Protein 5LM7 (pdb70)

GO terms:
  GO:0051259 protein complex oligomerization (P, IDA)
  GO:0005515 protein binding (F, IPI)
  GO:0005829 cytosol (C, IDA)
  GO:0031564 transcription antitermination (P, IMP)
  GO:0031564 transcription antitermination (P, IDA)
  GO:0001000 bacterial-type RNA polymerase core enzyme binding (F, IDA)
  GO:0006353 DNA-templated transcription termination (P, IDA)
  GO:0019904 protein domain specific binding (F, IPI)

Solvent-accessible surface area: 89188 Å² total; per-residue (Å²): 70,16,61,58,174,84,22,68,53,20,13,125,47,16,46,25,41,184,85,14,58,112,104,100,17,29,93,13,17,15,47,24,35,2,69,14,4,69,167,138,53,180,131,81,10,42,2,83,2,100,22,70,197,197,59,8,49,21,75,3,52,41,65,59,71,6,22,42,17,111,54,75,117,31,45,42,40,78,53,127,40,0,148,195,60,89,79,65,11,53,52,59,68,69,31,19,93,114,122,60,80,43,30,130,91,169,121,29,21,100,62,11,78,24,20,6,50,33,67,18,53,93,29,11,53,45,26,7,32,91,39,8,152,95,6,80,13,10,21,26,40,3,51,5,70,106,77,78,222,71,40,6,19,4,62,8,28,49,92,0,59,3,34,0,98,93,110,3,5,27,90,217,69,94,38,166,69,52,48,161,2,53,0,0,0,66,31,24,44,2,85,30,122,17,11,60,0,62,3,0,12,8,67,28,39,2,0,9,20,1,0,32,13,1,0,3,17,11,23,95,148,55,4,118,24,102,23,0,1,23,44,28,41,29,49,0,2,0,0,0,76,10,126,97,181,62,88,80,10,34,38,13,0,50,22,57,164,9,36,22,17,105,18,0,15,106,55,2,53,36,0,147,32,35,29,12,89,60,42,113,80,58,22,81,10,3,30,25,0,1,29,85,3,84,22,106,37,50,54,56,62,134,124,141,15,44,1,33,3,1,6,134,75,68,38,41,71,101,0,26,29,160,138,14,5,13,6,110,5,1,1,30,8,23,39,114,48,0,14,1,4,43,64,119,33,10,113,59,31,51,103,37,97,34,121,64,25,15,82,54,42,39,154,128,53,86,80,74,128,71,26,42,75,80,26,122,120,19,69,178,10,65,63,66,59,24,19,174,33,90,88,174,112,45,73,88,174,144,57,107,66,130,97,61,17,115,48,60,27,80,143,27,99,100,20,63,39,69,111,64,133,62,155,113,154,63,198,119,82,55,192,154,177,10,53,40,22,9,21,27,4,28,9,5,50,24,32,12,147,40,97,50,63,62,12,26,156,53,31,41,67,108,87,105,50,190,76,22,59,72,144,73,6,115,107,34,18,80,23,42,64,103,103,11,46,166,8,58,27,62,21,113,106,149,47,82,97,99,56,98,86,67,28,96,35,32,48,4,20,50,52,27,32,29,34,42,27,51,138,124,57,89,56,74,67,126,64,27,28,92,57,16,20,87,27,15,90,35,52,4,16,138,40,17,8,100,160,40,67,48,39,23,117,51,16,23,68,65,55,164,105,127,203,146,113,126,31,79,26,110,13,46,0,54,27,51,79,6,0,16,49,13,2,33,27,47,22,83,0,2,143,134,38,60,10,87,9,51,1,0,52,14,86,61,31,137,155,80,200,88,120,32,172,96,80,134,126,120,181,97,44,138,63,64,66,0,7,33,15,63,9,18,8,62,84,19,48,159,107,0,64,76,0,35,128,68,36,25,100,11,26,39,4,71,40,124,104,65,232,58,82,156,47,71,109,49,103,118,131,124,172,114,45,128,130,69,41,145,146,106,73,83,50,88,57,64,98,11,109,16,19,140,119,134,85,46,73,44,133,33,165,90,27,138,88,52,30,62,10,49,20,3,12,69,16,4,51,6,64,87,28,38,101,6,64,140,60,22,50,38,33,83,94,135,61,103,158,125,110,115,177,131,259,89,59,105,63,109,46,16,76,43,42,6,128,27,8,42,48,128,164,21,16,36,102,94,120,5,10,101,18,14,20,58,26,31,9,68,37,15,93,119,139,98,154,103,108,11,28,14,96,1,105,23,78,74,172,53,68,62,24,73,5,25,67,24,62,47,2,25,30,65,59,77,50,89,22,59,13,39,42,2,92,45,2,44,185,103,69,112,76,29,41,63,44,49,100,16,89,77,97,100,135,44,55,41,139,50,178,106,41,36,99,50,16,93,33,20,5,64,35,71,14,50,56,10,12,21,52,42,7,45,86,51,8,158,78,4,57,8,26,17,8,22,3,61,3,100,119,76,75,232,86,38,3,8,0,51,16,17,68,83,3,62,0,7,3,44,148,128,2,27,18,86,170,86,96,46,184,85,52,50,137,2,40,0,0,2,59,34,34,45,14,80,67,142,14,24,57,6,24,0,0,20,10,64,29,25,0,0,23,9,6,0,49,9,2,0,6,22,17,50,104,102,29,0,92,31,96,24,5,7,18,36,44,17,53,33,0,0,1,0,0,65,30,66,130,113,230,86,88,9,43,28,9,1,38,21,42,178,11,42,17,27,118,22,4,15,104,48,5,50,42,5,166,28,32,26,8,84,56,61,130,71,48,29,96,16,0,61,38,0,2,27,62,25,104,30,79,66,32,78,77,51,128,143,141,39,42,1,61,8,1,3,124,61,69,29,33,71,98,2,47,29,179,117,14,22,0,10,86,2,0,0,53,9,14,35,89,58,0,16,11,19,23,54,102,20,45,116,44,40,83,118,42,106,40,123,54,10,29,82,53,12,39,149,111,48,126,68,76,128,89,123,0,77,109,68,30,140,85,28,173,78,50,32,91,99,30,41,149,85,66,47,142,77,65,110,134,56,156,61,133,44,127,104,66,104,132,35,81,122,47,65,42,114,54,22,100,45,77,108,57,168,86,171,129,102,121,100,6,29,21,26,11,8,23,13,22,3,6,54,19,23,9,137,27,107,90,61,54,17,45,170,46,39,93,96,63,47,121,112,145,26,120,16,57,130,32,11,95,107,3,46,42,11,12,16,106,61,33,74,176,12,19,11,95,11,130,80,171,31,109,140,108,48,132,123,9,29,42,13,23,25,1,4,2,28,10,17,22,15,12,37,62,107,75,120,120,38,77,54,134,73,10,22,68,34,7,14,99,7,2,102,38,10,2,7,88,67,11,32,133,39,6,62,36,21,44,98,57,10,47,76,78,47,190,119,186,90,112,138,92,109,28,99,3,42,9,63,15,55,95,6,0,30,39,8,0,33,11,26,20,70,3,3,101,129,40,69,8,75,13,63,11,0,22,10,76,55,17,186,54,72,160,99,91,62,169,208,86,110,85,96,42,27,20,2,43,3,34,2,18,26,8,100,32,54,150,160,3,89,60,12,51,123,49,6,21,78,1,32,42,12,105,52,48,170,65,227,57,89,92,88,86,109,50,123,100,109,78,158,97,27,116,107,42,62,103,134,58,72,100,34,88,54,82,102,16,84,17,81,139,78,128,87,102,84,92,40,42,96,128,59,148,66,70,49,58,4,56,35,15,102,26,40,11,49,15,38,52,28,16,116,8,53,137,104,21,64,35,37,72,116,165,121,101,179,98,127,159,196,181

Radius of gyration: 43.09 Å; Cα contacts (8 Å, |Δi|>4): 2058; chains: 8; bounding box: 115×124×104 Å

InterPro domains:
  IPR003029 S1 domain [PF00575] (134-195)
  IPR003029 S1 domain [PS50126] (135-200)
  IPR003029 S1 domain [SM00316] (133-200)
  IPR009019 K homology domain superfamily, prokaryotic type [SSF54814] (201-278)
  IPR009019 K homology domain superfamily, prokaryotic type [SSF54814] (279-343)
  IPR010213 Transcription factor NusA [TIGR01953] (4-342)
  IPR010214 Transcription termination factor NusA, C-terminal duplication [TIGR01954] (365-414)
  IPR010214 Transcription termination factor NusA, C-terminal duplication [TIGR01954] (440-489)
  IPR010995 DNA repair Rad51/transcription factor NusA, alpha-helical [SSF47794] (355-414)
  IPR010995 DNA repair Rad51/transcription factor NusA, alpha-helical [SSF47794] (429-492)
  IPR012340 Nucleic acid-binding, OB-fold [G3DSA:2.40.50.140] (135-198)
  IPR012340 Nucleic acid-binding, OB-fold [SSF50249] (132-199)
  IPR013735 Transcription factor NusA, N-terminal [PF08529] (4-123)
  IPR015946 K homology domain-like, alpha/beta [G3DSA:3.30.300.20] (199-277)
  IPR015946 K homology domain-like, alpha/beta [G3DSA:3.30.300.20] (278-343)
  IPR025249 Transcription factor NusA, first KH domain [PF13184] (199-276)
  IPR030842 Transcription factor NusA, prokaryotes [PTHR22648] (1-411)
  IPR036555 NusA, N-terminal domain superfamily [G3DSA:3.30.1480.10] (1-129)
  IPR036555 NusA, N-terminal domain superfamily [SSF69705] (1-126)
  IPR058582 NusA-like, second KH domain [PF26594] (280-343)

B-factor: mean 142.66, std 50.17, range [31.42, 326.84]

Organism: Escherichia coli (strain K12) (NCBI:txid83333)

Secondary structure (DSSP, 8-state):
----HHHHHHHHHS---SSS-HHHHHHHHHHHHHHHHHHHSSS--EEEEEE-TTT--EEEEEEEEB-SS-S-TTS-B-TTGGGGGTT---TT-EE---B-PPP--SHHHHHHHHHHHHHHHHHHHHHHHHHHHHHTT-EEEEEEEEEETTEEEEE-STT-EEEEETTTS-SS----TT-EEEEEEEE----SSS---EEESSSHHHHHHHHHTT-HHHHTTSSEEEEEEE-SSSEEEEEEE-SS-SS-HHHHHH-STTHHHHHHHHHTTS-EEEEEE--SSHHHHHHHHHTTS--SEEE--TTTT--EEEE-HHHHHHHH-GGGHHHHHHHHHHTS-B-EEEHHHHHHHHHHHHHHHHHHHHHHT--HHHHHHHHHHHTTS-HHHHHHS-HHHH--SSS-SSHHHHHHHHHHHHHHHHHHHHHSS---/-TTHHHHHHHHHHHHHHHHH---HHHHHHHHHHH---SSS-HHHHHHHHGGGSTHHHHHHGGGSSS-SS-TTTS-HHHHHHHHHHHIIIIII--S-HHHHHHHHHHHHHHH-SSSHHHHHGGGHHHHGGG-S--/-TTHHHHHHHHHHH--TTTS-HHHHHHHHHHHHHHHHHHHTSS--EEEEE--SS-SS-EEEEE-EEESS-S-TTTEEEHHHHHHH-TT--TT-B----B------HHHHHHHHHHHHHHHHHHHHHHHHHHHHHS-S-EEEEEEEEE-SSEEEEE-BTTB---EETTTS-SS----TT-EEEEEEEEEE--SSS-EEEEESSSHHHHHHHHHHH-HHHHTTSEEEEEEEEETTTEEEEEEEE-SS---HHHHHH-GGGHHHHHHHHHHTS-EEEEEE--SSHHHHHHHHT-S---S-EEEETTTTEEEEEE-HHHHHHHH-SSSHHHHHHHHHHTSEEEEEEHHHHHHHHHHHHHHHHHHHHHHH---HHHHHHHHHH-TTTTSS-SSS--GGGTSSSS--TTHHHHHHHHHHHHHHHHHHH-/--SHHHHHHHHHHHHHHHH---HHHHHHHHHHHS--S--THHHHHHHHHHHHHTHHHHHHHHGGG-SS-TTTS-HHHHHHHHHHHHHHHH-SSS-HHHHHHHHHHHHHHHSSSSTHHHHHHHHHHHHHH---/------EEEEES-HHHHHHHHHHHHHHHHHTT------EEEEEEEE----------EEEEEEEE---S--HHHHHHHHHS-PPSS-EE---/--SSTTTHHHHHHTHHHHHHHHTT----EE-----TTHHHH-----PPPTTHHHHS----HHHHHHHHHHHHHHHT----S---/----EEEEEEES-HHHHHHHHHHHHHHHHHHT-------PPPPEEEE----PSPPP----EEEEEEEEEEES---HHHHHHHTTS-PPTTS---B-/-----HHHHHHHHTHHHHHHHHTTS----B----TTT-----S--TTS-HHHHHHS----HHHHHHHHHHHHHHHHHHHHH----

Nearest PDB structures (foldseek):
  5lm7-assembly1_N  TM=1.012E+00  e=3.042E-13  Lambdavirus lambda
  5lm7-assembly1_A  TM=1.002E+00  e=1.509E-85  Escherichia coli O157:H7
  5lm7-assembly2_C  TM=9.316E-01  e=7.989E-64  Escherichia coli O157:H7
  5ms0-assembly1_M  TM=9.041E-01  e=3.800E-61  Escherichia coli K-12
  6gov-assembly1_A  TM=8.577E-01  e=2.376E-61  Escherichia coli O157:H7

Sequence (1473 aa):
GAMNKEILAVVEAVSNEKALPREKIFEALESALATATKKKYEQEIDVRVQIDRKSGDFDTFRRWLVVDEVTQPTKEITLEAARYEDESLNLGDYVEDQIESVTFDRITTQTAKQVIVQKVREAERAMVVDQFREHEGEIITGVVKKVNRDNISLDLGNNAEAVILREDMLPRENFRPGDRVRGVLYSVRPEARGAQLFVTRSKPEMLIELFRIEVPEIGEEVIEIKAAARDPGSRAKIAVKTNDKRIDPVGACVGMRGARVQAVSTELGGERIDIVLWDDNPAQFVINAMAPADVASIVVDEDKHTMDIAVEAGNLAQAIGRNGQNVRLASQLSGWELNVMTVDDLQAKHQAEAHAAIDTFTKYLDIDEDFATVLVEEGFSTLEELAYVPMKELLEIEGLDEPTVEALRERAKNALATIAQAQEESLGAARRRARECAVQALYSWQLSQNDIADVEYQFLAEQDVKDVDVLYFRELLAGVATNTAYLDGLMKPYLSRLLEELGQVEKAVLRIALYELSKRSDVPYKVAINEAIELAKSFGAEDSHKFVNGVLDKAAPVIRPNQNQRIRIRLKAFDHRLIDQATAEIVETAKRTGAQVRGPIPLPTRKERFTVLISPHVNDQYEIRTHLRLVDIVEPTEKTVDALMRLDLAAGVDVQISLGSMDAQTRRRERRAEKQAQWKAANPLLVGVSAKPVNRPILSLNRKPKSRVESALNPIDLTVLAEYHKQIESNLQRIERKNQRTWGAMNKEILAVVEAVSNEKALPREKIFEALESALATATKKKYEQEIDVRVQIDRKSGDFDTFRRWLVVDEVTQPTKEITLEAARYEDESLNLGDYVEDQIESVTFDRITTQTAKQVIVQKVREAERAMVVDQFREHEGEIITGVVKKVNRDNISLDLGNNAEAVILREDMLPRENFRPGDRVRGVLYSVRPEARGAQLFVTRSKPEMLIELFRIEVPEIGEEVIEIKAAARDPGSRAKIAVKTNDKRIDPVGACVGMRGARVQAVSTELGGERIDIVLWDDNPAQFVINAMAPADVASIVVDEDKHTMDIAVEAGNLAQAIGRNGQNVRLASQLSGWELNVMTVDDLQAKHQAEAHAAIDTFTKYLDIDEDFATVLVEEGFSTLEELAYVPMKELLEIEGLDEPTVEALRERAKNALATIAQAQARRRARECAVQALYSWQLSQNDIADVEYQFLAEQDVKDVDVLYFRELLAGVATNTAYLDGLMKPYLSRLLEELGQVEKAVLRIALYELSKRSDVPYKVAINEAIELAKSFGAEDSHKFVNGVLDKAAPVIRPQNQRIRIRLKAFDHRLIDQATAEIVETAKRTGAQVRGPIPLPTRKERFTVLIDQYEIRTHLRLVDIVEPTEKTVDALMRLDLAAGVDVQISLGSMDAQTRRRERRAEKQAQWKAANPLLVGVSAKPVNRPILSLNRKPKSRVESALNPIDLTVLAEYHKQIESNLQRIERKNQRT

CATH classification: 3.30.1480.10 (+2 more: 2.40.50.140, 1.10.150.20)

Structure (mmCIF, N/CA/C/O backbone):
data_5LM7
#
_entry.id   5LM7
#
_cell.length_a   95.776
_cell.length_b   101.803
_cell.length_c   279.918
_cell.angle_alpha   90.00
_cell.angle_beta   90.00
_cell.angle_gamma   90.00
#
_symmetry.space_group_name_H-M   'P 21 21 21'
#
loop_
_entity.id
_entity.type
_entity.pdbx_description
1 polymer 'Transcription termination/antitermination protein NusA'
2 polymer 'N utilization substance protein B homolog'
3 polymer '30S ribosomal protein S10'
4 polymer 'Antitermination protein N'
5 polymer 'RNA (29-MER)'
#
loop_
_atom_site.group_PDB
_atom_site.id
_atom_site.type_symbol
_atom_site.label_atom_id
_atom_site.label_alt_id
_atom_site.label_comp_id
_atom_site.label_asym_id
_atom_site.label_entity_id
_atom_site.label_seq_id
_atom_site.pdbx_PDB_ins_code
_atom_site.Cartn_x
_atom_site.Cartn_y
_atom_site.Cartn_z
_atom_site.occupancy
_atom_site.B_iso_or_equiv
_atom_site.auth_seq_id
_atom_site.auth_comp_id
_atom_site.auth_asym_id
_atom_site.auth_atom_id
_atom_site.pdbx_PDB_model_num
ATOM 1 N N . GLY A 1 1 ? 41.780 152.521 -2.126 1.00 140.45 -1 GLY A N 1
ATOM 2 C CA . GLY A 1 1 ? 41.200 151.372 -2.797 1.00 134.97 -1 GLY A CA 1
ATOM 3 C C . GLY A 1 1 ? 39.840 151.670 -3.392 1.00 139.93 -1 GLY A C 1
ATOM 4 O O . GLY A 1 1 ? 39.677 152.650 -4.118 1.00 146.16 -1 GLY A O 1
ATOM 5 N N . ALA A 1 2 ? 38.861 150.823 -3.088 1.00 139.44 0 ALA A N 1
ATOM 6 C CA . ALA A 1 2 ? 37.500 150.995 -3.567 1.00 135.03 0 ALA A CA 1
ATOM 7 C C . ALA A 1 2 ? 36.551 151.176 -2.392 1.00 143.02 0 ALA A C 1
ATOM 8 O O . ALA A 1 2 ? 36.848 150.790 -1.257 1.00 161.76 0 ALA A O 1
ATOM 10 N N . MET A 1 3 ? 35.401 151.778 -2.687 1.00 139.99 1 MET A N 1
ATOM 11 C CA . MET A 1 3 ? 34.320 151.938 -1.724 1.00 140.47 1 MET A CA 1
ATOM 12 C C . MET A 1 3 ? 33.061 152.402 -2.443 1.00 128.89 1 MET A C 1
ATOM 13 O O . MET A 1 3 ? 32.989 153.545 -2.909 1.00 137.43 1 MET A O 1
ATOM 18 N N . ASN A 1 4 ? 32.076 151.518 -2.563 1.00 105.39 2 ASN A N 1
ATOM 19 C CA . ASN A 1 4 ? 30.812 151.900 -3.175 1.00 124.09 2 ASN A CA 1
ATOM 20 C C . ASN A 1 4 ? 30.167 153.010 -2.355 1.00 130.56 2 ASN A C 1
ATOM 21 O O . ASN A 1 4 ? 29.881 152.828 -1.167 1.00 133.75 2 ASN A O 1
ATOM 26 N N . LYS A 1 5 ? 29.965 154.170 -2.987 1.00 141.34 3 LYS A N 1
ATOM 27 C CA . LYS A 1 5 ? 29.379 155.306 -2.283 1.00 147.28 3 LYS A CA 1
ATOM 28 C C . LYS A 1 5 ? 28.008 154.960 -1.716 1.00 143.80 3 LYS A C 1
ATOM 29 O O . LYS A 1 5 ? 27.687 155.327 -0.577 1.00 142.22 3 LYS A O 1
ATOM 35 N N . GLU A 1 6 ? 27.188 154.248 -2.494 1.00 136.03 4 GLU A N 1
ATOM 36 C CA . GLU A 1 6 ? 25.885 153.812 -2.001 1.00 122.84 4 GLU A CA 1
ATOM 37 C C . GLU A 1 6 ? 26.027 153.019 -0.709 1.00 125.30 4 GLU A C 1
ATOM 38 O O . GLU A 1 6 ? 25.354 153.308 0.284 1.00 137.70 4 GLU A O 1
ATOM 44 N N . ILE A 1 7 ? 26.918 152.025 -0.700 1.00 123.29 5 ILE A N 1
ATOM 45 C CA . ILE A 1 7 ? 27.067 151.158 0.464 1.00 110.55 5 ILE A CA 1
ATOM 46 C C . ILE A 1 7 ? 27.594 151.931 1.669 1.00 117.96 5 ILE A C 1
ATOM 47 O O . ILE A 1 7 ? 27.205 151.651 2.806 1.00 118.52 5 ILE A O 1
ATOM 52 N N . LEU A 1 8 ? 28.475 152.914 1.451 1.00 119.22 6 LEU A N 1
ATOM 53 C CA . LEU A 1 8 ? 28.927 153.735 2.571 1.00 117.29 6 LEU A CA 1
ATOM 54 C C . LEU A 1 8 ? 27.783 154.558 3.143 1.00 123.62 6 LEU A C 1
ATOM 55 O O . LEU A 1 8 ? 27.631 154.651 4.367 1.00 128.76 6 LEU A O 1
ATOM 60 N N . ALA A 1 9 ? 26.974 155.177 2.275 1.00 126.01 7 ALA A N 1
ATOM 61 C CA . ALA A 1 9 ? 25.778 155.861 2.755 1.00 130.33 7 ALA A CA 1
ATOM 62 C C . ALA A 1 9 ? 24.860 154.908 3.509 1.00 118.78 7 ALA A C 1
ATOM 63 O O . ALA A 1 9 ? 24.201 155.311 4.476 1.00 120.44 7 ALA A O 1
ATOM 65 N N . VAL A 1 10 ? 24.817 153.641 3.092 1.00 108.01 8 VAL A N 1
ATOM 66 C CA . VAL A 1 10 ? 23.965 152.664 3.760 1.00 108.13 8 VAL A CA 1
ATOM 67 C C . VAL A 1 10 ? 24.497 152.355 5.153 1.00 119.76 8 VAL A C 1
ATOM 68 O O . VAL A 1 10 ? 23.737 152.318 6.126 1.00 122.14 8 VAL A O 1
ATOM 72 N N . VAL A 1 11 ? 25.808 152.138 5.278 1.00 126.92 9 VAL A N 1
ATOM 73 C CA . VAL A 1 11 ? 26.343 151.776 6.586 1.00 126.20 9 VAL A CA 1
ATOM 74 C C . VAL A 1 11 ? 26.326 152.969 7.530 1.00 131.79 9 VAL A C 1
ATOM 75 O O . VAL A 1 11 ? 26.251 152.795 8.752 1.00 131.10 9 VAL A O 1
ATOM 79 N N . GLU A 1 12 ? 26.386 154.195 7.001 1.00 140.59 10 GLU A N 1
ATOM 80 C CA . GLU A 1 12 ? 26.230 155.354 7.871 1.00 141.99 10 GLU A CA 1
ATOM 81 C C . GLU A 1 12 ? 24.770 155.644 8.191 1.00 140.60 10 GLU A C 1
ATOM 82 O O . GLU A 1 12 ? 24.489 156.316 9.190 1.00 140.89 10 GLU A O 1
ATOM 88 N N . ALA A 1 13 ? 23.837 155.149 7.374 1.00 139.71 11 ALA A N 1
ATOM 89 C CA . ALA A 1 13 ? 22.420 155.334 7.665 1.00 149.48 11 ALA A CA 1
ATOM 90 C C . ALA A 1 13 ? 21.923 154.305 8.675 1.00 147.55 11 ALA A C 1
ATOM 91 O O . ALA A 1 13 ? 21.304 154.663 9.684 1.00 158.74 11 ALA A O 1
ATOM 93 N N . VAL A 1 14 ? 22.201 153.026 8.427 1.00 139.14 12 VAL A N 1
ATOM 94 C CA . VAL A 1 14 ? 21.821 151.935 9.320 1.00 127.57 12 VAL A CA 1
ATOM 95 C C . VAL A 1 14 ? 22.895 151.790 10.391 1.00 137.50 12 VAL A C 1
ATOM 96 O O . VAL A 1 14 ? 22.976 150.766 11.081 1.00 132.76 12 VAL A O 1
ATOM 100 N N . SER A 1 15 ? 23.724 152.826 10.531 1.00 152.39 13 SER A N 1
ATOM 101 C CA . SER A 1 15 ? 24.770 152.871 11.545 1.00 152.20 13 SER A CA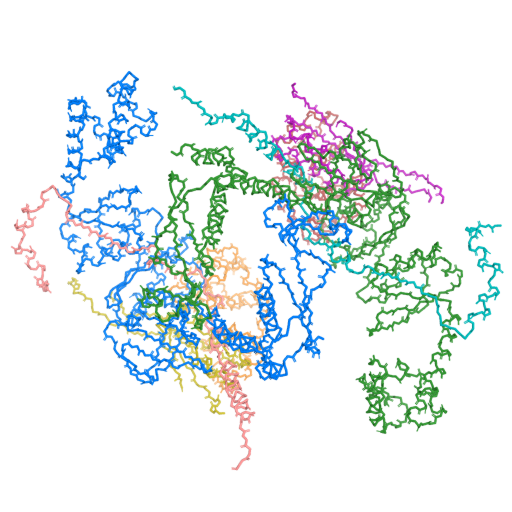 1
ATOM 102 C C . SER A 1 15 ? 24.234 152.411 12.892 1.00 157.12 13 SER A C 1
ATOM 103 O O . SER A 1 15 ? 23.164 152.840 13.331 1.00 155.54 13 SER A O 1
ATOM 106 N N . ASN A 1 16 ? 24.971 151.506 13.528 1.00 162.07 14 ASN A N 1
ATOM 107 C CA . ASN A 1 16 ? 24.495 150.901 14.762 1.00 143.29 14 ASN A CA 1
ATOM 108 C C . ASN A 1 16 ? 24.370 151.941 15.864 1.00 143.17 14 ASN A C 1
ATOM 109 O O . ASN A 1 16 ? 25.169 152.878 15.957 1.00 155.63 14 ASN A O 1
ATOM 114 N N . GLU A 1 17 ? 23.351 151.771 16.700 1.00 147.37 15 GLU A N 1
ATOM 115 C CA . GLU A 1 17 ? 23.173 152.658 17.833 1.00 158.43 15 GLU A CA 1
ATOM 116 C C . GLU A 1 17 ? 24.296 152.444 18.843 1.00 160.50 15 GLU A C 1
ATOM 117 O O . GLU A 1 17 ? 25.093 151.511 18.737 1.00 160.32 15 GLU A O 1
ATOM 123 N N . LYS A 1 18 ? 24.354 153.341 19.829 1.00 163.79 16 LYS A N 1
ATOM 124 C CA . LYS A 1 18 ? 25.386 153.255 20.857 1.00 166.07 16 LYS A CA 1
ATOM 125 C C . LYS A 1 18 ? 25.331 151.915 21.592 1.00 169.93 16 LYS A C 1
ATOM 126 O O . LYS A 1 18 ? 26.374 151.318 21.881 1.00 164.23 16 LYS A O 1
ATOM 132 N N . ALA A 1 19 ? 24.127 151.418 21.881 1.00 194.17 17 ALA A N 1
ATOM 133 C CA . ALA A 1 19 ? 23.983 150.087 22.458 1.00 174.22 17 ALA A CA 1
ATOM 134 C C . ALA A 1 19 ? 24.483 149.012 21.501 1.00 163.05 17 ALA A C 1
ATOM 135 O O . ALA A 1 19 ? 25.034 147.993 21.932 1.00 164.88 17 ALA A O 1
ATOM 137 N N . LEU A 1 20 ? 24.306 149.236 20.177 1.00 161.52 18 LEU A N 1
ATOM 138 C CA . LEU A 1 20 ? 24.650 148.299 19.121 1.00 176.87 18 LEU A CA 1
ATOM 139 C C . LEU A 1 20 ? 26.098 148.505 18.689 1.00 193.39 18 LEU A C 1
ATOM 140 O O . LEU A 1 20 ? 26.699 149.536 18.985 1.00 186.41 18 LEU A O 1
ATOM 145 N N . PRO A 1 21 ? 26.708 147.505 18.039 1.00 187.17 19 PRO A N 1
ATOM 146 C CA . PRO A 1 21 ? 28.102 147.662 17.601 1.00 163.51 19 PRO A CA 1
ATOM 147 C C . PRO A 1 21 ? 28.260 147.969 16.117 1.00 132.48 19 PRO A C 1
ATOM 148 O O . PRO A 1 21 ? 27.980 147.121 15.266 1.00 119.74 19 PRO A O 1
ATOM 152 N N . ARG A 1 22 ? 28.707 149.186 15.804 1.00 132.46 20 ARG A N 1
ATOM 153 C CA . ARG A 1 22 ? 28.937 149.566 14.414 1.00 124.32 20 ARG A CA 1
ATOM 154 C C . ARG A 1 22 ? 30.043 148.726 13.791 1.00 102.83 20 ARG A C 1
ATOM 155 O O . ARG A 1 22 ? 30.013 148.436 12.587 1.00 86.65 20 ARG A O 1
ATOM 163 N N . GLU A 1 23 ? 31.023 148.321 14.601 1.00 100.51 21 GLU A N 1
ATOM 164 C CA . GLU A 1 23 ? 32.139 147.527 14.106 1.00 105.22 21 GLU A CA 1
ATOM 165 C C . GLU A 1 23 ? 31.655 146.225 13.479 1.00 100.27 21 GLU A C 1
ATOM 166 O O . GLU A 1 23 ? 32.167 145.797 12.441 1.00 105.63 21 GLU A O 1
ATOM 172 N N . LYS A 1 24 ? 30.656 145.590 14.093 1.00 100.31 22 LYS A N 1
ATOM 173 C CA . LYS A 1 24 ? 30.141 144.312 13.610 1.00 85.69 22 LYS A CA 1
ATOM 174 C C . LYS A 1 24 ? 29.756 144.388 12.139 1.00 80.02 22 LYS A C 1
ATOM 175 O O . LYS A 1 24 ? 29.951 143.422 11.388 1.00 99.34 22 LYS A O 1
ATOM 181 N N . ILE A 1 25 ? 29.227 145.540 11.717 1.00 70.52 23 ILE A N 1
ATOM 182 C CA . ILE A 1 25 ? 28.856 145.737 10.317 1.00 89.00 23 ILE A CA 1
ATOM 183 C C . ILE A 1 25 ? 30.038 145.428 9.407 1.00 84.03 23 ILE A C 1
ATOM 184 O O . ILE A 1 25 ? 29.950 144.599 8.492 1.00 73.09 23 ILE A O 1
ATOM 189 N N . PHE A 1 26 ? 31.176 146.076 9.672 1.00 88.98 24 PHE A N 1
ATOM 190 C CA . PHE A 1 26 ? 32.369 145.867 8.859 1.00 74.21 24 PHE A CA 1
ATOM 191 C C . PHE A 1 26 ? 32.842 144.422 8.928 1.00 62.54 24 PHE A C 1
ATOM 192 O O . PHE A 1 26 ? 33.210 143.833 7.906 1.00 80.42 24 PHE A O 1
ATOM 200 N N . GLU A 1 27 ? 32.825 143.831 10.125 1.00 63.27 25 GLU A N 1
ATOM 201 C CA . GLU A 1 27 ? 33.201 142.430 10.274 1.00 66.43 25 GLU A CA 1
ATOM 202 C C . GLU A 1 27 ? 32.398 141.540 9.338 1.00 84.24 25 GLU A C 1
ATOM 203 O O . GLU A 1 27 ? 32.933 140.585 8.766 1.00 84.88 25 GLU A O 1
ATOM 209 N N . ALA A 1 28 ? 31.110 141.843 9.165 1.00 92.72 26 ALA A N 1
ATOM 210 C CA . ALA A 1 28 ? 30.274 141.025 8.291 1.00 80.07 26 ALA A CA 1
ATOM 211 C C . ALA A 1 28 ? 30.538 141.335 6.820 1.00 83.94 26 ALA A C 1
ATOM 212 O O . ALA A 1 28 ? 30.793 140.427 6.014 1.00 97.78 26 ALA A O 1
ATOM 214 N N . LEU A 1 29 ? 30.484 142.616 6.450 1.00 83.54 27 LEU A N 1
ATOM 215 C CA . LEU A 1 29 ? 30.561 142.958 5.034 1.00 93.51 27 LEU A CA 1
ATOM 216 C C . LEU A 1 29 ? 31.927 142.634 4.444 1.00 73.66 27 LEU A C 1
ATOM 217 O O . LEU A 1 29 ? 32.025 142.383 3.239 1.00 58.22 27 LEU A O 1
ATOM 222 N N . GLU A 1 30 ? 32.988 142.631 5.256 1.00 74.29 28 GLU A N 1
ATOM 223 C CA . GLU A 1 30 ? 34.284 142.237 4.717 1.00 76.43 28 GLU A CA 1
ATOM 224 C C . GLU A 1 30 ? 34.325 140.737 4.460 1.00 73.35 28 GLU A C 1
ATOM 225 O O . GLU A 1 30 ? 34.949 140.283 3.495 1.00 81.97 28 GLU A O 1
ATOM 231 N N . SER A 1 31 ? 33.645 139.952 5.297 1.00 71.33 29 SER A N 1
ATOM 232 C CA . SER A 1 31 ? 33.481 138.535 4.998 1.00 81.18 29 SER A CA 1
ATOM 233 C C . SER A 1 31 ? 32.727 138.350 3.689 1.00 83.60 29 SER A C 1
ATOM 234 O O . SER A 1 31 ? 33.103 137.514 2.857 1.00 96.66 29 SER A O 1
ATOM 237 N N . ALA A 1 32 ? 31.677 139.148 3.475 1.00 79.08 30 ALA A N 1
ATOM 238 C CA . ALA A 1 32 ? 30.941 139.094 2.216 1.00 85.08 30 ALA A CA 1
ATOM 239 C C . ALA A 1 32 ? 31.852 139.400 1.029 1.00 86.95 30 ALA A C 1
ATOM 240 O O . ALA A 1 32 ? 31.952 138.607 0.083 1.00 82.81 30 ALA A O 1
ATOM 242 N N . LEU A 1 33 ? 32.534 140.549 1.071 1.00 89.62 31 LEU A N 1
ATOM 243 C CA . LEU A 1 33 ? 33.444 140.935 -0.004 1.00 70.82 31 LEU A CA 1
ATOM 244 C C . LEU A 1 33 ? 34.464 139.841 -0.282 1.00 69.64 31 LEU A C 1
ATOM 245 O O . LEU A 1 33 ? 34.494 139.263 -1.374 1.00 74.60 31 LEU A O 1
ATOM 250 N N . ALA A 1 34 ? 35.302 139.537 0.715 1.00 64.57 32 ALA A N 1
ATOM 251 C CA . ALA A 1 34 ? 36.338 138.520 0.559 1.00 81.87 32 ALA A CA 1
ATOM 252 C C . ALA A 1 34 ? 35.775 137.227 -0.015 1.00 85.41 32 ALA A C 1
ATOM 253 O O . ALA A 1 34 ? 36.417 136.579 -0.848 1.00 99.95 32 ALA A O 1
ATOM 255 N N . THR A 1 35 ? 34.564 136.844 0.398 1.00 76.23 33 THR A N 1
ATOM 256 C CA . THR A 1 35 ? 33.942 135.658 -0.183 1.00 83.58 33 THR A CA 1
ATOM 257 C C . THR A 1 35 ? 33.658 135.858 -1.669 1.00 87.67 33 THR A C 1
ATOM 258 O O . THR A 1 35 ? 33.808 134.924 -2.467 1.00 89.34 33 THR A O 1
ATOM 262 N N . ALA A 1 36 ? 33.266 137.074 -2.063 1.00 91.81 34 ALA A N 1
ATOM 263 C CA . ALA A 1 36 ? 33.015 137.350 -3.477 1.00 86.71 34 ALA A CA 1
ATOM 264 C C . ALA A 1 36 ? 34.303 137.281 -4.293 1.00 79.13 34 ALA A C 1
ATOM 265 O O . ALA A 1 36 ? 34.355 136.611 -5.335 1.00 82.65 34 ALA A O 1
ATOM 267 N N . THR A 1 37 ? 35.354 137.979 -3.842 1.00 75.68 35 THR A N 1
ATOM 268 C CA . THR A 1 37 ? 36.654 137.873 -4.502 1.00 58.58 35 THR A CA 1
ATOM 269 C C . THR A 1 37 ? 37.086 136.420 -4.616 1.00 69.67 35 THR A C 1
ATOM 270 O O . THR A 1 37 ? 37.575 135.986 -5.665 1.00 79.81 35 THR A O 1
ATOM 274 N N . LYS A 1 38 ? 36.904 135.652 -3.541 1.00 79.38 36 LYS A N 1
ATOM 275 C CA . LYS A 1 38 ? 37.234 134.233 -3.572 1.00 73.94 36 LYS A CA 1
ATOM 276 C C . LYS A 1 38 ? 36.451 133.505 -4.660 1.00 87.18 36 LYS A C 1
ATOM 277 O O . LYS A 1 38 ? 37.006 132.656 -5.366 1.00 106.90 36 LYS A O 1
ATOM 283 N N . LYS A 1 39 ? 35.162 133.829 -4.816 1.00 73.86 37 LYS A N 1
ATOM 284 C CA . LYS A 1 39 ? 34.371 133.210 -5.874 1.00 83.40 37 LYS A CA 1
ATOM 285 C C . LYS A 1 39 ? 34.835 133.632 -7.264 1.00 87.38 37 LYS A C 1
ATOM 286 O O . LYS A 1 39 ? 34.624 132.888 -8.229 1.00 83.69 37 LYS A O 1
ATOM 292 N N . LYS A 1 40 ? 35.470 134.802 -7.392 1.00 91.31 38 LYS A N 1
ATOM 293 C CA . LYS A 1 40 ? 35.951 135.225 -8.703 1.00 107.76 38 LYS A CA 1
ATOM 294 C C . LYS A 1 40 ? 37.100 134.350 -9.187 1.00 118.43 38 LYS A C 1
ATOM 295 O O . LYS A 1 40 ? 37.126 133.944 -10.353 1.00 134.10 38 LYS A O 1
ATOM 301 N N . TYR A 1 41 ? 38.063 134.061 -8.315 1.00 103.87 39 TYR A N 1
ATOM 302 C CA . TYR A 1 41 ? 39.295 133.402 -8.727 1.00 116.27 39 TYR A CA 1
ATOM 303 C C . TYR A 1 41 ? 39.047 131.922 -8.997 1.00 123.52 39 TYR A C 1
ATOM 304 O O . TYR A 1 41 ? 38.299 131.259 -8.274 1.00 105.52 39 TYR A O 1
ATOM 313 N N . GLU A 1 42 ? 39.697 131.406 -10.044 1.00 150.62 40 GLU A N 1
ATOM 314 C CA . GLU A 1 42 ? 39.350 130.088 -10.569 1.00 147.86 40 GLU A CA 1
ATOM 315 C C . GLU A 1 42 ? 39.680 128.974 -9.581 1.00 143.05 40 GLU A C 1
ATOM 316 O O . GLU A 1 42 ? 38.922 128.005 -9.458 1.00 133.71 40 GLU A O 1
ATOM 322 N N . GLN A 1 43 ? 40.798 129.086 -8.873 1.00 129.27 41 GLN A N 1
ATOM 323 C CA . GLN A 1 43 ? 41.188 128.080 -7.896 1.00 123.89 41 GLN A CA 1
ATOM 324 C C . GLN A 1 43 ? 40.575 128.393 -6.536 1.00 133.09 41 GLN A C 1
ATOM 325 O O . GLN A 1 43 ? 40.390 129.557 -6.170 1.00 132.90 41 GLN A O 1
ATOM 331 N N . GLU A 1 44 ? 40.247 127.340 -5.789 1.00 131.71 42 GLU A N 1
ATOM 332 C CA . GLU A 1 44 ? 39.682 127.520 -4.457 1.00 113.52 42 GLU A CA 1
ATOM 333 C C . GLU A 1 44 ? 40.760 128.032 -3.508 1.00 100.99 42 GLU A C 1
ATOM 334 O O . GLU A 1 44 ? 41.805 127.394 -3.340 1.00 101.21 42 GLU A O 1
ATOM 340 N N . ILE A 1 45 ? 40.525 129.198 -2.907 1.00 95.68 43 ILE A N 1
ATOM 341 C CA . ILE A 1 45 ? 41.514 129.843 -2.052 1.00 82.05 43 ILE A CA 1
ATOM 342 C C . ILE A 1 45 ? 40.838 130.369 -0.794 1.00 87.16 43 ILE A C 1
ATOM 343 O O . ILE A 1 45 ? 39.612 130.451 -0.701 1.00 110.24 43 ILE A O 1
ATOM 348 N N . ASP A 1 46 ? 41.665 130.721 0.185 1.00 73.04 44 ASP A N 1
ATOM 349 C CA . ASP A 1 46 ? 41.228 131.427 1.379 1.00 80.65 44 ASP A CA 1
ATOM 350 C C . ASP A 1 46 ? 41.741 132.858 1.309 1.00 75.12 44 ASP A C 1
ATOM 351 O O . ASP A 1 46 ? 42.890 133.095 0.923 1.00 101.28 44 ASP A O 1
ATOM 356 N N . VAL A 1 47 ? 40.889 133.812 1.673 1.00 82.92 45 VAL A N 1
ATOM 357 C CA . VAL A 1 47 ? 41.193 135.219 1.455 1.00 75.61 45 VAL A CA 1
ATOM 358 C C . VAL A 1 47 ? 40.538 136.046 2.551 1.00 79.97 45 VAL A C 1
ATOM 359 O O . VAL A 1 47 ? 39.494 135.676 3.096 1.00 78.26 45 VAL A O 1
ATOM 363 N N . ARG A 1 48 ? 41.173 137.168 2.882 1.00 70.77 46 ARG A N 1
ATOM 364 C CA . ARG A 1 48 ? 40.664 138.140 3.836 1.00 82.84 46 ARG A CA 1
ATOM 365 C C . ARG A 1 48 ? 40.754 139.540 3.236 1.00 77.03 46 ARG A C 1
ATOM 366 O O . ARG A 1 48 ? 41.243 139.737 2.119 1.00 90.30 46 ARG A O 1
ATOM 374 N N . VAL A 1 49 ? 40.280 140.520 4.004 1.00 79.65 47 VAL A N 1
ATOM 375 C CA . VAL A 1 49 ? 40.176 141.908 3.566 1.00 78.61 47 VAL A CA 1
ATOM 376 C C . VAL A 1 49 ? 39.888 142.753 4.800 1.00 67.90 47 VAL A C 1
ATOM 377 O O . VAL A 1 49 ? 39.290 142.264 5.766 1.00 84.59 47 VAL A O 1
ATOM 381 N N . GLN A 1 50 ? 40.317 144.014 4.798 1.00 65.11 48 GLN A N 1
ATOM 382 C CA . GLN A 1 50 ? 40.046 144.882 5.933 1.00 81.63 48 GLN A CA 1
ATOM 383 C C . GLN A 1 50 ? 39.696 146.287 5.462 1.00 88.12 48 GLN A C 1
ATOM 384 O O . GLN A 1 50 ? 40.165 146.754 4.416 1.00 102.18 48 GLN A O 1
ATOM 390 N N . ILE A 1 51 ? 38.851 146.945 6.257 1.00 86.98 49 ILE A N 1
ATOM 391 C CA . ILE A 1 51 ? 38.422 148.320 6.049 1.00 94.39 49 ILE A CA 1
ATOM 392 C C . ILE A 1 51 ? 38.615 149.074 7.356 1.00 108.60 49 ILE A C 1
ATOM 393 O O . ILE A 1 51 ? 38.538 148.494 8.444 1.00 124.16 49 ILE A O 1
ATOM 398 N N . ASP A 1 52 ? 38.859 150.376 7.249 1.00 106.28 50 ASP A N 1
ATOM 399 C CA . ASP A 1 52 ? 38.879 151.263 8.402 1.00 118.94 50 ASP A CA 1
ATOM 400 C C . ASP A 1 52 ? 37.672 152.192 8.352 1.00 132.19 50 ASP A C 1
ATOM 401 O O . ASP A 1 52 ? 37.242 152.608 7.272 1.00 135.30 50 ASP A O 1
ATOM 406 N N . ARG A 1 53 ? 37.125 152.509 9.529 1.00 135.96 51 ARG A N 1
ATOM 407 C CA . ARG A 1 53 ? 35.956 153.381 9.597 1.00 129.91 51 ARG A CA 1
ATOM 408 C C . ARG A 1 53 ? 36.268 154.789 9.102 1.00 139.94 51 ARG A C 1
ATOM 409 O O . ARG A 1 53 ? 35.382 155.469 8.571 1.00 154.86 51 ARG A O 1
ATOM 417 N N . LYS A 1 54 ? 37.516 155.237 9.252 1.00 144.25 52 LYS A N 1
ATOM 418 C CA . LYS A 1 54 ? 37.858 156.617 8.923 1.00 141.92 52 LYS A CA 1
ATOM 419 C C . LYS A 1 54 ? 37.750 156.886 7.425 1.00 148.89 52 LYS A C 1
ATOM 420 O O . LYS A 1 54 ? 37.226 157.927 7.014 1.00 154.39 52 LYS A O 1
ATOM 426 N N . SER A 1 55 ? 38.248 155.969 6.594 1.00 147.60 53 SER A N 1
ATOM 427 C CA . SER A 1 55 ? 38.334 156.185 5.152 1.00 142.91 53 SER A CA 1
ATOM 428 C C . SER A 1 55 ? 37.170 155.553 4.399 1.00 128.60 53 SER A C 1
ATOM 429 O O . SER A 1 55 ? 36.400 156.251 3.732 1.00 128.74 53 SER A O 1
ATOM 432 N N . GLY A 1 56 ? 37.031 154.234 4.492 1.00 125.30 54 GLY A N 1
ATOM 433 C CA . GLY A 1 56 ? 36.088 153.487 3.694 1.00 106.09 54 GLY A CA 1
ATOM 434 C C . GLY A 1 56 ? 36.732 152.637 2.616 1.00 117.06 54 GLY A C 1
ATOM 435 O O . GLY A 1 56 ? 36.102 151.694 2.127 1.00 100.14 54 GLY A O 1
ATOM 436 N N . ASP A 1 57 ? 37.962 152.962 2.224 1.00 132.94 55 ASP A N 1
ATOM 437 C CA . ASP A 1 57 ? 38.720 152.092 1.337 1.00 125.00 55 ASP A CA 1
ATOM 438 C C . ASP A 1 57 ? 39.098 150.807 2.065 1.00 123.55 55 ASP A C 1
ATOM 439 O O . ASP A 1 57 ? 39.212 150.775 3.293 1.00 123.97 55 ASP A O 1
ATOM 444 N N . PHE A 1 58 ? 39.293 149.739 1.295 1.00 125.19 56 PHE A N 1
ATOM 445 C CA . PHE A 1 58 ? 39.640 148.439 1.850 1.00 124.96 56 PHE A CA 1
ATOM 446 C C . PHE A 1 58 ? 40.856 147.861 1.140 1.00 120.55 56 PHE A C 1
ATOM 447 O O . PHE A 1 58 ? 41.291 148.351 0.094 1.00 125.36 56 PHE A O 1
ATOM 455 N N . ASP A 1 59 ? 41.394 146.792 1.724 1.00 119.13 57 ASP A N 1
ATOM 456 C CA . ASP A 1 59 ? 42.547 146.100 1.161 1.00 100.30 57 ASP A CA 1
ATOM 457 C C . ASP A 1 59 ? 42.348 144.600 1.313 1.00 85.77 57 ASP A C 1
ATOM 458 O O . ASP A 1 59 ? 41.986 144.126 2.394 1.00 82.99 57 ASP A O 1
ATOM 463 N N . THR A 1 60 ? 42.604 143.860 0.235 1.00 75.03 58 THR A N 1
ATOM 464 C CA . THR A 1 60 ? 42.292 142.438 0.141 1.00 64.60 58 THR A CA 1
ATOM 465 C C . THR A 1 60 ? 43.586 141.631 0.102 1.00 63.13 58 THR A C 1
ATOM 466 O O . THR A 1 60 ? 44.404 141.811 -0.806 1.00 63.66 58 THR A O 1
ATOM 470 N N . PHE A 1 61 ? 43.758 140.729 1.068 1.00 61.49 59 PHE A N 1
ATOM 471 C CA . PHE A 1 61 ? 44.943 139.880 1.154 1.00 68.28 59 PHE A CA 1
ATOM 472 C C . PHE A 1 61 ? 44.528 138.421 1.017 1.00 69.51 59 PHE A C 1
ATOM 473 O O . PHE A 1 61 ? 43.702 137.936 1.795 1.00 73.38 59 PHE A O 1
ATOM 481 N N . ARG A 1 62 ? 45.114 137.717 0.050 1.00 82.48 60 ARG A N 1
ATOM 482 C CA . ARG A 1 62 ? 44.960 136.268 -0.044 1.00 95.36 60 ARG A CA 1
ATOM 483 C C . ARG A 1 62 ? 45.961 135.583 0.880 1.00 103.60 60 ARG A C 1
ATOM 484 O O . ARG A 1 62 ? 47.148 135.916 0.867 1.00 118.75 60 ARG A O 1
ATOM 492 N N . ARG A 1 63 ? 45.490 134.624 1.680 1.00 109.37 61 ARG A N 1
ATOM 493 C CA . ARG A 1 63 ? 46.310 134.031 2.730 1.00 92.93 61 ARG A CA 1
ATOM 494 C C . ARG A 1 63 ? 46.282 132.509 2.653 1.00 80.13 61 ARG A C 1
ATOM 495 O O . ARG A 1 63 ? 45.366 131.910 2.086 1.00 88.50 61 ARG A O 1
ATOM 503 N N . TRP A 1 64 ? 47.314 131.892 3.233 1.00 79.53 62 TRP A N 1
ATOM 504 C CA . TRP A 1 64 ? 47.460 130.444 3.304 1.00 80.44 62 TRP A CA 1
ATOM 505 C C . TRP A 1 64 ? 47.407 129.981 4.752 1.00 91.75 62 TRP A C 1
ATOM 506 O O . TRP A 1 64 ? 47.764 130.727 5.668 1.00 90.42 62 TRP A O 1
ATOM 517 N N . LEU A 1 65 ? 46.999 128.727 4.947 1.00 87.96 63 LEU A N 1
ATOM 518 C CA . LEU A 1 65 ? 46.899 128.131 6.275 1.00 73.91 63 LEU A CA 1
ATOM 519 C C . LEU A 1 65 ? 48.136 127.284 6.539 1.00 88.57 63 LEU A C 1
ATOM 520 O O . LEU A 1 65 ? 48.274 126.187 5.989 1.00 110.18 63 LEU A O 1
ATOM 525 N N . VAL A 1 66 ? 49.029 127.793 7.392 1.00 70.46 64 VAL A N 1
ATOM 526 C CA . VAL A 1 66 ? 50.196 127.024 7.797 1.00 64.54 64 VAL A CA 1
ATOM 527 C C . VAL A 1 66 ? 49.739 125.711 8.407 1.00 64.14 64 VAL A C 1
ATOM 528 O O . VAL A 1 66 ? 48.888 125.677 9.302 1.00 85.42 64 VAL A O 1
ATOM 532 N N . VAL A 1 67 ? 50.306 124.612 7.915 1.00 63.40 65 VAL A N 1
ATOM 533 C CA . VAL A 1 67 ? 49.889 123.275 8.323 1.00 70.82 65 VAL A CA 1
ATOM 534 C C . VAL A 1 67 ? 51.065 122.335 8.080 1.00 89.85 65 VAL A C 1
ATOM 535 O O . VAL A 1 67 ? 52.031 122.685 7.385 1.00 111.62 65 VAL A O 1
ATOM 539 N N . ASP A 1 68 ? 50.994 121.131 8.649 1.00 77.61 66 ASP A N 1
ATOM 540 C CA . ASP A 1 68 ? 52.054 120.141 8.548 1.00 71.69 66 ASP A CA 1
ATOM 541 C C . ASP A 1 68 ? 51.740 119.048 7.538 1.00 83.83 66 ASP A C 1
ATOM 542 O O . ASP A 1 68 ? 52.348 117.972 7.595 1.00 80.13 66 ASP A O 1
ATOM 547 N N . GLU A 1 69 ? 50.799 119.283 6.629 1.00 93.79 67 GLU A N 1
ATOM 548 C CA . GLU A 1 69 ? 50.371 118.238 5.713 1.00 98.32 67 GLU A CA 1
ATOM 549 C C . GLU A 1 69 ? 50.111 118.827 4.334 1.00 110.90 67 GLU A C 1
ATOM 550 O O . GLU A 1 69 ? 50.205 120.039 4.116 1.00 101.12 67 GLU A O 1
ATOM 556 N N . VAL A 1 70 ? 49.761 117.940 3.398 1.00 142.73 68 VAL A N 1
ATOM 557 C CA . VAL A 1 70 ? 49.784 118.248 1.971 1.00 173.01 68 VAL A CA 1
ATOM 558 C C . VAL A 1 70 ? 48.420 118.615 1.400 1.00 148.17 68 VAL A C 1
ATOM 559 O O . VAL A 1 70 ? 48.360 119.124 0.268 1.00 141.19 68 VAL A O 1
ATOM 563 N N . THR A 1 71 ? 47.330 118.371 2.123 1.00 132.90 69 THR A N 1
ATOM 564 C CA . THR A 1 71 ? 46.011 118.642 1.566 1.00 122.83 69 THR A CA 1
ATOM 565 C C . THR A 1 71 ? 45.835 120.127 1.274 1.00 114.96 69 THR A C 1
ATOM 566 O O . THR A 1 71 ? 46.280 120.986 2.041 1.00 113.46 69 THR A O 1
ATOM 570 N N . GLN A 1 72 ? 45.160 120.421 0.160 1.00 101.89 70 GLN A N 1
ATOM 571 C CA . GLN A 1 72 ? 44.932 121.777 -0.327 1.00 113.89 70 GLN A CA 1
ATOM 572 C C . GLN A 1 72 ? 46.261 122.487 -0.556 1.00 103.80 70 GLN A C 1
ATOM 573 O O . GLN A 1 72 ? 46.652 123.348 0.242 1.00 95.20 70 GLN A O 1
ATOM 579 N N . PRO A 1 73 ? 46.983 122.156 -1.630 1.00 113.57 71 PRO A N 1
ATOM 580 C CA . PRO A 1 73 ? 48.228 122.880 -1.930 1.00 113.54 71 PRO A CA 1
ATOM 581 C C . PRO A 1 73 ? 48.002 124.340 -2.270 1.00 94.65 71 PRO A C 1
ATOM 582 O O . PRO A 1 73 ? 48.970 125.111 -2.288 1.00 86.12 71 PRO A O 1
ATOM 586 N N . THR A 1 74 ? 46.759 124.735 -2.553 1.00 87.09 72 THR A N 1
ATOM 587 C CA . THR A 1 74 ? 46.441 126.137 -2.783 1.00 86.93 72 THR A CA 1
ATOM 588 C C . THR A 1 74 ? 46.408 126.936 -1.492 1.00 79.63 72 THR A C 1
ATOM 589 O O . THR A 1 74 ? 46.485 128.167 -1.535 1.00 75.11 72 THR A O 1
ATOM 593 N N . LYS A 1 75 ? 46.297 126.266 -0.349 1.00 85.19 73 LYS A N 1
ATOM 594 C CA . LYS A 1 75 ? 46.212 126.966 0.930 1.00 98.42 73 LYS A CA 1
ATOM 595 C C . LYS A 1 75 ? 46.912 126.106 1.984 1.00 87.07 73 LYS A C 1
ATOM 596 O O . LYS A 1 75 ? 46.263 125.350 2.711 1.00 91.57 73 LYS A O 1
ATOM 602 N N . GLU A 1 76 ? 48.243 126.231 2.043 1.00 83.13 74 GLU A N 1
ATOM 603 C CA . GLU A 1 76 ? 49.074 125.559 3.045 1.00 105.07 74 GLU A CA 1
ATOM 604 C C . GLU A 1 76 ? 50.517 126.071 2.975 1.00 97.91 74 GLU A C 1
ATOM 605 O O . GLU A 1 76 ? 50.967 126.529 1.933 1.00 111.71 74 GLU A O 1
ATOM 611 N N . ILE A 1 77 ? 51.242 126.038 4.097 1.00 72.27 75 ILE A N 1
ATOM 612 C CA . ILE A 1 77 ? 52.655 126.414 4.049 1.00 101.55 75 ILE A CA 1
ATOM 613 C C . ILE A 1 77 ? 53.460 125.581 5.034 1.00 117.70 75 ILE A C 1
ATOM 614 O O . ILE A 1 77 ? 52.953 124.629 5.638 1.00 123.85 75 ILE A O 1
ATOM 619 N N . THR A 1 78 ? 54.730 125.930 5.182 1.00 131.83 76 THR A N 1
ATOM 620 C CA . THR A 1 78 ? 55.599 125.381 6.206 1.00 129.72 76 THR A CA 1
ATOM 621 C C . THR A 1 78 ? 56.177 126.530 7.019 1.00 135.92 76 THR A C 1
ATOM 622 O O . THR A 1 78 ? 56.031 127.704 6.666 1.00 133.67 76 THR A O 1
ATOM 626 N N . LEU A 1 79 ? 56.840 126.182 8.124 1.00 136.92 77 LEU A N 1
ATOM 627 C CA . LEU A 1 79 ? 57.499 127.192 8.948 1.00 144.31 77 LEU A CA 1
ATOM 628 C C . LEU A 1 79 ? 58.630 127.882 8.194 1.00 144.80 77 LEU A C 1
ATOM 629 O O . LEU A 1 79 ? 59.086 128.955 8.611 1.00 146.78 77 LEU A O 1
ATOM 634 N N . GLU A 1 80 ? 59.068 127.303 7.074 1.00 140.32 78 GLU A N 1
ATOM 635 C CA . GLU A 1 80 ? 60.131 127.908 6.279 1.00 161.99 78 GLU A CA 1
ATOM 636 C C . GLU A 1 80 ? 59.674 129.213 5.638 1.00 164.81 78 GLU A C 1
ATOM 637 O O . GLU A 1 80 ? 60.416 130.202 5.631 1.00 163.98 78 GLU A O 1
ATOM 643 N N . ALA A 1 81 ? 58.459 129.240 5.093 1.00 157.38 79 ALA A N 1
ATOM 644 C CA . ALA A 1 81 ? 57.917 130.509 4.629 1.00 157.61 79 ALA A CA 1
ATOM 645 C C . ALA A 1 81 ? 57.577 131.426 5.789 1.00 142.30 79 ALA A C 1
ATOM 646 O O . ALA A 1 81 ? 57.520 132.647 5.607 1.00 133.44 79 ALA A O 1
ATOM 648 N N . ALA A 1 82 ? 57.341 130.862 6.974 1.00 131.82 80 ALA A N 1
ATOM 649 C CA . ALA A 1 82 ? 57.191 131.661 8.178 1.00 134.99 80 ALA A CA 1
ATOM 650 C C . ALA A 1 82 ? 58.510 132.258 8.642 1.00 139.03 80 ALA A C 1
ATOM 651 O O . ALA A 1 82 ? 58.501 133.130 9.518 1.00 130.94 80 ALA A O 1
ATOM 653 N N . ARG A 1 83 ? 59.640 131.797 8.096 1.00 144.61 81 ARG A N 1
ATOM 654 C CA . ARG A 1 83 ? 60.900 132.494 8.329 1.00 148.87 81 ARG A CA 1
ATOM 655 C C . ARG A 1 83 ? 60.847 133.923 7.797 1.00 153.97 81 ARG A C 1
ATOM 656 O O . ARG A 1 83 ? 61.519 134.811 8.336 1.00 170.38 81 ARG A O 1
ATOM 664 N N . TYR A 1 84 ? 60.054 134.165 6.747 1.00 156.14 82 TYR A N 1
ATOM 665 C CA . TYR A 1 84 ? 59.783 135.536 6.324 1.00 167.22 82 TYR A CA 1
ATOM 666 C C . TYR A 1 84 ? 59.139 136.345 7.444 1.00 156.56 82 TYR A C 1
ATOM 667 O O . TYR A 1 84 ? 59.346 137.560 7.533 1.00 166.13 82 TYR A O 1
ATOM 676 N N . GLU A 1 85 ? 58.350 135.690 8.294 1.00 142.42 83 GLU A N 1
ATOM 677 C CA . GLU A 1 85 ? 57.774 136.284 9.493 1.00 149.50 83 GLU A CA 1
ATOM 678 C C . GLU A 1 85 ? 58.704 136.184 10.701 1.00 154.91 83 GLU A C 1
ATOM 679 O O . GLU A 1 85 ? 58.346 136.657 11.785 1.00 145.99 83 GLU A O 1
ATOM 685 N N . ASP A 1 86 ? 59.900 135.615 10.523 1.00 179.98 84 ASP A N 1
ATOM 686 C CA . ASP A 1 86 ? 60.866 135.405 11.607 1.00 181.13 84 ASP A CA 1
ATOM 687 C C . ASP A 1 86 ? 60.359 134.338 12.584 1.00 162.63 84 ASP A C 1
ATOM 688 O O . ASP A 1 86 ? 60.385 134.524 13.800 1.00 151.73 84 ASP A O 1
ATOM 693 N N . GLU A 1 87 ? 59.853 133.230 12.027 1.00 155.37 85 GLU A N 1
ATOM 694 C CA . GLU A 1 87 ? 59.397 132.050 12.762 1.00 133.55 85 GLU A CA 1
ATOM 695 C C . GLU A 1 87 ? 58.231 132.358 13.703 1.00 134.09 85 GLU A C 1
ATOM 696 O O . GLU A 1 87 ? 57.742 131.468 14.404 1.00 122.95 85 GLU A O 1
ATOM 702 N N . SER A 1 88 ? 57.745 133.604 13.685 1.00 122.92 86 SER A N 1
ATOM 703 C CA . SER A 1 88 ? 56.667 133.991 14.589 1.00 100.93 86 SER A CA 1
ATOM 704 C C . SER A 1 88 ? 55.403 133.178 14.344 1.00 111.99 86 SER A C 1
ATOM 705 O O . SER A 1 88 ? 54.571 133.031 15.247 1.00 125.89 86 SER A O 1
ATOM 708 N N . LEU A 1 89 ? 55.243 132.642 13.138 1.00 103.74 87 LEU A N 1
ATOM 709 C CA . LEU A 1 89 ? 54.070 131.845 12.822 1.00 102.81 87 LEU A CA 1
ATOM 710 C C . LEU A 1 89 ? 54.187 130.450 13.420 1.00 101.18 87 LEU A C 1
ATOM 711 O O . LEU A 1 89 ? 55.279 129.885 13.538 1.00 103.98 87 LEU A O 1
ATOM 716 N N . ASN A 1 90 ? 53.039 129.894 13.798 1.00 90.60 88 ASN A N 1
ATOM 717 C CA . ASN A 1 90 ? 52.948 128.531 14.296 1.00 81.74 88 ASN A CA 1
ATOM 718 C C . ASN A 1 90 ? 51.898 127.780 13.491 1.00 83.87 88 ASN A C 1
ATOM 719 O O . ASN A 1 90 ? 51.047 128.383 12.834 1.00 90.36 88 ASN A O 1
ATOM 724 N N . LEU A 1 91 ? 51.963 126.452 13.548 1.00 85.80 89 LEU A N 1
ATOM 725 C CA . LEU A 1 91 ? 50.984 125.634 12.848 1.00 73.55 89 LEU A CA 1
ATOM 726 C C . LEU A 1 91 ? 49.584 125.892 13.408 1.00 86.53 89 LEU A C 1
ATOM 727 O O . LEU A 1 91 ? 49.409 126.319 14.554 1.00 90.55 89 LEU A O 1
ATOM 732 N N . GLY A 1 92 ? 48.576 125.635 12.578 1.00 109.56 90 GLY A N 1
ATOM 733 C CA . GLY A 1 92 ? 47.217 125.982 12.930 1.00 123.02 90 GLY A CA 1
ATOM 734 C C . GLY A 1 92 ? 46.906 127.460 12.867 1.00 110.82 90 GLY A C 1
ATOM 735 O O . GLY A 1 92 ? 45.764 127.847 13.135 1.00 120.77 90 GLY A O 1
ATOM 736 N N . ASP A 1 93 ? 47.888 128.294 12.531 1.00 89.45 91 ASP A N 1
ATOM 737 C CA . ASP A 1 93 ? 47.719 129.727 12.339 1.00 72.76 91 ASP A CA 1
ATOM 738 C C . ASP A 1 93 ? 47.968 130.031 10.870 1.00 63.62 91 ASP A C 1
ATOM 739 O O . ASP A 1 93 ? 48.954 129.556 10.299 1.00 86.06 91 ASP A O 1
ATOM 744 N N . TYR A 1 94 ? 47.082 130.812 10.257 1.00 100.17 92 TYR A N 1
ATOM 745 C CA . TYR A 1 94 ? 47.173 131.104 8.832 1.00 102.28 92 TYR A CA 1
ATOM 746 C C . TYR A 1 94 ? 47.530 132.573 8.637 1.00 97.73 92 TYR A C 1
ATOM 747 O O . TYR A 1 94 ? 46.800 133.461 9.088 1.00 108.77 92 TYR A O 1
ATOM 756 N N . VAL A 1 95 ? 48.682 132.819 8.003 1.00 94.18 93 VAL A N 1
ATOM 757 C CA . VAL A 1 95 ? 49.220 134.155 7.776 1.00 119.56 93 VAL A CA 1
ATOM 758 C C . VAL A 1 95 ? 49.964 134.132 6.444 1.00 100.02 93 VAL A C 1
ATOM 759 O O . VAL A 1 95 ? 50.282 133.071 5.900 1.00 78.55 93 VAL A O 1
ATOM 763 N N . GLU A 1 96 ? 50.204 135.324 5.905 1.00 106.33 94 GLU A N 1
ATOM 764 C CA . GLU A 1 96 ? 51.052 135.551 4.741 1.00 119.02 94 GLU A CA 1
ATOM 765 C C . GLU A 1 96 ? 51.386 137.040 4.718 1.00 141.98 94 GLU A C 1
ATOM 766 O O . GLU A 1 96 ? 51.026 137.783 5.638 1.00 144.78 94 GLU A O 1
ATOM 772 N N . ASP A 1 97 ? 52.052 137.495 3.646 1.00 150.05 95 ASP A N 1
ATOM 773 C CA . ASP A 1 97 ? 52.465 138.892 3.558 1.00 146.66 95 ASP A CA 1
ATOM 774 C C . ASP A 1 97 ? 52.243 139.517 2.183 1.00 146.31 95 ASP A C 1
ATOM 775 O O . ASP A 1 97 ? 52.757 140.616 1.934 1.00 148.46 95 ASP A O 1
ATOM 780 N N . GLN A 1 98 ? 51.499 138.874 1.287 1.00 145.23 96 GLN A N 1
ATOM 781 C CA . GLN A 1 98 ? 51.322 139.343 -0.084 1.00 130.77 96 GLN A CA 1
ATOM 782 C C . GLN A 1 98 ? 49.870 139.748 -0.317 1.00 109.78 96 GLN A C 1
ATOM 783 O O . GLN A 1 98 ? 48.963 138.915 -0.212 1.00 96.19 96 GLN A O 1
ATOM 789 N N . ILE A 1 99 ? 49.659 141.024 -0.647 1.00 99.33 97 ILE A N 1
ATOM 790 C CA . ILE A 1 99 ? 48.336 141.496 -1.043 1.00 69.41 97 ILE A CA 1
ATOM 791 C C . ILE A 1 99 ? 47.934 140.861 -2.373 1.00 79.10 97 ILE A C 1
ATOM 792 O O . ILE A 1 99 ? 48.772 140.402 -3.159 1.00 119.77 97 ILE A O 1
ATOM 797 N N . GLU A 1 100 ? 46.628 140.817 -2.619 1.00 80.49 98 GLU A N 1
ATOM 798 C CA . GLU A 1 100 ? 46.084 140.363 -3.890 1.00 81.54 98 GLU A CA 1
ATOM 799 C C . GLU A 1 100 ? 45.248 141.473 -4.519 1.00 93.51 98 GLU A C 1
ATOM 800 O O . GLU A 1 100 ? 44.896 142.463 -3.873 1.00 81.52 98 GLU A O 1
ATOM 806 N N . SER A 1 101 ? 44.943 141.297 -5.803 1.00 117.53 99 SER A N 1
ATOM 807 C CA . SER A 1 101 ? 44.173 142.289 -6.543 1.00 127.89 99 SER A CA 1
ATOM 808 C C . SER A 1 101 ? 42.777 142.429 -5.952 1.00 115.20 99 SER A C 1
ATOM 809 O O . SER A 1 101 ? 41.999 141.471 -5.933 1.00 106.71 99 SER A O 1
ATOM 812 N N . VAL A 1 102 ? 42.465 143.629 -5.476 1.00 117.85 100 VAL A N 1
ATOM 813 C CA . VAL A 1 102 ? 41.175 143.899 -4.852 1.00 117.30 100 VAL A CA 1
ATOM 814 C C . VAL A 1 102 ? 40.113 144.047 -5.936 1.00 128.98 100 VAL A C 1
ATOM 815 O O . VAL A 1 102 ? 40.321 144.739 -6.940 1.00 151.09 100 VAL A O 1
ATOM 819 N N . THR A 1 103 ? 38.969 143.393 -5.737 1.00 134.10 101 THR A N 1
ATOM 820 C CA . THR A 1 103 ? 37.926 143.333 -6.756 1.00 135.46 101 THR A CA 1
ATOM 821 C C . THR A 1 103 ? 36.961 144.509 -6.636 1.00 129.04 101 THR A C 1
ATOM 822 O O . THR A 1 103 ? 36.664 144.996 -5.543 1.00 103.53 101 THR A O 1
ATOM 826 N N . PHE A 1 104 ? 36.505 144.990 -7.793 1.00 135.22 102 PHE A N 1
ATOM 827 C CA . PHE A 1 104 ? 35.491 146.029 -7.899 1.00 124.52 102 PHE A CA 1
ATOM 828 C C . PHE A 1 104 ? 34.361 145.463 -8.750 1.00 122.35 102 PHE A C 1
ATOM 829 O O . PHE A 1 104 ? 34.618 144.733 -9.714 1.00 125.48 102 PHE A O 1
ATOM 837 N N . ASP A 1 105 ? 33.117 145.794 -8.416 1.00 121.78 103 ASP A N 1
ATOM 838 C CA . ASP A 1 105 ? 31.988 145.282 -9.192 1.00 117.64 103 ASP A CA 1
ATOM 839 C C . ASP A 1 105 ? 30.731 146.071 -8.833 1.00 121.60 103 ASP A C 1
ATOM 840 O O . ASP A 1 105 ? 30.754 146.971 -7.987 1.00 128.66 103 ASP A O 1
ATOM 845 N N . ARG A 1 106 ? 29.627 145.719 -9.499 1.00 115.00 104 ARG A N 1
ATOM 846 C CA . ARG A 1 106 ? 28.307 146.308 -9.297 1.00 128.97 104 ARG A CA 1
ATOM 847 C C . ARG A 1 106 ? 27.299 145.305 -8.757 1.00 133.13 104 ARG A C 1
ATOM 848 O O . ARG A 1 106 ? 26.545 145.629 -7.831 1.00 126.23 104 ARG A O 1
ATOM 856 N N . ILE A 1 107 ? 27.244 144.099 -9.330 1.00 128.93 105 ILE A N 1
ATOM 857 C CA . ILE A 1 107 ? 26.329 143.076 -8.829 1.00 111.59 105 ILE A CA 1
ATOM 858 C C . ILE A 1 107 ? 26.642 142.749 -7.378 1.00 109.30 105 ILE A C 1
ATOM 859 O O . ILE A 1 107 ? 25.739 142.433 -6.593 1.00 105.11 105 ILE A O 1
ATOM 864 N N . THR A 1 108 ? 27.918 142.842 -6.992 1.00 117.54 106 THR A N 1
ATOM 865 C CA . THR A 1 108 ? 28.299 142.616 -5.602 1.00 115.49 106 THR A CA 1
ATOM 866 C C . THR A 1 108 ? 27.585 143.586 -4.667 1.00 114.76 106 THR A C 1
ATOM 867 O O . THR A 1 108 ? 27.112 143.186 -3.597 1.00 118.08 106 THR A O 1
ATOM 871 N N . THR A 1 109 ? 27.493 144.863 -5.056 1.00 112.21 107 THR A N 1
ATOM 872 C CA . THR A 1 109 ? 26.795 145.870 -4.261 1.00 115.86 107 THR A CA 1
ATOM 873 C C . THR A 1 109 ? 25.479 145.331 -3.719 1.00 110.33 107 THR A C 1
ATOM 874 O O . THR A 1 109 ? 25.274 145.271 -2.499 1.00 103.13 107 THR A O 1
ATOM 878 N N . GLN A 1 110 ? 24.597 144.899 -4.625 1.00 116.48 108 GLN A N 1
ATOM 879 C CA . GLN A 1 110 ? 23.349 144.236 -4.264 1.00 106.40 108 GLN A CA 1
ATOM 880 C C . GLN A 1 110 ? 23.581 143.227 -3.146 1.00 111.96 108 GLN A C 1
ATOM 881 O O . GLN A 1 110 ? 23.098 143.431 -2.025 1.00 118.26 108 GLN A O 1
ATOM 887 N N . THR A 1 111 ? 24.361 142.172 -3.409 1.00 111.53 109 THR A N 1
ATOM 888 C CA . THR A 1 111 ? 24.538 141.151 -2.381 1.00 101.41 109 THR A CA 1
ATOM 889 C C . THR A 1 111 ? 25.220 141.742 -1.153 1.00 93.80 109 THR A C 1
ATOM 890 O O . THR A 1 111 ? 24.843 141.424 -0.018 1.00 105.35 109 THR A O 1
ATOM 894 N N . ALA A 1 112 ? 26.171 142.661 -1.359 1.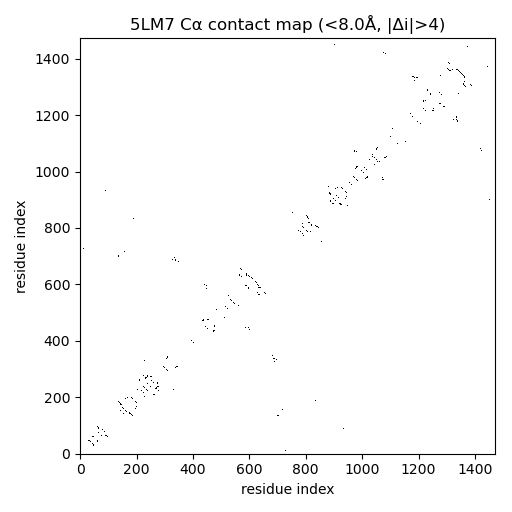00 100.37 110 ALA A N 1
ATOM 895 C CA . ALA A 1 112 ? 26.749 143.383 -0.232 1.00 101.65 110 ALA A CA 1
ATOM 896 C C . ALA A 1 112 ? 25.652 144.074 0.559 1.00 96.01 110 ALA A C 1
ATOM 897 O O . ALA A 1 112 ? 25.495 143.841 1.764 1.00 97.40 110 ALA A O 1
ATOM 899 N N . LYS A 1 113 ? 24.839 144.880 -0.133 1.00 97.69 111 LYS A N 1
ATOM 900 C CA . LYS A 1 113 ? 23.672 145.499 0.480 1.00 92.75 111 LYS A CA 1
ATOM 901 C C . LYS A 1 113 ? 22.898 144.470 1.282 1.00 89.22 111 LYS A C 1
ATOM 902 O O . LYS A 1 113 ? 22.590 144.689 2.460 1.00 97.44 111 LYS A O 1
ATOM 908 N N . GLN A 1 114 ? 22.639 143.310 0.665 1.00 87.14 112 GLN A N 1
ATOM 909 C CA . GLN A 1 114 ? 21.888 142.254 1.333 1.00 78.10 112 GLN A CA 1
ATOM 910 C C . GLN A 1 114 ? 22.467 141.972 2.712 1.00 89.05 112 GLN A C 1
ATOM 911 O O . GLN A 1 114 ? 21.769 142.092 3.729 1.00 98.74 112 GLN A O 1
ATOM 917 N N . VAL A 1 115 ? 23.765 141.647 2.764 1.00 91.76 113 VAL A N 1
ATOM 918 C CA . VAL A 1 115 ? 24.388 141.285 4.036 1.00 75.78 113 VAL A CA 1
ATOM 919 C C . VAL A 1 115 ? 24.083 142.336 5.087 1.00 78.96 113 VAL A C 1
ATOM 920 O O . VAL A 1 115 ? 23.681 142.012 6.213 1.00 96.40 113 VAL A O 1
ATOM 924 N N . ILE A 1 116 ? 24.207 143.614 4.715 1.00 74.96 114 ILE A N 1
ATOM 925 C CA . ILE A 1 116 ? 23.911 144.696 5.650 1.00 76.94 114 ILE A CA 1
ATOM 926 C C . ILE A 1 116 ? 22.535 144.480 6.264 1.00 95.52 114 ILE A C 1
ATOM 927 O O . ILE A 1 116 ? 22.404 144.191 7.460 1.00 97.93 114 ILE A O 1
ATOM 932 N N . VAL A 1 117 ? 21.494 144.537 5.428 1.00 93.78 115 VAL A N 1
ATOM 933 C CA . VAL A 1 117 ? 20.141 144.385 5.953 1.00 84.94 115 VAL A CA 1
ATOM 934 C C . VAL A 1 117 ? 19.998 143.023 6.607 1.00 89.43 115 VAL A C 1
ATOM 935 O O . VAL A 1 117 ? 19.327 142.890 7.639 1.00 97.85 115 VAL A O 1
ATOM 939 N N . GLN A 1 118 ? 20.694 142.013 6.075 1.00 96.00 116 GLN A N 1
ATOM 940 C CA . GLN A 1 118 ? 20.636 140.686 6.671 1.00 98.35 116 GLN A CA 1
ATOM 941 C C . GLN A 1 118 ? 21.084 140.750 8.120 1.00 98.98 116 GLN A C 1
ATOM 942 O O . GLN A 1 118 ? 20.364 140.315 9.027 1.00 110.18 116 GLN A O 1
ATOM 948 N N . LYS A 1 119 ? 22.252 141.354 8.358 1.00 102.38 117 LYS A N 1
ATOM 949 C CA . LYS A 1 119 ? 22.735 141.495 9.725 1.00 89.33 117 LYS A CA 1
ATOM 950 C C . LYS A 1 119 ? 21.703 142.206 10.582 1.00 83.65 117 LYS A C 1
ATOM 951 O O . LYS A 1 119 ? 21.442 141.796 11.720 1.00 96.23 117 LYS A O 1
ATOM 957 N N . VAL A 1 120 ? 21.053 143.229 10.019 1.00 82.80 118 VAL A N 1
ATOM 958 C CA . VAL A 1 120 ? 20.054 143.984 10.766 1.00 87.70 118 VAL A CA 1
ATOM 959 C C . VAL A 1 120 ? 18.978 143.051 11.302 1.00 81.68 118 VAL A C 1
ATOM 960 O O . VAL A 1 120 ? 18.572 143.156 12.467 1.00 84.38 118 VAL A O 1
ATOM 964 N N . ARG A 1 121 ? 18.517 142.109 10.472 1.00 71.38 119 ARG A N 1
ATOM 965 C CA . ARG A 1 121 ? 17.552 141.123 10.946 1.00 72.60 119 ARG A CA 1
ATOM 966 C C . ARG A 1 121 ? 18.089 140.423 12.182 1.00 88.09 119 ARG A C 1
ATOM 967 O O . ARG A 1 121 ? 17.473 140.455 13.255 1.00 104.14 119 ARG A O 1
ATOM 975 N N . GLU A 1 122 ? 19.277 139.829 12.056 1.00 95.77 120 GLU A N 1
ATOM 976 C CA . GLU A 1 122 ? 19.894 139.185 13.206 1.00 96.60 120 GLU A CA 1
ATOM 977 C C . GLU A 1 122 ? 20.049 140.170 14.354 1.00 79.74 120 GLU A C 1
ATOM 978 O O . GLU A 1 122 ? 19.861 139.806 15.520 1.00 82.31 120 GLU A O 1
ATOM 984 N N . ALA A 1 123 ? 20.352 141.432 14.038 1.00 84.07 121 ALA A N 1
ATOM 985 C CA . ALA A 1 123 ? 20.494 142.445 15.076 1.00 82.14 121 ALA A CA 1
ATOM 986 C C . ALA A 1 123 ? 19.206 142.590 15.871 1.00 84.78 121 ALA A C 1
ATOM 987 O O . ALA A 1 123 ? 19.233 142.645 17.104 1.00 83.92 121 ALA A O 1
ATOM 989 N N . GLU A 1 124 ? 18.062 142.610 15.183 1.00 89.90 122 GLU A N 1
ATOM 990 C CA . GLU A 1 124 ? 16.783 142.709 15.872 1.00 75.27 122 GLU A CA 1
ATOM 991 C C . GLU A 1 124 ? 16.596 141.505 16.778 1.00 71.76 122 GLU A C 1
ATOM 992 O O . GLU A 1 124 ? 16.566 141.641 18.006 1.00 73.57 122 GLU A O 1
ATOM 998 N N . ARG A 1 125 ? 16.464 140.326 16.163 1.00 74.86 123 ARG A N 1
ATOM 999 C CA . ARG A 1 125 ? 16.350 139.066 16.884 1.00 80.67 123 ARG A CA 1
ATOM 1000 C C . ARG A 1 125 ? 17.340 138.988 18.043 1.00 77.78 123 ARG A C 1
ATOM 1001 O O . ARG A 1 125 ? 16.934 138.873 19.205 1.00 60.30 123 ARG A O 1
ATOM 1009 N N . ALA A 1 126 ? 18.641 139.103 17.759 1.00 89.19 124 ALA A N 1
ATOM 1010 C CA . ALA A 1 126 ? 19.634 139.027 18.827 1.00 86.77 124 ALA A CA 1
ATOM 1011 C C . ALA A 1 126 ? 19.360 140.056 19.914 1.00 96.31 124 ALA A C 1
ATOM 1012 O O . ALA A 1 126 ? 19.392 139.733 21.106 1.00 114.10 124 ALA A O 1
ATOM 1014 N N . MET A 1 127 ? 19.055 141.298 19.518 1.00 93.83 125 MET A N 1
ATOM 1015 C CA . MET A 1 127 ? 18.801 142.342 20.505 1.00 94.06 125 MET A CA 1
ATOM 1016 C C . MET A 1 127 ? 17.648 141.960 21.415 1.00 81.15 125 MET A C 1
ATOM 1017 O O . MET A 1 127 ? 17.662 142.268 22.611 1.00 85.80 125 MET A O 1
ATOM 1022 N N . VAL A 1 128 ? 16.648 141.269 20.875 1.00 72.94 126 VAL A N 1
ATOM 1023 C CA . VAL A 1 128 ? 15.546 140.825 21.716 1.00 90.82 126 VAL A CA 1
ATOM 1024 C C . VAL A 1 128 ? 15.994 139.690 22.622 1.00 87.81 126 VAL A C 1
ATOM 1025 O O . VAL A 1 128 ? 15.601 139.626 23.798 1.00 99.32 126 VAL A O 1
ATOM 1029 N N . VAL A 1 129 ? 16.823 138.781 22.093 1.00 85.06 127 VAL A N 1
ATOM 1030 C CA . VAL A 1 129 ? 17.180 137.575 22.835 1.00 85.37 127 VAL A CA 1
ATOM 1031 C C . VAL A 1 129 ? 17.780 137.933 24.190 1.00 90.93 127 VAL A C 1
ATOM 1032 O O . VAL A 1 129 ? 17.560 137.232 25.189 1.00 94.67 127 VAL A O 1
ATOM 1036 N N . ASP A 1 130 ? 18.531 139.038 24.244 1.00 96.45 128 ASP A N 1
ATOM 1037 C CA . ASP A 1 130 ? 19.083 139.539 25.499 1.00 98.65 128 ASP A CA 1
ATOM 1038 C C . ASP A 1 130 ? 18.027 139.568 26.598 1.00 97.21 128 ASP A C 1
ATOM 1039 O O . ASP A 1 130 ? 18.172 138.920 27.643 1.00 110.47 128 ASP A O 1
ATOM 1044 N N . GLN A 1 131 ? 16.931 140.290 26.350 1.00 92.24 129 GLN A N 1
ATOM 1045 C CA . GLN A 1 131 ? 15.862 140.375 27.337 1.00 75.93 129 GLN A CA 1
ATOM 1046 C C . GLN A 1 131 ? 15.385 138.990 27.746 1.00 80.98 129 GLN A C 1
ATOM 1047 O O . GLN A 1 131 ? 15.183 138.725 28.936 1.00 93.76 129 GLN A O 1
ATOM 1053 N N . PHE A 1 132 ? 15.239 138.081 26.778 1.00 66.57 130 PHE A N 1
ATOM 1054 C CA . PHE A 1 132 ? 14.852 136.716 27.116 1.00 67.08 130 PHE A CA 1
ATOM 1055 C C . PHE A 1 132 ? 15.854 136.098 28.079 1.00 81.12 130 PHE A C 1
ATOM 1056 O O . PHE A 1 132 ? 15.476 135.586 29.139 1.00 82.77 130 PHE A O 1
ATOM 1064 N N . ARG A 1 133 ? 17.145 136.163 27.738 1.00 86.50 131 ARG A N 1
ATOM 1065 C CA . ARG A 1 133 ? 18.174 135.670 28.647 1.00 90.81 131 ARG A CA 1
ATOM 1066 C C . ARG A 1 133 ? 18.085 136.348 30.006 1.00 94.46 131 ARG A C 1
ATOM 1067 O O . ARG A 1 133 ? 18.402 135.734 31.030 1.00 104.07 131 ARG A O 1
ATOM 1075 N N . GLU A 1 134 ? 17.648 137.608 30.035 1.00 89.55 132 GLU A N 1
ATOM 1076 C CA . GLU A 1 134 ? 17.530 138.317 31.301 1.00 87.45 132 GLU A CA 1
ATOM 1077 C C . GLU A 1 134 ? 16.417 137.740 32.165 1.00 88.22 132 GLU A C 1
ATOM 1078 O O . GLU A 1 134 ? 16.532 137.730 33.395 1.00 101.82 132 GLU A O 1
ATOM 1084 N N . HIS A 1 135 ? 15.342 137.248 31.546 1.00 75.67 133 HIS A N 1
ATOM 1085 C CA . HIS A 1 135 ? 14.162 136.811 32.283 1.00 73.64 133 HIS A CA 1
ATOM 1086 C C . HIS A 1 135 ? 13.774 135.376 31.951 1.00 59.94 133 HIS A C 1
ATOM 1087 O O . HIS A 1 135 ? 12.639 134.972 32.217 1.00 44.66 133 HIS A O 1
ATOM 1094 N N . GLU A 1 136 ? 14.695 134.600 31.386 1.00 66.24 134 GLU A N 1
ATOM 1095 C CA . GLU A 1 136 ? 14.390 133.243 30.948 1.00 61.84 134 GLU A CA 1
ATOM 1096 C C . GLU A 1 136 ? 13.861 132.402 32.098 1.00 52.53 134 GLU A C 1
ATOM 1097 O O . GLU A 1 136 ? 14.550 132.199 33.101 1.00 73.41 134 GLU A O 1
ATOM 1103 N N . GLY A 1 137 ? 12.623 131.937 31.960 1.00 48.46 135 GLY A N 1
ATOM 1104 C CA . GLY A 1 137 ? 12.043 131.043 32.937 1.00 53.00 135 GLY A CA 1
ATOM 1105 C C . GLY A 1 137 ? 11.322 131.704 34.089 1.00 61.41 135 GLY A C 1
ATOM 1106 O O . GLY A 1 137 ? 10.944 131.008 35.038 1.00 62.70 135 GLY A O 1
ATOM 1107 N N . GLU A 1 138 ? 11.100 133.014 34.038 1.00 56.24 136 GLU A N 1
ATOM 1108 C CA . GLU A 1 138 ? 10.443 133.731 35.121 1.00 56.94 136 GLU A CA 1
ATOM 1109 C C . GLU A 1 138 ? 9.037 134.153 34.710 1.00 70.53 136 GLU A C 1
ATOM 1110 O O . GLU A 1 138 ? 8.726 134.303 33.525 1.00 92.65 136 GLU A O 1
ATOM 1116 N N . ILE A 1 139 ? 8.189 134.342 35.717 1.00 91.18 137 ILE A N 1
ATOM 1117 C CA . ILE A 1 139 ? 6.795 134.713 35.504 1.00 80.62 137 ILE A CA 1
ATOM 1118 C C . ILE A 1 139 ? 6.699 136.223 35.328 1.00 80.88 137 ILE A C 1
ATOM 1119 O O . ILE A 1 139 ? 7.286 136.990 36.098 1.00 113.19 137 ILE A O 1
ATOM 1124 N N . ILE A 1 140 ? 5.960 136.652 34.310 1.00 54.65 138 ILE A N 1
ATOM 1125 C CA . ILE A 1 140 ? 5.762 138.064 34.009 1.00 68.31 138 ILE A CA 1
ATOM 1126 C C . ILE A 1 140 ? 4.298 138.286 33.654 1.00 75.94 138 ILE A C 1
ATOM 1127 O O . ILE A 1 140 ? 3.666 137.437 33.018 1.00 72.93 138 ILE A O 1
ATOM 1132 N N . THR A 1 141 ? 3.762 139.432 34.060 1.00 73.77 139 THR A N 1
ATOM 1133 C CA . THR A 1 141 ? 2.365 139.763 33.823 1.00 74.67 139 THR A CA 1
ATOM 1134 C C . THR A 1 141 ? 2.230 140.654 32.595 1.00 70.05 139 THR A C 1
ATOM 1135 O O . THR A 1 141 ? 3.048 141.551 32.374 1.00 61.21 139 THR A O 1
ATOM 1139 N N . GLY A 1 142 ? 1.179 140.405 31.803 1.00 84.97 140 GLY A N 1
ATOM 1140 C CA . GLY A 1 142 ? 0.893 141.225 30.645 1.00 92.35 140 GLY A CA 1
ATOM 1141 C C . GLY A 1 142 ? -0.600 141.425 30.480 1.00 90.72 140 GLY A C 1
ATOM 1142 O O . GLY A 1 142 ? -1.407 140.787 31.155 1.00 80.39 140 GLY A O 1
ATOM 1143 N N . VAL A 1 143 ? -0.957 142.324 29.567 1.00 84.16 141 VAL A N 1
ATOM 1144 C CA . VAL A 1 143 ? -2.358 142.658 29.322 1.00 73.83 141 VAL A CA 1
ATOM 1145 C C . VAL A 1 143 ? -2.686 142.341 27.871 1.00 74.67 141 VAL A C 1
ATOM 1146 O O . VAL A 1 143 ? -2.088 142.916 26.955 1.00 97.20 141 VAL A O 1
ATOM 1150 N N . VAL A 1 144 ? -3.655 141.443 27.668 1.00 73.27 142 VAL A N 1
ATOM 1151 C CA . VAL A 1 144 ? -4.011 140.999 26.326 1.00 64.84 142 VAL A CA 1
ATOM 1152 C C . VAL A 1 144 ? -4.432 142.185 25.470 1.00 64.88 142 VAL A C 1
ATOM 1153 O O . VAL A 1 144 ? -5.052 143.141 25.953 1.00 78.34 142 VAL A O 1
ATOM 1157 N N . LYS A 1 145 ? -4.089 142.129 24.194 1.00 64.76 143 LYS A N 1
ATOM 1158 C CA . LYS A 1 145 ? -4.511 143.174 23.270 1.00 82.77 143 LYS A CA 1
ATOM 1159 C C . LYS A 1 145 ? -5.139 142.622 22.001 1.00 100.64 143 LYS A C 1
ATOM 1160 O O . LYS A 1 145 ? -6.087 143.219 21.485 1.00 128.81 143 LYS A O 1
ATOM 1166 N N . LYS A 1 146 ? -4.648 141.499 21.490 1.00 94.54 144 LYS A N 1
ATOM 1167 C CA . LYS A 1 146 ? -5.274 140.804 20.377 1.00 100.15 144 LYS A CA 1
ATOM 1168 C C . LYS A 1 146 ? -5.786 139.447 20.836 1.00 82.71 144 LYS A C 1
ATOM 1169 O O . LYS A 1 146 ? -5.297 138.868 21.809 1.00 72.35 144 LYS A O 1
ATOM 1175 N N . VAL A 1 147 ? -6.788 138.941 20.119 1.00 80.75 145 VAL A N 1
ATOM 1176 C CA . VAL A 1 147 ? -7.238 137.568 20.315 1.00 70.45 145 VAL A CA 1
ATOM 1177 C C . VAL A 1 147 ? -7.335 136.891 18.956 1.00 85.93 145 VAL A C 1
ATOM 1178 O O . VAL A 1 147 ? -8.420 136.792 18.372 1.00 99.56 145 VAL A O 1
ATOM 1182 N N . ASN A 1 148 ? -6.199 136.439 18.435 1.00 85.67 146 ASN A N 1
ATOM 1183 C CA . ASN A 1 148 ? -6.206 135.626 17.232 1.00 71.98 146 ASN A CA 1
ATOM 1184 C C . ASN A 1 148 ? -6.769 134.243 17.554 1.00 86.85 146 ASN A C 1
ATOM 1185 O O . ASN A 1 148 ? -6.962 133.877 18.717 1.00 97.96 146 ASN A O 1
ATOM 1190 N N . ARG A 1 149 ? -7.044 133.469 16.508 1.00 91.62 147 ARG A N 1
ATOM 1191 C CA . ARG A 1 149 ? -7.662 132.160 16.692 1.00 100.83 147 ARG A CA 1
ATOM 1192 C C . ARG A 1 149 ? -6.664 131.215 17.350 1.00 102.89 147 ARG A C 1
ATOM 1193 O O . ARG A 1 149 ? -5.649 130.853 16.745 1.00 105.48 147 ARG A O 1
ATOM 1201 N N . ASP A 1 150 ? -6.949 130.831 18.596 1.00 113.70 148 ASP A N 1
ATOM 1202 C CA . ASP A 1 150 ? -6.186 129.850 19.367 1.00 113.89 148 ASP A CA 1
ATOM 1203 C C . ASP A 1 150 ? -4.808 130.351 19.786 1.00 114.13 148 ASP A C 1
ATOM 1204 O O . ASP A 1 150 ? -3.906 129.545 20.028 1.00 118.77 148 ASP A O 1
ATOM 1209 N N . ASN A 1 151 ? -4.621 131.665 19.873 1.00 104.42 149 ASN A N 1
ATOM 1210 C CA . ASN A 1 151 ? -3.432 132.263 20.466 1.00 84.15 149 ASN A CA 1
ATOM 1211 C C . ASN A 1 151 ? -3.705 133.742 20.690 1.00 82.64 149 ASN A C 1
ATOM 1212 O O . ASN A 1 151 ? -4.401 134.375 19.889 1.00 99.28 149 ASN A O 1
ATOM 1217 N N . ILE A 1 152 ? -3.154 134.289 21.770 1.00 75.67 150 ILE A N 1
ATOM 1218 C CA . ILE A 1 152 ? -3.434 135.663 22.168 1.00 67.06 150 ILE A CA 1
ATOM 1219 C C . ILE A 1 152 ? -2.131 136.439 22.292 1.00 70.12 150 ILE A C 1
ATOM 1220 O O . ILE A 1 152 ? -1.121 135.912 22.770 1.00 66.64 150 ILE A O 1
ATOM 1225 N N . SER A 1 153 ? -2.157 137.691 21.847 1.00 74.47 151 SER A N 1
ATOM 1226 C CA . SER A 1 153 ? -1.011 138.584 21.917 1.00 63.68 151 SER A CA 1
ATOM 1227 C C . SER A 1 153 ? -1.142 139.466 23.151 1.00 60.41 151 SER A C 1
ATOM 1228 O O . SER A 1 153 ? -2.187 140.091 23.364 1.00 85.22 151 SER A O 1
ATOM 1231 N N . LEU A 1 154 ? -0.082 139.521 23.953 1.00 60.45 152 LEU A N 1
ATOM 1232 C CA . LEU A 1 154 ? -0.094 140.232 25.223 1.00 63.91 152 LEU A CA 1
ATOM 1233 C C . LEU A 1 154 ? 0.880 141.399 25.170 1.00 58.28 152 LEU A C 1
ATOM 1234 O O . LEU A 1 154 ? 2.020 141.244 24.722 1.00 78.37 152 LEU A O 1
ATOM 1239 N N . ASP A 1 155 ? 0.434 142.558 25.640 1.00 58.81 153 ASP A N 1
ATOM 1240 C CA . ASP A 1 155 ? 1.295 143.724 25.751 1.00 63.09 153 ASP A CA 1
ATOM 1241 C C . ASP A 1 155 ? 1.984 143.731 27.109 1.00 56.78 153 ASP A C 1
ATOM 1242 O O . ASP A 1 155 ? 1.338 143.542 28.150 1.00 90.68 153 ASP A O 1
ATOM 1247 N N . LEU A 1 156 ? 3.300 143.914 27.080 1.00 70.79 154 LEU A N 1
ATOM 1248 C CA . LEU A 1 156 ? 4.115 144.240 28.236 1.00 61.85 154 LEU A CA 1
ATOM 1249 C C . LEU A 1 156 ? 4.590 145.679 28.094 1.00 67.58 154 LEU A C 1
ATOM 1250 O O . LEU A 1 156 ? 4.580 146.252 27.002 1.00 96.99 154 LEU A O 1
ATOM 1255 N N . GLY A 1 157 ? 5.003 146.265 29.207 1.00 76.45 155 GLY A N 1
ATOM 1256 C CA . GLY A 1 157 ? 5.523 147.616 29.175 1.00 87.66 155 GLY A CA 1
ATOM 1257 C C . GLY A 1 157 ? 6.761 147.732 28.310 1.00 90.81 155 GLY A C 1
ATOM 1258 O O . GLY A 1 157 ? 7.403 146.754 27.919 1.00 77.80 155 GLY A O 1
ATOM 1259 N N . ASN A 1 158 ? 7.096 148.989 28.005 1.00 101.88 156 ASN A N 1
ATOM 1260 C CA . ASN A 1 158 ? 8.326 149.336 27.293 1.00 87.31 156 ASN A CA 1
ATOM 1261 C C . ASN A 1 158 ? 8.395 148.648 25.933 1.00 89.53 156 ASN A C 1
ATOM 1262 O O . ASN A 1 158 ? 9.412 148.064 25.555 1.00 106.39 156 ASN A O 1
ATOM 1267 N N . ASN A 1 159 ? 7.287 148.700 25.199 1.00 80.98 157 ASN A N 1
ATOM 1268 C CA . ASN A 1 159 ? 7.159 148.168 23.844 1.00 75.01 157 ASN A CA 1
ATOM 1269 C C . ASN A 1 159 ? 7.364 146.661 23.790 1.00 68.01 157 ASN A C 1
ATOM 1270 O O . ASN A 1 159 ? 7.401 146.086 22.693 1.00 62.44 157 ASN A O 1
ATOM 1275 N N . ALA A 1 160 ? 7.500 145.995 24.932 1.00 65.06 158 ALA A N 1
ATOM 1276 C CA . ALA A 1 160 ? 7.652 144.551 24.941 1.00 62.61 158 ALA A CA 1
ATOM 1277 C C . ALA A 1 160 ? 6.297 143.888 24.714 1.00 68.11 158 ALA A C 1
ATOM 1278 O O . ALA A 1 160 ? 5.250 144.413 25.104 1.00 91.27 158 ALA A O 1
ATOM 1280 N N . GLU A 1 161 ? 6.322 142.740 24.043 1.00 54.89 159 GLU A N 1
ATOM 1281 C CA . GLU A 1 161 ? 5.112 141.988 23.756 1.00 53.87 159 GLU A CA 1
ATOM 1282 C C . GLU A 1 161 ? 5.398 140.500 23.907 1.00 51.25 159 GLU A C 1
ATOM 1283 O O . GLU A 1 161 ? 6.548 140.075 24.038 1.00 73.45 159 GLU A O 1
ATOM 1289 N N . ALA A 1 162 ? 4.329 139.707 23.885 1.00 60.48 160 ALA A N 1
ATOM 1290 C CA . ALA A 1 162 ? 4.427 138.258 24.004 1.00 63.21 160 ALA A CA 1
ATOM 1291 C C . ALA A 1 162 ? 3.185 137.633 23.381 1.00 60.27 160 ALA A C 1
ATOM 1292 O O . ALA A 1 162 ? 2.319 138.325 22.838 1.00 77.19 160 ALA A O 1
ATOM 1294 N N . VAL A 1 163 ? 3.101 136.307 23.472 1.00 53.36 161 VAL A N 1
ATOM 1295 C CA . VAL A 1 163 ? 2.011 135.568 22.851 1.00 72.82 161 VAL A CA 1
ATOM 1296 C C . VAL A 1 163 ? 1.846 134.256 23.598 1.00 74.23 161 VAL A C 1
ATOM 1297 O O . VAL A 1 163 ? 2.816 133.683 24.100 1.00 75.78 161 VAL A O 1
ATOM 1301 N N . ILE A 1 164 ? 0.604 133.790 23.690 1.00 60.00 162 ILE A N 1
ATOM 1302 C CA . ILE A 1 164 ? 0.280 132.509 24.300 1.00 44.78 162 ILE A CA 1
ATOM 1303 C C . ILE A 1 164 ? -0.450 131.663 23.267 1.00 42.71 162 ILE A C 1
ATOM 1304 O O . ILE A 1 164 ? -1.514 132.058 22.768 1.00 65.79 162 ILE A O 1
ATOM 1309 N N . LEU A 1 165 ? 0.138 130.518 22.932 1.00 58.51 163 LEU A N 1
ATOM 1310 C CA . LEU A 1 165 ? -0.539 129.512 22.131 1.00 73.40 163 LEU A CA 1
ATOM 1311 C C . LEU A 1 165 ? -1.593 128.811 22.979 1.00 59.51 163 LEU A C 1
ATOM 1312 O O . LEU A 1 165 ? -1.501 128.767 24.209 1.00 61.88 163 LEU A O 1
ATOM 1317 N N . ARG A 1 166 ? -2.616 128.271 22.312 1.00 46.17 164 ARG A N 1
ATOM 1318 C CA . ARG A 1 166 ? -3.717 127.657 23.046 1.00 82.49 164 ARG A CA 1
ATOM 1319 C C . ARG A 1 166 ? -3.262 126.430 23.825 1.00 79.60 164 ARG A C 1
ATOM 1320 O O . ARG A 1 166 ? -3.821 126.127 24.885 1.00 90.40 164 ARG A O 1
ATOM 1328 N N . GLU A 1 167 ? -2.257 125.713 23.320 1.00 75.96 165 GLU A N 1
ATOM 1329 C CA . GLU A 1 167 ? -1.703 124.601 24.083 1.00 84.43 165 GLU A CA 1
ATOM 1330 C C . GLU A 1 167 ? -1.048 125.089 25.368 1.00 78.20 165 GLU A C 1
ATOM 1331 O O . GLU A 1 167 ? -1.048 124.376 26.378 1.00 91.52 165 GLU A O 1
ATOM 1337 N N . ASP A 1 168 ? -0.507 126.308 25.356 1.00 78.12 166 ASP A N 1
ATOM 1338 C CA . ASP A 1 168 ? 0.162 126.864 26.525 1.00 72.38 166 ASP A CA 1
ATOM 1339 C C . ASP A 1 168 ? -0.809 127.390 27.574 1.00 81.45 166 ASP A C 1
ATOM 1340 O O . ASP A 1 168 ? -0.406 127.585 28.726 1.00 89.78 166 ASP A O 1
ATOM 1345 N N . MET A 1 169 ? -2.063 127.631 27.211 1.00 78.15 167 MET A N 1
ATOM 1346 C CA . MET A 1 169 ? -3.051 128.134 28.151 1.00 59.63 167 MET A CA 1
ATOM 1347 C C . MET A 1 169 ? -3.914 126.992 28.682 1.00 57.71 167 MET A C 1
ATOM 1348 O O . MET A 1 169 ? -3.847 125.856 28.212 1.00 51.70 167 MET A O 1
ATOM 1353 N N . LEU A 1 170 ? -4.731 127.322 29.677 1.00 65.56 168 LEU A N 1
ATOM 1354 C CA . LEU A 1 170 ? -5.574 126.333 30.330 1.00 75.41 168 LEU A CA 1
ATOM 1355 C C . LEU A 1 170 ? -6.515 125.684 29.318 1.00 106.99 168 LEU A C 1
ATOM 1356 O O . LEU A 1 170 ? -6.970 126.347 28.377 1.00 126.90 168 LEU A O 1
ATOM 1361 N N . PRO A 1 171 ? -6.824 124.394 29.484 1.00 91.96 169 PRO A N 1
ATOM 1362 C CA . PRO A 1 171 ? -7.764 123.745 28.548 1.00 109.72 169 PRO A CA 1
ATOM 1363 C C . PRO A 1 171 ? -9.153 124.344 28.599 1.00 110.85 169 PRO A C 1
ATOM 1364 O O . PRO A 1 171 ? -9.804 124.511 27.558 1.00 125.70 169 PRO A O 1
ATOM 1368 N N . ARG A 1 172 ? -9.623 124.683 29.799 1.00 115.95 170 ARG A N 1
ATOM 1369 C CA . ARG A 1 172 ? -10.976 125.195 29.962 1.00 132.75 170 ARG A CA 1
ATOM 1370 C C . ARG A 1 172 ? -11.080 126.663 29.566 1.00 124.16 170 ARG A C 1
ATOM 1371 O O . ARG A 1 172 ? -12.075 127.069 28.958 1.00 143.55 170 ARG A O 1
ATOM 1379 N N . GLU A 1 173 ? -10.062 127.464 29.870 1.00 108.87 171 GLU A N 1
ATOM 1380 C CA . GLU A 1 173 ? -10.200 128.915 29.883 1.00 110.05 171 GLU A CA 1
ATOM 1381 C C . GLU A 1 173 ? -9.949 129.534 28.512 1.00 112.31 171 GLU A C 1
ATOM 1382 O O . GLU A 1 173 ? -8.977 129.188 27.831 1.00 108.72 171 GLU A O 1
ATOM 1388 N N . ASN A 1 174 ? -10.834 130.449 28.121 1.00 131.46 172 ASN A N 1
ATOM 1389 C CA . ASN A 1 174 ? -10.648 131.341 26.985 1.00 138.52 172 ASN A CA 1
ATOM 1390 C C . ASN A 1 174 ? -10.557 132.771 27.506 1.00 114.88 172 ASN A C 1
ATOM 1391 O O . ASN A 1 174 ? -11.282 133.148 28.433 1.00 123.65 172 ASN A O 1
ATOM 1396 N N . PHE A 1 175 ? -9.673 133.567 26.914 1.00 92.24 173 PHE A N 1
ATOM 1397 C CA . PHE A 1 175 ? -9.370 134.902 27.415 1.00 85.49 173 PHE A CA 1
ATOM 1398 C C . PHE A 1 175 ? -9.965 135.970 26.499 1.00 90.47 173 PHE A C 1
ATOM 1399 O O . PHE A 1 175 ? -10.533 135.683 25.440 1.00 98.92 173 PHE A O 1
ATOM 1407 N N . ARG A 1 176 ? -9.826 137.218 26.932 1.00 87.10 174 ARG A N 1
ATOM 1408 C CA . ARG A 1 176 ? -10.393 138.381 26.267 1.00 79.13 174 ARG A CA 1
ATOM 1409 C C . ARG A 1 176 ? -9.421 139.537 26.454 1.00 72.07 174 ARG A C 1
ATOM 1410 O O . ARG A 1 176 ? -8.572 139.493 27.352 1.00 79.37 174 ARG A O 1
ATOM 1418 N N . PRO A 1 177 ? -9.489 140.565 25.604 1.00 58.23 175 PRO A N 1
ATOM 1419 C CA . PRO A 1 177 ? -8.609 141.726 25.791 1.00 56.09 175 PRO A CA 1
ATOM 1420 C C . PRO A 1 177 ? -8.835 142.407 27.133 1.00 63.75 175 PRO A C 1
ATOM 1421 O O . PRO A 1 177 ? -9.939 142.405 27.683 1.00 88.36 175 PRO A O 1
ATOM 1425 N N . GLY A 1 178 ? -7.762 142.999 27.655 1.00 56.83 176 GLY A N 1
ATOM 1426 C CA . GLY A 1 178 ? -7.804 143.738 28.897 1.00 68.17 176 GLY A CA 1
ATOM 1427 C C . GLY A 1 178 ? -7.580 142.918 30.146 1.00 68.33 176 GLY A C 1
ATOM 1428 O O . GLY A 1 178 ? -7.504 143.494 31.239 1.00 70.37 176 GLY A O 1
ATOM 1429 N N . ASP A 1 179 ? -7.467 141.599 30.027 1.00 74.02 177 ASP A N 1
ATOM 1430 C CA . ASP A 1 179 ? -7.294 140.729 31.182 1.00 77.46 177 ASP A CA 1
ATOM 1431 C C . ASP A 1 179 ? -5.813 140.566 31.490 1.00 88.15 177 ASP A C 1
ATOM 1432 O O . ASP A 1 179 ? -5.016 140.264 30.597 1.00 81.22 177 ASP A O 1
ATOM 1437 N N . ARG A 1 180 ? -5.449 140.761 32.754 1.00 83.16 178 ARG A N 1
ATOM 1438 C CA . ARG A 1 180 ? -4.066 140.572 33.163 1.00 78.54 178 ARG A CA 1
ATOM 1439 C C . ARG A 1 180 ? -3.748 139.086 33.265 1.00 83.86 178 ARG A C 1
ATOM 1440 O O . ARG A 1 180 ? -4.528 138.301 33.808 1.00 77.52 178 ARG A O 1
ATOM 1448 N N . VAL A 1 181 ? -2.593 138.699 32.732 1.00 76.14 179 VAL A N 1
ATOM 1449 C CA . VAL A 1 181 ? -2.188 137.301 32.638 1.00 64.72 179 VAL A CA 1
ATOM 1450 C C . VAL A 1 181 ? -0.780 137.175 33.195 1.00 69.67 179 VAL A C 1
ATOM 1451 O O . VAL A 1 181 ? 0.145 137.845 32.717 1.00 74.95 179 VAL A O 1
ATOM 1455 N N . ARG A 1 182 ? -0.619 136.326 34.206 1.00 77.76 180 ARG A N 1
ATOM 1456 C CA . ARG A 1 182 ? 0.691 136.000 34.748 1.00 72.77 180 ARG A CA 1
ATOM 1457 C C . ARG A 1 182 ? 1.236 134.772 34.030 1.00 73.81 180 ARG A C 1
ATOM 1458 O O . ARG A 1 182 ? 0.577 133.729 33.985 1.00 71.13 180 ARG A O 1
ATOM 1466 N N . GLY A 1 183 ? 2.432 134.897 33.464 1.00 78.71 181 GLY A N 1
ATOM 1467 C CA . GLY A 1 183 ? 2.960 133.825 32.649 1.00 82.44 181 GLY A CA 1
ATOM 1468 C C . GLY A 1 183 ? 4.464 133.764 32.538 1.00 67.09 181 GLY A C 1
ATOM 1469 O O . GLY A 1 183 ? 5.121 134.785 32.320 1.00 62.59 181 GLY A O 1
ATOM 1470 N N . VAL A 1 184 ? 5.020 132.566 32.669 1.00 75.05 182 VAL A N 1
ATOM 1471 C CA . VAL A 1 184 ? 6.455 132.360 32.513 1.00 69.95 182 VAL A CA 1
ATOM 1472 C C . VAL A 1 184 ? 6.762 132.168 31.035 1.00 68.47 182 VAL A C 1
ATOM 1473 O O . VAL A 1 184 ? 6.137 131.340 30.361 1.00 80.12 182 VAL A O 1
ATOM 1477 N N . LEU A 1 185 ? 7.712 132.945 30.517 1.00 67.92 183 LEU A N 1
ATOM 1478 C CA . LEU A 1 185 ? 8.187 132.720 29.163 1.00 73.02 183 LEU A CA 1
ATOM 1479 C C . LEU A 1 185 ? 9.133 131.525 29.141 1.00 65.51 183 LEU A C 1
ATOM 1480 O O . LEU A 1 185 ? 9.812 131.225 30.127 1.00 55.50 183 LEU A O 1
ATOM 1485 N N . TYR A 1 186 ? 9.160 130.826 28.008 1.00 66.75 184 TYR A N 1
ATOM 1486 C CA . TYR A 1 186 ? 9.928 129.590 27.932 1.00 68.79 184 TYR A CA 1
ATOM 1487 C C . TYR A 1 186 ? 10.628 129.350 26.603 1.00 71.39 184 TYR A C 1
ATOM 1488 O O . TYR A 1 186 ? 11.378 128.375 26.510 1.00 106.81 184 TYR A O 1
ATOM 1497 N N . SER A 1 187 ? 10.431 130.181 25.582 1.00 67.29 185 SER A N 1
ATOM 1498 C CA . SER A 1 187 ? 11.149 130.000 24.326 1.00 84.83 185 SER A CA 1
ATOM 1499 C C . SER A 1 187 ? 11.072 131.275 23.498 1.00 69.09 185 SER A C 1
ATOM 1500 O O . SER A 1 187 ? 10.220 132.142 23.720 1.00 59.85 185 SER A O 1
ATOM 1503 N N . VAL A 1 188 ? 11.985 131.370 22.534 1.00 65.00 186 VAL A N 1
ATOM 1504 C CA . VAL A 1 188 ? 12.033 132.478 21.588 1.00 58.67 186 VAL A CA 1
ATOM 1505 C C . VAL A 1 188 ? 12.313 131.933 20.194 1.00 68.05 186 VAL A C 1
ATOM 1506 O O . VAL A 1 188 ? 13.397 132.146 19.638 1.00 91.17 186 VAL A O 1
ATOM 1510 N N . ARG A 1 189 ? 11.347 131.219 19.624 1.00 54.43 187 ARG A N 1
ATOM 1511 C CA . ARG A 1 189 ? 11.541 130.641 18.303 1.00 51.28 187 ARG A CA 1
ATOM 1512 C C . ARG A 1 189 ? 11.700 131.756 17.275 1.00 56.69 187 ARG A C 1
ATOM 1513 O O . ARG A 1 189 ? 10.889 132.692 17.251 1.00 59.43 187 ARG A O 1
ATOM 1521 N N . PRO A 1 190 ? 12.725 131.705 16.429 1.00 66.25 188 PRO A N 1
ATOM 1522 C CA . PRO A 1 190 ? 12.943 132.789 15.462 1.00 66.70 188 PRO A CA 1
ATOM 1523 C C . PRO A 1 190 ? 11.964 132.763 14.301 1.00 72.97 188 PRO A C 1
ATOM 1524 O O . PRO A 1 190 ? 12.162 132.041 13.319 1.00 92.15 188 PRO A O 1
ATOM 1528 N N . GLU A 1 191 ? 10.890 133.537 14.411 1.00 86.74 189 GLU A N 1
ATOM 1529 C CA . GLU A 1 191 ? 10.046 133.774 13.256 1.00 97.14 189 GLU A CA 1
ATOM 1530 C C . GLU A 1 191 ? 10.832 134.564 12.212 1.00 88.62 189 GLU A C 1
ATOM 1531 O O . GLU A 1 191 ? 11.846 135.202 12.513 1.00 81.00 189 GLU A O 1
ATOM 1537 N N . ALA A 1 192 ? 10.383 134.481 10.964 1.00 109.86 190 ALA A N 1
ATOM 1538 C CA . ALA A 1 192 ? 10.952 135.328 9.927 1.00 92.74 190 ALA A CA 1
ATOM 1539 C C . ALA A 1 192 ? 10.794 136.795 10.312 1.00 94.89 190 ALA A C 1
ATOM 1540 O O . ALA A 1 192 ? 9.795 137.198 10.912 1.00 121.91 190 ALA A O 1
ATOM 1542 N N . ARG A 1 193 ? 11.804 137.593 9.966 1.00 68.85 191 ARG A N 1
ATOM 1543 C CA . ARG A 1 193 ? 11.866 139.002 10.356 1.00 88.41 191 ARG A CA 1
ATOM 1544 C C . ARG A 1 193 ? 11.785 139.144 11.876 1.00 85.14 191 ARG A C 1
ATOM 1545 O O . ARG A 1 193 ? 10.920 139.832 12.425 1.00 74.19 191 ARG A O 1
ATOM 1553 N N . GLY A 1 194 ? 12.695 138.462 12.562 1.00 108.27 192 GLY A N 1
ATOM 1554 C CA . GLY A 1 194 ? 12.798 138.554 14.003 1.00 102.44 192 GLY A CA 1
ATOM 1555 C C . GLY A 1 194 ? 11.846 137.619 14.735 1.00 73.63 192 GLY A C 1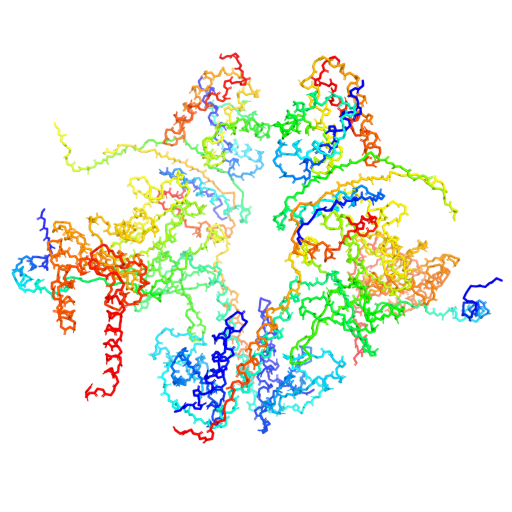
ATOM 1556 O O . GLY A 1 194 ? 10.866 137.110 14.191 1.00 94.61 192 GLY A O 1
ATOM 1557 N N . ALA A 1 195 ? 12.147 137.403 16.010 1.00 72.99 193 ALA A N 1
ATOM 1558 C CA . ALA A 1 195 ? 11.393 136.497 16.864 1.00 92.01 193 ALA A CA 1
ATOM 1559 C C . ALA A 1 195 ? 10.608 137.282 17.904 1.00 119.15 193 ALA A C 1
ATOM 1560 O O . ALA A 1 195 ? 10.818 138.481 18.106 1.00 126.13 193 ALA A O 1
ATOM 1562 N N . GLN A 1 196 ? 9.694 136.580 18.576 1.00 116.96 194 GLN A N 1
ATOM 1563 C CA . GLN A 1 196 ? 8.956 137.157 19.689 1.00 110.18 194 GLN A CA 1
ATOM 1564 C C . GLN A 1 196 ? 8.753 136.105 20.771 1.00 89.02 194 GLN A C 1
ATOM 1565 O O . GLN A 1 196 ? 8.643 134.908 20.491 1.00 76.09 194 GLN A O 1
ATOM 1571 N N . LEU A 1 197 ? 8.693 136.580 22.013 1.00 82.15 195 LEU A N 1
ATOM 1572 C CA . LEU A 1 197 ? 8.703 135.715 23.184 1.00 76.57 195 LEU A CA 1
ATOM 1573 C C . LEU A 1 197 ? 7.472 134.813 23.213 1.00 60.80 195 LEU A C 1
ATOM 1574 O O . LEU A 1 197 ? 6.379 135.201 22.791 1.00 85.51 195 LEU A O 1
ATOM 1579 N N . PHE A 1 198 ? 7.660 133.592 23.715 1.00 70.08 196 PHE A N 1
ATOM 1580 C CA . PHE A 1 198 ? 6.572 132.643 23.912 1.00 72.85 196 PHE A CA 1
ATOM 1581 C C . PHE A 1 198 ? 6.354 132.428 25.406 1.00 73.93 196 PHE A C 1
ATOM 1582 O O . PHE A 1 198 ? 7.311 132.227 26.158 1.00 89.48 196 PHE A O 1
ATOM 1590 N N . VAL A 1 199 ? 5.089 132.464 25.829 1.00 66.01 197 VAL A N 1
ATOM 1591 C CA . VAL A 1 199 ? 4.715 132.332 27.231 1.00 74.15 197 VAL A CA 1
ATOM 1592 C C . VAL A 1 199 ? 3.800 131.120 27.378 1.00 71.80 197 VAL A C 1
ATOM 1593 O O . VAL A 1 199 ? 3.130 130.701 26.433 1.00 75.43 197 VAL A O 1
ATOM 1597 N N . THR A 1 200 ? 3.780 130.548 28.582 1.00 51.13 198 THR A N 1
ATOM 1598 C CA . THR A 1 200 ? 2.995 129.342 28.808 1.00 52.49 198 THR A CA 1
ATOM 1599 C C . THR A 1 200 ? 2.508 129.258 30.247 1.00 47.20 198 THR A C 1
ATOM 1600 O O . THR A 1 200 ? 3.284 129.443 31.190 1.00 57.46 198 THR A O 1
ATOM 1604 N N . ARG A 1 201 ? 1.214 128.977 30.402 1.00 63.72 199 ARG A N 1
ATOM 1605 C CA . ARG A 1 201 ? 0.633 128.621 31.688 1.00 47.58 199 ARG A CA 1
ATOM 1606 C C . ARG A 1 201 ? 0.477 127.115 31.853 1.00 42.40 199 ARG A C 1
ATOM 1607 O O . ARG A 1 201 ? 0.375 126.635 32.986 1.00 50.66 199 ARG A O 1
ATOM 1615 N N . SER A 1 202 ? 0.505 126.361 30.754 1.00 52.58 200 SER A N 1
ATOM 1616 C CA . SER A 1 202 ? 0.284 124.923 30.820 1.00 48.89 200 SER A CA 1
ATOM 1617 C C . SER A 1 202 ? 1.535 124.154 31.225 1.00 63.76 200 SER A C 1
ATOM 1618 O O . SER A 1 202 ? 1.424 123.130 31.910 1.00 67.73 200 SER A O 1
ATOM 1621 N N . LYS A 1 203 ? 2.715 124.617 30.814 1.00 59.21 201 LYS A N 1
ATOM 1622 C CA . LYS A 1 203 ? 3.938 123.877 31.074 1.00 66.00 201 LYS A CA 1
ATOM 1623 C C . LYS A 1 203 ? 4.198 123.778 32.578 1.00 76.33 201 LYS A C 1
ATOM 1624 O O . LYS A 1 203 ? 3.742 124.622 33.358 1.00 78.86 201 LYS A O 1
ATOM 1630 N N . PRO A 1 204 ? 4.931 122.747 33.008 1.00 70.98 202 PRO A N 1
ATOM 1631 C CA . PRO A 1 204 ? 5.242 122.618 34.441 1.00 61.63 202 PRO A CA 1
ATOM 1632 C C . PRO A 1 204 ? 6.044 123.775 35.008 1.00 62.45 202 PRO A C 1
ATOM 1633 O O . PRO A 1 204 ? 5.931 124.054 36.206 1.00 69.65 202 PRO A O 1
ATOM 1637 N N . GLU A 1 205 ? 6.850 124.459 34.192 1.00 70.01 203 GLU A N 1
ATOM 1638 C CA . GLU A 1 205 ? 7.647 125.569 34.707 1.00 79.09 203 GLU A CA 1
ATOM 1639 C C . GLU A 1 205 ? 6.768 126.659 35.309 1.00 76.43 203 GLU A C 1
ATOM 1640 O O . GLU A 1 205 ? 7.169 127.315 36.279 1.00 92.12 203 GLU A O 1
ATOM 1646 N N . MET A 1 206 ? 5.570 126.858 34.756 1.00 67.76 204 MET A N 1
ATOM 1647 C CA . MET A 1 206 ? 4.592 127.745 35.379 1.00 73.93 204 MET A CA 1
ATOM 1648 C C . MET A 1 206 ? 4.280 127.310 36.803 1.00 77.28 204 MET A C 1
ATOM 1649 O O . MET A 1 206 ? 4.214 128.139 37.717 1.00 97.81 204 MET A O 1
ATOM 1654 N N . LEU A 1 207 ? 4.095 126.007 37.012 1.00 71.21 205 LEU A N 1
ATOM 1655 C CA . LEU A 1 207 ? 3.774 125.507 38.342 1.00 66.46 205 LEU A CA 1
ATOM 1656 C C . LEU A 1 207 ? 4.971 125.622 39.274 1.00 81.42 205 LEU A C 1
ATOM 1657 O O . LEU A 1 207 ? 4.827 126.027 40.431 1.00 80.97 205 LEU A O 1
ATOM 1662 N N . ILE A 1 208 ? 6.162 125.264 38.789 1.00 89.32 206 ILE A N 1
ATOM 1663 C CA . ILE A 1 208 ? 7.348 125.265 39.642 1.00 70.40 206 ILE A CA 1
ATOM 1664 C C . ILE A 1 208 ? 7.679 126.681 40.092 1.00 77.28 206 ILE A C 1
ATOM 1665 O O . ILE A 1 208 ? 7.872 126.942 41.285 1.00 82.46 206 ILE A O 1
ATOM 1670 N N . GLU A 1 209 ? 7.752 127.618 39.143 1.00 77.05 207 GLU A N 1
ATOM 1671 C CA . GLU A 1 209 ? 7.991 129.010 39.515 1.00 86.97 207 GLU A CA 1
ATOM 1672 C C . GLU A 1 209 ? 6.846 129.552 40.363 1.00 82.00 207 GLU A C 1
ATOM 1673 O O . GLU A 1 209 ? 7.067 130.339 41.296 1.00 91.50 207 GLU A O 1
ATOM 1679 N N . LEU A 1 210 ? 5.613 129.126 40.059 1.00 79.64 208 LEU A N 1
ATOM 1680 C CA . LEU A 1 210 ? 4.458 129.494 40.872 1.00 78.80 208 LEU A CA 1
ATOM 1681 C C . LEU A 1 210 ? 4.623 129.028 42.312 1.00 81.24 208 LEU A C 1
ATOM 1682 O O . LEU A 1 210 ? 4.086 129.651 43.234 1.00 85.30 208 LEU A O 1
ATOM 1687 N N . PHE A 1 211 ? 5.356 127.934 42.525 1.00 84.77 209 PHE A N 1
ATOM 1688 C CA . PHE A 1 211 ? 5.691 127.510 43.878 1.00 80.74 209 PHE A CA 1
ATOM 1689 C C . PHE A 1 211 ? 6.868 128.297 44.433 1.00 87.33 209 PHE A C 1
ATOM 1690 O O . PHE A 1 211 ? 6.937 128.527 45.646 1.00 90.69 209 PHE A O 1
ATOM 1698 N N . ARG A 1 212 ? 7.792 128.720 43.566 1.00 81.63 210 ARG A N 1
ATOM 1699 C CA . ARG A 1 212 ? 8.937 129.496 44.026 1.00 94.00 210 ARG A CA 1
ATOM 1700 C C . ARG A 1 212 ? 8.494 130.829 44.611 1.00 99.48 210 ARG A C 1
ATOM 1701 O O . ARG A 1 212 ? 9.050 131.290 45.614 1.00 109.14 210 ARG A O 1
ATOM 1709 N N . ILE A 1 213 ? 7.491 131.465 43.998 1.00 97.83 211 ILE A N 1
ATOM 1710 C CA . ILE A 1 213 ? 6.984 132.716 44.557 1.00 100.75 211 ILE A CA 1
ATOM 1711 C C . ILE A 1 213 ? 6.263 132.461 45.875 1.00 88.03 211 ILE A C 1
ATOM 1712 O O . ILE A 1 213 ? 6.174 133.354 46.728 1.00 90.48 211 ILE A O 1
ATOM 1717 N N . GLU A 1 214 ? 5.757 131.246 46.076 1.00 84.47 212 GLU A N 1
ATOM 1718 C CA . GLU A 1 214 ? 4.907 130.959 47.222 1.00 100.02 212 GLU A CA 1
ATOM 1719 C C . GLU A 1 214 ? 5.684 130.383 48.397 1.00 96.37 212 GLU A C 1
ATOM 1720 O O . GLU A 1 214 ? 5.409 130.734 49.549 1.00 100.94 212 GLU A O 1
ATOM 1726 N N . VAL A 1 215 ? 6.649 129.509 48.135 1.00 93.80 213 VAL A N 1
ATOM 1727 C CA . VAL A 1 215 ? 7.446 128.908 49.201 1.00 98.49 213 VAL A CA 1
ATOM 1728 C C . VAL A 1 215 ? 8.830 129.546 49.206 1.00 106.12 213 VAL A C 1
ATOM 1729 O O . VAL A 1 215 ? 9.659 129.226 48.342 1.00 124.69 213 VAL A O 1
ATOM 1733 N N . PRO A 1 216 ? 9.125 130.450 50.144 1.00 101.49 214 PRO A N 1
ATOM 1734 C CA . PRO A 1 216 ? 10.479 131.020 50.201 1.00 105.13 214 PRO A CA 1
ATOM 1735 C C . PRO A 1 216 ? 11.545 129.991 50.521 1.00 107.32 214 PRO A C 1
ATOM 1736 O O . PRO A 1 216 ? 12.717 130.227 50.211 1.00 109.82 214 PRO A O 1
ATOM 1740 N N . GLU A 1 217 ? 11.172 128.855 51.118 1.00 95.81 215 GLU A N 1
ATOM 1741 C CA . GLU A 1 217 ? 12.140 127.799 51.400 1.00 105.29 215 GLU A CA 1
ATOM 1742 C C . GLU A 1 217 ? 12.859 127.363 50.131 1.00 105.03 215 GLU A C 1
ATOM 1743 O O . GLU A 1 217 ? 14.070 127.111 50.150 1.00 103.10 215 GLU A O 1
ATOM 1749 N N . ILE A 1 218 ? 12.132 127.273 49.017 1.00 108.63 216 ILE A N 1
ATOM 1750 C CA . ILE A 1 218 ? 12.784 127.051 47.731 1.00 102.80 216 ILE A CA 1
ATOM 1751 C C . ILE A 1 218 ? 13.542 128.301 47.304 1.00 101.42 216 ILE A C 1
ATOM 1752 O O . ILE A 1 218 ? 14.652 128.218 46.764 1.00 98.51 216 ILE A O 1
ATOM 1757 N N . GLY A 1 219 ? 12.955 129.477 47.539 1.00 103.81 217 GLY A N 1
ATOM 1758 C CA . GLY A 1 219 ? 13.653 130.715 47.233 1.00 113.70 217 GLY A CA 1
ATOM 1759 C C . GLY A 1 219 ? 14.904 130.894 48.072 1.00 101.10 217 GLY A C 1
ATOM 1760 O O . GLY A 1 219 ? 15.909 131.436 47.602 1.00 87.76 217 GLY A O 1
ATOM 1761 N N . GLU A 1 220 ? 14.860 130.442 49.328 1.00 119.40 218 GLU A N 1
ATOM 1762 C CA . GLU A 1 220 ? 16.041 130.393 50.183 1.00 122.15 218 GLU A CA 1
ATOM 1763 C C . GLU A 1 220 ? 16.960 129.229 49.839 1.00 101.90 218 GLU A C 1
ATOM 1764 O O . GLU A 1 220 ? 17.971 129.051 50.526 1.00 94.14 218 GLU A O 1
ATOM 1770 N N . GLU A 1 221 ? 16.619 128.446 48.815 1.00 97.01 219 GLU A N 1
ATOM 1771 C CA . GLU A 1 221 ? 17.343 127.253 48.363 1.00 97.83 219 GLU A CA 1
ATOM 1772 C C . GLU A 1 221 ? 17.475 126.190 49.457 1.00 97.93 219 GLU A C 1
ATOM 1773 O O . GLU A 1 221 ? 18.279 125.260 49.334 1.00 82.42 219 GLU A O 1
ATOM 1779 N N . VAL A 1 222 ? 16.662 126.283 50.512 1.00 96.05 220 VAL A N 1
ATOM 1780 C CA . VAL A 1 222 ? 16.710 125.293 51.586 1.00 77.72 220 VAL A CA 1
ATOM 1781 C C . VAL A 1 222 ? 16.349 123.911 51.058 1.00 101.36 220 VAL A C 1
ATOM 1782 O O . VAL A 1 222 ? 17.005 122.914 51.385 1.00 100.21 220 VAL A O 1
ATOM 1786 N N . ILE A 1 223 ? 15.301 123.828 50.239 1.00 106.01 221 ILE A N 1
ATOM 1787 C CA . ILE A 1 223 ? 14.779 122.562 49.741 1.00 95.07 221 ILE A CA 1
ATOM 1788 C C . ILE A 1 223 ? 14.754 122.594 48.220 1.00 90.87 221 ILE A C 1
ATOM 1789 O O . ILE A 1 223 ? 14.525 123.642 47.607 1.00 86.30 221 ILE A O 1
ATOM 1794 N N . GLU A 1 224 ? 15.024 121.444 47.606 1.00 108.27 222 GLU A N 1
ATOM 1795 C CA . GLU A 1 224 ? 15.026 121.313 46.159 1.00 118.72 222 GLU A CA 1
ATOM 1796 C C . GLU A 1 224 ? 13.810 120.527 45.694 1.00 115.27 222 GLU A C 1
ATOM 1797 O O . GLU A 1 224 ? 13.369 119.578 46.348 1.00 109.09 222 GLU A O 1
ATOM 1803 N N . ILE A 1 225 ? 13.284 120.929 44.545 1.00 103.99 223 ILE A N 1
ATOM 1804 C CA . ILE A 1 225 ? 12.255 120.174 43.836 1.00 87.34 223 ILE A CA 1
ATOM 1805 C C . ILE A 1 225 ? 12.929 119.410 42.704 1.00 86.91 223 ILE A C 1
ATOM 1806 O O . ILE A 1 225 ? 13.665 119.992 41.897 1.00 104.15 223 ILE A O 1
ATOM 1811 N N . LYS A 1 226 ? 12.714 118.100 42.660 1.00 83.60 224 LYS A N 1
ATOM 1812 C CA . LYS A 1 226 ? 13.479 117.270 41.743 1.00 102.52 224 LYS A CA 1
ATOM 1813 C C . LYS A 1 226 ? 12.780 117.025 40.414 1.00 104.70 224 LYS A C 1
ATOM 1814 O O . LYS A 1 226 ? 13.462 116.757 39.419 1.00 119.02 224 LYS A O 1
ATOM 1820 N N . ALA A 1 227 ? 11.456 117.123 40.366 1.00 106.13 225 ALA A N 1
ATOM 1821 C CA . ALA A 1 227 ? 10.726 116.976 39.111 1.00 124.42 225 ALA A CA 1
ATOM 1822 C C . ALA A 1 227 ? 9.272 117.355 39.350 1.00 120.54 225 ALA A C 1
ATOM 1823 O O . ALA A 1 227 ? 8.783 117.315 40.482 1.00 122.46 225 ALA A O 1
ATOM 1825 N N . ALA A 1 228 ? 8.590 117.732 38.268 1.00 107.49 226 ALA A N 1
ATOM 1826 C CA . ALA A 1 228 ? 7.188 118.132 38.337 1.00 96.71 226 ALA A CA 1
ATOM 1827 C C . ALA A 1 228 ? 6.454 117.653 37.094 1.00 103.36 226 ALA A C 1
ATOM 1828 O O . ALA A 1 228 ? 6.929 117.860 35.975 1.00 126.44 226 ALA A O 1
ATOM 1830 N N . ALA A 1 229 ? 5.299 117.018 37.293 1.00 97.87 227 ALA A N 1
ATOM 1831 C CA . ALA A 1 229 ? 4.473 116.520 36.199 1.00 106.00 227 ALA A CA 1
ATOM 1832 C C . ALA A 1 229 ? 3.034 116.947 36.431 1.00 100.59 227 ALA A C 1
ATOM 1833 O O . ALA A 1 229 ? 2.546 116.881 37.559 1.00 97.48 227 ALA A O 1
ATOM 1835 N N . ARG A 1 230 ? 2.344 117.378 35.376 1.00 95.48 228 ARG A N 1
ATOM 1836 C CA . ARG A 1 230 ? 1.004 117.907 35.590 1.00 72.30 228 ARG A CA 1
ATOM 1837 C C . ARG A 1 230 ? 0.114 117.715 34.371 1.00 80.48 228 ARG A C 1
ATOM 1838 O O . ARG A 1 230 ? 0.575 117.776 33.228 1.00 81.16 228 ARG A O 1
ATOM 1846 N N . ASP A 1 231 ? -1.166 117.463 34.645 1.00 103.37 229 ASP A N 1
ATOM 1847 C CA . ASP A 1 231 ? -2.223 117.495 33.649 1.00 96.36 229 ASP A CA 1
ATOM 1848 C C . ASP A 1 231 ? -2.958 118.815 33.819 1.00 97.10 229 ASP A C 1
ATOM 1849 O O . ASP A 1 231 ? -3.607 119.018 34.857 1.00 102.42 229 ASP A O 1
ATOM 1854 N N . PRO A 1 232 ? -2.894 119.732 32.847 1.00 81.39 230 PRO A N 1
ATOM 1855 C CA . PRO A 1 232 ? -3.278 121.131 33.128 1.00 78.10 230 PRO A CA 1
ATOM 1856 C C . PRO A 1 232 ? -4.682 121.303 33.682 1.00 76.01 230 PRO A C 1
ATOM 1857 O O . PRO A 1 232 ? -4.879 122.050 34.648 1.00 66.80 230 PRO A O 1
ATOM 1861 N N . GLY A 1 233 ? -5.670 120.631 33.095 1.00 103.53 231 GLY A N 1
ATOM 1862 C CA . GLY A 1 233 ? -7.038 120.813 33.549 1.00 104.22 231 GLY A CA 1
ATOM 1863 C C . GLY A 1 233 ? -7.315 120.161 34.891 1.00 80.47 231 GLY A C 1
ATOM 1864 O O . GLY A 1 233 ? -8.097 120.678 35.692 1.00 83.98 231 GLY A O 1
ATOM 1865 N N . SER A 1 234 ? -6.662 119.030 35.170 1.00 76.86 232 SER A N 1
ATOM 1866 C CA . SER A 1 234 ? -7.087 118.171 36.260 1.00 80.77 232 SER A CA 1
ATOM 1867 C C . SER A 1 234 ? -6.109 118.257 37.416 1.00 80.63 232 SER A C 1
ATOM 1868 O O . SER A 1 234 ? -6.316 119.067 38.340 1.00 80.61 232 SER A O 1
ATOM 1871 N N . ARG A 1 235 ? -5.050 117.450 37.445 1.00 86.68 233 ARG A N 1
ATOM 1872 C CA . ARG A 1 235 ? -4.240 117.316 38.647 1.00 96.89 233 ARG A CA 1
ATOM 1873 C C . ARG A 1 235 ? -2.754 117.336 38.310 1.00 83.13 233 ARG A C 1
ATOM 1874 O O . ARG A 1 235 ? -2.353 117.315 37.143 1.00 63.51 233 ARG A O 1
ATOM 1882 N N . ALA A 1 236 ? -1.935 117.370 39.364 1.00 90.58 234 ALA A N 1
ATOM 1883 C CA . ALA A 1 236 ? -0.488 117.473 39.234 1.00 88.52 234 ALA A CA 1
ATOM 1884 C C . ALA A 1 236 ? 0.190 116.705 40.360 1.00 101.35 234 ALA A C 1
ATOM 1885 O O . ALA A 1 236 ? -0.375 116.530 41.443 1.00 99.38 234 ALA A O 1
ATOM 1887 N N . LYS A 1 237 ? 1.412 116.250 40.088 1.00 89.95 235 LYS A N 1
ATOM 1888 C CA . LYS A 1 237 ? 2.272 115.600 41.067 1.00 69.30 235 LYS A CA 1
ATOM 1889 C C . LYS A 1 237 ? 3.644 116.258 41.038 1.00 82.03 235 LYS A C 1
ATOM 1890 O O . LYS A 1 237 ? 4.199 116.508 39.961 1.00 110.42 235 LYS A O 1
ATOM 1896 N N . ILE A 1 238 ? 4.186 116.532 42.224 1.00 60.62 236 ILE A N 1
ATOM 1897 C CA . ILE A 1 238 ? 5.466 117.218 42.375 1.00 61.10 236 ILE A CA 1
ATOM 1898 C C . ILE A 1 238 ? 6.263 116.532 43.478 1.00 84.57 236 ILE A C 1
ATOM 1899 O O . ILE A 1 238 ? 5.719 116.221 44.543 1.00 79.89 236 ILE A O 1
ATOM 1904 N N . ALA A 1 239 ? 7.547 116.294 43.224 1.00 102.44 237 ALA A N 1
ATOM 1905 C CA . ALA A 1 239 ? 8.430 115.626 44.169 1.00 93.39 237 ALA A CA 1
ATOM 1906 C C . ALA A 1 239 ? 9.377 116.639 44.794 1.00 103.87 237 ALA A C 1
ATOM 1907 O O . ALA A 1 239 ? 10.074 117.365 44.078 1.00 104.90 237 ALA A O 1
ATOM 1909 N N . VAL A 1 240 ? 9.406 116.678 46.127 1.00 93.76 238 VAL A N 1
ATOM 1910 C CA . VAL A 1 240 ? 10.263 117.588 46.875 1.00 96.13 238 VAL A CA 1
ATOM 1911 C C . VAL A 1 240 ? 11.102 116.779 47.856 1.00 103.61 238 VAL A C 1
ATOM 1912 O O . VAL A 1 240 ? 10.766 115.647 48.210 1.00 104.99 238 VAL A O 1
ATOM 1916 N N . LYS A 1 241 ? 12.203 117.380 48.305 1.00 113.55 239 LYS A N 1
ATOM 1917 C CA . LYS A 1 241 ? 13.092 116.733 49.263 1.00 118.59 239 LYS A CA 1
ATOM 1918 C C . LYS A 1 241 ? 14.093 117.754 49.777 1.00 125.45 239 LYS A C 1
ATOM 1919 O O . LYS A 1 241 ? 14.458 118.695 49.066 1.00 110.97 239 LYS A O 1
ATOM 1925 N N . THR A 1 242 ? 14.527 117.557 51.021 1.00 130.70 240 THR A N 1
ATOM 1926 C CA . THR A 1 242 ? 15.665 118.270 51.583 1.00 139.67 240 THR A CA 1
ATOM 1927 C C . THR A 1 242 ? 16.603 117.268 52.240 1.00 157.55 240 THR A C 1
ATOM 1928 O O . THR A 1 242 ? 16.155 116.339 52.919 1.00 161.63 240 THR A O 1
ATOM 1932 N N . ASN A 1 243 ? 17.905 117.443 52.014 1.00 158.93 241 ASN A N 1
ATOM 1933 C CA . ASN A 1 243 ? 18.896 116.578 52.641 1.00 165.39 241 ASN A CA 1
ATOM 1934 C C . ASN A 1 243 ? 19.289 117.047 54.033 1.00 175.46 241 ASN A C 1
ATOM 1935 O O . ASN A 1 243 ? 19.935 116.288 54.764 1.00 190.25 241 ASN A O 1
ATOM 1940 N N . ASP A 1 244 ? 18.910 118.268 54.420 1.00 167.28 242 ASP A N 1
ATOM 1941 C CA . ASP A 1 244 ? 19.259 118.767 55.745 1.00 165.01 242 ASP A CA 1
ATOM 1942 C C . ASP A 1 244 ? 18.540 118.004 56.847 1.00 160.68 242 ASP A C 1
ATOM 1943 O O . ASP A 1 244 ? 19.067 117.897 57.962 1.00 166.87 242 ASP A O 1
ATOM 1948 N N . LYS A 1 245 ? 17.347 117.477 56.565 1.00 152.34 243 LYS A N 1
ATOM 1949 C CA . LYS A 1 245 ? 16.467 116.883 57.571 1.00 155.05 243 LYS A CA 1
ATOM 1950 C C . LYS A 1 245 ? 16.070 117.904 58.627 1.00 140.98 243 LYS A C 1
ATOM 1951 O O . LYS A 1 245 ? 15.573 117.536 59.700 1.00 122.16 243 LYS A O 1
ATOM 1957 N N . ARG A 1 246 ? 16.276 119.188 58.323 1.00 142.41 244 ARG A N 1
ATOM 1958 C CA . ARG A 1 246 ? 15.984 120.260 59.267 1.00 139.70 244 ARG A CA 1
ATOM 1959 C C . ARG A 1 246 ? 14.485 120.536 59.334 1.00 141.46 244 ARG A C 1
ATOM 1960 O O . ARG A 1 246 ? 13.911 120.642 60.425 1.00 138.16 244 ARG A O 1
ATOM 1968 N N . ILE A 1 247 ? 13.831 120.644 58.175 1.00 152.95 245 ILE A N 1
ATOM 1969 C CA . ILE A 1 247 ? 12.388 120.837 58.086 1.00 142.63 245 ILE A CA 1
ATOM 1970 C C . ILE A 1 247 ? 11.831 119.834 57.079 1.00 141.68 245 ILE A C 1
ATOM 1971 O O . ILE A 1 247 ? 12.570 119.190 56.333 1.00 120.87 245 ILE A O 1
ATOM 1976 N N . ASP A 1 248 ? 10.505 119.695 57.082 1.00 153.75 246 ASP A N 1
ATOM 1977 C CA . ASP A 1 248 ? 9.807 118.840 56.130 1.00 135.46 246 ASP A CA 1
ATOM 1978 C C . ASP A 1 248 ? 9.518 119.633 54.862 1.00 122.56 246 ASP A C 1
ATOM 1979 O O . ASP A 1 248 ? 8.850 120.674 54.938 1.00 109.80 246 ASP A O 1
ATOM 1984 N N . PRO A 1 249 ? 10.000 119.202 53.692 1.00 116.05 247 PRO A N 1
ATOM 1985 C CA . PRO A 1 249 ? 9.715 119.980 52.475 1.00 110.78 247 PRO A CA 1
ATOM 1986 C C . PRO A 1 249 ? 8.250 119.955 52.080 1.00 104.12 247 PRO A C 1
ATOM 1987 O O . PRO A 1 249 ? 7.699 120.999 51.707 1.00 102.58 247 PRO A O 1
ATOM 1991 N N . VAL A 1 250 ? 7.603 118.788 52.150 1.00 102.18 248 VAL A N 1
ATOM 1992 C CA . VAL A 1 250 ? 6.190 118.705 51.795 1.00 95.33 248 VAL A CA 1
ATOM 1993 C C . VAL A 1 250 ? 5.355 119.555 52.746 1.00 81.30 248 VAL A C 1
ATOM 1994 O O . VAL A 1 250 ? 4.386 120.200 52.333 1.00 88.57 248 VAL A O 1
ATOM 1998 N N . GLY A 1 251 ? 5.730 119.594 54.025 1.00 86.33 249 GLY A N 1
ATOM 1999 C CA . GLY A 1 251 ? 5.052 120.485 54.950 1.00 94.07 249 GLY A CA 1
ATOM 2000 C C . GLY A 1 251 ? 5.279 121.947 54.618 1.00 97.63 249 GLY A C 1
ATOM 2001 O O . GLY A 1 251 ? 4.378 122.776 54.777 1.00 101.02 249 GLY A O 1
ATOM 2002 N N . ALA A 1 252 ? 6.487 122.287 54.158 1.00 109.28 250 ALA A N 1
ATOM 2003 C CA . ALA A 1 252 ? 6.782 123.670 53.796 1.00 116.40 250 ALA A CA 1
ATOM 2004 C C . ALA A 1 252 ? 5.976 124.106 52.579 1.00 105.90 250 ALA A C 1
ATOM 2005 O O . ALA A 1 252 ? 5.486 125.239 52.525 1.00 103.20 250 ALA A O 1
ATOM 2007 N N . CYS A 1 253 ? 5.820 123.220 51.596 1.00 99.91 251 CYS A N 1
ATOM 2008 C CA . CYS A 1 253 ? 5.062 123.568 50.399 1.00 99.19 251 CYS A CA 1
ATOM 2009 C C . CYS A 1 253 ? 3.556 123.532 50.635 1.00 107.44 251 CYS A C 1
ATOM 2010 O O . CYS A 1 253 ? 2.820 124.316 50.022 1.00 107.73 251 CYS A O 1
ATOM 2013 N N . VAL A 1 254 ? 3.083 122.642 51.512 1.00 90.01 252 VAL A N 1
ATOM 2014 C CA . VAL A 1 254 ? 1.649 122.532 51.765 1.00 62.08 252 VAL A CA 1
ATOM 2015 C C . VAL A 1 254 ? 1.121 123.782 52.461 1.00 75.47 252 VAL A C 1
ATOM 2016 O O . VAL A 1 254 ? 0.087 124.336 52.068 1.00 96.15 252 VAL A O 1
ATOM 2020 N N . GLY A 1 255 ? 1.821 124.245 53.494 1.00 93.85 253 GLY A N 1
ATOM 2021 C CA . GLY A 1 255 ? 1.403 125.401 54.259 1.00 101.30 253 GLY A CA 1
ATOM 2022 C C . GLY A 1 255 ? 0.464 125.054 55.393 1.00 107.84 253 GLY A C 1
ATOM 2023 O O . GLY A 1 255 ? 0.520 123.943 55.925 1.00 123.34 253 GLY A O 1
ATOM 2024 N N . MET A 1 256 ? -0.410 125.986 55.766 1.00 105.86 254 MET A N 1
ATOM 2025 C CA . MET A 1 256 ? -1.353 125.776 56.859 1.00 122.72 254 MET A CA 1
ATOM 2026 C C . MET A 1 256 ? -2.610 125.114 56.305 1.00 121.53 254 MET A C 1
ATOM 2027 O O . MET A 1 256 ? -3.416 125.760 55.628 1.00 130.24 254 MET A O 1
ATOM 2032 N N . ARG A 1 257 ? -2.772 123.820 56.592 1.00 113.41 255 ARG A N 1
ATOM 2033 C CA . ARG A 1 257 ? -3.928 123.046 56.135 1.00 119.90 255 ARG A CA 1
ATOM 2034 C C . ARG A 1 257 ? -4.053 123.079 54.613 1.00 117.01 255 ARG A C 1
ATOM 2035 O O . ARG A 1 257 ? -5.158 123.074 54.069 1.00 114.37 255 ARG A O 1
ATOM 2043 N N . GLY A 1 258 ? -2.917 123.128 53.919 1.00 116.69 256 GLY A N 1
ATOM 2044 C CA . GLY A 1 258 ? -2.890 123.209 52.474 1.00 97.22 256 GLY A CA 1
ATOM 2045 C C . GLY A 1 258 ? -3.004 124.604 51.907 1.00 95.91 256 GLY A C 1
ATOM 2046 O O . GLY A 1 258 ? -2.931 124.766 50.682 1.00 104.21 256 GLY A O 1
ATOM 2047 N N . ALA A 1 259 ? -3.165 125.620 52.756 1.00 101.66 257 ALA A N 1
ATOM 2048 C CA . ALA A 1 259 ? -3.411 126.973 52.275 1.00 112.43 257 ALA A CA 1
ATOM 2049 C C . ALA A 1 259 ? -2.292 127.493 51.388 1.00 84.97 257 ALA A C 1
ATOM 2050 O O . ALA A 1 259 ? -2.530 128.393 50.574 1.00 93.70 257 ALA A O 1
ATOM 2052 N N . ARG A 1 260 ? -1.079 126.963 51.529 1.00 94.64 258 ARG A N 1
ATOM 2053 C CA . ARG A 1 260 ? 0.011 127.415 50.675 1.00 97.07 258 ARG A CA 1
ATOM 2054 C C . ARG A 1 260 ? -0.059 126.765 49.297 1.00 87.21 258 ARG A C 1
ATOM 2055 O O . ARG A 1 260 ? 0.261 127.410 48.293 1.00 92.16 258 ARG A O 1
ATOM 2063 N N . VAL A 1 261 ? -0.496 125.507 49.217 1.00 83.64 259 VAL A N 1
ATOM 2064 C CA . VAL A 1 261 ? -0.586 124.857 47.912 1.00 75.98 259 VAL A CA 1
ATOM 2065 C C . VAL A 1 261 ? -1.903 125.200 47.225 1.00 70.67 259 VAL A C 1
ATOM 2066 O O . VAL A 1 261 ? -1.922 125.524 46.031 1.00 73.65 259 VAL A O 1
ATOM 2070 N N . GLN A 1 262 ? -3.015 125.154 47.967 1.00 83.18 260 GLN A N 1
ATOM 2071 C CA . GLN A 1 262 ? -4.311 125.519 47.401 1.00 82.20 260 GLN A CA 1
ATOM 2072 C C . GLN A 1 262 ? -4.257 126.880 46.720 1.00 79.25 260 GLN A C 1
ATOM 2073 O O . GLN A 1 262 ? -4.834 127.064 45.643 1.00 95.30 260 GLN A O 1
ATOM 2079 N N . ALA A 1 263 ? -3.557 127.840 47.332 1.00 76.73 261 ALA A N 1
ATOM 2080 C CA . ALA A 1 263 ? -3.379 129.150 46.714 1.00 69.34 261 ALA A CA 1
ATOM 2081 C C . ALA A 1 263 ? -2.857 129.018 45.289 1.00 82.74 261 ALA A C 1
ATOM 2082 O O . ALA A 1 263 ? -3.459 129.540 44.343 1.00 94.98 261 ALA A O 1
ATOM 2084 N N . VAL A 1 264 ? -1.745 128.299 45.114 1.00 91.70 262 VAL A N 1
ATOM 2085 C CA . VAL A 1 264 ? -1.218 128.106 43.767 1.00 84.30 262 VAL A CA 1
ATOM 2086 C C . VAL A 1 264 ? -2.216 127.320 42.928 1.00 99.81 262 VAL A C 1
ATOM 2087 O O . VAL A 1 264 ? -2.405 127.602 41.738 1.00 112.13 262 VAL A O 1
ATOM 2091 N N . SER A 1 265 ? -2.920 126.366 43.550 1.00 90.31 263 SER A N 1
ATOM 2092 C CA . SER A 1 265 ? -3.958 125.637 42.832 1.00 77.95 263 SER A CA 1
ATOM 2093 C C . SER A 1 265 ? -5.066 126.582 42.398 1.00 77.53 263 SER A C 1
ATOM 2094 O O . SER A 1 265 ? -5.649 126.416 41.320 1.00 73.60 263 SER A O 1
ATOM 2097 N N . THR A 1 266 ? -5.350 127.600 43.214 1.00 84.48 264 THR A N 1
ATOM 2098 C CA . THR A 1 266 ? -6.294 128.632 42.804 1.00 89.56 264 THR A CA 1
ATOM 2099 C C . THR A 1 266 ? -5.792 129.363 41.567 1.00 90.58 264 THR A C 1
ATOM 2100 O O . THR A 1 266 ? -6.566 129.647 40.646 1.00 104.09 264 THR A O 1
ATOM 2104 N N . GLU A 1 267 ? -4.493 129.662 41.522 1.00 81.08 265 GLU A N 1
ATOM 2105 C CA . GLU A 1 267 ? -3.935 130.292 40.332 1.00 94.10 265 GLU A CA 1
ATOM 2106 C C . GLU A 1 267 ? -3.923 129.317 39.162 1.00 76.31 265 GLU A C 1
ATOM 2107 O O . GLU A 1 267 ? -4.137 129.712 38.010 1.00 67.23 265 GLU A O 1
ATOM 2113 N N . LEU A 1 268 ? -3.698 128.036 39.445 1.00 83.58 266 LEU A N 1
ATOM 2114 C CA . LEU A 1 268 ? -3.659 126.983 38.440 1.00 74.76 266 LEU A CA 1
ATOM 2115 C C . LEU A 1 268 ? -5.044 126.553 37.979 1.00 77.55 266 LEU A C 1
ATOM 2116 O O . LEU A 1 268 ? -5.155 125.570 37.238 1.00 78.70 266 LEU A O 1
ATOM 2121 N N . GLY A 1 269 ? -6.089 127.263 38.392 1.00 87.89 267 GLY A N 1
ATOM 2122 C CA . GLY A 1 269 ? -7.442 126.903 38.019 1.00 98.14 267 GLY A CA 1
ATOM 2123 C C . GLY A 1 269 ? -8.009 125.766 38.833 1.00 94.46 267 GLY A C 1
ATOM 2124 O O . GLY A 1 269 ? -8.689 124.891 38.282 1.00 95.82 267 GLY A O 1
ATOM 2125 N N . GLY A 1 270 ? -7.737 125.743 40.135 1.00 102.82 268 GLY A N 1
ATOM 2126 C CA . GLY A 1 270 ? -8.237 124.676 40.975 1.00 125.12 268 GLY A CA 1
ATOM 2127 C C . GLY A 1 270 ? -7.647 123.318 40.683 1.00 115.08 268 GLY A C 1
ATOM 2128 O O . GLY A 1 270 ? -8.230 122.306 41.076 1.00 119.32 268 GLY A O 1
ATOM 2129 N N . GLU A 1 271 ? -6.508 123.267 39.996 1.00 88.22 269 GLU A N 1
ATOM 2130 C CA . GLU A 1 271 ? -5.898 121.992 39.645 1.00 84.71 269 GLU A CA 1
ATOM 2131 C C . GLU A 1 271 ? -5.509 121.229 40.902 1.00 76.95 269 GLU A C 1
ATOM 2132 O O . GLU A 1 271 ? -4.828 121.764 41.780 1.00 73.43 269 GLU A O 1
ATOM 2138 N N . ARG A 1 272 ? -5.964 119.982 40.992 1.00 65.84 270 ARG A N 1
ATOM 2139 C CA . ARG A 1 272 ? -5.568 119.119 42.096 1.00 67.72 270 ARG A CA 1
ATOM 2140 C C . ARG A 1 272 ? -4.054 118.930 42.082 1.00 92.81 270 ARG A C 1
ATOM 2141 O O . ARG A 1 272 ? -3.420 118.921 41.026 1.00 106.47 270 ARG A O 1
ATOM 2149 N N . ILE A 1 273 ? -3.457 118.824 43.266 1.00 101.24 271 ILE A N 1
ATOM 2150 C CA . ILE A 1 273 ? -2.003 118.765 43.374 1.00 73.45 271 ILE A CA 1
ATOM 2151 C C . ILE A 1 273 ? -1.617 117.713 44.401 1.00 79.61 271 ILE A C 1
ATOM 2152 O O . ILE A 1 273 ? -2.116 117.726 45.530 1.00 71.06 271 ILE A O 1
ATOM 2157 N N . ASP A 1 274 ? -0.725 116.809 44.012 1.00 81.73 272 ASP A N 1
ATOM 2158 C CA . ASP A 1 274 ? -0.125 115.846 44.923 1.00 82.30 272 ASP A CA 1
ATOM 2159 C C . ASP A 1 274 ? 1.332 116.235 45.132 1.00 72.53 272 ASP A C 1
ATOM 2160 O O . ASP A 1 274 ? 2.118 116.233 44.180 1.00 90.91 272 ASP A O 1
ATOM 2165 N N . ILE A 1 275 ? 1.690 116.573 46.365 1.00 70.39 273 ILE A N 1
ATOM 2166 C CA . ILE A 1 275 ? 3.077 116.841 46.726 1.00 60.40 273 ILE A CA 1
ATOM 2167 C C . ILE A 1 275 ? 3.635 115.590 47.390 1.00 53.66 273 ILE A C 1
ATOM 2168 O O . ILE A 1 275 ? 3.090 115.115 48.393 1.00 60.55 273 ILE A O 1
ATOM 2173 N N . VAL A 1 276 ? 4.717 115.049 46.833 1.00 53.52 274 VAL A N 1
ATOM 2174 C CA . VAL A 1 276 ? 5.317 113.827 47.346 1.00 84.33 274 VAL A CA 1
ATOM 2175 C C . VAL A 1 276 ? 6.794 114.074 47.619 1.00 85.82 274 VAL A C 1
ATOM 2176 O O . VAL A 1 276 ? 7.410 114.988 47.071 1.00 84.74 274 VAL A O 1
ATOM 2180 N N . LEU A 1 277 ? 7.357 113.241 48.485 1.00 79.36 275 LEU A N 1
ATOM 2181 C CA . LEU A 1 277 ? 8.770 113.340 48.819 1.00 84.52 275 LEU A CA 1
ATOM 2182 C C . LEU A 1 277 ? 9.625 112.774 47.692 1.00 98.51 275 LEU A C 1
ATOM 2183 O O . LEU A 1 277 ? 9.261 111.780 47.057 1.00 101.08 275 LEU A O 1
ATOM 2188 N N . TRP A 1 278 ? 10.754 113.426 47.431 1.00 97.77 276 TRP A N 1
ATOM 2189 C CA . TRP A 1 278 ? 11.710 112.909 46.464 1.00 94.62 276 TRP A CA 1
ATOM 2190 C C . TRP A 1 278 ? 12.624 111.891 47.131 1.00 100.66 276 TRP A C 1
ATOM 2191 O O . TRP A 1 278 ? 13.017 112.047 48.289 1.00 102.48 276 TRP A O 1
ATOM 2202 N N . ASP A 1 279 ? 12.951 110.840 46.386 1.00 99.81 277 ASP A N 1
ATOM 2203 C CA . ASP A 1 279 ? 13.728 109.720 46.883 1.00 116.89 277 ASP A CA 1
ATOM 2204 C C . ASP A 1 279 ? 14.704 109.285 45.802 1.00 124.40 277 ASP A C 1
ATOM 2205 O O . ASP A 1 279 ? 14.396 109.353 44.608 1.00 125.82 277 ASP A O 1
ATOM 2210 N N . ASP A 1 280 ? 15.878 108.829 46.230 1.00 132.00 278 ASP A N 1
ATOM 2211 C CA . ASP A 1 280 ? 16.932 108.441 45.299 1.00 112.33 278 ASP A CA 1
ATOM 2212 C C . ASP A 1 280 ? 16.836 106.990 44.859 1.00 114.57 278 ASP A C 1
ATOM 2213 O O . ASP A 1 280 ? 17.174 106.675 43.710 1.00 122.90 278 ASP A O 1
ATOM 2218 N N . ASN A 1 281 ? 16.381 106.103 45.735 1.00 119.14 279 ASN A N 1
ATOM 2219 C CA . ASN A 1 281 ? 15.996 104.765 45.312 1.00 132.63 279 ASN A CA 1
ATOM 2220 C C . ASN A 1 281 ? 14.878 104.900 44.287 1.00 143.68 279 ASN A C 1
ATOM 2221 O O . ASN A 1 281 ? 13.830 105.493 44.601 1.00 145.45 279 ASN A O 1
ATOM 2226 N N . PRO A 1 282 ? 15.054 104.397 43.054 1.00 140.13 280 PRO A N 1
ATOM 2227 C CA . PRO A 1 282 ? 13.976 104.484 42.054 1.00 126.25 280 PRO A CA 1
ATOM 2228 C C . PRO A 1 282 ? 12.693 103.836 42.525 1.00 119.76 280 PRO A C 1
ATOM 2229 O O . PRO A 1 282 ? 11.647 104.490 42.604 1.00 121.70 280 PRO A O 1
ATOM 2233 N N . ALA A 1 283 ? 12.765 102.550 42.864 1.00 114.00 281 ALA A N 1
ATOM 2234 C CA . ALA A 1 283 ? 11.581 101.776 43.221 1.00 123.56 281 ALA A CA 1
ATOM 2235 C C . ALA A 1 283 ? 10.782 102.453 44.335 1.00 132.21 281 ALA A C 1
ATOM 2236 O O . ALA A 1 283 ? 9.588 102.751 44.174 1.00 126.21 281 ALA A O 1
ATOM 2238 N N . GLN A 1 284 ? 11.434 102.743 45.463 1.00 133.63 282 GLN A N 1
ATOM 2239 C CA . GLN A 1 284 ? 10.739 103.419 46.553 1.00 131.65 282 GLN A CA 1
ATOM 2240 C C . GLN A 1 284 ? 10.182 104.763 46.092 1.00 131.71 282 GLN A C 1
ATOM 2241 O O . GLN A 1 284 ? 9.019 105.085 46.359 1.00 129.48 282 GLN A O 1
ATOM 2247 N N . PHE A 1 285 ? 10.988 105.553 45.375 1.00 133.22 283 PHE A N 1
ATOM 2248 C CA . PHE A 1 285 ? 10.489 106.819 44.841 1.00 126.23 283 PHE A CA 1
ATOM 2249 C C . PHE A 1 285 ? 9.297 106.602 43.922 1.00 120.36 283 PHE A C 1
ATOM 2250 O O . PHE A 1 285 ? 8.372 107.421 43.894 1.00 117.59 283 PHE A O 1
ATOM 2258 N N . VAL A 1 286 ? 9.309 105.511 43.143 1.00 121.12 284 VAL A N 1
ATOM 2259 C CA . VAL A 1 286 ? 8.153 105.177 42.309 1.00 113.92 284 VAL A CA 1
ATOM 2260 C C . VAL A 1 286 ? 6.918 105.009 43.186 1.00 115.50 284 VAL A C 1
ATOM 2261 O O . VAL A 1 286 ? 5.855 105.576 42.905 1.00 116.00 284 VAL A O 1
ATOM 2265 N N . ILE A 1 287 ? 7.048 104.240 44.278 1.00 118.48 285 ILE A N 1
ATOM 2266 C CA . ILE A 1 287 ? 5.920 104.048 45.192 1.00 112.84 285 ILE A CA 1
ATOM 2267 C C . ILE A 1 287 ? 5.444 105.386 45.739 1.00 105.22 285 ILE A C 1
ATOM 2268 O O . ILE A 1 287 ? 4.240 105.612 45.900 1.00 102.63 285 ILE A O 1
ATOM 2273 N N . ASN A 1 288 ? 6.380 106.293 46.036 1.00 108.70 286 ASN A N 1
ATOM 2274 C CA . ASN A 1 288 ? 5.992 107.596 46.566 1.00 107.47 286 ASN A CA 1
ATOM 2275 C C . ASN A 1 288 ? 5.276 108.442 45.520 1.00 92.29 286 ASN A C 1
ATOM 2276 O O . ASN A 1 288 ? 4.357 109.194 45.861 1.00 74.93 286 ASN A O 1
ATOM 2281 N N . ALA A 1 289 ? 5.672 108.333 44.250 1.00 103.01 287 ALA A N 1
ATOM 2282 C CA . ALA A 1 289 ? 4.971 109.022 43.175 1.00 98.65 287 ALA A CA 1
ATOM 2283 C C . ALA A 1 289 ? 3.718 108.282 42.732 1.00 107.14 287 ALA A C 1
ATOM 2284 O O . ALA A 1 289 ? 2.877 108.867 42.040 1.00 109.97 287 ALA A O 1
ATOM 2286 N N . MET A 1 290 ? 3.577 107.010 43.111 1.00 108.85 288 MET A N 1
ATOM 2287 C CA . MET A 1 290 ? 2.365 106.266 42.797 1.00 99.01 288 MET A CA 1
ATOM 2288 C C . MET A 1 290 ? 1.198 106.688 43.678 1.00 105.98 288 MET A C 1
ATOM 2289 O O . MET A 1 290 ? 0.042 106.455 43.308 1.00 107.11 288 MET A O 1
ATOM 2294 N N . ALA A 1 291 ? 1.477 107.307 44.824 1.00 126.64 289 ALA A N 1
ATOM 2295 C CA . ALA A 1 291 ? 0.455 107.789 45.749 1.00 132.39 289 ALA A CA 1
ATOM 2296 C C . ALA A 1 291 ? -0.522 108.734 45.047 1.00 119.92 289 ALA A C 1
ATOM 2297 O O . ALA A 1 291 ? -0.172 109.335 44.032 1.00 120.00 289 ALA A O 1
ATOM 2299 N N . PRO A 1 292 ? -1.752 108.883 45.579 1.00 115.72 290 PRO A N 1
ATOM 2300 C CA . PRO A 1 292 ? -2.361 108.368 46.818 1.00 122.62 290 PRO A CA 1
ATOM 2301 C C . PRO A 1 292 ? -2.458 106.844 46.920 1.00 130.99 290 PRO A C 1
ATOM 2302 O O . PRO A 1 292 ? -2.369 106.310 48.025 1.00 146.04 290 PRO A O 1
ATOM 2306 N N . ALA A 1 293 ? -2.632 106.158 45.795 1.00 108.05 291 ALA A N 1
ATOM 2307 C CA . ALA A 1 293 ? -2.689 104.704 45.802 1.00 110.02 291 ALA A CA 1
ATOM 2308 C C . ALA A 1 293 ? -1.289 104.116 45.927 1.00 127.97 291 ALA A C 1
ATOM 2309 O O . ALA A 1 293 ? -0.343 104.583 45.287 1.00 125.95 291 ALA A O 1
ATOM 2311 N N . ASP A 1 294 ? -1.161 103.080 46.752 1.00 135.86 292 ASP A N 1
ATOM 2312 C CA . ASP A 1 294 ? 0.139 102.506 47.063 1.00 151.79 292 ASP A CA 1
ATOM 2313 C C . ASP A 1 294 ? 0.050 100.987 47.088 1.00 143.72 292 ASP A C 1
ATOM 2314 O O . ASP A 1 294 ? -1.006 100.412 47.362 1.00 119.31 292 ASP A O 1
ATOM 2319 N N . VAL A 1 295 ? 1.181 100.342 46.798 1.00 152.64 293 VAL A N 1
ATOM 2320 C CA . VAL A 1 295 ? 1.271 98.892 46.703 1.00 141.57 293 VAL A CA 1
ATOM 2321 C C . VAL A 1 295 ? 2.447 98.416 47.547 1.00 137.89 293 VAL A C 1
ATOM 2322 O O . VAL A 1 295 ? 3.265 99.205 48.019 1.00 130.48 293 VAL A O 1
ATOM 2326 N N . ALA A 1 296 ? 2.525 97.096 47.723 1.00 142.39 294 ALA A N 1
ATOM 2327 C CA . ALA A 1 296 ? 3.602 96.477 48.479 1.00 153.28 294 ALA A CA 1
ATOM 2328 C C . ALA A 1 296 ? 4.514 95.597 47.635 1.00 155.50 294 ALA A C 1
ATOM 2329 O O . ALA A 1 296 ? 5.540 95.134 48.145 1.00 155.15 294 ALA A O 1
ATOM 2331 N N . SER A 1 297 ? 4.180 95.359 46.368 1.00 151.31 295 SER A N 1
ATOM 2332 C CA . SER A 1 297 ? 4.961 94.496 45.489 1.00 150.21 295 SER A CA 1
ATOM 2333 C C . SER A 1 297 ? 5.466 95.301 44.302 1.00 143.48 295 SER A C 1
ATOM 2334 O O . SER A 1 297 ? 4.675 95.926 43.588 1.00 136.49 295 SER A O 1
ATOM 2337 N N . ILE A 1 298 ? 6.782 95.285 44.095 1.00 153.04 296 ILE A N 1
ATOM 2338 C CA . ILE A 1 298 ? 7.425 96.036 43.022 1.00 131.77 296 ILE A CA 1
ATOM 2339 C C . ILE A 1 298 ? 8.459 95.141 42.350 1.00 127.53 296 ILE A C 1
ATOM 2340 O O . ILE A 1 298 ? 9.220 94.440 43.025 1.00 132.05 296 ILE A O 1
ATOM 2345 N N . VAL A 1 299 ? 8.483 95.168 41.017 1.00 117.61 297 VAL A N 1
ATOM 2346 C CA . VAL A 1 299 ? 9.437 94.415 40.210 1.00 123.66 297 VAL A CA 1
ATOM 2347 C C . VAL A 1 299 ? 10.079 95.376 39.221 1.00 125.42 297 VAL A C 1
ATOM 2348 O O . VAL A 1 299 ? 9.390 96.209 38.625 1.00 126.50 297 VAL A O 1
ATOM 2352 N N . VAL A 1 300 ? 11.396 95.259 39.038 1.00 124.68 298 VAL A N 1
ATOM 2353 C CA . VAL A 1 300 ? 12.162 96.201 38.227 1.00 105.94 298 VAL A CA 1
ATOM 2354 C C . VAL A 1 300 ? 12.902 95.452 37.126 1.00 104.86 298 VAL A C 1
ATOM 2355 O O . VAL A 1 300 ? 13.247 94.277 37.278 1.00 109.28 298 VAL A O 1
ATOM 2359 N N . ASP A 1 301 ? 13.135 96.151 35.999 1.00 109.79 299 ASP A N 1
ATOM 2360 C CA . ASP A 1 301 ? 13.965 95.681 34.884 1.00 116.20 299 ASP A CA 1
ATOM 2361 C C . ASP A 1 301 ? 14.874 96.840 34.461 1.00 115.17 299 ASP A C 1
ATOM 2362 O O . ASP A 1 301 ? 14.662 97.456 33.424 1.00 120.46 299 ASP A O 1
ATOM 2367 N N . GLU A 1 302 ? 15.909 97.128 35.255 1.00 123.01 300 GLU A N 1
ATOM 2368 C CA . GLU A 1 302 ? 16.808 98.247 34.967 1.00 112.22 300 GLU A CA 1
ATOM 2369 C C . GLU A 1 302 ? 17.379 98.200 33.551 1.00 109.72 300 GLU A C 1
ATOM 2370 O O . GLU A 1 302 ? 17.773 99.242 33.015 1.00 98.92 300 GLU A O 1
ATOM 2376 N N . ASP A 1 303 ? 17.421 97.022 32.921 1.00 128.55 301 ASP A N 1
ATOM 2377 C CA . ASP A 1 303 ? 17.794 96.956 31.511 1.00 135.66 301 ASP A CA 1
ATOM 2378 C C . ASP A 1 303 ? 16.853 97.797 30.661 1.00 122.62 301 ASP A C 1
ATOM 2379 O O . ASP A 1 303 ? 17.295 98.505 29.754 1.00 115.46 301 ASP A O 1
ATOM 2384 N N . LYS A 1 304 ? 15.548 97.725 30.930 1.00 138.61 302 LYS A N 1
ATOM 2385 C CA . LYS A 1 304 ? 14.590 98.624 30.305 1.00 131.06 302 LYS A CA 1
ATOM 2386 C C . LYS A 1 304 ? 13.968 99.613 31.279 1.00 114.71 302 LYS A C 1
ATOM 2387 O O . LYS A 1 304 ? 13.365 100.595 30.833 1.00 93.99 302 LYS A O 1
ATOM 2393 N N . HIS A 1 305 ? 14.096 99.369 32.587 1.00 119.01 303 HIS A N 1
ATOM 2394 C CA . HIS A 1 305 ? 13.481 100.162 33.654 1.00 118.75 303 HIS A CA 1
ATOM 2395 C C . HIS A 1 305 ? 11.971 100.301 33.454 1.00 115.01 303 HIS A C 1
ATOM 2396 O O . HIS A 1 305 ? 11.338 101.204 34.006 1.00 111.67 303 HIS A O 1
ATOM 2403 N N . THR A 1 306 ? 11.383 99.392 32.669 1.00 112.38 304 THR A N 1
ATOM 2404 C CA . THR A 1 306 ? 9.933 99.275 32.545 1.00 111.92 304 THR A CA 1
ATOM 2405 C C . THR A 1 306 ? 9.441 98.360 33.663 1.00 106.95 304 THR A C 1
ATOM 2406 O O . THR A 1 306 ? 9.075 97.201 33.459 1.00 113.49 304 THR A O 1
ATOM 2410 N N . MET A 1 307 ? 9.467 98.901 34.874 1.00 105.78 305 MET A N 1
ATOM 2411 C CA . MET A 1 307 ? 9.085 98.114 36.029 1.00 106.90 305 MET A CA 1
ATOM 2412 C C . MET A 1 307 ? 7.578 97.885 36.029 1.00 126.92 305 MET A C 1
ATOM 2413 O O . MET A 1 307 ? 6.814 98.565 35.338 1.00 128.22 305 MET A O 1
ATOM 2418 N N . ASP A 1 308 ? 7.156 96.887 36.799 1.00 120.15 306 ASP A N 1
ATOM 2419 C CA . ASP A 1 308 ? 5.758 96.502 36.892 1.00 98.06 306 ASP A CA 1
ATOM 2420 C C . ASP A 1 308 ? 5.265 96.699 38.321 1.00 112.14 306 ASP A C 1
ATOM 2421 O O . ASP A 1 308 ? 6.041 96.674 39.281 1.00 131.38 306 ASP A O 1
ATOM 2426 N N . ILE A 1 309 ? 3.956 96.890 38.456 1.00 121.84 307 ILE A N 1
ATOM 2427 C CA . ILE A 1 309 ? 3.322 97.132 39.746 1.00 110.21 307 ILE A CA 1
ATOM 2428 C C . ILE A 1 309 ? 2.084 96.253 39.856 1.00 119.25 307 ILE A C 1
ATOM 2429 O O . ILE A 1 309 ? 1.337 96.093 38.885 1.00 126.00 307 ILE A O 1
ATOM 2434 N N . ALA A 1 310 ? 1.871 95.679 41.039 1.00 132.18 308 ALA A N 1
ATOM 2435 C CA . ALA A 1 310 ? 0.707 94.851 41.314 1.00 144.00 308 ALA A CA 1
ATOM 2436 C C . ALA A 1 310 ? 0.021 95.345 42.577 1.00 144.64 308 ALA A C 1
ATOM 2437 O O . ALA A 1 310 ? 0.660 95.937 43.450 1.00 145.26 308 ALA A O 1
ATOM 2439 N N . VAL A 1 311 ? -1.282 95.082 42.681 1.00 131.45 309 VAL A N 1
ATOM 2440 C CA . VAL A 1 311 ? -2.083 95.711 43.726 1.00 133.23 309 VAL A CA 1
ATOM 2441 C C . VAL A 1 311 ? -3.456 95.054 43.854 1.00 122.75 309 VAL A C 1
ATOM 2442 O O . VAL A 1 311 ? -3.970 94.465 42.896 1.00 120.32 309 VAL A O 1
ATOM 2446 N N . GLU A 1 312 ? -4.037 95.137 45.055 1.00 125.53 310 GLU A N 1
ATOM 2447 C CA . GLU A 1 312 ? -5.432 94.783 45.277 1.00 131.73 310 GLU A CA 1
ATOM 2448 C C . GLU A 1 312 ? -6.344 95.563 44.345 1.00 127.11 310 GLU A C 1
ATOM 2449 O O . GLU A 1 312 ? -6.006 96.659 43.893 1.00 129.09 310 GLU A O 1
ATOM 2455 N N . ALA A 1 313 ? -7.533 95.003 44.100 1.00 129.27 311 ALA A N 1
ATOM 2456 C CA . ALA A 1 313 ? -8.484 95.618 43.174 1.00 120.56 311 ALA A CA 1
ATOM 2457 C C . ALA A 1 313 ? -8.952 96.983 43.675 1.00 122.13 311 ALA A C 1
ATOM 2458 O O . ALA A 1 313 ? -8.909 97.982 42.939 1.00 114.37 311 ALA A O 1
ATOM 2460 N N . GLY A 1 314 ? -9.406 97.041 44.930 1.00 142.09 312 GLY A N 1
ATOM 2461 C CA . GLY A 1 314 ? -9.893 98.297 45.479 1.00 144.58 312 GLY A CA 1
ATOM 2462 C C . GLY A 1 314 ? -8.868 99.409 45.393 1.00 131.69 312 GLY A C 1
ATOM 2463 O O . GLY A 1 314 ? -9.213 100.570 45.161 1.00 131.74 312 GLY A O 1
ATOM 2464 N N . ASN A 1 315 ? -7.596 99.072 45.575 1.00 128.45 313 ASN A N 1
ATOM 2465 C CA . ASN A 1 315 ? -6.523 100.029 45.364 1.00 122.83 313 ASN A CA 1
ATOM 2466 C C . ASN A 1 315 ? -6.024 100.036 43.925 1.00 117.23 313 ASN A C 1
ATOM 2467 O O . ASN A 1 315 ? -5.301 100.960 43.539 1.00 126.97 313 ASN A O 1
ATOM 2472 N N . LEU A 1 316 ? -6.389 99.026 43.130 1.00 114.52 314 LEU A N 1
ATOM 2473 C CA . LEU A 1 316 ? -6.073 99.027 41.703 1.00 110.10 314 LEU A CA 1
ATOM 2474 C C . LEU A 1 316 ? -6.791 100.169 41.000 1.00 98.92 314 LEU A C 1
ATOM 2475 O O . LEU A 1 316 ? -6.164 101.012 40.338 1.00 94.06 314 LEU A O 1
ATOM 2480 N N . ALA A 1 317 ? -8.119 100.211 41.144 1.00 100.48 315 ALA A N 1
ATOM 2481 C CA . ALA A 1 317 ? -8.903 101.257 40.497 1.00 99.08 315 ALA A CA 1
ATOM 2482 C C . ALA A 1 317 ? -8.432 102.644 40.911 1.00 98.58 315 ALA A C 1
ATOM 2483 O O . ALA A 1 317 ? -8.474 103.582 40.107 1.00 93.76 315 ALA A O 1
ATOM 2485 N N . GLN A 1 318 ? -7.963 102.789 42.150 1.00 91.63 316 GLN A N 1
ATOM 2486 C CA . GLN A 1 318 ? -7.392 104.062 42.574 1.00 98.42 316 GLN A CA 1
ATOM 2487 C C . GLN A 1 318 ? -6.030 104.292 41.934 1.00 104.22 316 GLN A C 1
ATOM 2488 O O . GLN A 1 318 ? -5.672 105.432 41.616 1.00 104.85 316 GLN A O 1
ATOM 2494 N N . ALA A 1 319 ? -5.258 103.219 41.739 1.00 104.60 317 ALA A N 1
ATOM 2495 C CA . ALA A 1 319 ? -3.919 103.353 41.178 1.00 97.79 317 ALA A CA 1
ATOM 2496 C C . ALA A 1 319 ? -3.968 103.831 39.736 1.00 97.98 317 ALA A C 1
ATOM 2497 O O . ALA A 1 319 ? -3.166 104.680 39.332 1.00 91.72 317 ALA A O 1
ATOM 2499 N N . ILE A 1 320 ? -4.906 103.311 38.944 1.00 103.59 318 ILE A N 1
ATOM 2500 C CA . ILE A 1 320 ? -4.986 103.737 37.550 1.00 103.00 318 ILE A CA 1
ATOM 2501 C C . ILE A 1 320 ? -5.552 105.150 37.453 1.00 105.78 318 ILE A C 1
ATOM 2502 O O . ILE A 1 320 ? -5.000 106.010 36.757 1.00 94.80 318 ILE A O 1
ATOM 2507 N N . GLY A 1 321 ? -6.659 105.411 38.148 1.00 111.63 319 GLY A N 1
ATOM 2508 C CA . GLY A 1 321 ? -7.325 106.693 38.055 1.00 112.54 319 GLY A CA 1
ATOM 2509 C C . GLY A 1 321 ? -8.085 106.855 36.751 1.00 109.18 319 GLY A C 1
ATOM 2510 O O . GLY A 1 321 ? -8.195 105.943 35.930 1.00 98.64 319 GLY A O 1
ATOM 2511 N N . ARG A 1 322 ? -8.629 108.056 36.564 1.00 110.70 320 ARG A N 1
ATOM 2512 C CA . ARG A 1 322 ? -9.333 108.368 35.327 1.00 105.37 320 ARG A CA 1
ATOM 2513 C C . ARG A 1 322 ? -8.388 108.265 34.140 1.00 99.44 320 ARG A C 1
ATOM 2514 O O . ARG A 1 322 ? -7.259 108.759 34.187 1.00 113.15 320 ARG A O 1
ATOM 2522 N N . ASN A 1 323 ? -8.841 107.589 33.082 1.00 115.01 321 ASN A N 1
ATOM 2523 C CA . ASN A 1 323 ? -8.088 107.482 31.836 1.00 131.98 321 ASN A CA 1
ATOM 2524 C C . ASN A 1 323 ? -6.656 107.006 32.046 1.00 120.79 321 ASN A C 1
ATOM 2525 O O . ASN A 1 323 ? -5.830 107.097 31.133 1.00 105.20 321 ASN A O 1
ATOM 2530 N N . GLY A 1 324 ? -6.348 106.506 33.242 1.00 118.19 322 GLY A N 1
ATOM 2531 C CA . GLY A 1 324 ? -5.013 106.066 33.572 1.00 118.91 322 GLY A CA 1
ATOM 2532 C C . GLY A 1 324 ? -4.046 107.152 33.989 1.00 114.27 322 GLY A C 1
ATOM 2533 O O . GLY A 1 324 ? -2.993 106.827 34.556 1.00 118.44 322 GLY A O 1
ATOM 2534 N N . GLN A 1 325 ? -4.375 108.432 33.768 1.00 122.25 323 GLN A N 1
ATOM 2535 C CA . GLN A 1 325 ? -3.372 109.490 33.875 1.00 133.13 323 GLN A CA 1
ATOM 2536 C C . GLN A 1 325 ? -2.644 109.498 35.214 1.00 123.23 323 GLN A C 1
ATOM 2537 O O . GLN A 1 325 ? -1.518 110.005 35.287 1.00 122.20 323 GLN A O 1
ATOM 2543 N N . ASN A 1 326 ? -3.256 108.951 36.269 1.00 103.11 324 ASN A N 1
ATOM 2544 C CA . ASN A 1 326 ? -2.567 108.814 37.547 1.00 104.69 324 ASN A CA 1
ATOM 2545 C C . ASN A 1 326 ? -1.195 108.184 37.344 1.00 96.73 324 ASN A C 1
ATOM 2546 O O . ASN A 1 326 ? -0.162 108.831 37.557 1.00 100.31 324 ASN A O 1
ATOM 2551 N N . VAL A 1 327 ? -1.170 106.934 36.869 1.00 98.59 325 VAL A N 1
ATOM 2552 C CA . VAL A 1 327 ? 0.111 106.303 36.567 1.00 92.42 325 VAL A CA 1
ATOM 2553 C C . VAL A 1 327 ? 0.871 107.132 35.541 1.00 93.42 325 VAL A C 1
ATOM 2554 O O . VAL A 1 327 ? 2.088 107.328 35.661 1.00 96.90 325 VAL A O 1
ATOM 2558 N N . ARG A 1 328 ? 0.155 107.695 34.559 1.00 106.47 326 ARG A N 1
ATOM 2559 C CA . ARG A 1 328 ? 0.812 108.507 33.542 1.00 109.79 326 ARG A CA 1
ATOM 2560 C C . ARG A 1 328 ? 1.543 109.677 34.176 1.00 101.68 326 ARG A C 1
ATOM 2561 O O . ARG A 1 328 ? 2.637 110.042 33.737 1.00 112.14 326 ARG A O 1
ATOM 2569 N N . LEU A 1 329 ? 0.966 110.268 35.223 1.00 92.67 327 LEU A N 1
ATOM 2570 C CA . LEU A 1 329 ? 1.683 111.319 35.932 1.00 87.49 327 LEU A CA 1
ATOM 2571 C C . LEU A 1 329 ? 2.886 110.746 36.668 1.00 89.89 327 LEU A C 1
ATOM 2572 O O . LEU A 1 329 ? 3.997 111.281 36.567 1.00 98.69 327 LEU A O 1
ATOM 2577 N N . ALA A 1 330 ? 2.685 109.639 37.391 1.00 91.18 328 ALA A N 1
ATOM 2578 C CA . ALA A 1 330 ? 3.765 109.035 38.163 1.00 91.03 328 ALA A CA 1
ATOM 2579 C C . ALA A 1 330 ? 4.966 108.750 37.272 1.00 88.19 328 ALA A C 1
ATOM 2580 O O . ALA A 1 330 ? 6.074 109.246 37.511 1.00 100.43 328 ALA A O 1
ATOM 2582 N N . SER A 1 331 ? 4.742 107.978 36.210 1.00 83.24 329 SER A N 1
ATOM 2583 C CA . SER A 1 331 ? 5.773 107.780 35.200 1.00 93.06 329 SER A CA 1
ATOM 2584 C C . SER A 1 331 ? 6.312 109.114 34.694 1.00 96.06 329 SER A C 1
ATOM 2585 O O . SER A 1 331 ? 7.530 109.321 34.644 1.00 113.81 329 SER A O 1
ATOM 2588 N N . GLN A 1 332 ? 5.414 110.045 34.340 1.00 97.15 330 GLN A N 1
ATOM 2589 C CA . GLN A 1 332 ? 5.853 111.361 33.876 1.00 113.87 330 GLN A CA 1
ATOM 2590 C C . GLN A 1 332 ? 6.781 112.006 34.895 1.00 119.35 330 GLN A C 1
ATOM 2591 O O . GLN A 1 332 ? 7.788 112.630 34.531 1.00 139.93 330 GLN A O 1
ATOM 2597 N N . LEU A 1 333 ? 6.468 111.834 36.180 1.00 110.53 331 LEU A N 1
ATOM 2598 C CA . LEU A 1 333 ? 7.341 112.339 37.227 1.00 106.92 331 LEU A CA 1
ATOM 2599 C C . LEU A 1 333 ? 8.618 111.508 37.309 1.00 95.79 331 LEU A C 1
ATOM 2600 O O . LEU A 1 333 ? 9.731 112.050 37.332 1.00 112.21 331 LEU A O 1
ATOM 2605 N N . SER A 1 334 ? 8.474 110.181 37.314 1.00 85.79 332 SER A N 1
ATOM 2606 C CA . SER A 1 334 ? 9.633 109.311 37.474 1.00 84.67 332 SER A CA 1
ATOM 2607 C C . SER A 1 334 ? 10.558 109.360 36.270 1.00 100.99 332 SER A C 1
ATOM 2608 O O . SER A 1 334 ? 11.710 108.930 36.378 1.00 131.18 332 SER A O 1
ATOM 2611 N N . GLY A 1 335 ? 10.088 109.872 35.133 1.00 89.22 333 GLY A N 1
ATOM 2612 C CA . GLY A 1 335 ? 10.874 109.810 33.913 1.00 87.95 333 GLY A CA 1
ATOM 2613 C C . GLY A 1 335 ? 11.131 108.395 33.459 1.00 108.68 333 GLY A C 1
ATOM 2614 O O . GLY A 1 335 ? 12.143 108.126 32.805 1.00 141.65 333 GLY A O 1
ATOM 2615 N N . TRP A 1 336 ? 10.223 107.478 33.783 1.00 92.35 334 TRP A N 1
ATOM 2616 C CA . TRP A 1 336 ? 10.432 106.071 33.495 1.00 99.27 334 TRP A CA 1
ATOM 2617 C C . TRP A 1 336 ? 9.097 105.379 33.259 1.00 107.80 334 TRP A C 1
ATOM 2618 O O . TRP A 1 336 ? 8.085 105.736 33.867 1.00 120.82 334 TRP A O 1
ATOM 2629 N N . GLU A 1 337 ? 9.112 104.374 32.388 1.00 111.10 335 GLU A N 1
ATOM 2630 C CA . GLU A 1 337 ? 7.899 103.635 32.062 1.00 106.05 335 GLU A CA 1
ATOM 2631 C C . GLU A 1 337 ? 7.372 102.897 33.289 1.00 102.60 335 GLU A C 1
ATOM 2632 O O . GLU A 1 337 ? 8.128 102.508 34.184 1.00 102.82 335 GLU A O 1
ATOM 2638 N N . LEU A 1 338 ? 6.051 102.702 33.322 1.00 99.81 336 LEU A N 1
ATOM 2639 C CA . LEU A 1 338 ? 5.389 101.987 34.403 1.00 94.46 336 LEU A CA 1
ATOM 2640 C C . LEU A 1 338 ? 4.485 100.893 33.841 1.00 118.45 336 LEU A C 1
ATOM 2641 O O . LEU A 1 338 ? 4.302 100.756 32.625 1.00 133.84 336 LEU A O 1
ATOM 2646 N N . ASN A 1 339 ? 3.900 100.115 34.753 1.00 107.23 337 ASN A N 1
ATOM 2647 C CA . ASN A 1 339 ? 3.020 99.006 34.408 1.00 85.51 337 ASN A CA 1
ATOM 2648 C C . ASN A 1 339 ? 2.271 98.599 35.670 1.00 111.87 337 ASN A C 1
ATOM 2649 O O . ASN A 1 339 ? 2.877 98.465 36.734 1.00 127.07 337 ASN A O 1
ATOM 2654 N N . VAL A 1 340 ? 0.956 98.410 35.548 1.00 113.79 338 VAL A N 1
ATOM 2655 C CA . VAL A 1 340 ? 0.098 98.127 36.692 1.00 105.66 338 VAL A CA 1
ATOM 2656 C C . VAL A 1 340 ? -0.715 96.870 36.412 1.00 101.73 338 VAL A C 1
ATOM 2657 O O . VAL A 1 340 ? -1.044 96.566 35.261 1.00 106.86 338 VAL A O 1
ATOM 2661 N N . MET A 1 341 ? -1.037 96.133 37.475 1.00 101.33 339 MET A N 1
ATOM 2662 C CA . MET A 1 341 ? -1.788 94.890 37.346 1.00 103.66 339 MET A CA 1
ATOM 2663 C C . MET A 1 341 ? -2.394 94.524 38.694 1.00 114.81 339 MET A C 1
ATOM 2664 O O . MET A 1 341 ? -2.265 95.255 39.679 1.00 115.36 339 MET A O 1
ATOM 2669 N N . THR A 1 342 ? -3.049 93.367 38.728 1.00 111.93 340 THR A N 1
ATOM 2670 C CA . THR A 1 342 ? -3.531 92.779 39.967 1.00 111.57 340 THR A CA 1
ATOM 2671 C C . THR A 1 342 ? -2.507 91.780 40.490 1.00 119.77 340 THR A C 1
ATOM 2672 O O . THR A 1 342 ? -1.832 91.103 39.710 1.00 121.94 340 THR A O 1
ATOM 2676 N N . VAL A 1 343 ? -2.402 91.689 41.818 1.00 119.57 341 VAL A N 1
ATOM 2677 C CA . VAL A 1 343 ? -1.430 90.792 42.445 1.00 117.57 341 VAL A CA 1
ATOM 2678 C C . VAL A 1 343 ? -1.692 89.344 42.039 1.00 125.98 341 VAL A C 1
ATOM 2679 O O . VAL A 1 343 ? -0.761 88.594 41.704 1.00 147.97 341 VAL A O 1
ATOM 2683 N N . ASP A 1 344 ? -2.964 88.933 42.054 1.00 119.88 342 ASP A N 1
ATOM 2684 C CA . ASP A 1 344 ? -3.328 87.575 41.665 1.00 127.62 342 ASP A CA 1
ATOM 2685 C C . ASP A 1 344 ? -2.823 87.258 40.266 1.00 123.61 342 ASP A C 1
ATOM 2686 O O . ASP A 1 344 ? -2.272 86.178 40.026 1.00 126.31 342 ASP A O 1
ATOM 2691 N N . ASP A 1 345 ? -2.992 88.194 39.332 1.00 124.15 343 ASP A N 1
ATOM 2692 C CA . ASP A 1 345 ? -2.411 88.028 38.009 1.00 125.50 343 ASP A CA 1
ATOM 2693 C C . ASP A 1 345 ? -0.899 88.212 38.020 1.00 132.52 343 ASP A C 1
ATOM 2694 O O . ASP A 1 345 ? -0.229 87.760 37.084 1.00 141.82 343 ASP A O 1
ATOM 2699 N N . LEU A 1 346 ? -0.345 88.849 39.057 1.00 134.73 344 LEU A N 1
ATOM 2700 C CA . LEU A 1 346 ? 1.093 89.114 39.085 1.00 121.16 344 LEU A CA 1
ATOM 2701 C C . LEU A 1 346 ? 1.883 87.851 39.372 1.00 108.24 344 LEU A C 1
ATOM 2702 O O . LEU A 1 346 ? 2.811 87.512 38.628 1.00 111.63 344 LEU A O 1
ATOM 2707 N N . GLN A 1 347 ? 1.549 87.150 40.457 1.00 132.66 345 GLN A N 1
ATOM 2708 C CA . GLN A 1 347 ? 2.285 85.932 40.778 1.00 133.83 345 GLN A CA 1
ATOM 2709 C C . GLN A 1 347 ? 2.309 84.996 39.575 1.00 133.91 345 GLN A C 1
ATOM 2710 O O . GLN A 1 347 ? 3.379 84.624 39.074 1.00 142.24 345 GLN A O 1
ATOM 2716 N N . ALA A 1 348 ? 1.122 84.663 39.059 1.00 131.22 346 ALA A N 1
ATOM 2717 C CA . ALA A 1 348 ? 1.025 83.808 37.881 1.00 139.08 346 ALA A CA 1
ATOM 2718 C C . ALA A 1 348 ? 1.752 84.406 36.683 1.00 137.28 346 ALA A C 1
ATOM 2719 O O . ALA A 1 348 ? 2.268 83.663 35.840 1.00 144.26 346 ALA A O 1
ATOM 2721 N N . LYS A 1 349 ? 1.805 85.737 36.585 1.00 131.20 347 LYS A N 1
ATOM 2722 C CA . LYS A 1 349 ? 2.530 86.352 35.479 1.00 138.01 347 LYS A CA 1
ATOM 2723 C C . LYS A 1 349 ? 4.027 86.086 35.590 1.00 147.49 347 LYS A C 1
ATOM 2724 O O . LYS A 1 349 ? 4.695 85.846 34.578 1.00 144.99 347 LYS A O 1
ATOM 2730 N N . HIS A 1 350 ? 4.572 86.099 36.808 1.00 143.48 348 HIS A N 1
ATOM 2731 C CA . HIS A 1 350 ? 5.977 85.741 36.971 1.00 133.70 348 HIS A CA 1
ATOM 2732 C C . HIS A 1 350 ? 6.204 84.262 36.684 1.00 152.33 348 HIS A C 1
ATOM 2733 O O . HIS A 1 350 ? 7.192 83.897 36.031 1.00 161.03 348 HIS A O 1
ATOM 2740 N N . GLN A 1 351 ? 5.293 83.394 37.147 1.00 156.12 349 GLN A N 1
ATOM 2741 C CA . GLN A 1 351 ? 5.444 81.971 36.845 1.00 167.37 349 GLN A CA 1
ATOM 2742 C C . GLN A 1 351 ? 5.381 81.708 35.346 1.00 171.14 349 GLN A C 1
ATOM 2743 O O . GLN A 1 351 ? 6.003 80.758 34.857 1.00 179.84 349 GLN A O 1
ATOM 2749 N N . ALA A 1 352 ? 4.634 82.526 34.601 1.00 158.58 350 ALA A N 1
ATOM 2750 C CA . ALA A 1 352 ? 4.596 82.376 33.150 1.00 162.49 350 ALA A CA 1
ATOM 2751 C C . ALA A 1 352 ? 5.880 82.899 32.517 1.00 166.32 350 ALA A C 1
ATOM 2752 O O . ALA A 1 352 ? 6.469 82.241 31.645 1.00 175.75 350 ALA A O 1
ATOM 2754 N N . GLU A 1 353 ? 6.315 84.094 32.940 1.00 163.28 351 GLU A N 1
ATOM 2755 C CA . GLU A 1 353 ? 7.613 84.642 32.557 1.00 169.26 351 GLU A CA 1
ATOM 2756 C C . GLU A 1 353 ? 8.699 83.582 32.625 1.00 170.73 351 GLU A C 1
ATOM 2757 O O . GLU A 1 353 ? 9.471 83.396 31.678 1.00 173.98 351 GLU A O 1
ATOM 2763 N N . ALA A 1 354 ? 8.769 82.875 33.753 1.00 171.83 352 ALA A N 1
ATOM 2764 C CA . ALA A 1 354 ? 9.780 81.839 33.908 1.00 179.10 352 ALA A CA 1
ATOM 2765 C C . ALA A 1 354 ? 9.423 80.567 33.148 1.00 184.71 352 ALA A C 1
ATOM 2766 O O . ALA A 1 354 ? 10.324 79.837 32.717 1.00 189.79 352 ALA A O 1
ATOM 2768 N N . HIS A 1 355 ? 8.130 80.293 32.955 1.00 179.46 353 HIS A N 1
ATOM 2769 C CA . HIS A 1 355 ? 7.726 79.010 32.386 1.00 184.61 353 HIS A CA 1
ATOM 2770 C C . HIS A 1 355 ? 8.030 78.938 30.896 1.00 190.07 353 HIS A C 1
ATOM 2771 O O . HIS A 1 355 ? 8.553 77.928 30.410 1.00 194.71 353 HIS A O 1
ATOM 2778 N N . ALA A 1 356 ? 7.691 79.989 30.145 1.00 192.31 354 ALA A N 1
ATOM 2779 C CA . ALA A 1 356 ? 7.956 79.965 28.708 1.00 201.95 354 ALA A CA 1
ATOM 2780 C C . ALA A 1 356 ? 9.453 79.866 28.434 1.00 204.67 354 ALA A C 1
ATOM 2781 O O . ALA A 1 356 ? 9.904 79.036 27.630 1.00 209.16 354 ALA A O 1
ATOM 2783 N N . ALA A 1 357 ? 10.243 80.697 29.117 1.00 205.84 355 ALA A N 1
ATOM 2784 C CA . ALA A 1 357 ? 11.691 80.641 28.959 1.00 209.43 355 ALA A CA 1
ATOM 2785 C C . ALA A 1 357 ? 12.239 79.278 29.361 1.00 204.57 355 ALA A C 1
ATOM 2786 O O . ALA A 1 357 ? 13.162 78.761 28.721 1.00 209.10 355 ALA A O 1
ATOM 2788 N N . ILE A 1 358 ? 11.681 78.672 30.413 1.00 197.79 356 ILE A N 1
ATOM 2789 C CA . ILE A 1 358 ? 12.146 77.343 30.793 1.00 198.60 356 ILE A CA 1
ATOM 2790 C C . ILE A 1 358 ? 11.763 76.319 29.731 1.00 199.79 356 ILE A C 1
ATOM 2791 O O . ILE A 1 358 ? 12.456 75.309 29.556 1.00 202.40 356 ILE A O 1
ATOM 2796 N N . ASP A 1 359 ? 10.676 76.559 28.992 1.00 204.99 357 ASP A N 1
ATOM 2797 C CA . ASP A 1 359 ? 10.383 75.695 27.856 1.00 213.32 357 ASP A CA 1
ATOM 2798 C C . ASP A 1 359 ? 11.390 75.909 26.737 1.00 212.44 357 ASP A C 1
ATOM 2799 O O . ASP A 1 359 ? 11.658 74.985 25.960 1.00 213.96 357 ASP A O 1
ATOM 2804 N N . THR A 1 360 ? 11.960 77.113 26.639 1.00 209.27 358 THR A N 1
ATOM 2805 C CA . THR A 1 360 ? 13.066 77.310 25.706 1.00 211.46 358 THR A CA 1
ATOM 2806 C C . THR A 1 360 ? 14.300 76.529 26.149 1.00 217.39 358 THR A C 1
ATOM 2807 O O . THR A 1 360 ? 14.927 75.837 25.340 1.00 217.00 358 THR A O 1
ATOM 2811 N N . PHE A 1 361 ? 14.663 76.624 27.433 1.00 211.12 359 PHE A N 1
ATOM 2812 C CA . PHE A 1 361 ? 15.782 75.839 27.957 1.00 211.69 359 PHE A CA 1
ATOM 2813 C C . PHE A 1 361 ? 15.594 74.352 27.668 1.00 213.32 359 PHE A C 1
ATOM 2814 O O . PHE A 1 361 ? 16.483 73.691 27.108 1.00 219.84 359 PHE A O 1
ATOM 2822 N N . THR A 1 362 ? 14.429 73.815 28.047 1.00 209.75 360 THR A N 1
ATOM 2823 C CA . THR A 1 362 ? 14.084 72.432 27.732 1.00 214.62 360 THR A CA 1
ATOM 2824 C C . THR A 1 362 ? 14.102 72.180 26.230 1.00 219.46 360 THR A C 1
ATOM 2825 O O . THR A 1 362 ? 14.290 71.040 25.791 1.00 225.67 360 THR A O 1
ATOM 2829 N N . LYS A 1 363 ? 13.907 73.226 25.427 1.00 219.03 361 LYS A N 1
ATOM 2830 C CA . LYS A 1 363 ? 13.982 73.079 23.982 1.00 210.93 361 LYS A CA 1
ATOM 2831 C C . LYS A 1 363 ? 15.415 73.043 23.470 1.00 212.18 361 LYS A C 1
ATOM 2832 O O . LYS A 1 363 ? 15.655 72.513 22.380 1.00 211.38 361 LYS A O 1
ATOM 2838 N N . TYR A 1 364 ? 16.372 73.580 24.228 1.00 213.78 362 TYR A N 1
ATOM 2839 C CA . TYR A 1 364 ? 17.760 73.648 23.780 1.00 223.93 362 TYR A CA 1
ATOM 2840 C C . TYR A 1 364 ? 18.615 72.521 24.352 1.00 239.28 362 TYR A C 1
ATOM 2841 O O . TYR A 1 364 ? 19.119 71.686 23.596 1.00 258.09 362 TYR A O 1
ATOM 2850 N N . LEU A 1 365 ? 18.796 72.476 25.675 1.00 242.07 363 LEU A N 1
ATOM 2851 C CA . LEU A 1 365 ? 19.656 71.455 26.266 1.00 244.84 363 LEU A CA 1
ATOM 2852 C C . LEU A 1 365 ? 18.876 70.374 27.010 1.00 244.75 363 LEU A C 1
ATOM 2853 O O . LEU A 1 365 ? 19.478 69.393 27.462 1.00 243.74 363 LEU A O 1
ATOM 2858 N N . ASP A 1 366 ? 17.559 70.530 27.142 1.00 244.24 364 ASP A N 1
ATOM 2859 C CA . ASP A 1 366 ? 16.554 69.480 27.329 1.00 236.64 364 ASP A CA 1
ATOM 2860 C C . ASP A 1 366 ? 16.454 68.880 28.729 1.00 227.39 364 ASP A C 1
ATOM 2861 O O . ASP A 1 366 ? 15.584 68.024 28.936 1.00 227.01 364 ASP A O 1
ATOM 2866 N N . ILE A 1 367 ? 17.281 69.275 29.691 1.00 224.99 365 ILE A N 1
ATOM 2867 C CA . ILE A 1 367 ? 17.233 68.664 31.031 1.00 222.41 365 ILE A CA 1
ATOM 2868 C C . ILE A 1 367 ? 16.234 69.484 31.839 1.00 216.93 365 ILE A C 1
ATOM 2869 O O . ILE A 1 367 ? 16.582 70.344 32.651 1.00 215.50 365 ILE A O 1
ATOM 2874 N N . ASP A 1 368 ? 14.948 69.198 31.615 1.00 210.05 366 ASP A N 1
ATOM 2875 C CA . ASP A 1 368 ? 13.885 69.936 32.294 1.00 210.60 366 ASP A CA 1
ATOM 2876 C C . ASP A 1 368 ? 14.008 69.820 33.809 1.00 212.31 366 ASP A C 1
ATOM 2877 O O . ASP A 1 368 ? 13.723 70.778 34.537 1.00 218.86 366 ASP A O 1
ATOM 2882 N N . GLU A 1 369 ? 14.440 68.658 34.301 1.00 208.80 367 GLU A N 1
ATOM 2883 C CA . GLU A 1 369 ? 14.609 68.485 35.740 1.00 207.55 367 GLU A CA 1
ATOM 2884 C C . GLU A 1 369 ? 15.691 69.415 36.277 1.00 211.37 367 GLU A C 1
ATOM 2885 O O . GLU A 1 369 ? 15.498 70.092 37.293 1.00 225.46 367 GLU A O 1
ATOM 2891 N N . ASP A 1 370 ? 16.842 69.462 35.602 1.00 208.01 368 ASP A N 1
ATOM 2892 C CA . ASP A 1 370 ? 17.937 70.307 36.060 1.00 219.44 368 ASP A CA 1
ATOM 2893 C C . ASP A 1 370 ? 17.704 71.777 35.738 1.00 214.92 368 ASP A C 1
ATOM 2894 O O . ASP A 1 370 ? 18.189 72.649 36.466 1.00 220.11 368 ASP A O 1
ATOM 2899 N N . PHE A 1 371 ? 16.963 72.075 34.669 1.00 207.79 369 PHE A N 1
ATOM 2900 C CA . PHE A 1 371 ? 16.802 73.467 34.259 1.00 208.71 369 PHE A CA 1
ATOM 2901 C C . PHE A 1 371 ? 15.791 74.195 35.131 1.00 209.89 369 PHE A C 1
ATOM 2902 O O . PHE A 1 371 ? 16.023 75.346 35.520 1.00 206.47 369 PHE A O 1
ATOM 2910 N N . ALA A 1 372 ? 14.665 73.545 35.436 1.00 214.87 370 ALA A N 1
ATOM 2911 C CA . ALA A 1 372 ? 13.655 74.169 36.284 1.00 220.65 370 ALA A CA 1
ATOM 2912 C C . ALA A 1 372 ? 14.234 74.536 37.643 1.00 228.93 370 ALA A C 1
ATOM 2913 O O . ALA A 1 372 ? 13.874 75.567 38.223 1.00 237.64 370 ALA A O 1
ATOM 2915 N N . THR A 1 373 ? 15.143 73.708 38.163 1.00 233.26 371 THR A N 1
ATOM 2916 C CA . THR A 1 373 ? 15.837 74.053 39.399 1.00 222.53 371 THR A CA 1
ATOM 2917 C C . THR A 1 373 ? 16.761 75.247 39.188 1.00 213.57 371 THR A C 1
ATOM 2918 O O . THR A 1 373 ? 16.716 76.222 39.948 1.00 208.95 371 THR A O 1
ATOM 2922 N N . VAL A 1 374 ? 17.605 75.190 38.153 1.00 213.18 372 VAL A N 1
ATOM 2923 C CA . VAL A 1 374 ? 18.446 76.334 37.808 1.00 215.53 372 VAL A CA 1
ATOM 2924 C C . VAL A 1 374 ? 17.590 77.557 37.509 1.00 211.92 372 VAL A C 1
ATOM 2925 O O . VAL A 1 374 ? 18.001 78.695 37.771 1.00 209.61 372 VAL A O 1
ATOM 2929 N N . LEU A 1 375 ? 16.381 77.347 36.981 1.00 210.08 373 LEU A N 1
ATOM 2930 C CA . LEU A 1 375 ? 15.484 78.466 36.710 1.00 211.81 373 LEU A CA 1
ATOM 2931 C C . LEU A 1 375 ? 15.112 79.215 37.984 1.00 214.59 373 LEU A C 1
ATOM 2932 O O . LEU A 1 375 ? 14.834 80.420 37.934 1.00 226.48 373 LEU A O 1
ATOM 2937 N N . VAL A 1 376 ? 15.116 78.529 39.132 1.00 207.81 374 VAL A N 1
ATOM 2938 C CA . VAL A 1 376 ? 14.670 79.151 40.379 1.00 204.67 374 VAL A CA 1
ATOM 2939 C C . VAL A 1 376 ? 15.494 80.396 40.684 1.00 204.30 374 VAL A C 1
ATOM 2940 O O . VAL A 1 376 ? 14.957 81.422 41.121 1.00 206.95 374 VAL A O 1
ATOM 2944 N N . GLU A 1 377 ? 16.804 80.335 40.448 1.00 204.61 375 GLU A N 1
ATOM 2945 C CA . GLU A 1 377 ? 17.672 81.496 40.583 1.00 202.73 375 GLU A CA 1
ATOM 2946 C C . GLU A 1 377 ? 18.095 82.081 39.244 1.00 208.44 375 GLU A C 1
ATOM 2947 O O . GLU A 1 377 ? 18.898 83.020 39.218 1.00 209.49 375 GLU A O 1
ATOM 2953 N N . GLU A 1 378 ? 17.578 81.553 38.131 1.00 208.83 376 GLU A N 1
ATOM 2954 C CA . GLU A 1 378 ? 17.855 82.151 36.830 1.00 210.44 376 GLU A CA 1
ATOM 2955 C C . GLU A 1 378 ? 17.264 83.549 36.722 1.00 216.76 376 GLU A C 1
ATOM 2956 O O . GLU A 1 378 ? 17.819 84.400 36.020 1.00 219.88 376 GLU A O 1
ATOM 2962 N N . GLY A 1 379 ? 16.156 83.808 37.420 1.00 223.48 377 GLY A N 1
ATOM 2963 C CA . GLY A 1 379 ? 15.438 85.071 37.355 1.00 232.06 377 GLY A CA 1
ATOM 2964 C C . GLY A 1 379 ? 16.297 86.319 37.296 1.00 235.24 377 GLY A C 1
ATOM 2965 O O . GLY A 1 379 ? 15.927 87.302 36.650 1.00 239.69 377 GLY A O 1
ATOM 2966 N N . PHE A 1 380 ? 17.452 86.290 37.962 1.00 234.60 378 PHE A N 1
ATOM 2967 C CA . PHE A 1 380 ? 18.395 87.401 37.868 1.00 225.66 378 PHE A CA 1
ATOM 2968 C C . PHE A 1 380 ? 19.007 87.509 36.477 1.00 229.88 378 PHE A C 1
ATOM 2969 O O . PHE A 1 380 ? 19.283 88.617 36.004 1.00 229.96 378 PHE A O 1
ATOM 2977 N N . SER A 1 381 ? 19.230 86.379 35.808 1.00 233.09 379 SER A N 1
ATOM 2978 C CA . SER A 1 381 ? 20.032 86.338 34.590 1.00 235.41 379 SER A CA 1
ATOM 2979 C C . SER A 1 381 ? 19.243 85.698 33.457 1.00 229.43 379 SER A C 1
ATOM 2980 O O . SER A 1 381 ? 18.763 84.568 33.590 1.00 222.27 379 SER A O 1
ATOM 2983 N N . THR A 1 382 ? 19.132 86.407 32.335 1.00 224.69 380 THR A N 1
ATOM 2984 C CA . THR A 1 382 ? 18.619 85.775 31.130 1.00 217.42 380 THR A CA 1
ATOM 2985 C C . THR A 1 382 ? 19.621 84.733 30.634 1.00 218.41 380 THR A C 1
ATOM 2986 O O . THR A 1 382 ? 20.767 84.670 31.086 1.00 220.82 380 THR A O 1
ATOM 2990 N N . LEU A 1 383 ? 19.171 83.897 29.691 1.00 215.51 381 LEU A N 1
ATOM 2991 C CA . LEU A 1 383 ? 20.022 82.819 29.189 1.00 216.02 381 LEU A CA 1
ATOM 2992 C C . LEU A 1 383 ? 21.338 83.351 28.636 1.00 214.83 381 LEU A C 1
ATOM 2993 O O . LEU A 1 383 ? 22.358 82.653 28.676 1.00 215.44 381 LEU A O 1
ATOM 2998 N N . GLU A 1 384 ? 21.339 84.583 28.130 1.00 214.24 382 GLU A N 1
ATOM 2999 C CA . GLU A 1 384 ? 22.582 85.232 27.739 1.00 219.73 382 GLU A CA 1
ATOM 3000 C C . GLU A 1 384 ? 23.342 85.757 28.948 1.00 219.02 382 GLU A C 1
ATOM 3001 O O . GLU A 1 384 ? 24.577 85.781 28.938 1.00 217.82 382 GLU A O 1
ATOM 3007 N N . GLU A 1 385 ? 22.624 86.167 29.995 1.00 223.65 383 GLU A N 1
ATOM 3008 C CA . GLU A 1 385 ? 23.282 86.750 31.158 1.00 234.86 383 GLU A CA 1
ATOM 3009 C C . GLU A 1 385 ? 24.007 85.687 31.973 1.00 220.71 383 GLU A C 1
ATOM 3010 O O . GLU A 1 385 ? 25.063 85.962 32.550 1.00 216.02 383 GLU A O 1
ATOM 3016 N N . LEU A 1 386 ? 23.454 84.469 32.036 1.00 212.24 384 LEU A N 1
ATOM 3017 C CA . LEU A 1 386 ? 24.171 83.362 32.665 1.00 208.99 384 LEU A CA 1
ATOM 3018 C C . LEU A 1 386 ? 25.554 83.192 32.047 1.00 206.82 384 LEU A C 1
ATOM 3019 O O . LEU A 1 386 ? 26.541 82.968 32.758 1.00 203.20 384 LEU A O 1
ATOM 3024 N N . ALA A 1 387 ? 25.640 83.309 30.717 1.00 205.07 385 ALA A N 1
ATOM 3025 C CA . ALA A 1 387 ? 26.929 83.291 30.041 1.00 201.13 385 ALA A CA 1
ATOM 3026 C C . ALA A 1 387 ? 27.665 84.620 30.194 1.00 201.76 385 ALA A C 1
ATOM 3027 O O . ALA A 1 387 ? 28.900 84.645 30.173 1.00 214.17 385 ALA A O 1
ATOM 3029 N N . TYR A 1 388 ? 26.933 85.727 30.356 1.00 199.34 386 TYR A N 1
ATOM 3030 C CA . TYR A 1 388 ? 27.549 87.040 30.515 1.00 199.12 386 TYR A CA 1
ATOM 3031 C C . TYR A 1 388 ? 27.956 87.332 31.954 1.00 194.67 386 TYR A C 1
ATOM 3032 O O . TYR A 1 388 ? 28.980 87.987 32.177 1.00 188.93 386 TYR A O 1
ATOM 3041 N N . VAL A 1 389 ? 27.178 86.873 32.933 1.00 197.88 387 VAL A N 1
ATOM 3042 C CA . VAL A 1 389 ? 27.589 87.069 34.329 1.00 196.59 387 VAL A CA 1
ATOM 3043 C C . VAL A 1 389 ? 28.892 86.316 34.565 1.00 190.80 387 VAL A C 1
ATOM 3044 O O . VAL A 1 389 ? 29.104 85.243 33.960 1.00 190.69 387 VAL A O 1
ATOM 3048 N N . PRO A 1 390 ? 29.819 86.833 35.373 1.00 179.05 388 PRO A N 1
ATOM 3049 C CA . PRO A 1 390 ? 31.022 86.056 35.692 1.00 185.59 388 PRO A CA 1
ATOM 3050 C C . PRO A 1 390 ? 30.658 84.726 36.336 1.00 191.63 388 PRO A C 1
ATOM 3051 O O . PRO A 1 390 ? 29.719 84.635 37.130 1.00 190.51 388 PRO A O 1
ATOM 3055 N N . MET A 1 391 ? 31.409 83.683 35.971 1.00 196.88 389 MET A N 1
ATOM 3056 C CA . MET A 1 391 ? 31.176 82.346 36.508 1.00 198.20 389 MET A CA 1
ATOM 3057 C C . MET A 1 391 ? 31.298 82.287 38.024 1.00 192.99 389 MET A C 1
ATOM 3058 O O . MET A 1 391 ? 30.918 81.274 38.620 1.00 190.06 389 MET A O 1
ATOM 3063 N N . LYS A 1 392 ? 31.808 83.344 38.658 1.00 189.91 390 LYS A N 1
ATOM 3064 C CA . LYS A 1 392 ? 31.983 83.356 40.104 1.00 190.29 390 LYS A CA 1
ATOM 3065 C C . LYS A 1 392 ? 30.658 83.264 40.854 1.00 194.33 390 LYS A C 1
ATOM 3066 O O . LYS A 1 392 ? 30.647 82.852 42.020 1.00 196.06 390 LYS A O 1
ATOM 3072 N N . GLU A 1 393 ? 29.543 83.619 40.215 1.00 190.73 391 GLU A N 1
ATOM 3073 C CA . GLU A 1 393 ? 28.268 83.711 40.916 1.00 182.99 391 GLU A CA 1
ATOM 3074 C C . GLU A 1 393 ? 27.453 82.422 40.861 1.00 184.48 391 GLU A C 1
ATOM 3075 O O . GLU A 1 393 ? 26.914 81.993 41.888 1.00 192.92 391 GLU A O 1
ATOM 3081 N N . LEU A 1 394 ? 27.344 81.790 39.690 1.00 181.69 392 LEU A N 1
ATOM 3082 C CA . LEU A 1 394 ? 26.429 80.663 39.540 1.00 180.20 392 LEU A CA 1
ATOM 3083 C C . LEU A 1 394 ? 26.914 79.391 40.228 1.00 180.29 392 LEU A C 1
ATOM 3084 O O . LEU A 1 394 ? 26.159 78.414 40.278 1.00 170.23 392 LEU A O 1
ATOM 3089 N N . LEU A 1 395 ? 28.136 79.374 40.758 1.00 192.49 393 LEU A N 1
ATOM 3090 C CA . LEU A 1 395 ? 28.630 78.199 41.466 1.00 202.23 393 LEU A CA 1
ATOM 3091 C C . LEU A 1 395 ? 27.915 78.066 42.805 1.00 208.46 393 LEU A C 1
ATOM 3092 O O . LEU A 1 395 ? 28.059 78.926 43.681 1.00 206.67 393 LEU A O 1
ATOM 3097 N N . GLU A 1 396 ? 27.140 76.994 42.966 1.00 214.28 394 GLU A N 1
ATOM 3098 C CA . GLU A 1 396 ? 26.438 76.718 44.212 1.00 215.37 394 GLU A CA 1
ATOM 3099 C C . GLU A 1 396 ? 26.564 75.232 44.527 1.00 238.51 394 GLU A C 1
ATOM 3100 O O . GLU A 1 396 ? 27.166 74.463 43.771 1.00 240.44 394 GLU A O 1
ATOM 3106 N N . ILE A 1 397 ? 25.988 74.826 45.662 1.00 257.59 395 ILE A N 1
ATOM 3107 C CA . ILE A 1 397 ? 26.035 73.420 46.049 1.00 266.55 395 ILE A CA 1
ATOM 3108 C C . ILE A 1 397 ? 25.172 72.574 45.121 1.00 255.73 395 ILE A C 1
ATOM 3109 O O . ILE A 1 397 ? 25.454 71.389 44.908 1.00 254.18 395 ILE A O 1
ATOM 3114 N N . GLU A 1 398 ? 24.118 73.156 44.554 1.00 243.81 396 GLU A N 1
ATOM 3115 C CA . GLU A 1 398 ? 23.264 72.435 43.623 1.00 231.94 396 GLU A CA 1
ATOM 3116 C C . GLU A 1 398 ? 23.930 72.348 42.256 1.00 223.19 396 GLU A C 1
ATOM 3117 O O . GLU A 1 398 ? 24.555 73.305 41.790 1.00 221.84 396 GLU A O 1
ATOM 3123 N N . GLY A 1 399 ? 23.789 71.192 41.614 1.00 213.31 397 GLY A N 1
ATOM 3124 C CA . GLY A 1 399 ? 24.405 70.979 40.321 1.00 203.19 397 GLY A CA 1
ATOM 3125 C C . GLY A 1 399 ? 25.902 70.745 40.427 1.00 201.76 397 GLY A C 1
ATOM 3126 O O . GLY A 1 399 ? 26.441 70.378 41.477 1.00 203.76 397 GLY A O 1
ATOM 3127 N N . LEU A 1 400 ? 26.582 70.967 39.304 1.00 204.30 398 LEU A N 1
ATOM 3128 C CA . LEU A 1 400 ? 28.026 70.794 39.198 1.00 197.96 398 LEU A CA 1
ATOM 3129 C C . LEU A 1 400 ? 28.643 72.138 38.837 1.00 202.50 398 LEU A C 1
ATOM 3130 O O . LEU A 1 400 ? 28.301 72.723 37.803 1.00 194.26 398 LEU A O 1
ATOM 3135 N N . ASP A 1 401 ? 29.553 72.622 39.685 1.00 208.20 399 ASP A N 1
ATOM 3136 C CA . ASP A 1 401 ? 30.069 73.979 39.533 1.00 199.14 399 ASP A CA 1
ATOM 3137 C C . ASP A 1 401 ? 31.101 74.084 38.415 1.00 196.78 399 ASP A C 1
ATOM 3138 O O . ASP A 1 401 ? 31.135 75.085 37.693 1.00 193.36 399 ASP A O 1
ATOM 3143 N N . GLU A 1 402 ? 31.948 73.074 38.256 1.00 198.09 400 GLU A N 1
ATOM 3144 C CA . GLU A 1 402 ? 33.075 73.211 37.342 1.00 199.64 400 GLU A CA 1
ATOM 3145 C C . GLU A 1 402 ? 32.895 72.450 36.027 1.00 192.52 400 GLU A C 1
ATOM 3146 O O . GLU A 1 402 ? 33.094 73.043 34.959 1.00 189.08 400 GLU A O 1
ATOM 3152 N N . PRO A 1 403 ? 32.528 71.161 36.033 1.00 189.10 401 PRO A N 1
ATOM 3153 C CA . PRO A 1 403 ? 32.471 70.444 34.746 1.00 181.29 401 PRO A CA 1
ATOM 3154 C C . PRO A 1 403 ? 31.331 70.888 33.844 1.00 188.61 401 PRO A C 1
ATOM 3155 O O . PRO A 1 403 ? 31.497 70.910 32.618 1.00 191.80 401 PRO A O 1
ATOM 3159 N N . THR A 1 404 ? 30.179 71.249 34.409 1.00 194.05 402 THR A N 1
ATOM 3160 C CA . THR A 1 404 ? 28.994 71.527 33.605 1.00 190.82 402 THR A CA 1
ATOM 3161 C C . THR A 1 404 ? 28.904 72.974 33.135 1.00 196.67 402 THR A C 1
ATOM 3162 O O . THR A 1 404 ? 28.268 73.243 32.106 1.00 199.19 402 THR A O 1
ATOM 3166 N N . VAL A 1 405 ? 29.526 73.908 33.857 1.00 198.42 403 VAL A N 1
ATOM 3167 C CA . VAL A 1 405 ? 29.369 75.324 33.535 1.00 201.76 403 VAL A CA 1
ATOM 3168 C C . VAL A 1 405 ? 30.013 75.652 32.193 1.00 209.32 403 VAL A C 1
ATOM 3169 O O . VAL A 1 405 ? 29.451 76.407 31.389 1.00 212.37 403 VAL A O 1
ATOM 3173 N N . GLU A 1 406 ? 31.194 75.088 31.924 1.00 215.09 404 GLU A N 1
ATOM 3174 C CA . GLU A 1 406 ? 31.865 75.336 30.650 1.00 213.87 404 GLU A CA 1
ATOM 3175 C C . GLU A 1 406 ? 30.983 74.925 29.477 1.00 217.22 404 GLU A C 1
ATOM 3176 O O . GLU A 1 406 ? 30.719 75.724 28.567 1.00 222.99 404 GLU A O 1
ATOM 3182 N N . ALA A 1 407 ? 30.507 73.676 29.491 1.00 214.77 405 ALA A N 1
ATOM 3183 C CA . ALA A 1 407 ? 29.619 73.203 28.435 1.00 221.23 405 ALA A CA 1
ATOM 3184 C C . ALA A 1 407 ? 28.372 74.070 28.333 1.00 223.48 405 ALA A C 1
ATOM 3185 O O . ALA A 1 407 ? 27.933 74.407 27.227 1.00 223.33 405 ALA A O 1
ATOM 3187 N N . LEU A 1 408 ? 27.794 74.448 29.478 1.00 229.58 406 LEU A N 1
ATOM 3188 C CA . LEU A 1 408 ? 26.634 75.338 29.483 1.00 230.69 406 LEU A CA 1
ATOM 3189 C C . LEU A 1 408 ? 26.907 76.613 28.690 1.00 227.57 406 LEU A C 1
ATOM 3190 O O . LEU A 1 408 ? 26.152 76.967 27.771 1.00 225.41 406 LEU A O 1
ATOM 3195 N N . ARG A 1 409 ? 27.995 77.310 29.031 1.00 227.59 407 ARG A N 1
ATOM 3196 C CA . ARG A 1 409 ? 28.355 78.531 28.317 1.00 225.68 407 ARG A CA 1
ATOM 3197 C C . ARG A 1 409 ? 28.525 78.272 26.826 1.00 228.24 407 ARG A C 1
ATOM 3198 O O . ARG A 1 409 ? 28.023 79.041 25.997 1.00 229.35 407 ARG A O 1
ATOM 3206 N N . GLU A 1 410 ? 29.209 77.181 26.467 1.00 235.41 408 GLU A N 1
ATOM 3207 C CA . GLU A 1 410 ? 29.370 76.837 25.056 1.00 235.83 408 GLU A CA 1
ATOM 3208 C C . GLU A 1 410 ? 28.022 76.744 24.348 1.00 234.12 408 GLU A C 1
ATOM 3209 O O . GLU A 1 410 ? 27.804 77.392 23.316 1.00 237.91 408 GLU A O 1
ATOM 3215 N N . ARG A 1 411 ? 27.104 75.941 24.894 1.00 231.07 409 ARG A N 1
ATOM 3216 C CA . ARG A 1 411 ? 25.790 75.768 24.280 1.00 224.34 409 ARG A CA 1
ATOM 3217 C C . ARG A 1 411 ? 25.088 77.108 24.093 1.00 219.24 409 ARG A C 1
ATOM 3218 O O . ARG A 1 411 ? 24.684 77.468 22.977 1.00 216.62 409 ARG A O 1
ATOM 3226 N N . ALA A 1 412 ? 24.950 77.869 25.184 1.00 218.72 410 ALA A N 1
ATOM 3227 C CA . ALA A 1 412 ? 24.189 79.115 25.122 1.00 220.89 410 ALA A CA 1
ATOM 3228 C C . ALA A 1 412 ? 24.782 80.081 24.101 1.00 224.19 410 ALA A C 1
ATOM 3229 O O . ALA A 1 412 ? 24.064 80.618 23.244 1.00 224.07 410 ALA A O 1
ATOM 3231 N N . LYS A 1 413 ? 26.099 80.302 24.166 1.00 226.03 411 LYS A N 1
ATOM 3232 C CA . LYS A 1 413 ? 26.711 81.281 23.273 1.00 226.49 411 LYS A CA 1
ATOM 3233 C C . LYS A 1 413 ? 26.615 80.839 21.816 1.00 228.54 411 LYS A C 1
ATOM 3234 O O . LYS A 1 413 ? 26.380 81.668 20.925 1.00 235.80 411 LYS A O 1
ATOM 3240 N N . ASN A 1 414 ? 26.750 79.534 21.553 1.00 229.81 412 ASN A N 1
ATOM 3241 C CA . ASN A 1 414 ? 26.591 79.059 20.183 1.00 228.01 412 ASN A CA 1
ATOM 3242 C C . ASN A 1 414 ? 25.178 79.320 19.677 1.00 226.64 412 ASN A C 1
ATOM 3243 O O . ASN A 1 414 ? 24.993 79.797 18.550 1.00 228.19 412 ASN A O 1
ATOM 3248 N N . ALA A 1 415 ? 24.169 79.034 20.507 1.00 224.90 413 ALA A N 1
ATOM 3249 C CA . ALA A 1 415 ? 22.783 79.235 20.088 1.00 221.01 413 ALA A CA 1
ATOM 3250 C C . ALA A 1 415 ? 22.496 80.705 19.788 1.00 218.79 413 ALA A C 1
ATOM 3251 O O . ALA A 1 415 ? 21.940 81.041 18.730 1.00 215.99 413 ALA A O 1
ATOM 3253 N N . LEU A 1 416 ? 22.868 81.604 20.706 1.00 217.72 414 LEU A N 1
ATOM 3254 C CA . LEU A 1 416 ? 22.622 83.023 20.455 1.00 218.05 414 LEU A CA 1
ATOM 3255 C C . LEU A 1 416 ? 23.366 83.496 19.210 1.00 220.99 414 LEU A C 1
ATOM 3256 O O . LEU A 1 416 ? 22.864 84.347 18.460 1.00 220.96 414 LEU A O 1
ATOM 3261 N N . ALA A 1 417 ? 24.557 82.941 18.961 1.00 223.28 415 ALA A N 1
ATOM 3262 C CA . ALA A 1 417 ? 25.240 83.221 17.703 1.00 225.96 415 ALA A CA 1
ATOM 3263 C C . ALA A 1 417 ? 24.401 82.769 16.512 1.00 226.78 415 ALA A C 1
ATOM 3264 O O . ALA A 1 417 ? 24.359 83.450 15.479 1.00 226.61 415 ALA A O 1
ATOM 3266 N N . THR A 1 418 ? 23.717 81.626 16.641 1.00 229.16 416 THR A N 1
ATOM 3267 C CA . THR A 1 418 ? 22.857 81.165 15.554 1.00 239.33 416 THR A CA 1
ATOM 3268 C C . THR A 1 418 ? 21.712 82.137 15.306 1.00 242.77 416 THR A C 1
ATOM 3269 O O . THR A 1 418 ? 21.323 82.363 14.154 1.00 237.58 416 THR A O 1
ATOM 3273 N N . ILE A 1 419 ? 21.150 82.719 16.370 1.00 244.82 417 ILE A N 1
ATOM 3274 C CA . ILE A 1 419 ? 20.102 83.721 16.177 1.00 245.62 417 ILE A CA 1
ATOM 3275 C C . ILE A 1 419 ? 20.665 84.947 15.464 1.00 243.83 417 ILE A C 1
ATOM 3276 O O . ILE A 1 419 ? 20.063 85.470 14.514 1.00 235.62 417 ILE A O 1
ATOM 3281 N N . ALA A 1 420 ? 21.836 85.416 15.907 1.00 239.82 418 ALA A N 1
ATOM 3282 C CA . ALA A 1 420 ? 22.465 86.569 15.266 1.00 229.19 418 ALA A CA 1
ATOM 3283 C C . ALA A 1 420 ? 22.701 86.320 13.781 1.00 227.73 418 ALA A C 1
ATOM 3284 O O . ALA A 1 420 ? 22.526 87.225 12.956 1.00 223.41 418 ALA A O 1
ATOM 3286 N N . GLN A 1 421 ? 23.096 85.097 13.420 1.00 227.60 419 GLN A N 1
ATOM 3287 C CA . GLN A 1 421 ? 23.247 84.753 12.011 1.00 224.38 419 GLN A CA 1
ATOM 3288 C C . GLN A 1 421 ? 21.907 84.591 11.303 1.00 229.47 419 GLN A C 1
ATOM 3289 O O . GLN A 1 421 ? 21.845 84.757 10.080 1.00 231.81 419 GLN A O 1
ATOM 3295 N N . ALA A 1 422 ? 20.838 84.271 12.037 1.00 230.57 420 ALA A N 1
ATOM 3296 C CA . ALA A 1 422 ? 19.514 84.152 11.439 1.00 232.01 420 ALA A CA 1
ATOM 3297 C C . ALA A 1 422 ? 18.851 85.503 11.210 1.00 231.94 420 ALA A C 1
ATOM 3298 O O . ALA A 1 422 ? 17.879 85.579 10.450 1.00 232.40 420 ALA A O 1
ATOM 3300 N N . GLN A 1 423 ? 19.341 86.562 11.860 1.00 229.77 421 GLN A N 1
ATOM 3301 C CA . GLN A 1 423 ? 18.816 87.899 11.594 1.00 228.47 421 GLN A CA 1
ATOM 3302 C C . GLN A 1 423 ? 19.022 88.299 10.136 1.00 232.37 421 GLN A C 1
ATOM 3303 O O . GLN A 1 423 ? 18.120 88.865 9.507 1.00 227.64 421 GLN A O 1
ATOM 3309 N N . GLU A 1 424 ? 20.202 88.024 9.588 1.00 243.51 422 GLU A N 1
ATOM 3310 C CA . GLU A 1 424 ? 20.552 88.384 8.221 1.00 244.96 422 GLU A CA 1
ATOM 3311 C C . GLU A 1 424 ? 20.501 87.154 7.322 1.00 249.99 422 GLU A C 1
ATOM 3312 O O . GLU A 1 424 ? 20.796 86.036 7.753 1.00 257.88 422 GLU A O 1
ATOM 3318 N N . GLU A 1 425 ? 20.105 87.375 6.066 1.00 249.74 423 GLU A N 1
ATOM 3319 C CA . GLU A 1 425 ? 19.956 86.341 5.044 1.00 252.49 423 GLU A CA 1
ATOM 3320 C C . GLU A 1 425 ? 18.847 85.347 5.366 1.00 257.39 423 GLU A C 1
ATOM 3321 O O . GLU A 1 425 ? 18.875 84.211 4.881 1.00 254.08 423 GLU A O 1
ATOM 3327 N N . SER A 1 426 ? 17.870 85.745 6.177 1.00 269.90 424 SER A N 1
ATOM 3328 C CA . SER A 1 426 ? 16.718 84.894 6.430 1.00 269.59 424 SER A CA 1
ATOM 3329 C C . SER A 1 426 ? 15.825 84.834 5.190 1.00 270.75 424 SER A C 1
ATOM 3330 O O . SER A 1 426 ? 15.971 85.613 4.244 1.00 283.48 424 SER A O 1
ATOM 3333 N N . LEU A 1 427 ? 14.887 83.882 5.203 1.00 257.50 425 LEU A N 1
ATOM 3334 C CA . LEU A 1 427 ? 14.019 83.671 4.047 1.00 236.17 425 LEU A CA 1
ATOM 3335 C C . LEU A 1 427 ? 13.231 84.931 3.710 1.00 224.17 425 LEU A C 1
ATOM 3336 O O . LEU A 1 427 ? 13.262 85.412 2.571 1.00 209.71 425 LEU A O 1
ATOM 3341 N N . GLY A 1 428 ? 12.522 85.480 4.689 1.00 221.68 426 GLY A N 1
ATOM 3342 C CA . GLY A 1 428 ? 11.745 86.688 4.485 1.00 215.88 426 GLY A CA 1
ATOM 3343 C C . GLY A 1 428 ? 12.043 87.760 5.513 1.00 212.04 426 GLY A C 1
ATOM 3344 O O . GLY A 1 428 ? 12.741 87.516 6.498 1.00 213.75 426 GLY A O 1
ATOM 3346 N N . ALA B 2 6 ? 0.676 149.310 84.647 1.00 205.13 4 ALA B N 1
ATOM 3347 C CA . ALA B 2 6 ? 0.175 148.508 83.538 1.00 208.30 4 ALA B CA 1
ATOM 3348 C C . ALA B 2 6 ? 0.034 149.357 82.280 1.00 207.95 4 ALA B C 1
ATOM 3349 O O . ALA B 2 6 ? 0.587 149.022 81.234 1.00 211.40 4 ALA B O 1
ATOM 3351 N N . ALA B 2 7 ? -0.715 150.458 82.392 1.00 209.79 5 ALA B N 1
ATOM 3352 C CA . ALA B 2 7 ? -0.859 151.373 81.264 1.00 199.72 5 ALA B CA 1
ATOM 3353 C C . ALA B 2 7 ? 0.486 151.963 80.864 1.00 198.92 5 ALA B C 1
ATOM 3354 O O . ALA B 2 7 ? 0.758 152.162 79.674 1.00 201.50 5 ALA B O 1
ATOM 3356 N N . ARG B 2 8 ? 1.338 152.259 81.847 1.00 195.00 6 ARG B N 1
ATOM 3357 C CA . ARG B 2 8 ? 2.705 152.659 81.539 1.00 197.17 6 ARG B CA 1
ATOM 3358 C C . ARG B 2 8 ? 3.489 151.489 80.959 1.00 199.05 6 ARG B C 1
ATOM 3359 O O . ARG B 2 8 ? 4.223 151.650 79.977 1.00 190.94 6 ARG B O 1
ATOM 3367 N N . ARG B 2 9 ? 3.333 150.300 81.548 1.00 199.10 7 ARG B N 1
ATOM 3368 C CA . ARG B 2 9 ? 3.897 149.095 80.950 1.00 199.53 7 ARG B CA 1
ATOM 3369 C C . ARG B 2 9 ? 3.338 148.869 79.551 1.00 205.01 7 ARG B C 1
ATOM 3370 O O . ARG B 2 9 ? 4.062 148.440 78.644 1.00 191.62 7 ARG B O 1
ATOM 3378 N N . ARG B 2 10 ? 2.047 149.161 79.357 1.00 215.51 8 ARG B N 1
ATOM 3379 C CA . ARG B 2 10 ? 1.431 149.075 78.036 1.00 208.19 8 ARG B CA 1
ATOM 3380 C C . ARG B 2 10 ? 2.112 149.987 77.027 1.00 194.51 8 ARG B C 1
ATOM 3381 O O . ARG B 2 10 ? 1.984 149.764 75.818 1.00 198.82 8 ARG B O 1
ATOM 3389 N N . ALA B 2 11 ? 2.820 151.016 77.497 1.00 183.87 9 ALA B N 1
ATOM 3390 C CA . ALA B 2 11 ? 3.600 151.852 76.594 1.00 176.02 9 ALA B CA 1
ATOM 3391 C C . ALA B 2 11 ? 4.697 151.047 75.911 1.00 183.30 9 ALA B C 1
ATOM 3392 O O . ALA B 2 11 ? 4.937 151.204 74.706 1.00 176.78 9 ALA B O 1
ATOM 3394 N N . ARG B 2 12 ? 5.347 150.154 76.665 1.00 190.63 10 ARG B N 1
ATOM 3395 C CA . ARG B 2 12 ? 6.551 149.475 76.195 1.00 186.93 10 ARG B CA 1
ATOM 3396 C C . ARG B 2 12 ? 6.340 148.817 74.836 1.00 180.41 10 ARG B C 1
ATOM 3397 O O . ARG B 2 12 ? 7.168 148.959 73.929 1.00 176.86 10 ARG B O 1
ATOM 3405 N N . GLU B 2 13 ? 5.218 148.110 74.674 1.00 197.43 11 GLU B N 1
ATOM 3406 C CA . GLU B 2 13 ? 4.982 147.369 73.439 1.00 187.76 11 GLU B CA 1
ATOM 3407 C C . GLU B 2 13 ? 5.006 148.284 72.223 1.00 178.37 11 GLU B C 1
ATOM 3408 O O . GLU B 2 13 ? 5.522 147.904 71.164 1.00 176.69 11 GLU B O 1
ATOM 3414 N N . CYS B 2 14 ? 4.466 149.500 72.354 1.00 185.79 12 CYS B N 1
ATOM 3415 C CA . CYS B 2 14 ? 4.517 150.444 71.243 1.00 174.63 12 CYS B CA 1
ATOM 3416 C C . CYS B 2 14 ? 5.959 150.734 70.852 1.00 174.16 12 CYS B C 1
ATOM 3417 O O . CYS B 2 14 ? 6.312 150.708 69.666 1.00 170.47 12 CYS B O 1
ATOM 3420 N N . ALA B 2 15 ? 6.815 150.993 71.843 1.00 179.38 13 ALA B N 1
ATOM 3421 C CA . ALA B 2 15 ? 8.242 151.115 71.569 1.00 170.93 13 ALA B CA 1
ATOM 3422 C C . ALA B 2 15 ? 8.763 149.854 70.897 1.00 164.42 13 ALA B C 1
ATOM 3423 O O . ALA B 2 15 ? 9.517 149.920 69.920 1.00 167.08 13 ALA B O 1
ATOM 3425 N N . VAL B 2 16 ? 8.337 148.688 71.396 1.00 172.58 14 VAL B N 1
ATOM 3426 C CA . VAL B 2 16 ? 8.713 147.408 70.801 1.00 163.45 14 VAL B CA 1
ATOM 3427 C C . VAL B 2 16 ? 8.392 147.393 69.313 1.00 147.16 14 VAL B C 1
ATOM 3428 O O . VAL B 2 16 ? 9.135 146.814 68.507 1.00 158.09 14 VAL B O 1
ATOM 3432 N N . GLN B 2 17 ? 7.294 148.041 68.921 1.00 140.85 15 GLN B N 1
ATOM 3433 C CA . GLN B 2 17 ? 6.878 148.004 67.523 1.00 141.89 15 GLN B CA 1
ATOM 3434 C C . GLN B 2 17 ? 7.786 148.842 66.629 1.00 137.20 15 GLN B C 1
ATOM 3435 O O . GLN B 2 17 ? 7.908 148.560 65.429 1.00 142.93 15 GLN B O 1
ATOM 3441 N N . ALA B 2 18 ? 8.438 149.865 67.191 1.00 149.26 16 ALA B N 1
ATOM 3442 C CA . ALA B 2 18 ? 9.157 150.820 66.353 1.00 154.35 16 ALA B CA 1
ATOM 3443 C C . ALA B 2 18 ? 10.361 150.171 65.681 1.00 140.40 16 ALA B C 1
ATOM 3444 O O . ALA B 2 18 ? 10.566 150.329 64.470 1.00 141.55 16 ALA B O 1
ATOM 3446 N N . LEU B 2 19 ? 11.155 149.417 66.447 1.00 139.50 17 LEU B N 1
ATOM 3447 C CA . LEU B 2 19 ? 12.428 148.921 65.931 1.00 150.89 17 LEU B CA 1
ATOM 3448 C C . LEU B 2 19 ? 12.237 148.005 64.726 1.00 151.86 17 LEU B C 1
ATOM 3449 O O . LEU B 2 19 ? 13.017 148.069 63.767 1.00 143.30 17 LEU B O 1
ATOM 3454 N N . TYR B 2 20 ? 11.204 147.156 64.748 1.00 155.78 18 TYR B N 1
ATOM 3455 C CA . TYR B 2 20 ? 10.906 146.327 63.584 1.00 149.02 18 TYR B CA 1
ATOM 3456 C C . TYR B 2 20 ? 10.843 147.185 62.330 1.00 134.18 18 TYR B C 1
ATOM 3457 O O . TYR B 2 20 ? 11.488 146.880 61.319 1.00 142.86 18 TYR B O 1
ATOM 3466 N N . SER B 2 21 ? 10.108 148.297 62.406 1.00 123.47 19 SER B N 1
ATOM 3467 C CA . SER B 2 21 ? 10.113 149.304 61.357 1.00 125.64 19 SER B CA 1
ATOM 3468 C C . SER B 2 21 ? 11.547 149.618 60.962 1.00 135.61 19 SER B C 1
ATOM 3469 O O . SER B 2 21 ? 11.974 149.307 59.842 1.00 137.29 19 SER B O 1
ATOM 3472 N N . TRP B 2 22 ? 12.302 150.194 61.901 1.00 140.65 20 TRP B N 1
ATOM 3473 C CA . TRP B 2 22 ? 13.723 150.434 61.679 1.00 138.44 20 TRP B CA 1
ATOM 3474 C C . TRP B 2 22 ? 14.404 149.183 61.139 1.00 143.33 20 TRP B C 1
ATOM 3475 O O . TRP B 2 22 ? 15.082 149.230 60.105 1.00 147.21 20 TRP B O 1
ATOM 3486 N N . GLN B 2 23 ? 14.166 148.038 61.790 1.00 140.27 21 GLN B N 1
ATOM 3487 C CA . GLN B 2 23 ? 14.860 146.808 61.415 1.00 138.05 21 GLN B CA 1
ATOM 3488 C C . GLN B 2 23 ? 14.657 146.483 59.944 1.00 141.51 21 GLN B C 1
ATOM 3489 O O . GLN B 2 23 ? 15.563 145.960 59.286 1.00 137.47 21 GLN B O 1
ATOM 3495 N N . LEU B 2 24 ? 13.481 146.794 59.407 1.00 151.51 22 LEU B N 1
ATOM 3496 C CA . LEU B 2 24 ? 13.225 146.542 57.997 1.00 144.59 22 LEU B CA 1
ATOM 3497 C C . LEU B 2 24 ? 13.453 147.764 57.129 1.00 128.65 22 LEU B C 1
ATOM 3498 O O . LEU B 2 24 ? 13.730 147.618 55.935 1.00 119.35 22 LEU B O 1
ATOM 3503 N N . SER B 2 25 ? 13.362 148.966 57.700 1.00 126.55 23 SER B N 1
ATOM 3504 C CA . SER B 2 25 ? 13.635 150.153 56.903 1.00 127.71 23 SER B CA 1
ATOM 3505 C C . SER B 2 25 ? 15.123 150.465 56.866 1.00 152.04 23 SER B C 1
ATOM 3506 O O . SER B 2 25 ? 15.616 150.980 55.857 1.00 147.80 23 SER B O 1
ATOM 3509 N N . GLN B 2 26 ? 15.844 150.139 57.940 1.00 149.17 24 GLN B N 1
ATOM 3510 C CA . GLN B 2 26 ? 17.288 150.349 58.031 1.00 114.13 24 GLN B CA 1
ATOM 3511 C C . GLN B 2 26 ? 17.651 151.787 57.673 1.00 120.58 24 GLN B C 1
ATOM 3512 O O . GLN B 2 26 ? 18.561 152.057 56.886 1.00 133.64 24 GLN B O 1
ATOM 3518 N N . ASN B 2 27 ? 16.908 152.718 58.258 1.00 124.54 25 ASN B N 1
ATOM 3519 C CA . ASN B 2 27 ? 17.097 154.142 58.045 1.00 137.17 25 ASN B CA 1
ATOM 3520 C C . ASN B 2 27 ? 17.641 154.790 59.311 1.00 141.49 25 ASN B C 1
ATOM 3521 O O . ASN B 2 27 ? 17.750 154.161 60.367 1.00 138.34 25 ASN B O 1
ATOM 3526 N N . ASP B 2 28 ? 17.986 156.069 59.184 1.00 148.28 26 ASP B N 1
ATOM 3527 C CA . ASP B 2 28 ? 18.406 156.846 60.340 1.00 153.80 26 ASP B CA 1
ATOM 3528 C C . ASP B 2 28 ? 17.279 156.901 61.363 1.00 156.92 26 ASP B C 1
ATOM 3529 O O . ASP B 2 28 ? 16.111 157.099 61.016 1.00 163.61 26 ASP B O 1
ATOM 3534 N N . ILE B 2 29 ? 17.634 156.715 62.635 1.00 146.73 27 ILE B N 1
ATOM 3535 C CA . ILE B 2 29 ? 16.618 156.623 63.678 1.00 144.51 27 ILE B CA 1
ATOM 3536 C C . ILE B 2 29 ? 15.939 157.972 63.888 1.00 161.79 27 ILE B C 1
ATOM 3537 O O . ILE B 2 29 ? 14.766 158.031 64.280 1.00 172.20 27 ILE B O 1
ATOM 3542 N N . ALA B 2 30 ? 16.645 159.070 63.610 1.00 158.51 28 ALA B N 1
ATOM 3543 C CA . ALA B 2 30 ? 16.029 160.390 63.706 1.00 173.17 28 ALA B CA 1
ATOM 3544 C C . ALA B 2 30 ? 14.815 160.502 62.792 1.00 171.97 28 ALA B C 1
ATOM 3545 O O . ALA B 2 30 ? 13.782 161.064 63.180 1.00 171.59 28 ALA B O 1
ATOM 3547 N N . ASP B 2 31 ? 14.921 159.971 61.571 1.00 171.79 29 ASP B N 1
ATOM 3548 C CA . ASP B 2 31 ? 13.770 159.946 60.675 1.00 174.90 29 ASP B CA 1
ATOM 3549 C C . ASP B 2 31 ? 12.627 159.140 61.279 1.00 170.54 29 ASP B C 1
ATOM 3550 O O . ASP B 2 31 ? 11.464 159.565 61.237 1.00 174.94 29 ASP B O 1
ATOM 3555 N N . VAL B 2 32 ? 12.949 157.982 61.862 1.00 170.60 30 VAL B N 1
ATOM 3556 C CA . VAL B 2 32 ? 11.929 157.116 62.449 1.00 170.11 30 VAL B CA 1
ATOM 3557 C C . VAL B 2 32 ? 11.172 157.852 63.549 1.00 167.53 30 VAL B C 1
ATOM 3558 O O . VAL B 2 32 ? 9.935 157.839 63.591 1.00 176.12 30 VAL B O 1
ATOM 3562 N N . GLU B 2 33 ? 11.901 158.512 64.452 1.00 163.07 31 GLU B N 1
ATOM 3563 C CA . GLU B 2 33 ? 11.247 159.175 65.576 1.00 157.02 31 GLU B CA 1
ATOM 3564 C C . GLU B 2 33 ? 10.451 160.393 65.115 1.00 156.15 31 GLU B C 1
ATOM 3565 O O . GLU B 2 33 ? 9.283 160.560 65.491 1.00 160.75 31 GLU B O 1
ATOM 3571 N N . TYR B 2 34 ? 11.059 161.246 64.281 1.00 162.01 32 TYR B N 1
ATOM 3572 C CA . TYR B 2 34 ? 10.377 162.464 63.854 1.00 161.18 32 TYR B CA 1
ATOM 3573 C C . TYR B 2 34 ? 9.106 162.126 63.090 1.00 167.82 32 TYR B C 1
ATOM 3574 O O . TYR B 2 34 ? 8.039 162.687 63.362 1.00 172.80 32 TYR B O 1
ATOM 3583 N N . GLN B 2 35 ? 9.193 161.198 62.135 1.00 176.51 33 GLN B N 1
ATOM 3584 C CA . GLN B 2 35 ? 8.001 160.857 61.368 1.00 182.12 33 GLN B CA 1
ATOM 3585 C C . GLN B 2 35 ? 6.973 160.142 62.236 1.00 183.82 33 GLN B C 1
ATOM 3586 O O . GLN B 2 35 ? 5.774 160.438 62.155 1.00 191.54 33 GLN B O 1
ATOM 3592 N N . PHE B 2 36 ? 7.423 159.217 63.088 1.00 180.18 34 PHE B N 1
ATOM 3593 C CA . PHE B 2 36 ? 6.497 158.475 63.939 1.00 157.78 34 PHE B CA 1
ATOM 3594 C C . PHE B 2 36 ? 5.686 159.417 64.822 1.00 162.62 34 PHE B C 1
ATOM 3595 O O . PHE B 2 36 ? 4.453 159.455 64.742 1.00 168.86 34 PHE B O 1
ATOM 3603 N N . LEU B 2 37 ? 6.365 160.185 65.681 1.00 162.94 35 LEU B N 1
ATOM 3604 C CA . LEU B 2 37 ? 5.638 161.072 66.586 1.00 167.69 35 LEU B CA 1
ATOM 3605 C C . LEU B 2 37 ? 4.936 162.198 65.836 1.00 173.30 35 LEU B C 1
ATOM 3606 O O . LEU B 2 37 ? 3.888 162.679 66.283 1.00 174.73 35 LEU B O 1
ATOM 3611 N N . ALA B 2 38 ? 5.482 162.620 64.693 1.00 171.05 36 ALA B N 1
ATOM 3612 C CA . ALA B 2 38 ? 4.874 163.716 63.946 1.00 173.86 36 ALA B CA 1
ATOM 3613 C C . ALA B 2 38 ? 3.543 163.301 63.334 1.00 182.28 36 ALA B C 1
ATOM 3614 O O . ALA B 2 38 ? 2.614 164.114 63.244 1.00 179.58 36 ALA B O 1
ATOM 3616 N N . GLU B 2 39 ? 3.431 162.043 62.900 1.00 196.11 37 GLU B N 1
ATOM 3617 C CA . GLU B 2 39 ? 2.174 161.577 62.323 1.00 201.52 37 GLU B CA 1
ATOM 3618 C C . GLU B 2 39 ? 1.071 161.531 63.374 1.00 193.15 37 GLU B C 1
ATOM 3619 O O . GLU B 2 39 ? -0.005 162.112 63.185 1.00 217.16 37 GLU B O 1
ATOM 3625 N N . GLN B 2 40 ? 1.319 160.851 64.491 1.00 176.04 38 GLN B N 1
ATOM 3626 C CA . GLN B 2 40 ? 0.309 160.715 65.529 1.00 179.67 38 GLN B CA 1
ATOM 3627 C C . GLN B 2 40 ? 0.984 160.634 66.890 1.00 187.28 38 GLN B C 1
ATOM 3628 O O . GLN B 2 40 ? 2.118 160.164 67.013 1.00 182.14 38 GLN B O 1
ATOM 3634 N N . ASP B 2 41 ? 0.274 161.111 67.908 1.00 195.64 39 ASP B N 1
ATOM 3635 C CA . ASP B 2 41 ? 0.692 160.986 69.297 1.00 181.00 39 ASP B CA 1
ATOM 3636 C C . ASP B 2 41 ? -0.195 159.959 69.985 1.00 181.55 39 ASP B C 1
ATOM 3637 O O . ASP B 2 41 ? -1.425 160.044 69.905 1.00 191.03 39 ASP B O 1
ATOM 3642 N N . VAL B 2 42 ? 0.424 158.990 70.649 1.00 178.47 40 VAL B N 1
ATOM 3643 C CA . VAL B 2 42 ? -0.308 158.021 71.455 1.00 182.21 40 VAL B CA 1
ATOM 3644 C C . VAL B 2 42 ? -0.488 158.631 72.840 1.00 185.56 40 VAL B C 1
ATOM 3645 O O . VAL B 2 42 ? 0.465 158.719 73.619 1.00 184.72 40 VAL B O 1
ATOM 3649 N N . LYS B 2 43 ? -1.714 159.068 73.137 1.00 191.54 41 LYS B N 1
ATOM 3650 C CA . LYS B 2 43 ? -1.994 159.712 74.416 1.00 183.48 41 LYS B CA 1
ATOM 3651 C C . LYS B 2 43 ? -1.765 158.765 75.587 1.00 179.91 41 LYS B C 1
ATOM 3652 O O . LYS B 2 43 ? -1.419 159.211 76.687 1.00 195.88 41 LYS B O 1
ATOM 3658 N N . ASP B 2 44 ? -1.941 157.461 75.370 1.00 177.29 42 ASP B N 1
ATOM 3659 C CA . ASP B 2 44 ? -1.731 156.491 76.438 1.00 177.70 42 ASP B CA 1
ATOM 3660 C C . ASP B 2 44 ? -0.251 156.368 76.783 1.00 186.33 42 ASP B C 1
ATOM 3661 O O . ASP B 2 44 ? 0.152 156.564 77.935 1.00 203.19 42 ASP B O 1
ATOM 3666 N N . VAL B 2 45 ? 0.581 156.043 75.792 1.00 187.37 43 VAL B N 1
ATOM 3667 C CA . VAL B 2 45 ? 2.007 155.904 76.057 1.00 190.23 43 VAL B CA 1
ATOM 3668 C C . VAL B 2 45 ? 2.640 157.283 76.228 1.00 193.40 43 VAL B C 1
ATOM 3669 O O . VAL B 2 45 ? 2.104 158.310 75.795 1.00 195.25 43 VAL B O 1
ATOM 3673 N N . ASP B 2 46 ? 3.801 157.303 76.873 1.00 195.62 44 ASP B N 1
ATOM 3674 C CA . ASP B 2 46 ? 4.513 158.540 77.163 1.00 207.05 44 ASP B CA 1
ATOM 3675 C C . ASP B 2 46 ? 5.783 158.603 76.321 1.00 214.09 44 ASP B C 1
ATOM 3676 O O . ASP B 2 46 ? 6.615 157.690 76.371 1.00 213.85 44 ASP B O 1
ATOM 3681 N N . VAL B 2 47 ? 5.925 159.687 75.551 1.00 223.60 45 VAL B N 1
ATOM 3682 C CA . VAL B 2 47 ? 7.151 159.925 74.796 1.00 223.81 45 VAL B CA 1
ATOM 3683 C C . VAL B 2 47 ? 8.326 160.120 75.742 1.00 216.37 45 VAL B C 1
ATOM 3684 O O . VAL B 2 47 ? 9.475 159.790 75.402 1.00 209.75 45 VAL B O 1
ATOM 3688 N N . LEU B 2 48 ? 8.052 160.631 76.949 1.00 219.22 46 LEU B N 1
ATOM 3689 C CA . LEU B 2 48 ? 9.091 160.858 77.948 1.00 217.86 46 LEU B CA 1
ATOM 3690 C C . LEU B 2 48 ? 9.975 159.631 78.136 1.00 219.08 46 LEU B C 1
ATOM 3691 O O . LEU B 2 48 ? 11.195 159.751 78.299 1.00 243.83 46 LEU B O 1
ATOM 3696 N N . TYR B 2 49 ? 9.376 158.442 78.119 1.00 212.90 47 TYR B N 1
ATOM 3697 C CA . TYR B 2 49 ? 10.126 157.194 78.164 1.00 204.87 47 TYR B CA 1
ATOM 3698 C C . TYR B 2 49 ? 10.294 156.551 76.797 1.00 202.13 47 TYR B C 1
ATOM 3699 O O . TYR B 2 49 ? 11.316 155.897 76.557 1.00 192.83 47 TYR B O 1
ATOM 3708 N N . PHE B 2 50 ? 9.313 156.718 75.904 1.00 220.73 48 PHE B N 1
ATOM 3709 C CA . PHE B 2 50 ? 9.385 156.113 74.577 1.00 226.46 48 PHE B CA 1
ATOM 3710 C C . PHE B 2 50 ? 10.663 156.512 73.856 1.00 216.55 48 PHE B C 1
ATOM 3711 O O . PHE B 2 50 ? 11.280 155.694 73.164 1.00 215.79 48 PHE B O 1
ATOM 3719 N N . ARG B 2 51 ? 11.084 157.767 74.019 1.00 214.14 49 ARG B N 1
ATOM 3720 C CA . ARG B 2 51 ? 12.214 158.268 73.246 1.00 207.68 49 ARG B CA 1
ATOM 3721 C C . ARG B 2 51 ? 13.538 157.687 73.726 1.00 200.70 49 ARG B C 1
ATOM 3722 O O . ARG B 2 51 ? 14.469 157.532 72.927 1.00 200.59 49 ARG B O 1
ATOM 3730 N N . GLU B 2 52 ? 13.641 157.357 75.016 1.00 205.21 50 GLU B N 1
ATOM 3731 C CA . GLU B 2 52 ? 14.905 156.869 75.558 1.00 200.06 50 GLU B CA 1
ATOM 3732 C C . GLU B 2 52 ? 15.296 155.519 74.970 1.00 196.12 50 GLU B C 1
ATOM 3733 O O . GLU B 2 52 ? 16.490 155.238 74.811 1.00 195.78 50 GLU B O 1
ATOM 3739 N N . LEU B 2 53 ? 14.313 154.676 74.644 1.00 190.16 51 LEU B N 1
ATOM 3740 C CA . LEU B 2 53 ? 14.624 153.356 74.106 1.00 185.35 51 LEU B CA 1
ATOM 3741 C C . LEU B 2 53 ? 15.117 153.431 72.665 1.00 197.05 51 LEU B C 1
ATOM 3742 O O . LEU B 2 53 ? 15.960 152.623 72.259 1.00 204.27 51 LEU B O 1
ATOM 3747 N N . LEU B 2 54 ? 14.615 154.389 71.881 1.00 202.41 52 LEU B N 1
ATOM 3748 C CA . LEU B 2 54 ? 15.066 154.523 70.498 1.00 205.62 52 LEU B CA 1
ATOM 3749 C C . LEU B 2 54 ? 16.564 154.790 70.414 1.00 203.56 52 LEU B C 1
ATOM 3750 O O . LEU B 2 54 ? 17.205 154.437 69.418 1.00 208.27 52 LEU B O 1
ATOM 3755 N N . ALA B 2 55 ? 17.141 155.411 71.442 1.00 202.18 53 ALA B N 1
ATOM 3756 C CA . ALA B 2 55 ? 18.593 155.519 71.518 1.00 203.54 53 ALA B CA 1
ATOM 3757 C C . ALA B 2 55 ? 19.281 154.166 71.630 1.00 210.36 53 ALA B C 1
ATOM 3758 O O . ALA B 2 55 ? 20.454 154.049 71.248 1.00 227.53 53 ALA B O 1
ATOM 3760 N N . GLY B 2 56 ? 18.587 153.142 72.134 1.00 199.11 54 GLY B N 1
ATOM 3761 C CA . GLY B 2 56 ? 19.209 151.880 72.465 1.00 195.06 54 GLY B CA 1
ATOM 3762 C C . GLY B 2 56 ? 19.487 151.091 71.220 1.00 197.42 54 GLY B C 1
ATOM 3763 O O . GLY B 2 56 ? 19.829 149.912 71.300 1.00 192.39 54 GLY B O 1
ATOM 3764 N N . VAL B 2 57 ? 19.340 151.713 70.047 1.00 198.50 55 VAL B N 1
ATOM 3765 C CA . VAL B 2 57 ? 19.661 151.075 68.777 1.00 209.94 55 VAL B CA 1
ATOM 3766 C C . VAL B 2 57 ? 21.145 150.722 68.717 1.00 204.90 55 VAL B C 1
ATOM 3767 O O . VAL B 2 57 ? 21.546 149.841 67.947 1.00 197.84 55 VAL B O 1
ATOM 3771 N N . ALA B 2 58 ? 21.962 151.344 69.570 1.00 196.10 56 ALA B N 1
ATOM 3772 C CA . ALA B 2 58 ? 23.392 151.056 69.613 1.00 185.03 56 ALA B CA 1
ATOM 3773 C C . ALA B 2 58 ? 23.647 149.560 69.764 1.00 189.68 56 ALA B C 1
ATOM 3774 O O . ALA B 2 58 ? 22.824 148.817 70.307 1.00 190.21 56 ALA B O 1
ATOM 3776 N N . THR B 2 59 ? 24.820 149.127 69.298 1.00 200.53 57 THR B N 1
ATOM 3777 C CA . THR B 2 59 ? 25.144 147.711 69.141 1.00 197.14 57 THR B CA 1
ATOM 3778 C C . THR B 2 59 ? 25.537 147.016 70.442 1.00 182.70 57 THR B C 1
ATOM 3779 O O . THR B 2 59 ? 25.854 145.817 70.411 1.00 176.98 57 THR B O 1
ATOM 3783 N N . ASN B 2 60 ? 25.545 147.725 71.575 1.00 178.12 58 ASN B N 1
ATOM 3784 C CA . ASN B 2 60 ? 25.676 147.049 72.863 1.00 181.52 58 ASN B CA 1
ATOM 3785 C C . ASN B 2 60 ? 24.630 145.950 72.986 1.00 183.59 58 ASN B C 1
ATOM 3786 O O . ASN B 2 60 ? 24.910 144.849 73.484 1.00 188.50 58 ASN B O 1
ATOM 3791 N N . THR B 2 61 ? 23.420 146.223 72.491 1.00 186.77 59 THR B N 1
ATOM 3792 C CA . THR B 2 61 ? 22.380 145.204 72.466 1.00 184.00 59 THR B CA 1
ATOM 3793 C C . THR B 2 61 ? 22.716 144.078 71.496 1.00 184.53 59 THR B C 1
ATOM 3794 O O . THR B 2 61 ? 22.225 142.954 71.654 1.00 183.74 59 THR B O 1
ATOM 3798 N N . ALA B 2 62 ? 23.544 144.342 70.488 1.00 184.78 60 ALA B N 1
ATOM 3799 C CA . ALA B 2 62 ? 24.036 143.239 69.672 1.00 184.86 60 ALA B CA 1
ATOM 3800 C C . ALA B 2 62 ? 24.981 142.358 70.481 1.00 189.01 60 ALA B C 1
ATOM 3801 O O . ALA B 2 62 ? 24.892 141.120 70.432 1.00 189.02 60 ALA B O 1
ATOM 3803 N N . TYR B 2 63 ? 25.864 142.979 71.269 1.00 190.04 61 TYR B N 1
ATOM 3804 C CA . TYR B 2 63 ? 26.711 142.193 72.158 1.00 200.27 61 TYR B CA 1
ATOM 3805 C C . TYR B 2 63 ? 25.875 141.328 73.089 1.00 199.63 61 TYR B C 1
ATOM 3806 O O . TYR B 2 63 ? 26.216 140.165 73.334 1.00 198.49 61 TYR B O 1
ATOM 3815 N N . LEU B 2 64 ? 24.774 141.870 73.619 1.00 196.03 62 LEU B N 1
ATOM 3816 C CA . LEU B 2 64 ? 23.955 141.050 74.507 1.00 189.65 62 LEU B CA 1
ATOM 3817 C C . LEU B 2 64 ? 23.235 139.947 73.742 1.00 182.11 62 LEU B C 1
ATOM 3818 O O . LEU B 2 64 ? 23.039 138.850 74.276 1.00 180.88 62 LEU B O 1
ATOM 3823 N N . ASP B 2 65 ? 22.818 140.209 72.497 1.00 175.06 63 ASP B N 1
ATOM 3824 C CA . ASP B 2 65 ? 22.120 139.151 71.773 1.00 187.63 63 ASP B CA 1
ATOM 3825 C C . ASP B 2 65 ? 23.063 138.002 71.445 1.00 177.90 63 ASP B C 1
ATOM 3826 O O . ASP B 2 65 ? 22.616 136.857 71.308 1.00 175.78 63 ASP B O 1
ATOM 3831 N N . GLY B 2 66 ? 24.365 138.285 71.322 1.00 181.45 64 GLY B N 1
ATOM 3832 C CA . GLY B 2 66 ? 25.327 137.201 71.191 1.00 188.07 64 GLY B CA 1
ATOM 3833 C C . GLY B 2 66 ? 25.241 136.186 72.316 1.00 189.10 64 GLY B C 1
ATOM 3834 O O . GLY B 2 66 ? 25.570 135.011 72.126 1.00 187.39 64 GLY B O 1
ATOM 3835 N N . LEU B 2 67 ? 24.781 136.616 73.497 1.00 191.03 65 LEU B N 1
ATOM 3836 C CA . LEU B 2 67 ? 24.680 135.725 74.649 1.00 195.58 65 LEU B CA 1
ATOM 3837 C C . LEU B 2 67 ? 23.717 134.571 74.406 1.00 194.80 65 LEU B C 1
ATOM 3838 O O . LEU B 2 67 ? 23.753 133.579 75.142 1.00 208.83 65 LEU B O 1
ATOM 3843 N N . MET B 2 68 ? 22.848 134.689 73.403 1.00 181.57 66 MET B N 1
ATOM 3844 C CA . MET B 2 68 ? 21.916 133.626 73.054 1.00 181.23 66 MET B CA 1
ATOM 3845 C C . MET B 2 68 ? 22.558 132.567 72.163 1.00 189.70 66 MET B C 1
ATOM 3846 O O . MET B 2 68 ? 22.053 131.441 72.093 1.00 194.04 66 MET B O 1
ATOM 3851 N N . LYS B 2 69 ? 23.685 132.890 71.529 1.00 190.53 67 LYS B N 1
ATOM 3852 C CA . LYS B 2 69 ? 24.324 131.954 70.605 1.00 194.90 67 LYS B CA 1
ATOM 3853 C C . LYS B 2 69 ? 24.824 130.653 71.233 1.00 199.04 67 LYS B C 1
ATOM 3854 O O . LYS B 2 69 ? 24.667 129.603 70.585 1.00 201.82 67 LYS B O 1
ATOM 3860 N N . PRO B 2 70 ? 25.456 130.633 72.444 1.00 206.88 68 PRO B N 1
ATOM 3861 C CA . PRO B 2 70 ? 26.082 129.387 72.928 1.00 207.86 68 PRO B CA 1
ATOM 3862 C C . PRO B 2 70 ? 25.175 128.165 72.864 1.00 202.44 68 PRO B C 1
ATOM 3863 O O . PRO B 2 70 ? 25.539 127.153 72.256 1.00 202.73 68 PRO B O 1
ATOM 3867 N N . TYR B 2 71 ? 24.003 128.239 73.486 1.00 199.21 69 TYR B N 1
ATOM 3868 C CA . TYR B 2 71 ? 22.973 127.221 73.331 1.00 198.71 69 TYR B CA 1
ATOM 3869 C C . TYR B 2 71 ? 21.983 127.725 72.289 1.00 204.43 69 TYR B C 1
ATOM 3870 O O . TYR B 2 71 ? 21.367 128.779 72.473 1.00 206.53 69 TYR B O 1
ATOM 3879 N N . LEU B 2 72 ? 21.854 126.983 71.192 1.00 205.79 70 LEU B N 1
ATOM 3880 C CA . LEU B 2 72 ? 20.906 127.335 70.138 1.00 204.12 70 LEU B CA 1
ATOM 3881 C C . LEU B 2 72 ? 20.688 126.101 69.275 1.00 206.98 70 LEU B C 1
ATOM 3882 O O . LEU B 2 72 ? 21.576 125.724 68.504 1.00 210.98 70 LEU B O 1
ATOM 3887 N N . SER B 2 73 ? 19.518 125.476 69.406 1.00 202.56 71 SER B N 1
ATOM 3888 C CA . SER B 2 73 ? 19.199 124.344 68.546 1.00 203.91 71 SER B CA 1
ATOM 3889 C C . SER B 2 73 ? 19.179 124.764 67.083 1.00 209.10 71 SER B C 1
ATOM 3890 O O . SER B 2 73 ? 19.628 124.015 66.208 1.00 212.92 71 SER B O 1
ATOM 3893 N N . ARG B 2 74 ? 18.687 125.966 66.801 1.00 201.40 72 ARG B N 1
ATOM 3894 C CA . ARG B 2 74 ? 18.611 126.481 65.443 1.00 186.62 72 ARG B CA 1
ATOM 3895 C C . ARG B 2 74 ? 19.503 127.705 65.283 1.00 173.19 72 ARG B C 1
ATOM 3896 O O . ARG B 2 74 ? 19.915 128.337 66.261 1.00 167.16 72 ARG B O 1
ATOM 3904 N N . LEU B 2 75 ? 19.802 128.023 64.024 1.00 167.12 73 LEU B N 1
ATOM 3905 C CA . LEU B 2 75 ? 20.785 129.050 63.714 1.00 152.29 73 LEU B CA 1
ATOM 3906 C C . LEU B 2 75 ? 20.347 130.395 64.278 1.00 149.30 73 LEU B C 1
ATOM 3907 O O . LEU B 2 75 ? 19.155 130.675 64.429 1.00 156.65 73 LEU B O 1
ATOM 3912 N N . LEU B 2 76 ? 21.342 131.227 64.594 1.00 147.85 74 LEU B N 1
ATOM 3913 C CA . LEU B 2 76 ? 21.104 132.508 65.248 1.00 142.82 74 LEU B CA 1
ATOM 3914 C C . LEU B 2 76 ? 20.041 133.325 64.528 1.00 119.71 74 LEU B C 1
ATOM 3915 O O . LEU B 2 76 ? 19.081 133.806 65.142 1.00 127.83 74 LEU B O 1
ATOM 3920 N N . GLU B 2 77 ? 20.194 133.482 63.222 1.00 127.17 75 GLU B N 1
ATOM 3921 C CA . GLU B 2 77 ? 19.282 134.282 62.424 1.00 137.88 75 GLU B CA 1
ATOM 3922 C C . GLU B 2 77 ? 18.281 133.438 61.647 1.00 135.72 75 GLU B C 1
ATOM 3923 O O . GLU B 2 77 ? 17.430 133.994 60.943 1.00 120.91 75 GLU B O 1
ATOM 3929 N N . GLU B 2 78 ? 18.368 132.111 61.753 1.00 140.17 76 GLU B N 1
ATOM 3930 C CA . GLU B 2 78 ? 17.363 131.249 61.139 1.00 148.21 76 GLU B CA 1
ATOM 3931 C C . GLU B 2 78 ? 15.996 131.480 61.765 1.00 179.46 76 GLU B C 1
ATOM 3932 O O . GLU B 2 78 ? 14.969 131.411 61.080 1.00 208.06 76 GLU B O 1
ATOM 3938 N N . LEU B 2 79 ? 15.965 131.752 63.067 1.00 176.16 77 LEU B N 1
ATOM 3939 C CA . LEU B 2 79 ? 14.719 132.081 63.739 1.00 170.55 77 LEU B CA 1
ATOM 3940 C C . LEU B 2 79 ? 14.226 133.451 63.288 1.00 154.49 77 LEU B C 1
ATOM 3941 O O . LEU B 2 79 ? 15.011 134.322 62.902 1.00 139.96 77 LEU B O 1
ATOM 3946 N N . GLY B 2 80 ? 12.908 133.633 63.340 1.00 153.21 78 GLY B N 1
ATOM 3947 C CA . GLY B 2 80 ? 12.267 134.825 62.819 1.00 153.18 78 GLY B CA 1
ATOM 3948 C C . GLY B 2 80 ? 12.794 136.131 63.375 1.00 133.71 78 GLY B C 1
ATOM 3949 O O . GLY B 2 80 ? 12.875 136.313 64.595 1.00 140.63 78 GLY B O 1
ATOM 3950 N N . GLN B 2 81 ? 13.157 137.050 62.477 1.00 125.70 79 GLN B N 1
ATOM 3951 C CA . GLN B 2 81 ? 13.637 138.361 62.900 1.00 131.95 79 GLN B CA 1
ATOM 3952 C C . GLN B 2 81 ? 12.563 139.126 63.662 1.00 126.75 79 GLN B C 1
ATOM 3953 O O . GLN B 2 81 ? 12.883 139.914 64.565 1.00 129.81 79 GLN B O 1
ATOM 3959 N N . VAL B 2 82 ? 11.289 138.898 63.319 1.00 129.03 80 VAL B N 1
ATOM 3960 C CA . VAL B 2 82 ? 10.183 139.438 64.107 1.00 140.02 80 VAL B CA 1
ATOM 3961 C C . VAL B 2 82 ? 10.323 139.024 65.564 1.00 144.45 80 VAL B C 1
ATOM 3962 O O . VAL B 2 82 ? 10.081 139.817 66.484 1.00 141.67 80 VAL B O 1
ATOM 3966 N N . GLU B 2 83 ? 10.730 137.778 65.795 1.00 147.13 81 GLU B N 1
ATOM 3967 C CA . GLU B 2 83 ? 10.866 137.236 67.137 1.00 151.38 81 GLU B CA 1
ATOM 3968 C C . GLU B 2 83 ? 12.248 137.466 67.728 1.00 162.02 81 GLU B C 1
ATOM 3969 O O . GLU B 2 83 ? 12.413 137.366 68.949 1.00 174.97 81 GLU B O 1
ATOM 3975 N N . LYS B 2 84 ? 13.238 137.766 66.890 1.00 172.39 82 LYS B N 1
ATOM 3976 C CA . LYS B 2 84 ? 14.571 138.090 67.380 1.00 166.88 82 LYS B CA 1
ATOM 3977 C C . LYS B 2 84 ? 14.620 139.507 67.940 1.00 170.34 82 LYS B C 1
ATOM 3978 O O . LYS B 2 84 ? 15.286 139.763 68.955 1.00 180.06 82 LYS B O 1
ATOM 3984 N N . ALA B 2 85 ? 13.907 140.433 67.291 1.00 168.07 83 ALA B N 1
ATOM 3985 C CA . ALA B 2 85 ? 13.822 141.803 67.786 1.00 158.92 83 ALA B CA 1
ATOM 3986 C C . ALA B 2 85 ? 13.382 141.842 69.248 1.00 165.71 83 ALA B C 1
ATOM 3987 O O . ALA B 2 85 ? 13.998 142.521 70.081 1.00 167.68 83 ALA B O 1
ATOM 3989 N N . VAL B 2 86 ? 12.327 141.094 69.584 1.00 173.41 84 VAL B N 1
ATOM 3990 C CA . VAL B 2 86 ? 11.805 141.135 70.946 1.00 168.46 84 VAL B CA 1
ATOM 3991 C C . VAL B 2 86 ? 12.816 140.566 71.936 1.00 164.66 84 VAL B C 1
ATOM 3992 O O . VAL B 2 86 ? 12.826 140.953 73.110 1.00 167.04 84 VAL B O 1
ATOM 3996 N N . LEU B 2 87 ? 13.689 139.657 71.490 1.00 162.40 85 LEU B N 1
ATOM 3997 C CA . LEU B 2 87 ? 14.745 139.175 72.374 1.00 149.28 85 LEU B CA 1
ATOM 3998 C C . LEU B 2 87 ? 15.803 140.247 72.595 1.00 152.34 85 LEU B C 1
ATOM 3999 O O . LEU B 2 87 ? 16.311 140.405 73.715 1.00 151.45 85 LEU B O 1
ATOM 4004 N N . ARG B 2 88 ? 16.140 141.006 71.543 1.00 170.63 86 ARG B N 1
ATOM 4005 C CA . ARG B 2 88 ? 17.057 142.128 71.732 1.00 167.08 86 ARG B CA 1
ATOM 4006 C C . ARG B 2 88 ? 16.486 143.140 72.723 1.00 165.88 86 ARG B C 1
ATOM 4007 O O . ARG B 2 88 ? 17.224 143.701 73.545 1.00 169.64 86 ARG B O 1
ATOM 4015 N N . ILE B 2 89 ? 15.167 143.357 72.689 1.00 163.84 87 ILE B N 1
ATOM 4016 C CA . ILE B 2 89 ? 14.540 144.255 73.660 1.00 167.26 87 ILE B CA 1
ATOM 4017 C C . ILE B 2 89 ? 14.631 143.664 75.062 1.00 172.89 87 ILE B C 1
ATOM 4018 O O . ILE B 2 89 ? 15.081 144.321 76.015 1.00 175.92 87 ILE B O 1
ATOM 4023 N N . ALA B 2 90 ? 14.198 142.409 75.203 1.00 177.76 88 ALA B N 1
ATOM 4024 C CA . ALA B 2 90 ? 14.133 141.775 76.514 1.00 171.92 88 ALA B CA 1
ATOM 4025 C C . ALA B 2 90 ? 15.490 141.799 77.203 1.00 176.93 88 ALA B C 1
ATOM 4026 O O . ALA B 2 90 ? 15.602 142.217 78.362 1.00 200.75 88 ALA B O 1
ATOM 4028 N N . LEU B 2 91 ? 16.542 141.376 76.501 1.00 170.13 89 LEU B N 1
ATOM 4029 C CA . LEU B 2 91 ? 17.852 141.379 77.137 1.00 177.34 89 LEU B CA 1
ATOM 4030 C C . LEU B 2 91 ? 18.444 142.784 77.244 1.00 170.17 89 LEU B C 1
ATOM 4031 O O . LEU B 2 91 ? 19.278 143.018 78.131 1.00 179.11 89 LEU B O 1
ATOM 4036 N N . TYR B 2 92 ? 18.023 143.726 76.385 1.00 160.09 90 TYR B N 1
ATOM 4037 C CA . TYR B 2 92 ? 18.317 145.132 76.656 1.00 154.28 90 TYR B CA 1
ATOM 4038 C C . TYR B 2 92 ? 17.901 145.489 78.071 1.00 167.76 90 TYR B C 1
ATOM 4039 O O . TYR B 2 92 ? 18.684 146.053 78.843 1.00 171.27 90 TYR B O 1
ATOM 4048 N N . GLU B 2 93 ? 16.660 145.160 78.431 1.00 189.63 91 GLU B N 1
ATOM 4049 C CA . GLU B 2 93 ? 16.233 145.427 79.797 1.00 192.20 91 GLU B CA 1
ATOM 4050 C C . GLU B 2 93 ? 16.872 144.483 80.803 1.00 187.33 91 GLU B C 1
ATOM 4051 O O . GLU B 2 93 ? 16.893 144.801 81.995 1.00 182.44 91 GLU B O 1
ATOM 4057 N N . LEU B 2 94 ? 17.401 143.341 80.358 1.00 182.79 92 LEU B N 1
ATOM 4058 C CA . LEU B 2 94 ? 17.946 142.372 81.304 1.00 174.00 92 LEU B CA 1
ATOM 4059 C C . LEU B 2 94 ? 19.309 142.810 81.829 1.00 186.41 92 LEU B C 1
ATOM 4060 O O . LEU B 2 94 ? 19.543 142.808 83.044 1.00 190.96 92 LEU B O 1
ATOM 4065 N N . SER B 2 95 ? 20.231 143.168 80.933 1.00 194.80 93 SER B N 1
ATOM 4066 C CA . SER B 2 95 ? 21.592 143.504 81.344 1.00 176.27 93 SER B CA 1
ATOM 4067 C C . SER B 2 95 ? 21.835 145.006 81.447 1.00 177.33 93 SER B C 1
ATOM 4068 O O . SER B 2 95 ? 22.375 145.476 82.452 1.00 183.69 93 SER B O 1
ATOM 4071 N N . LYS B 2 96 ? 21.450 145.772 80.424 1.00 182.17 94 LYS B N 1
ATOM 4072 C CA . LYS B 2 96 ? 21.636 147.219 80.476 1.00 181.75 94 LYS B CA 1
ATOM 4073 C C . LYS B 2 96 ? 20.776 147.852 81.566 1.00 194.36 94 LYS B C 1
ATOM 4074 O O . LYS B 2 96 ? 21.221 148.777 82.256 1.00 211.04 94 LYS B O 1
ATOM 4080 N N . ARG B 2 97 ? 19.551 147.362 81.749 1.00 184.68 95 ARG B N 1
ATOM 4081 C CA . ARG B 2 97 ? 18.604 147.948 82.690 1.00 175.35 95 ARG B CA 1
ATOM 4082 C C . ARG B 2 97 ? 18.411 147.110 83.945 1.00 175.63 95 ARG B C 1
ATOM 4083 O O . ARG B 2 97 ? 18.564 147.625 85.058 1.00 171.03 95 ARG B O 1
ATOM 4091 N N . SER B 2 98 ? 18.057 145.831 83.792 1.00 174.65 96 SER B N 1
ATOM 4092 C CA . SER B 2 98 ? 17.818 144.921 84.916 1.00 169.04 96 SER B CA 1
ATOM 4093 C C . SER B 2 98 ? 16.757 145.466 85.868 1.00 168.24 96 SER B C 1
ATOM 4094 O O . SER B 2 98 ? 16.830 145.258 87.081 1.00 178.69 96 SER B O 1
ATOM 4097 N N . ASP B 2 99 ? 15.762 146.165 85.316 1.00 166.48 97 ASP B N 1
ATOM 4098 C CA . ASP B 2 99 ? 14.738 146.797 86.144 1.00 151.62 97 ASP B CA 1
ATOM 4099 C C . ASP B 2 99 ? 13.835 145.761 86.806 1.00 153.54 97 ASP B C 1
ATOM 4100 O O . ASP B 2 99 ? 13.526 145.868 87.998 1.00 158.45 97 ASP B O 1
ATOM 4105 N N . VAL B 2 100 ? 13.404 144.757 86.052 1.00 156.66 98 VAL B N 1
ATOM 4106 C CA . VAL B 2 100 ? 12.495 143.723 86.540 1.00 165.64 98 VAL B CA 1
ATOM 4107 C C . VAL B 2 100 ? 13.303 142.451 86.770 1.00 162.68 98 VAL B C 1
ATOM 4108 O O . VAL B 2 100 ? 14.175 142.122 85.957 1.00 157.67 98 VAL B O 1
ATOM 4112 N N . PRO B 2 101 ? 13.071 141.724 87.861 1.00 174.74 99 PRO B N 1
ATOM 4113 C CA . PRO B 2 101 ? 13.878 140.532 88.145 1.00 200.18 99 PRO B CA 1
ATOM 4114 C C . PRO B 2 101 ? 13.761 139.489 87.040 1.00 196.69 99 PRO B C 1
ATOM 4115 O O . PRO B 2 101 ? 12.913 139.564 86.146 1.00 202.89 99 PRO B O 1
ATOM 4119 N N . TYR B 2 102 ? 14.623 138.470 87.134 1.00 205.65 100 TYR B N 1
ATOM 4120 C CA . TYR B 2 102 ? 14.829 137.551 86.016 1.00 216.38 100 TYR B CA 1
ATOM 4121 C C . TYR B 2 102 ? 13.563 136.749 85.712 1.00 229.34 100 TYR B C 1
ATOM 4122 O O . TYR B 2 102 ? 13.104 136.713 84.563 1.00 234.12 100 TYR B O 1
ATOM 4131 N N . LYS B 2 103 ? 12.948 136.151 86.738 1.00 229.54 101 LYS B N 1
ATOM 4132 C CA . LYS B 2 103 ? 11.747 135.351 86.516 1.00 223.77 101 LYS B CA 1
ATOM 4133 C C . LYS B 2 103 ? 10.520 136.220 86.256 1.00 231.44 101 LYS B C 1
ATOM 4134 O O . LYS B 2 103 ? 9.652 135.837 85.460 1.00 228.42 101 LYS B O 1
ATOM 4140 N N . VAL B 2 104 ? 10.445 137.388 86.904 1.00 238.08 102 VAL B N 1
ATOM 4141 C CA . VAL B 2 104 ? 9.318 138.300 86.717 1.00 234.18 102 VAL B CA 1
ATOM 4142 C C . VAL B 2 104 ? 9.346 138.898 85.312 1.00 231.73 102 VAL B C 1
ATOM 4143 O O . VAL B 2 104 ? 8.332 138.885 84.600 1.00 239.58 102 VAL B O 1
ATOM 4147 N N . ALA B 2 105 ? 10.506 139.431 84.888 1.00 218.17 103 ALA B N 1
ATOM 4148 C CA . ALA B 2 105 ? 10.614 139.953 83.526 1.00 214.98 103 ALA B CA 1
ATOM 4149 C C . ALA B 2 105 ? 10.493 138.850 82.481 1.00 214.91 103 ALA B C 1
ATOM 4150 O O . ALA B 2 105 ? 9.972 139.093 81.386 1.00 217.02 103 ALA B O 1
ATOM 4152 N N . ILE B 2 106 ? 10.950 137.635 82.798 1.00 216.10 104 ILE B N 1
ATOM 4153 C CA . ILE B 2 106 ? 11.011 136.590 81.776 1.00 215.87 104 ILE B CA 1
ATOM 4154 C C . ILE B 2 106 ? 9.655 135.906 81.576 1.00 212.22 104 ILE B C 1
ATOM 4155 O O . ILE B 2 106 ? 9.323 135.505 80.452 1.00 206.67 104 ILE B O 1
ATOM 4160 N N . ASN B 2 107 ? 8.853 135.757 82.633 1.00 209.98 105 ASN B N 1
ATOM 4161 C CA . ASN B 2 107 ? 7.505 135.227 82.453 1.00 204.53 105 ASN B CA 1
ATOM 4162 C C . ASN B 2 107 ? 6.683 136.162 81.576 1.00 201.91 105 ASN B C 1
ATOM 4163 O O . ASN B 2 107 ? 6.075 135.743 80.575 1.00 203.39 105 ASN B O 1
ATOM 4168 N N . GLU B 2 108 ? 6.675 137.448 81.937 1.00 196.76 106 GLU B N 1
ATOM 4169 C CA . GLU B 2 108 ? 6.092 138.465 81.075 1.00 187.52 106 GLU B CA 1
ATOM 4170 C C . GLU B 2 108 ? 6.643 138.366 79.665 1.00 191.17 106 GLU B C 1
ATOM 4171 O O . GLU B 2 108 ? 5.898 138.516 78.698 1.00 190.24 106 GLU B O 1
ATOM 4177 N N . ALA B 2 109 ? 7.948 138.106 79.533 1.00 192.89 107 ALA B N 1
ATOM 4178 C CA . ALA B 2 109 ? 8.557 138.015 78.210 1.00 191.62 107 ALA B CA 1
ATOM 4179 C C . ALA B 2 109 ? 7.927 136.900 77.377 1.00 188.17 107 ALA B C 1
ATOM 4180 O O . ALA B 2 109 ? 7.614 137.100 76.193 1.00 183.52 107 ALA B O 1
ATOM 4182 N N . ILE B 2 110 ? 7.730 135.721 77.974 1.00 193.19 108 ILE B N 1
ATOM 4183 C CA . ILE B 2 110 ? 7.047 134.652 77.250 1.00 195.32 108 ILE B CA 1
ATOM 4184 C C . ILE B 2 110 ? 5.631 135.059 76.891 1.00 200.20 108 ILE B C 1
ATOM 4185 O O . ILE B 2 110 ? 5.130 134.683 75.827 1.00 219.25 108 ILE B O 1
ATOM 4190 N N . GLU B 2 111 ? 4.974 135.860 77.737 1.00 194.26 109 GLU B N 1
ATOM 4191 C CA . GLU B 2 111 ? 3.679 136.397 77.324 1.00 194.32 109 GLU B CA 1
ATOM 4192 C C . GLU B 2 111 ? 3.834 137.351 76.140 1.00 195.05 109 GLU B C 1
ATOM 4193 O O . GLU B 2 111 ? 2.975 137.400 75.245 1.00 213.99 109 GLU B O 1
ATOM 4199 N N . LEU B 2 112 ? 4.936 138.104 76.109 1.00 184.13 110 LEU B N 1
ATOM 4200 C CA . LEU B 2 112 ? 5.173 139.036 75.018 1.00 178.90 110 LEU B CA 1
ATOM 4201 C C . LEU B 2 112 ? 5.271 138.285 73.706 1.00 179.32 110 LEU B C 1
ATOM 4202 O O . LEU B 2 112 ? 4.696 138.694 72.691 1.00 163.73 110 LEU B O 1
ATOM 4207 N N . ALA B 2 113 ? 5.975 137.166 73.706 1.00 185.73 111 ALA B N 1
ATOM 4208 C CA . ALA B 2 113 ? 5.971 136.443 72.451 1.00 178.22 111 ALA B CA 1
ATOM 4209 C C . ALA B 2 113 ? 4.743 135.548 72.286 1.00 185.97 111 ALA B C 1
ATOM 4210 O O . ALA B 2 113 ? 4.590 134.957 71.210 1.00 181.54 111 ALA B O 1
ATOM 4212 N N . LYS B 2 114 ? 3.859 135.458 73.304 1.00 201.18 112 LYS B N 1
ATOM 4213 C CA . LYS B 2 114 ? 2.471 135.058 73.046 1.00 199.42 112 LYS B CA 1
ATOM 4214 C C . LYS B 2 114 ? 1.819 136.061 72.105 1.00 167.72 112 LYS B C 1
ATOM 4215 O O . LYS B 2 114 ? 1.067 135.683 71.201 1.00 152.46 112 LYS B O 1
ATOM 4221 N N . SER B 2 115 ? 2.091 137.355 72.314 1.00 171.64 113 SER B N 1
ATOM 4222 C CA . SER B 2 115 ? 1.340 138.386 71.599 1.00 140.60 113 SER B CA 1
ATOM 4223 C C . SER B 2 115 ? 1.601 138.354 70.098 1.00 136.00 113 SER B C 1
ATOM 4224 O O . SER B 2 115 ? 0.659 138.451 69.310 1.00 132.22 113 SER B O 1
ATOM 4227 N N . PHE B 2 116 ? 2.870 138.242 69.669 1.00 140.01 114 PHE B N 1
ATOM 4228 C CA . PHE B 2 116 ? 3.191 138.304 68.245 1.00 127.40 114 PHE B CA 1
ATOM 4229 C C . PHE B 2 116 ? 3.788 137.037 67.655 1.00 121.14 114 PHE B C 1
ATOM 4230 O O . PHE B 2 116 ? 3.934 136.972 66.431 1.00 92.10 114 PHE B O 1
ATOM 4238 N N . GLY B 2 117 ? 4.135 136.032 68.461 1.00 140.72 115 GLY B N 1
ATOM 4239 C CA . GLY B 2 117 ? 4.801 134.859 67.929 1.00 148.57 115 GLY B CA 1
ATOM 4240 C C . GLY B 2 117 ? 3.860 133.751 67.486 1.00 144.81 115 GLY B C 1
ATOM 4241 O O . GLY B 2 117 ? 3.048 133.275 68.276 1.00 158.49 115 GLY B O 1
ATOM 4242 N N . ALA B 2 118 ? 3.984 133.321 66.233 1.00 134.38 116 ALA B N 1
ATOM 4243 C CA . ALA B 2 118 ? 3.089 132.290 65.726 1.00 154.65 116 ALA B CA 1
ATOM 4244 C C . ALA B 2 118 ? 3.573 130.895 66.092 1.00 169.43 116 ALA B C 1
ATOM 4245 O O . ALA B 2 118 ? 4.776 130.627 66.193 1.00 169.35 116 ALA B O 1
ATOM 4247 N N . GLU B 2 119 ? 2.606 130.001 66.267 1.00 185.24 117 GLU B N 1
ATOM 4248 C CA . GLU B 2 119 ? 2.831 128.627 66.707 1.00 194.71 117 GLU B CA 1
ATOM 4249 C C . GLU B 2 119 ? 3.745 128.581 67.926 1.00 195.88 117 GLU B C 1
ATOM 4250 O O . GLU B 2 119 ? 4.934 128.236 67.848 1.00 203.46 117 GLU B O 1
ATOM 4256 N N . ASP B 2 120 ? 3.166 128.972 69.055 1.00 198.29 118 ASP B N 1
ATOM 4257 C CA . ASP B 2 120 ? 3.744 128.684 70.368 1.00 210.41 118 ASP B CA 1
ATOM 4258 C C . ASP B 2 120 ? 5.224 129.040 70.416 1.00 218.24 118 ASP B C 1
ATOM 4259 O O . ASP B 2 120 ? 5.993 128.455 71.184 1.00 240.06 118 ASP B O 1
ATOM 4264 N N . SER B 2 121 ? 5.629 129.987 69.560 1.00 206.54 119 SER B N 1
ATOM 4265 C CA . SER B 2 121 ? 7.032 130.368 69.470 1.00 201.56 119 SER B CA 1
ATOM 4266 C C . SER B 2 121 ? 7.587 130.734 70.836 1.00 226.80 119 SER B C 1
ATOM 4267 O O . SER B 2 121 ? 8.681 130.294 71.206 1.00 231.82 119 SER B O 1
ATOM 4270 N N . HIS B 2 122 ? 6.838 131.529 71.600 1.00 236.31 120 HIS B N 1
ATOM 4271 C CA . HIS B 2 122 ? 7.224 131.845 72.969 1.00 225.74 120 HIS B CA 1
ATOM 4272 C C . HIS B 2 122 ? 7.334 130.603 73.826 1.00 228.31 120 HIS B C 1
ATOM 4273 O O . HIS B 2 122 ? 8.227 130.502 74.667 1.00 239.29 120 HIS B O 1
ATOM 4280 N N . LYS B 2 123 ? 6.382 129.684 73.681 1.00 229.99 121 LYS B N 1
ATOM 4281 C CA . LYS B 2 123 ? 6.261 128.574 74.622 1.00 231.68 121 LYS B CA 1
ATOM 4282 C C . LYS B 2 123 ? 7.498 127.690 74.593 1.00 235.00 121 LYS B C 1
ATOM 4283 O O . LYS B 2 123 ? 8.018 127.292 75.640 1.00 236.14 121 LYS B O 1
ATOM 4289 N N . PHE B 2 124 ? 7.989 127.377 73.398 1.00 237.07 122 PHE B N 1
ATOM 4290 C CA . PHE B 2 124 ? 9.220 126.607 73.306 1.00 225.17 122 PHE B CA 1
ATOM 4291 C C . PHE B 2 124 ? 10.412 127.442 73.754 1.00 217.27 122 PHE B C 1
ATOM 4292 O O . PHE B 2 124 ? 11.252 126.984 74.526 1.00 214.68 122 PHE B O 1
ATOM 4300 N N . VAL B 2 125 ? 10.472 128.699 73.332 1.00 213.24 123 VAL B N 1
ATOM 4301 C CA . VAL B 2 125 ? 11.525 129.611 73.760 1.00 205.60 123 VAL B CA 1
ATOM 4302 C C . VAL B 2 125 ? 11.465 129.847 75.281 1.00 209.01 123 VAL B C 1
ATOM 4303 O O . VAL B 2 125 ? 12.393 130.432 75.843 1.00 207.23 123 VAL B O 1
ATOM 4307 N N . ASN B 2 126 ? 10.446 129.313 75.981 1.00 215.52 124 ASN B N 1
ATOM 4308 C CA . ASN B 2 126 ? 10.455 129.315 77.442 1.00 212.40 124 ASN B CA 1
ATOM 4309 C C . ASN B 2 126 ? 11.596 128.464 77.984 1.00 213.28 124 ASN B C 1
ATOM 4310 O O . ASN B 2 126 ? 11.923 128.561 79.161 1.00 218.83 124 ASN B O 1
ATOM 4315 N N . GLY B 2 127 ? 12.185 127.608 77.156 1.00 212.94 125 GLY B N 1
ATOM 4316 C CA . GLY B 2 127 ? 13.405 126.937 77.562 1.00 219.20 125 GLY B CA 1
ATOM 4317 C C . GLY B 2 127 ? 14.561 127.898 77.671 1.00 220.16 125 GLY B C 1
ATOM 4318 O O . GLY B 2 127 ? 15.375 127.790 78.588 1.00 228.65 125 GLY B O 1
ATOM 4319 N N . VAL B 2 128 ? 14.630 128.865 76.751 1.00 218.33 126 VAL B N 1
ATOM 4320 C CA . VAL B 2 128 ? 15.785 129.742 76.615 1.00 214.34 126 VAL B CA 1
ATOM 4321 C C . VAL B 2 128 ? 16.073 130.573 77.856 1.00 220.73 126 VAL B C 1
ATOM 4322 O O . VAL B 2 128 ? 17.129 131.213 77.930 1.00 221.66 126 VAL B O 1
ATOM 4326 N N . LEU B 2 129 ? 15.165 130.592 78.831 1.00 233.89 127 LEU B N 1
ATOM 4327 C CA . LEU B 2 129 ? 15.374 131.431 80.002 1.00 238.83 127 LEU B CA 1
ATOM 4328 C C . LEU B 2 129 ? 16.458 130.876 80.910 1.00 229.18 127 LEU B C 1
ATOM 4329 O O . LEU B 2 129 ? 16.939 131.594 81.792 1.00 229.22 127 LEU B O 1
ATOM 4334 N N . ASP B 2 130 ? 16.836 129.612 80.724 1.00 224.94 128 ASP B N 1
ATOM 4335 C CA . ASP B 2 130 ? 18.024 129.092 81.385 1.00 225.08 128 ASP B CA 1
ATOM 4336 C C . ASP B 2 130 ? 19.265 129.870 80.982 1.00 226.20 128 ASP B C 1
ATOM 4337 O O . ASP B 2 130 ? 20.218 129.962 81.760 1.00 255.08 128 ASP B O 1
ATOM 4342 N N . LYS B 2 131 ? 19.275 130.425 79.767 1.00 218.17 129 LYS B N 1
ATOM 4343 C CA . LYS B 2 131 ? 20.427 131.193 79.311 1.00 219.37 129 LYS B CA 1
ATOM 4344 C C . LYS B 2 131 ? 20.504 132.549 79.997 1.00 220.05 129 LYS B C 1
ATOM 4345 O O . LYS B 2 131 ? 21.595 133.117 80.127 1.00 224.36 129 LYS B O 1
ATOM 4351 N N . ALA B 2 132 ? 19.363 133.079 80.440 1.00 216.26 130 ALA B N 1
ATOM 4352 C CA . ALA B 2 132 ? 19.343 134.383 81.090 1.00 217.86 130 ALA B CA 1
ATOM 4353 C C . ALA B 2 132 ? 19.761 134.289 82.552 1.00 228.02 130 ALA B C 1
ATOM 4354 O O . ALA B 2 132 ? 20.450 135.176 83.056 1.00 224.66 130 ALA B O 1
ATOM 4356 N N . ALA B 2 133 ? 19.367 133.222 83.241 1.00 234.07 131 ALA B N 1
ATOM 4357 C CA . ALA B 2 133 ? 19.682 133.082 84.661 1.00 231.78 131 ALA B CA 1
ATOM 4358 C C . ALA B 2 133 ? 21.154 133.290 85.018 1.00 234.16 131 ALA B C 1
ATOM 4359 O O . ALA B 2 133 ? 21.417 133.963 86.029 1.00 247.85 131 ALA B O 1
ATOM 4361 N N . PRO B 2 134 ? 22.144 132.775 84.274 1.00 223.76 132 PRO B N 1
ATOM 4362 C CA . PRO B 2 134 ? 23.535 132.924 84.732 1.00 223.73 132 PRO B CA 1
ATOM 4363 C C . PRO B 2 134 ? 24.048 134.352 84.744 1.00 229.30 132 PRO B C 1
ATOM 4364 O O . PRO B 2 134 ? 25.050 134.614 85.421 1.00 239.51 132 PRO B O 1
ATOM 4368 N N . VAL B 2 135 ? 23.416 135.290 84.034 1.00 221.69 133 VAL B N 1
ATOM 4369 C CA . VAL B 2 135 ? 23.955 136.649 84.019 1.00 221.38 133 VAL B CA 1
ATOM 4370 C C . VAL B 2 135 ? 23.794 137.296 85.392 1.00 232.77 133 VAL B C 1
ATOM 4371 O O . VAL B 2 135 ? 24.683 138.015 85.860 1.00 247.37 133 VAL B O 1
ATOM 4375 N N . ILE B 2 136 ? 22.683 137.022 86.081 1.00 238.54 134 ILE B N 1
ATOM 4376 C CA . ILE B 2 136 ? 22.475 137.465 87.463 1.00 237.74 134 ILE B CA 1
ATOM 4377 C C . ILE B 2 136 ? 22.029 136.263 88.311 1.00 235.39 134 ILE B C 1
ATOM 4378 O O . ILE B 2 136 ? 20.899 135.787 88.173 1.00 245.88 134 ILE B O 1
ATOM 4383 N N . ARG B 2 137 ? 22.926 135.764 89.176 1.00 231.66 135 ARG B N 1
ATOM 4384 C CA . ARG B 2 137 ? 22.637 134.746 90.172 1.00 227.12 135 ARG B CA 1
ATOM 4385 C C . ARG B 2 137 ? 21.608 135.175 91.227 1.00 224.53 135 ARG B C 1
ATOM 4386 O O . ARG B 2 137 ? 20.984 134.292 91.830 1.00 220.38 135 ARG B O 1
ATOM 4394 N N . PRO B 2 138 ? 21.429 136.502 91.546 1.00 225.57 136 PRO B N 1
ATOM 4395 C CA . PRO B 2 138 ? 20.226 136.857 92.319 1.00 222.02 136 PRO B CA 1
ATOM 4396 C C . PRO B 2 138 ? 18.946 136.551 91.544 1.00 222.86 136 PRO B C 1
ATOM 4397 O O . PRO B 2 138 ? 18.312 137.456 90.980 1.00 219.65 136 PRO B O 1
ATOM 4401 N N . ASN B 2 139 ? 18.567 135.283 91.554 1.00 243.09 137 ASN B N 1
ATOM 4402 C CA . ASN B 2 139 ? 17.438 134.768 90.794 1.00 217.85 137 ASN B CA 1
ATOM 4403 C C . ASN B 2 139 ? 16.107 135.514 91.009 1.00 212.43 137 ASN B C 1
ATOM 4404 O O . ASN B 2 139 ? 15.894 136.195 92.007 1.00 215.20 137 ASN B O 1
ATOM 4409 N N . GLN C 3 7 ? 1.739 163.887 42.360 1.00 148.38 2 GLN J N 1
ATOM 4410 C CA . GLN C 3 7 ? 0.670 163.132 41.717 1.00 154.73 2 GLN J CA 1
ATOM 4411 C C . GLN C 3 7 ? 0.122 162.058 42.648 1.00 158.05 2 GLN J C 1
ATOM 4412 O O . GLN C 3 7 ? 0.568 160.910 42.605 1.00 157.10 2 GLN J O 1
ATOM 4418 N N . ASN C 3 8 ? -0.849 162.438 43.477 1.00 158.48 3 ASN J N 1
ATOM 4419 C CA . ASN C 3 8 ? -1.456 161.545 44.464 1.00 164.78 3 ASN J CA 1
ATOM 4420 C C . ASN C 3 8 ? -0.377 160.901 45.336 1.00 160.11 3 ASN J C 1
ATOM 4421 O O . ASN C 3 8 ? -0.258 159.679 45.443 1.00 161.32 3 ASN J O 1
ATOM 4426 N N . GLN C 3 9 ? 0.417 161.768 45.970 1.00 156.48 4 GLN J N 1
ATOM 4427 C CA . GLN C 3 9 ? 1.617 161.319 46.668 1.00 162.28 4 GLN J CA 1
ATOM 4428 C C . GLN C 3 9 ? 1.293 160.548 47.942 1.00 166.63 4 GLN J C 1
ATOM 4429 O O . GLN C 3 9 ? 2.078 159.687 48.356 1.00 168.24 4 GLN J O 1
ATOM 4435 N N . ARG C 3 10 ? 0.156 160.837 48.576 1.00 170.96 5 ARG J N 1
ATOM 4436 C CA . ARG C 3 10 ? -0.195 160.216 49.854 1.00 173.46 5 ARG J CA 1
ATOM 4437 C C . ARG C 3 10 ? -0.768 158.827 49.584 1.00 175.00 5 ARG J C 1
ATOM 4438 O O . ARG C 3 10 ? -1.980 158.602 49.566 1.00 176.87 5 ARG J O 1
ATOM 4446 N N . ILE C 3 11 ? 0.135 157.873 49.370 1.00 175.19 6 ILE J N 1
ATOM 4447 C CA . ILE C 3 11 ? -0.263 156.486 49.178 1.00 166.65 6 ILE J CA 1
ATOM 4448 C C . ILE C 3 11 ? -0.642 155.877 50.522 1.00 164.91 6 ILE J C 1
ATOM 4449 O O . ILE C 3 11 ? -0.047 156.193 51.563 1.00 178.86 6 ILE J O 1
ATOM 4454 N N . ARG C 3 12 ? -1.647 155.004 50.508 1.00 152.28 7 ARG J N 1
ATOM 4455 C CA . ARG C 3 12 ? -2.168 154.381 51.718 1.00 167.03 7 ARG J CA 1
ATOM 4456 C C . ARG C 3 12 ? -2.161 152.874 51.522 1.00 165.04 7 ARG J C 1
ATOM 4457 O O . ARG C 3 12 ? -2.797 152.365 50.594 1.00 163.86 7 ARG J O 1
ATOM 4465 N N . ILE C 3 13 ? -1.444 152.161 52.387 1.00 160.21 8 ILE J N 1
ATOM 4466 C CA . ILE C 3 13 ? -1.272 150.718 52.246 1.00 139.56 8 ILE J CA 1
ATOM 4467 C C . ILE C 3 13 ? -1.483 150.057 53.599 1.00 133.37 8 ILE J C 1
ATOM 4468 O O . ILE C 3 13 ? -0.877 150.461 54.597 1.00 141.75 8 ILE J O 1
ATOM 4473 N N . ARG C 3 14 ? -2.340 149.043 53.631 1.00 139.66 9 ARG J N 1
ATOM 4474 C CA . ARG C 3 14 ? -2.478 148.122 54.751 1.00 128.11 9 ARG J CA 1
ATOM 4475 C C . ARG C 3 14 ? -2.208 146.707 54.244 1.00 107.74 9 ARG J C 1
ATOM 4476 O O . ARG C 3 14 ? -1.900 146.498 53.068 1.00 105.88 9 ARG J O 1
ATOM 4484 N N . LEU C 3 15 ? -2.339 145.722 55.132 1.00 88.94 10 LEU J N 1
ATOM 4485 C CA . LEU C 3 15 ? -1.897 144.372 54.802 1.00 88.85 10 LEU J CA 1
ATOM 4486 C C . LEU C 3 15 ? -2.503 143.373 55.778 1.00 92.41 10 LEU J C 1
ATOM 4487 O O . LEU C 3 15 ? -2.427 143.569 56.995 1.00 103.86 10 LEU J O 1
ATOM 4492 N N . LYS C 3 16 ? -3.095 142.306 55.244 1.00 111.75 11 LYS J N 1
ATOM 4493 C CA . LYS C 3 16 ? -3.498 141.158 56.042 1.00 109.95 11 LYS J CA 1
ATOM 4494 C C . LYS C 3 16 ? -2.498 140.030 55.840 1.00 84.85 11 LYS J C 1
ATOM 4495 O O . LYS C 3 16 ? -1.882 139.900 54.779 1.00 115.78 11 LYS J O 1
ATOM 4501 N N . ALA C 3 17 ? -2.346 139.206 56.872 1.00 81.52 12 ALA J N 1
ATOM 4502 C CA . ALA C 3 17 ? -1.182 138.326 56.935 1.00 99.81 12 ALA J CA 1
ATOM 4503 C C . ALA C 3 17 ? -1.591 137.016 57.610 1.00 104.93 12 ALA J C 1
ATOM 4504 O O . ALA C 3 17 ? -1.548 136.894 58.835 1.00 126.37 12 ALA J O 1
ATOM 4506 N N . PHE C 3 18 ? -1.965 136.034 56.792 1.00 87.09 13 PHE J N 1
ATOM 4507 C CA . PHE C 3 18 ? -2.380 134.748 57.333 1.00 118.74 13 PHE J CA 1
ATOM 4508 C C . PHE C 3 18 ? -1.205 133.857 57.713 1.00 112.79 13 PHE J C 1
ATOM 4509 O O . PHE C 3 18 ? -1.380 132.941 58.522 1.00 125.48 13 PHE J O 1
ATOM 4517 N N . ASP C 3 19 ? -0.016 134.103 57.159 1.00 117.83 14 ASP J N 1
ATOM 4518 C CA . ASP C 3 19 ? 1.159 133.269 57.427 1.00 128.40 14 ASP J CA 1
ATOM 4519 C C . ASP C 3 19 ? 2.386 134.173 57.507 1.00 136.13 14 ASP J C 1
ATOM 4520 O O . ASP C 3 19 ? 2.926 134.580 56.474 1.00 140.74 14 ASP J O 1
ATOM 4525 N N . HIS C 3 20 ? 2.843 134.436 58.738 1.00 140.23 15 HIS J N 1
ATOM 4526 C CA . HIS C 3 20 ? 3.896 135.421 58.988 1.00 130.38 15 HIS J CA 1
ATOM 4527 C C . HIS C 3 20 ? 5.120 135.210 58.104 1.00 114.42 15 HIS J C 1
ATOM 4528 O O . HIS C 3 20 ? 5.744 136.182 57.655 1.00 107.41 15 HIS J O 1
ATOM 4535 N N . ARG C 3 21 ? 5.489 133.948 57.865 1.00 115.77 16 ARG J N 1
ATOM 4536 C CA . ARG C 3 21 ? 6.700 133.639 57.109 1.00 109.42 16 ARG J CA 1
ATOM 4537 C C . ARG C 3 21 ? 6.716 134.361 55.768 1.00 107.49 16 ARG J C 1
ATOM 4538 O O . ARG C 3 21 ? 7.716 134.984 55.393 1.00 106.03 16 ARG J O 1
ATOM 4546 N N . LEU C 3 22 ? 5.606 134.291 55.033 1.00 113.09 17 LEU J N 1
ATOM 4547 C CA . LEU C 3 22 ? 5.500 135.001 53.765 1.00 110.97 17 LEU J CA 1
ATOM 4548 C C . LEU C 3 22 ? 5.397 136.506 53.965 1.00 101.72 17 LEU J C 1
ATOM 4549 O O . LEU C 3 22 ? 5.719 137.272 53.049 1.00 107.35 17 LEU J O 1
ATOM 4554 N N . ILE C 3 23 ? 4.977 136.941 55.151 1.00 91.32 18 ILE J N 1
ATOM 4555 C CA . ILE C 3 23 ? 4.701 138.354 55.371 1.00 95.71 18 ILE J CA 1
ATOM 4556 C C . ILE C 3 23 ? 5.982 139.129 55.597 1.00 114.10 18 ILE J C 1
ATOM 4557 O O . ILE C 3 23 ? 6.127 140.256 55.117 1.00 110.97 18 ILE J O 1
ATOM 4562 N N . ASP C 3 24 ? 6.916 138.558 56.355 1.00 119.85 19 ASP J N 1
ATOM 4563 C CA . ASP C 3 24 ? 8.188 139.236 56.571 1.00 113.97 19 ASP J CA 1
ATOM 4564 C C . ASP C 3 24 ? 8.917 139.444 55.250 1.00 117.51 19 ASP J C 1
ATOM 4565 O O . ASP C 3 24 ? 9.395 140.547 54.953 1.00 123.99 19 ASP J O 1
ATOM 4570 N N . GLN C 3 25 ? 8.983 138.395 54.429 1.00 113.25 20 GLN J N 1
ATOM 4571 C CA . GLN C 3 25 ? 9.642 138.505 53.133 1.00 114.28 20 GLN J CA 1
ATOM 4572 C C . GLN C 3 25 ? 8.902 139.480 52.228 1.00 116.68 20 GLN J C 1
ATOM 4573 O O . GLN C 3 25 ? 9.518 140.336 51.583 1.00 119.77 20 GLN J O 1
ATOM 4579 N N . ALA C 3 26 ? 7.572 139.365 52.172 1.00 121.12 21 ALA J N 1
ATOM 4580 C CA . ALA C 3 26 ? 6.783 140.254 51.325 1.00 115.07 21 ALA J CA 1
ATOM 4581 C C . ALA C 3 26 ? 7.007 141.713 51.704 1.00 107.03 21 ALA J C 1
ATOM 4582 O O . ALA C 3 26 ? 7.309 142.551 50.846 1.00 107.49 21 ALA J O 1
ATOM 4584 N N . THR C 3 27 ? 6.876 142.029 52.994 1.00 105.56 22 THR J N 1
ATOM 4585 C CA . THR C 3 27 ? 7.118 143.388 53.469 1.00 108.61 22 THR J CA 1
ATOM 4586 C C . THR C 3 27 ? 8.522 143.851 53.105 1.00 118.27 22 THR J C 1
ATOM 4587 O O . THR C 3 27 ? 8.717 144.982 52.642 1.00 120.83 22 THR J O 1
ATOM 4591 N N . ALA C 3 28 ? 9.515 142.979 53.307 1.00 113.23 23 ALA J N 1
ATOM 4592 C CA . ALA C 3 28 ? 10.889 143.334 52.967 1.00 118.46 23 ALA J CA 1
ATOM 4593 C C . ALA C 3 28 ? 11.024 143.673 51.487 1.00 115.50 23 ALA J C 1
ATOM 4594 O O . ALA C 3 28 ? 11.788 144.572 51.115 1.00 132.91 23 ALA J O 1
ATOM 4596 N N . GLU C 3 29 ? 10.277 142.978 50.626 1.00 107.23 24 GLU J N 1
ATOM 4597 C CA . GLU C 3 29 ? 10.321 143.292 49.201 1.00 108.45 24 GLU J CA 1
ATOM 4598 C C . GLU C 3 29 ? 9.635 144.622 48.910 1.00 107.05 24 GLU J C 1
ATOM 4599 O O . GLU C 3 29 ? 10.130 145.419 48.101 1.00 113.86 24 GLU J O 1
ATOM 4605 N N . ILE C 3 30 ? 8.504 144.888 49.573 1.00 108.52 25 ILE J N 1
ATOM 4606 C CA . ILE C 3 30 ? 7.832 146.175 49.412 1.00 119.34 25 ILE J CA 1
ATOM 4607 C C . ILE C 3 30 ? 8.732 147.315 49.871 1.00 121.65 25 ILE J C 1
ATOM 4608 O O . ILE C 3 30 ? 8.603 148.450 49.395 1.00 115.65 25 ILE J O 1
ATOM 4613 N N . VAL C 3 31 ? 9.647 147.043 50.801 1.00 122.87 26 VAL J N 1
ATOM 4614 C CA . VAL C 3 31 ? 10.617 148.058 51.199 1.00 131.61 26 VAL J CA 1
ATOM 4615 C C . VAL C 3 31 ? 11.734 148.168 50.168 1.00 129.24 26 VAL J C 1
ATOM 4616 O O . VAL C 3 31 ? 12.191 149.271 49.846 1.00 126.81 26 VAL J O 1
ATOM 4620 N N . GLU C 3 32 ? 12.185 147.032 49.625 1.00 130.64 27 GLU J N 1
ATOM 4621 C CA . GLU C 3 32 ? 13.303 147.053 48.687 1.00 121.34 27 GLU J CA 1
ATOM 4622 C C . GLU C 3 32 ? 12.941 147.738 47.376 1.00 128.16 27 GLU J C 1
ATOM 4623 O O . GLU C 3 32 ? 13.810 148.349 46.744 1.00 131.74 27 GLU J O 1
ATOM 4629 N N . THR C 3 33 ? 11.680 147.647 46.940 1.00 126.58 28 THR J N 1
ATOM 4630 C CA . THR C 3 33 ? 11.304 148.330 45.705 1.00 120.79 28 THR J CA 1
ATOM 4631 C C . THR C 3 33 ? 11.338 149.844 45.879 1.00 126.15 28 THR J C 1
ATOM 4632 O O . THR C 3 33 ? 11.772 150.567 44.976 1.00 131.91 28 THR J O 1
ATOM 4636 N N . ALA C 3 34 ? 10.892 150.343 47.033 1.00 123.43 29 ALA J N 1
ATOM 4637 C CA . ALA C 3 34 ? 10.989 151.775 47.295 1.00 130.18 29 ALA J CA 1
ATOM 4638 C C . ALA C 3 34 ? 12.442 152.200 47.467 1.00 135.60 29 ALA J C 1
ATOM 4639 O O . ALA C 3 34 ? 12.847 153.259 46.973 1.00 138.99 29 ALA J O 1
ATOM 4641 N N . LYS C 3 35 ? 13.243 151.376 48.149 1.00 132.15 30 LYS J N 1
ATOM 4642 C CA . LYS C 3 35 ? 14.651 151.703 48.359 1.00 138.39 30 LYS J CA 1
ATOM 4643 C C . LYS C 3 35 ? 15.410 151.779 47.040 1.00 143.02 30 LYS J C 1
ATOM 4644 O O . LYS C 3 35 ? 16.222 152.690 46.835 1.00 168.64 30 LYS J O 1
ATOM 4650 N N . ARG C 3 36 ? 15.157 150.841 46.127 1.00 129.48 31 ARG J N 1
ATOM 4651 C CA . ARG C 3 36 ? 15.934 150.806 44.894 1.00 128.10 31 ARG J CA 1
ATOM 4652 C C . ARG C 3 36 ? 15.558 151.954 43.964 1.00 132.60 31 ARG J C 1
ATOM 4653 O O . ARG C 3 36 ? 16.420 152.495 43.262 1.00 135.34 31 ARG J O 1
ATOM 4661 N N . THR C 3 37 ? 14.277 152.332 43.934 1.00 126.57 32 THR J N 1
ATOM 4662 C CA . THR C 3 37 ? 13.880 153.515 43.178 1.00 135.65 32 THR J CA 1
ATOM 4663 C C . THR C 3 37 ? 14.456 154.780 43.795 1.00 137.83 32 THR J C 1
ATOM 4664 O O . THR C 3 37 ? 14.679 155.769 43.087 1.00 142.97 32 THR J O 1
ATOM 4668 N N . GLY C 3 38 ? 14.713 154.758 45.099 1.00 137.61 33 GLY J N 1
ATOM 4669 C CA . GLY C 3 38 ? 15.199 155.915 45.823 1.00 157.88 33 GLY J CA 1
ATOM 4670 C C . GLY C 3 38 ? 14.259 156.399 46.890 1.00 163.10 33 GLY J C 1
ATOM 4671 O O . GLY C 3 38 ? 14.655 157.245 47.709 1.00 181.86 33 GLY J O 1
ATOM 4672 N N . ALA C 3 39 ? 13.031 155.897 46.922 1.00 157.82 34 ALA J N 1
ATOM 4673 C CA . ALA C 3 39 ? 12.071 156.316 47.923 1.00 160.93 34 ALA J CA 1
ATOM 4674 C C . ALA C 3 39 ? 12.414 155.716 49.281 1.00 167.97 34 ALA J C 1
ATOM 4675 O O . ALA C 3 39 ? 12.928 154.601 49.385 1.00 151.61 34 ALA J O 1
ATOM 4677 N N . GLN C 3 40 ? 12.127 156.479 50.333 1.00 187.66 35 GLN J N 1
ATOM 4678 C CA . GLN C 3 40 ? 12.353 156.051 51.704 1.00 198.63 35 GLN J CA 1
ATOM 4679 C C . GLN C 3 40 ? 11.056 156.191 52.483 1.00 198.00 35 GLN J C 1
ATOM 4680 O O . GLN C 3 40 ? 10.322 157.165 52.305 1.00 193.42 35 GLN J O 1
ATOM 4686 N N . VAL C 3 41 ? 10.771 155.221 53.350 1.00 199.46 36 VAL J N 1
ATOM 4687 C CA . VAL C 3 41 ? 9.536 155.279 54.121 1.00 183.82 36 VAL J CA 1
ATOM 4688 C C . VAL C 3 41 ? 9.607 154.355 55.331 1.00 176.63 36 VAL J C 1
ATOM 4689 O O . VAL C 3 41 ? 10.568 153.596 55.498 1.00 180.80 36 VAL J O 1
ATOM 4693 N N . ARG C 3 42 ? 8.582 154.416 56.175 1.00 163.95 37 ARG J N 1
ATOM 4694 C CA . ARG C 3 42 ? 8.557 153.752 57.470 1.00 145.60 37 ARG J CA 1
ATOM 4695 C C . ARG C 3 42 ? 7.482 152.674 57.460 1.00 127.14 37 ARG J C 1
ATOM 4696 O O . ARG C 3 42 ? 6.312 152.953 57.172 1.00 140.85 37 ARG J O 1
ATOM 4704 N N . GLY C 3 43 ? 7.888 151.448 57.763 1.00 110.17 38 GLY J N 1
ATOM 4705 C CA . GLY C 3 43 ? 6.988 150.320 57.897 1.00 124.13 38 GLY J CA 1
ATOM 4706 C C . GLY C 3 43 ? 7.827 149.223 58.511 1.00 133.51 38 GLY J C 1
ATOM 4707 O O . GLY C 3 43 ? 9.046 149.361 58.561 1.00 147.58 38 GLY J O 1
ATOM 4708 N N . PRO C 3 44 ? 7.208 148.109 58.927 1.00 136.48 39 PRO J N 1
ATOM 4709 C CA . PRO C 3 44 ? 5.813 147.699 58.736 1.00 150.31 39 PRO J CA 1
ATOM 4710 C C . PRO C 3 44 ? 4.830 148.089 59.846 1.00 155.00 39 PRO J C 1
ATOM 4711 O O . PRO C 3 44 ? 3.625 148.008 59.605 1.00 161.31 39 PRO J O 1
ATOM 4715 N N . ILE C 3 45 ? 5.323 148.483 61.018 1.00 139.23 40 ILE J N 1
ATOM 4716 C CA . ILE C 3 45 ? 4.473 148.844 62.155 1.00 133.35 40 ILE J CA 1
ATOM 4717 C C . ILE C 3 45 ? 3.486 147.712 62.423 1.00 120.08 40 ILE J C 1
ATOM 4718 O O . ILE C 3 45 ? 2.286 147.863 62.151 1.00 123.92 40 ILE J O 1
ATOM 4723 N N . PRO C 3 46 ? 3.932 146.567 62.942 1.00 109.58 41 PRO J N 1
ATOM 4724 C CA . PRO C 3 46 ? 3.025 145.421 63.098 1.00 123.15 41 PRO J CA 1
ATOM 4725 C C . PRO C 3 46 ? 2.101 145.588 64.298 1.00 144.71 41 PRO J C 1
ATOM 4726 O O . PRO C 3 46 ? 2.543 145.911 65.403 1.00 154.13 41 PRO J O 1
ATOM 4730 N N . LEU C 3 47 ? 0.814 145.359 64.069 1.00 127.11 42 LEU J N 1
ATOM 4731 C CA . LEU C 3 47 ? -0.166 145.293 65.137 1.00 130.16 42 LEU J CA 1
ATOM 4732 C C . LEU C 3 47 ? -0.138 143.902 65.765 1.00 134.16 42 LEU J C 1
ATOM 4733 O O . LEU C 3 47 ? 0.361 142.952 65.157 1.00 126.38 42 LEU J O 1
ATOM 4738 N N . PRO C 3 48 ? -0.637 143.754 66.994 1.00 134.30 43 PRO J N 1
ATOM 4739 C CA . PRO C 3 48 ? -0.688 142.422 67.607 1.00 114.98 43 PRO J CA 1
ATOM 4740 C C . PRO C 3 48 ? -1.488 141.431 66.774 1.00 116.97 43 PRO J C 1
ATOM 4741 O O . PRO C 3 48 ? -2.268 141.796 65.893 1.00 115.78 43 PRO J O 1
ATOM 4745 N N . THR C 3 49 ? -1.269 140.152 67.066 1.00 107.82 44 THR J N 1
ATOM 4746 C CA . THR C 3 49 ? -1.977 139.086 66.369 1.00 126.45 44 THR J CA 1
ATOM 4747 C C . THR C 3 49 ? -3.483 139.223 66.560 1.00 138.07 44 THR J C 1
ATOM 4748 O O . THR C 3 49 ? -3.966 139.411 67.680 1.00 141.81 44 THR J O 1
ATOM 4752 N N . ARG C 3 50 ? -4.226 139.137 65.459 1.00 136.68 45 ARG J N 1
ATOM 4753 C CA . ARG C 3 50 ? -5.680 139.190 65.492 1.00 129.06 45 ARG J CA 1
ATOM 4754 C C . ARG C 3 50 ? -6.266 137.788 65.402 1.00 142.60 45 ARG J C 1
ATOM 4755 O O . ARG C 3 50 ? -5.804 136.958 64.613 1.00 150.66 45 ARG J O 1
ATOM 4763 N N . LYS C 3 51 ? -7.288 137.535 66.214 1.00 156.83 46 LYS J N 1
ATOM 4764 C CA . LYS C 3 51 ? -7.992 136.262 66.203 1.00 167.10 46 LYS J CA 1
ATOM 4765 C C . LYS C 3 51 ? -9.197 136.349 65.273 1.00 166.58 46 LYS J C 1
ATOM 4766 O O . LYS C 3 51 ? -10.035 137.247 65.409 1.00 166.75 46 LYS J O 1
ATOM 4772 N N . GLU C 3 52 ? -9.269 135.424 64.321 1.00 163.73 47 GLU J N 1
ATOM 4773 C CA . GLU C 3 52 ? -10.374 135.337 63.371 1.00 160.51 47 GLU J CA 1
ATOM 4774 C C . GLU C 3 52 ? -10.999 133.959 63.536 1.00 160.81 47 GLU J C 1
ATOM 4775 O O . GLU C 3 52 ? -10.458 132.970 63.032 1.00 154.46 47 GLU J O 1
ATOM 4781 N N . ARG C 3 53 ? -12.131 133.889 64.231 1.00 166.23 48 ARG J N 1
ATOM 4782 C CA . ARG C 3 53 ? -12.762 132.601 64.470 1.00 165.09 48 ARG J CA 1
ATOM 4783 C C . ARG C 3 53 ? -13.059 131.898 63.152 1.00 161.54 48 ARG J C 1
ATOM 4784 O O . ARG C 3 53 ? -13.445 132.525 62.160 1.00 154.63 48 ARG J O 1
ATOM 4792 N N . PHE C 3 54 ? -12.870 130.585 63.154 1.00 169.68 49 PHE J N 1
ATOM 4793 C CA . PHE C 3 54 ? -12.956 129.757 61.964 1.00 172.52 49 PHE J CA 1
ATOM 4794 C C . PHE C 3 54 ? -14.012 128.692 62.194 1.00 173.89 49 PHE J C 1
ATOM 4795 O O . PHE C 3 54 ? -14.075 128.094 63.271 1.00 181.16 49 PHE J O 1
ATOM 4803 N N . THR C 3 55 ? -14.856 128.469 61.199 1.00 175.93 50 THR J N 1
ATOM 4804 C CA . THR C 3 55 ? -15.801 127.369 61.246 1.00 184.31 50 THR J CA 1
ATOM 4805 C C . THR C 3 55 ? -15.398 126.361 60.184 1.00 180.86 50 THR J C 1
ATOM 4806 O O . THR C 3 55 ? -14.973 126.733 59.086 1.00 179.53 50 THR J O 1
ATOM 4810 N N . VAL C 3 56 ? -15.495 125.081 60.522 1.00 178.26 51 VAL J N 1
ATOM 4811 C CA . VAL C 3 56 ? -15.196 124.029 59.565 1.00 179.16 51 VAL J CA 1
ATOM 4812 C C . VAL C 3 56 ? -16.371 123.068 59.505 1.00 177.04 51 VAL J C 1
ATOM 4813 O O . VAL C 3 56 ? -17.256 123.057 60.368 1.00 175.58 51 VAL J O 1
ATOM 4817 N N . LEU C 3 57 ? -16.342 122.240 58.474 1.00 179.40 52 LEU J N 1
ATOM 4818 C CA . LEU C 3 57 ? -17.411 121.320 58.155 1.00 176.49 52 LEU J CA 1
ATOM 4819 C C . LEU C 3 57 ? -16.785 120.018 57.636 1.00 180.74 52 LEU J C 1
ATOM 4820 O O . LEU C 3 57 ? -16.688 119.791 56.423 1.00 180.20 52 LEU J O 1
ATOM 4825 N N . ILE C 3 58 ? -16.345 119.170 58.556 1.00 184.77 53 ILE J N 1
ATOM 4826 C CA . ILE C 3 58 ? -15.788 117.878 58.194 1.00 200.51 53 ILE J CA 1
ATOM 4827 C C . ILE C 3 58 ? -16.945 116.890 58.191 1.00 199.41 53 ILE J C 1
ATOM 4828 O O . ILE C 3 58 ? -18.036 117.206 58.675 1.00 200.24 53 ILE J O 1
ATOM 4833 N N . SER C 3 59 ? -16.723 115.702 57.630 1.00 203.30 54 SER J N 1
ATOM 4834 C CA . SER C 3 59 ? -17.650 114.584 57.722 1.00 214.61 54 SER J CA 1
ATOM 4835 C C . SER C 3 59 ? -18.101 114.409 59.165 1.00 215.91 54 SER J C 1
ATOM 4836 O O . SER C 3 59 ? -17.353 114.756 60.091 1.00 215.59 54 SER J O 1
ATOM 4839 N N . PRO C 3 60 ? -19.306 113.888 59.409 1.00 218.49 55 PRO J N 1
ATOM 4840 C CA . PRO C 3 60 ? -19.838 113.920 60.778 1.00 218.02 55 PRO J CA 1
ATOM 4841 C C . PRO C 3 60 ? -19.035 113.003 61.694 1.00 225.35 55 PRO J C 1
ATOM 4842 O O . PRO C 3 60 ? -18.941 111.788 61.480 1.00 226.59 55 PRO J O 1
ATOM 4846 N N . HIS C 3 61 ? -18.435 113.606 62.715 1.00 226.22 56 HIS J N 1
ATOM 4847 C CA . HIS C 3 61 ? -17.698 112.886 63.741 1.00 223.04 56 HIS J CA 1
ATOM 4848 C C . HIS C 3 61 ? -18.654 112.138 64.663 1.00 223.69 56 HIS J C 1
ATOM 4849 O O . HIS C 3 61 ? -19.806 112.536 64.851 1.00 231.50 56 HIS J O 1
ATOM 4856 N N . VAL C 3 62 ? -18.166 111.035 65.236 1.00 220.11 57 VAL J N 1
ATOM 4857 C CA . VAL C 3 62 ? -18.971 110.292 66.195 1.00 224.35 57 VAL J CA 1
ATOM 4858 C C . VAL C 3 62 ? -19.288 111.185 67.384 1.00 224.05 57 VAL J C 1
ATOM 4859 O O . VAL C 3 62 ? -18.418 111.894 67.905 1.00 226.71 57 VAL J O 1
ATOM 4863 N N . ASN C 3 63 ? -20.542 111.154 67.818 1.00 218.80 58 ASN J N 1
ATOM 4864 C CA . ASN C 3 63 ? -20.960 111.874 69.007 1.00 214.58 58 ASN J CA 1
ATOM 4865 C C . ASN C 3 63 ? -21.512 110.907 70.054 1.00 214.13 58 ASN J C 1
ATOM 4866 O O . ASN C 3 63 ? -22.224 111.311 70.973 1.00 207.14 58 ASN J O 1
ATOM 4871 N N . ASP C 3 68 ? -10.616 119.677 62.778 1.00 216.75 63 ASP J N 1
ATOM 4872 C CA . ASP C 3 68 ? -11.807 120.516 62.858 1.00 204.98 63 ASP J CA 1
ATOM 4873 C C . ASP C 3 68 ? -11.489 121.925 63.357 1.00 203.01 63 ASP J C 1
ATOM 4874 O O . ASP C 3 68 ? -12.277 122.496 64.106 1.00 197.61 63 ASP J O 1
ATOM 4879 N N . GLN C 3 69 ? -10.351 122.478 62.927 1.00 218.46 64 GLN J N 1
ATOM 4880 C CA . GLN C 3 69 ? -9.808 123.728 63.458 1.00 213.43 64 GLN J CA 1
ATOM 4881 C C . GLN C 3 69 ? -10.852 124.838 63.542 1.00 194.30 64 GLN J C 1
ATOM 4882 O O . GLN C 3 69 ? -11.812 124.864 62.766 1.00 197.00 64 GLN J O 1
ATOM 4888 N N . TYR C 3 70 ? -10.678 125.755 64.495 1.00 184.71 65 TYR J N 1
ATOM 4889 C CA . TYR C 3 70 ? -11.685 126.777 64.750 1.00 183.17 65 TYR J CA 1
ATOM 4890 C C . TYR C 3 70 ? -11.127 128.189 64.879 1.00 174.99 65 TYR J C 1
ATOM 4891 O O . TYR C 3 70 ? -11.922 129.135 64.983 1.00 173.16 65 TYR J O 1
ATOM 4900 N N . GLU C 3 71 ? -9.804 128.365 64.875 1.00 174.90 66 GLU J N 1
ATOM 4901 C CA . GLU C 3 71 ? -9.152 129.668 64.732 1.00 171.71 66 GLU J CA 1
ATOM 4902 C C . GLU C 3 71 ? -7.643 129.505 64.544 1.00 160.52 66 GLU J C 1
ATOM 4903 O O . GLU C 3 71 ? -7.002 128.736 65.255 1.00 148.20 66 GLU J O 1
ATOM 4909 N N . ILE C 3 72 ? -7.080 130.234 63.581 1.00 157.50 67 ILE J N 1
ATOM 4910 C CA . ILE C 3 72 ? -5.648 130.199 63.316 1.00 147.08 67 ILE J CA 1
ATOM 4911 C C . ILE C 3 72 ? -5.093 131.620 63.363 1.00 150.55 67 ILE J C 1
ATOM 4912 O O . ILE C 3 72 ? -5.781 132.596 63.041 1.00 162.07 67 ILE J O 1
ATOM 4917 N N . ARG C 3 73 ? -3.836 131.729 63.783 1.00 135.29 68 ARG J N 1
ATOM 4918 C CA . ARG C 3 73 ? -3.218 133.026 64.032 1.00 116.25 68 ARG J CA 1
ATOM 4919 C C . ARG C 3 73 ? -3.073 133.838 62.747 1.00 118.66 68 ARG J C 1
ATOM 4920 O O . ARG C 3 73 ? -2.809 133.294 61.671 1.00 136.23 68 ARG J O 1
ATOM 4928 N N . THR C 3 74 ? -3.259 135.157 62.867 1.00 98.54 69 THR J N 1
ATOM 4929 C CA . THR C 3 74 ? -3.096 136.092 61.761 1.00 101.27 69 THR J CA 1
ATOM 4930 C C . THR C 3 74 ? -2.186 137.240 62.181 1.00 110.17 69 THR J C 1
ATOM 4931 O O . THR C 3 74 ? -1.964 137.480 63.371 1.00 120.16 69 THR J O 1
ATOM 4935 N N . HIS C 3 75 ? -1.660 137.956 61.185 1.00 102.52 70 HIS J N 1
ATOM 4936 C CA . HIS C 3 75 ? -0.793 139.109 61.402 1.00 89.70 70 HIS J CA 1
ATOM 4937 C C . HIS C 3 75 ? -1.261 140.264 60.521 1.00 79.87 70 HIS J C 1
ATOM 4938 O O . HIS C 3 75 ? -2.088 140.089 59.622 1.00 119.93 70 HIS J O 1
ATOM 4945 N N . LEU C 3 76 ? -0.743 141.464 60.798 1.00 70.86 71 LEU J N 1
ATOM 4946 C CA . LEU C 3 76 ? -1.151 142.674 60.088 1.00 79.65 71 LEU J CA 1
ATOM 4947 C C . LEU C 3 76 ? -0.001 143.679 60.082 1.00 95.57 71 LEU J C 1
ATOM 4948 O O . LEU C 3 76 ? 0.689 143.835 61.091 1.00 114.59 71 LEU J O 1
ATOM 4953 N N . ARG C 3 77 ? 0.180 144.378 58.954 1.00 100.27 72 ARG J N 1
ATOM 4954 C CA . ARG C 3 77 ? 1.228 145.386 58.803 1.00 100.54 72 ARG J CA 1
ATOM 4955 C C . ARG C 3 77 ? 0.676 146.589 58.042 1.00 97.10 72 ARG J C 1
ATOM 4956 O O . ARG C 3 77 ? -0.393 146.523 57.428 1.00 103.70 72 ARG J O 1
ATOM 4964 N N . LEU C 3 78 ? 1.422 147.700 58.075 1.00 90.40 73 LEU J N 1
ATOM 4965 C CA . LEU C 3 78 ? 1.008 148.928 57.403 1.00 106.17 73 LEU J CA 1
ATOM 4966 C C . LEU C 3 78 ? 2.233 149.740 57.001 1.00 116.80 73 LEU J C 1
ATOM 4967 O O . LEU C 3 78 ? 3.144 149.937 57.808 1.00 136.80 73 LEU J O 1
ATOM 4972 N N . VAL C 3 79 ? 2.245 150.219 55.750 1.00 123.93 74 VAL J N 1
ATOM 4973 C CA . VAL C 3 79 ? 3.326 151.047 55.230 1.00 120.13 74 VAL J CA 1
ATOM 4974 C C . VAL C 3 79 ? 2.727 152.166 54.381 1.00 116.58 74 VAL J C 1
ATOM 4975 O O . VAL C 3 79 ? 1.618 152.050 53.854 1.00 121.23 74 VAL J O 1
ATOM 4979 N N . ASP C 3 80 ? 3.459 153.275 54.266 1.00 112.40 75 ASP J N 1
ATOM 4980 C CA . ASP C 3 80 ? 3.125 154.364 53.354 1.00 122.78 75 ASP J CA 1
ATOM 4981 C C . ASP C 3 80 ? 4.258 154.532 52.340 1.00 131.20 75 ASP J C 1
ATOM 4982 O O . ASP C 3 80 ? 5.127 153.668 52.210 1.00 123.84 75 ASP J O 1
ATOM 4987 N N . ILE C 3 81 ? 4.247 155.652 51.613 1.00 139.19 76 ILE J N 1
ATOM 4988 C CA . ILE C 3 81 ? 5.319 155.997 50.676 1.00 142.24 76 ILE J CA 1
ATOM 4989 C C . ILE C 3 81 ? 5.509 157.511 50.699 1.00 162.57 76 ILE J C 1
ATOM 4990 O O . ILE C 3 81 ? 4.536 158.264 50.586 1.00 158.70 76 ILE J O 1
ATOM 4995 N N . VAL C 3 82 ? 6.763 157.959 50.838 1.00 159.80 77 VAL J N 1
ATOM 4996 C CA . VAL C 3 82 ? 7.029 159.396 50.907 1.00 163.27 77 VAL J CA 1
ATOM 4997 C C . VAL C 3 82 ? 6.766 160.058 49.559 1.00 158.15 77 VAL J C 1
ATOM 4998 O O . VAL C 3 82 ? 6.258 161.185 49.492 1.00 153.10 77 VAL J O 1
ATOM 5002 N N . GLU C 3 83 ? 7.079 159.364 48.470 1.00 157.70 78 GLU J N 1
ATOM 5003 C CA . GLU C 3 83 ? 7.032 159.918 47.126 1.00 160.97 78 GLU J CA 1
ATOM 5004 C C . GLU C 3 83 ? 7.252 158.795 46.123 1.00 160.81 78 GLU J C 1
ATOM 5005 O O . GLU C 3 83 ? 8.336 158.197 46.086 1.00 165.09 78 GLU J O 1
ATOM 5011 N N . PRO C 3 84 ? 6.251 158.467 45.313 1.00 167.16 79 PRO J N 1
ATOM 5012 C CA . PRO C 3 84 ? 6.443 157.428 44.297 1.00 166.04 79 PRO J CA 1
ATOM 5013 C C . PRO C 3 84 ? 7.057 157.974 43.018 1.00 160.39 79 PRO J C 1
ATOM 5014 O O . PRO C 3 84 ? 6.445 158.796 42.326 1.00 164.66 79 PRO J O 1
ATOM 5018 N N . THR C 3 85 ? 8.270 157.535 42.695 1.00 159.34 80 THR J N 1
ATOM 5019 C CA . THR C 3 85 ? 8.827 157.851 41.392 1.00 167.09 80 THR J CA 1
ATOM 5020 C C . THR C 3 85 ? 7.980 157.199 40.305 1.00 159.72 80 THR J C 1
ATOM 5021 O O . THR C 3 85 ? 7.218 156.260 40.554 1.00 148.52 80 THR J O 1
ATOM 5025 N N . GLU C 3 86 ? 8.105 157.721 39.084 1.00 170.66 81 GLU J N 1
ATOM 5026 C CA . GLU C 3 86 ? 7.372 157.144 37.963 1.00 172.61 81 GLU J CA 1
ATOM 5027 C C . GLU C 3 86 ? 7.693 155.666 37.799 1.00 157.03 81 GLU J C 1
ATOM 5028 O O . GLU C 3 86 ? 6.833 154.881 37.385 1.00 148.37 81 GLU J O 1
ATOM 5034 N N . LYS C 3 87 ? 8.920 155.266 38.138 1.00 147.94 82 LYS J N 1
ATOM 5035 C CA . LYS C 3 87 ? 9.287 153.858 38.147 1.00 142.93 82 LYS J CA 1
ATOM 5036 C C . LYS C 3 87 ? 8.764 153.122 39.373 1.00 138.40 82 LYS J C 1
ATOM 5037 O O . LYS C 3 87 ? 8.704 151.889 39.354 1.00 131.30 82 LYS J O 1
ATOM 5043 N N . THR C 3 88 ? 8.391 153.842 40.434 1.00 142.55 83 THR J N 1
ATOM 5044 C CA . THR C 3 88 ? 7.925 153.180 41.647 1.00 135.97 83 THR J CA 1
ATOM 5045 C C . THR C 3 88 ? 6.497 152.673 41.510 1.00 123.13 83 THR J C 1
ATOM 5046 O O . THR C 3 88 ? 6.133 151.689 42.159 1.00 116.65 83 THR J O 1
ATOM 5050 N N . VAL C 3 89 ? 5.673 153.313 40.682 1.00 124.90 84 VAL J N 1
ATOM 5051 C CA . VAL C 3 89 ? 4.328 152.791 40.465 1.00 113.99 84 VAL J CA 1
ATOM 5052 C C . VAL C 3 89 ? 4.369 151.582 39.539 1.00 121.44 84 VAL J C 1
ATOM 5053 O O . VAL C 3 89 ? 3.650 150.598 39.754 1.00 110.46 84 VAL J O 1
ATOM 5057 N N . ASP C 3 90 ? 5.228 151.616 38.514 1.00 131.67 85 ASP J N 1
ATOM 5058 C CA . ASP C 3 90 ? 5.379 150.457 37.643 1.00 118.34 85 ASP J CA 1
ATOM 5059 C C . ASP C 3 90 ? 6.093 149.315 38.349 1.00 108.06 85 ASP J C 1
ATOM 5060 O O . ASP C 3 90 ? 5.911 148.153 37.972 1.00 101.80 85 ASP J O 1
ATOM 5065 N N . ALA C 3 91 ? 6.909 149.626 39.352 1.00 104.35 86 ALA J N 1
ATOM 5066 C CA . ALA C 3 91 ? 7.553 148.587 40.145 1.00 97.25 86 ALA J CA 1
ATOM 5067 C C . ALA C 3 91 ? 6.589 147.998 41.170 1.00 105.73 86 ALA J C 1
ATOM 5068 O O . ALA C 3 91 ? 6.512 146.773 41.329 1.00 97.44 86 ALA J O 1
ATOM 5070 N N . LEU C 3 92 ? 5.823 148.858 41.848 1.00 106.69 87 LEU J N 1
ATOM 5071 C CA . LEU C 3 92 ? 4.845 148.385 42.821 1.00 102.46 87 LEU J CA 1
ATOM 5072 C C . LEU C 3 92 ? 3.789 147.525 42.145 1.00 110.55 87 LEU J C 1
ATOM 5073 O O . LEU C 3 92 ? 3.442 146.449 42.641 1.00 113.91 87 LEU J O 1
ATOM 5078 N N . MET C 3 93 ? 3.268 147.981 41.004 1.00 102.52 88 MET J N 1
ATOM 5079 C CA . MET C 3 93 ? 2.397 147.116 40.221 1.00 105.13 88 MET J CA 1
ATOM 5080 C C . MET C 3 93 ? 3.172 145.989 39.556 1.00 108.88 88 MET J C 1
ATOM 5081 O O . MET C 3 93 ? 2.563 145.003 39.127 1.00 115.09 88 MET J O 1
ATOM 5086 N N . ARG C 3 94 ? 4.499 146.107 39.473 1.00 106.43 89 ARG J N 1
ATOM 5087 C CA . ARG C 3 94 ? 5.288 145.137 38.725 1.00 94.24 89 ARG J CA 1
ATOM 5088 C C . ARG C 3 94 ? 5.566 143.879 39.538 1.00 96.28 89 ARG J C 1
ATOM 5089 O O . ARG C 3 94 ? 5.608 142.779 38.976 1.00 96.65 89 ARG J O 1
ATOM 5097 N N . LEU C 3 95 ? 5.771 144.009 40.848 1.00 90.80 90 LEU J N 1
ATOM 5098 C CA . LEU C 3 95 ? 6.012 142.818 41.648 1.00 83.15 90 LEU J CA 1
ATOM 5099 C C . LEU C 3 95 ? 4.739 141.986 41.742 1.00 105.37 90 LEU J C 1
ATOM 5100 O O . LEU C 3 95 ? 3.622 142.496 41.622 1.00 130.62 90 LEU J O 1
ATOM 5105 N N . ASP C 3 96 ? 4.923 140.686 41.927 1.00 94.58 91 ASP J N 1
ATOM 5106 C CA . ASP C 3 96 ? 3.819 139.747 42.068 1.00 131.47 91 ASP J CA 1
ATOM 5107 C C . ASP C 3 96 ? 3.640 139.455 43.553 1.00 138.22 91 ASP J C 1
ATOM 5108 O O . ASP C 3 96 ? 4.500 138.823 44.175 1.00 133.68 91 ASP J O 1
ATOM 5113 N N . LEU C 3 97 ? 2.534 139.936 44.118 1.00 145.10 92 LEU J N 1
ATOM 5114 C CA . LEU C 3 97 ? 2.230 139.698 45.523 1.00 136.67 92 LEU J CA 1
ATOM 5115 C C . LEU C 3 97 ? 2.249 138.207 45.828 1.00 140.39 92 LEU J C 1
ATOM 5116 O O . LEU C 3 97 ? 1.722 137.395 45.063 1.00 163.01 92 LEU J O 1
ATOM 5121 N N . ALA C 3 98 ? 2.881 137.848 46.942 1.00 106.70 93 ALA J N 1
ATOM 5122 C CA . ALA C 3 98 ? 2.908 136.454 47.362 1.00 114.14 93 ALA J CA 1
ATOM 5123 C C . ALA C 3 98 ? 1.489 135.966 47.618 1.00 139.71 93 ALA J C 1
ATOM 5124 O O . ALA C 3 98 ? 0.715 136.619 48.321 1.00 138.46 93 ALA J O 1
ATOM 5126 N N . ALA C 3 99 ? 1.141 134.824 47.030 1.00 153.70 94 ALA J N 1
ATOM 5127 C CA . ALA C 3 99 ? -0.219 134.319 47.144 1.00 131.48 94 ALA J CA 1
ATOM 5128 C C . ALA C 3 99 ? -0.523 133.896 48.579 1.00 128.59 94 ALA J C 1
ATOM 5129 O O . ALA C 3 99 ? 0.375 133.633 49.384 1.00 131.65 94 ALA J O 1
ATOM 5131 N N . GLY C 3 100 ? -1.812 133.827 48.896 1.00 123.69 95 GLY J N 1
ATOM 5132 C CA . GLY C 3 100 ? -2.221 133.474 50.237 1.00 137.56 95 GLY J CA 1
ATOM 5133 C C . GLY C 3 100 ? -2.217 134.618 51.224 1.00 130.11 95 GLY J C 1
ATOM 5134 O O . GLY C 3 100 ? -2.512 134.396 52.407 1.00 137.64 95 GLY J O 1
ATOM 5135 N N . VAL C 3 101 ? -1.877 135.829 50.789 1.00 123.53 96 VAL J N 1
ATOM 5136 C CA . VAL C 3 101 ? -1.892 137.005 51.648 1.00 118.66 96 VAL J CA 1
ATOM 5137 C C . VAL C 3 101 ? -2.607 138.127 50.901 1.00 138.19 96 VAL J C 1
ATOM 5138 O O . VAL C 3 101 ? -2.364 138.343 49.707 1.00 141.68 96 VAL J O 1
ATOM 5142 N N . ASP C 3 102 ? -3.528 138.799 51.584 1.00 146.04 97 ASP J N 1
ATOM 5143 C CA . ASP C 3 102 ? -4.305 139.872 50.979 1.00 146.39 97 ASP J CA 1
ATOM 5144 C C . ASP C 3 102 ? -3.614 141.199 51.264 1.00 129.54 97 ASP J C 1
ATOM 5145 O O . ASP C 3 102 ? -3.451 141.584 52.427 1.00 132.02 97 ASP J O 1
ATOM 5150 N N . VAL C 3 103 ? -3.206 141.892 50.203 1.00 123.92 98 VAL J N 1
ATOM 5151 C CA . VAL C 3 103 ? -2.380 143.087 50.327 1.00 112.54 98 VAL J CA 1
ATOM 5152 C C . VAL C 3 103 ? -3.129 144.300 49.789 1.00 107.80 98 VAL J C 1
ATOM 5153 O O . VAL C 3 103 ? -2.515 145.238 49.267 1.00 96.87 98 VAL J O 1
ATOM 5157 N N . GLN C 3 104 ? -4.454 144.295 49.931 1.00 117.22 99 GLN J N 1
ATOM 5158 C CA . GLN C 3 104 ? -5.291 145.328 49.330 1.00 132.30 99 GLN J CA 1
ATOM 5159 C C . GLN C 3 104 ? -4.859 146.722 49.774 1.00 124.26 99 GLN J C 1
ATOM 5160 O O . GLN C 3 104 ? -4.667 146.978 50.966 1.00 120.86 99 GLN J O 1
ATOM 5166 N N . ILE C 3 105 ? -4.699 147.617 48.803 1.00 123.86 100 ILE J N 1
ATOM 5167 C CA . ILE C 3 105 ? -4.224 148.975 49.054 1.00 120.98 100 ILE J CA 1
ATOM 5168 C C . ILE C 3 105 ? -5.341 149.801 49.675 1.00 137.22 100 ILE J C 1
ATOM 5169 O O . ILE C 3 105 ? -6.505 149.709 49.266 1.00 158.14 100 ILE J O 1
ATOM 5174 N N . SER C 3 106 ? -4.993 150.615 50.671 1.00 157.38 101 SER J N 1
ATOM 5175 C CA . SER C 3 106 ? -5.956 151.518 51.294 1.00 172.38 101 SER J CA 1
ATOM 5176 C C . SER C 3 106 ? -6.125 152.780 50.450 1.00 163.21 101 SER J C 1
ATOM 5177 O O . SER C 3 106 ? -6.731 153.761 50.885 1.00 166.31 101 SER J O 1
ATOM 5180 N N . LEU D 4 3 ? -22.004 107.565 46.869 1.00 195.95 -2 LEU N N 1
ATOM 5181 C CA . LEU D 4 3 ? -21.693 106.328 46.163 1.00 198.02 -2 LEU N CA 1
ATOM 5182 C C . LEU D 4 3 ? -22.106 106.426 44.700 1.00 192.67 -2 LEU N C 1
ATOM 5183 O O . LEU D 4 3 ? -22.791 105.547 44.176 1.00 183.61 -2 LEU N O 1
ATOM 5188 N N . GLY D 4 4 ? -21.681 107.503 44.046 1.00 192.14 -1 GLY N N 1
ATOM 5189 C CA . GLY D 4 4 ? -22.029 107.732 42.659 1.00 181.64 -1 GLY N CA 1
ATOM 5190 C C . GLY D 4 4 ? -21.388 106.754 41.696 1.00 174.84 -1 GLY N C 1
ATOM 5191 O O . GLY D 4 4 ? -22.092 106.031 40.982 1.00 178.22 -1 GLY N O 1
ATOM 5192 N N . SER D 4 5 ? -20.054 106.728 41.668 1.00 169.69 0 SER N N 1
ATOM 5193 C CA . SER D 4 5 ? -19.291 105.872 40.758 1.00 168.91 0 SER N CA 1
ATOM 5194 C C . SER D 4 5 ? -19.721 106.104 39.309 1.00 159.49 0 SER N C 1
ATOM 5195 O O . SER D 4 5 ? -19.940 105.167 38.538 1.00 147.24 0 SER N O 1
ATOM 5198 N N . MET D 4 6 ? -19.839 107.381 38.942 1.00 158.51 1 MET N N 1
ATOM 5199 C CA . MET D 4 6 ? -20.411 107.771 37.652 1.00 140.63 1 MET N CA 1
ATOM 5200 C C . MET D 4 6 ? -19.321 107.839 36.582 1.00 114.17 1 MET N C 1
ATOM 5201 O O . MET D 4 6 ? -18.927 108.902 36.102 1.00 113.99 1 MET N O 1
ATOM 5206 N N . ASP D 4 7 ? -18.835 106.658 36.215 1.00 112.25 2 ASP N N 1
ATOM 5207 C CA . ASP D 4 7 ? -17.959 106.475 35.064 1.00 127.18 2 ASP N CA 1
ATOM 5208 C C . ASP D 4 7 ? -18.593 105.411 34.182 1.00 119.42 2 ASP N C 1
ATOM 5209 O O . ASP D 4 7 ? -18.631 104.233 34.555 1.00 123.25 2 ASP N O 1
ATOM 5214 N N . ALA D 4 8 ? -19.102 105.826 33.020 1.00 107.47 3 ALA N N 1
ATOM 5215 C CA . ALA D 4 8 ? -19.760 104.883 32.123 1.00 113.89 3 ALA N CA 1
ATOM 5216 C C . ALA D 4 8 ? -18.802 103.789 31.676 1.00 131.85 3 ALA N C 1
ATOM 5217 O O . ALA D 4 8 ? -19.175 102.613 31.600 1.00 130.45 3 ALA N O 1
ATOM 5219 N N . GLN D 4 9 ? -17.556 104.158 31.382 1.00 125.04 4 GLN N N 1
ATOM 5220 C CA . GLN D 4 9 ? -16.586 103.171 30.926 1.00 102.15 4 GLN N CA 1
ATOM 5221 C C . GLN D 4 9 ? -16.229 102.193 32.039 1.00 106.46 4 GLN N C 1
ATOM 5222 O O . GLN D 4 9 ? -15.969 101.014 31.773 1.00 114.38 4 GLN N O 1
ATOM 5228 N N . THR D 4 10 ? -16.193 102.663 33.286 1.00 104.32 5 THR N N 1
ATOM 5229 C CA . THR D 4 10 ? -15.954 101.762 34.411 1.00 122.20 5 THR N CA 1
ATOM 5230 C C . THR D 4 10 ? -17.110 100.781 34.583 1.00 122.59 5 THR N C 1
ATOM 5231 O O . THR D 4 10 ? -16.899 99.573 34.768 1.00 133.48 5 THR N O 1
ATOM 5235 N N . ARG D 4 11 ? -18.345 101.288 34.513 1.00 113.61 6 ARG N N 1
ATOM 5236 C CA . ARG D 4 11 ? -19.510 100.412 34.520 1.00 122.29 6 ARG N CA 1
ATOM 5237 C C . ARG D 4 11 ? -19.412 99.372 33.414 1.00 114.88 6 ARG N C 1
ATOM 5238 O O . ARG D 4 11 ? -19.773 98.206 33.612 1.00 122.05 6 ARG N O 1
ATOM 5246 N N . ARG D 4 12 ? -18.910 99.773 32.244 1.00 112.20 7 ARG N N 1
ATOM 5247 C CA . ARG D 4 12 ? -18.706 98.808 31.169 1.00 112.83 7 ARG N CA 1
ATOM 5248 C C . ARG D 4 12 ? -17.631 97.794 31.537 1.00 118.78 7 ARG N C 1
ATOM 5249 O O . ARG D 4 12 ? -17.737 96.614 31.183 1.00 122.40 7 ARG N O 1
ATOM 5257 N N . ARG D 4 13 ? -16.589 98.234 32.247 1.00 127.90 8 ARG N N 1
ATOM 5258 C CA . ARG D 4 13 ? -15.554 97.308 32.693 1.00 135.20 8 ARG N CA 1
ATOM 5259 C C . ARG D 4 13 ? -16.139 96.225 33.586 1.00 134.58 8 ARG N C 1
ATOM 5260 O O . ARG D 4 13 ? -15.872 95.033 33.394 1.00 141.90 8 ARG N O 1
ATOM 5268 N N . GLU D 4 14 ? -16.935 96.625 34.581 1.00 130.46 9 GLU N N 1
ATOM 5269 C CA . GLU D 4 14 ? -17.612 95.634 35.410 1.00 120.93 9 GLU N CA 1
ATOM 5270 C C . GLU D 4 14 ? -18.564 94.779 34.585 1.00 115.59 9 GLU N C 1
ATOM 5271 O O . GLU D 4 14 ? -18.728 93.586 34.863 1.00 111.93 9 GLU N O 1
ATOM 5277 N N . ARG D 4 15 ? -19.183 95.364 33.558 1.00 120.48 10 ARG N N 1
ATOM 5278 C CA . ARG D 4 15 ? -20.105 94.611 32.714 1.00 126.90 10 ARG N CA 1
ATOM 5279 C C . ARG D 4 15 ? -19.362 93.630 31.815 1.00 122.10 10 ARG N C 1
ATOM 5280 O O . ARG D 4 15 ? -19.809 92.493 31.623 1.00 123.31 10 ARG N O 1
ATOM 5288 N N . ARG D 4 16 ? -18.229 94.051 31.252 1.00 119.28 11 ARG N N 1
ATOM 5289 C CA . ARG D 4 16 ? -17.423 93.213 30.374 1.00 129.18 11 ARG N CA 1
ATOM 5290 C C . ARG D 4 16 ? -16.288 92.523 31.122 1.00 131.07 11 ARG N C 1
ATOM 5291 O O . ARG D 4 16 ? -15.266 92.178 30.520 1.00 131.59 11 ARG N O 1
ATOM 5299 N N . ALA D 4 17 ? -16.455 92.310 32.430 1.00 132.64 12 ALA N N 1
ATOM 5300 C CA . ALA D 4 17 ? -15.387 91.720 33.231 1.00 128.20 12 ALA N CA 1
ATOM 5301 C C . ALA D 4 17 ? -15.060 90.301 32.785 1.00 130.92 12 ALA N C 1
ATOM 5302 O O . ALA D 4 17 ? -13.909 89.865 32.904 1.00 148.20 12 ALA N O 1
ATOM 5304 N N . GLU D 4 18 ? -16.050 89.566 32.273 1.00 128.30 13 GLU N N 1
ATOM 5305 C CA . GLU D 4 18 ? -15.796 88.192 31.854 1.00 152.58 13 GLU N CA 1
ATOM 5306 C C . GLU D 4 18 ? -14.921 88.145 30.608 1.00 147.19 13 GLU N C 1
ATOM 5307 O O . GLU D 4 18 ? -14.034 87.290 30.504 1.00 148.19 13 GLU N O 1
ATOM 5313 N N . LYS D 4 19 ? -15.155 89.044 29.648 1.00 143.00 14 LYS N N 1
ATOM 5314 C CA . LYS D 4 19 ? -14.254 89.131 28.502 1.00 137.56 14 LYS N CA 1
ATOM 5315 C C . LYS D 4 19 ? -12.837 89.467 28.952 1.00 135.83 14 LYS N C 1
ATOM 5316 O O . LYS D 4 19 ? -11.862 88.867 28.476 1.00 142.05 14 LYS N O 1
ATOM 5322 N N . GLN D 4 20 ? -12.711 90.424 29.877 1.00 132.36 15 GLN N N 1
ATOM 5323 C CA . GLN D 4 20 ? -11.411 90.737 30.458 1.00 139.10 15 GLN N CA 1
ATOM 5324 C C . GLN D 4 20 ? -10.760 89.493 31.043 1.00 148.78 15 GLN N C 1
ATOM 5325 O O . GLN D 4 20 ? -9.554 89.284 30.882 1.00 157.37 15 GLN N O 1
ATOM 5331 N N . ALA D 4 21 ? -11.547 88.654 31.722 1.00 145.75 16 ALA N N 1
ATOM 5332 C CA . ALA D 4 21 ? -11.018 87.404 32.257 1.00 149.63 16 ALA N CA 1
ATOM 5333 C C . ALA D 4 21 ? -10.584 86.462 31.140 1.00 151.47 16 ALA N C 1
ATOM 5334 O O . ALA D 4 21 ? -9.572 85.763 31.268 1.00 139.72 16 ALA N O 1
ATOM 5336 N N . GLN D 4 22 ? -11.337 86.432 30.037 1.00 158.07 17 GLN N N 1
ATOM 5337 C CA . GLN D 4 22 ? -10.952 85.615 28.891 1.00 159.08 17 GLN N CA 1
ATOM 5338 C C . GLN D 4 22 ? -9.602 86.049 28.342 1.00 152.24 17 GLN N C 1
ATOM 5339 O O . GLN D 4 22 ? -8.813 85.215 27.884 1.00 156.58 17 GLN N O 1
ATOM 5345 N N . TRP D 4 23 ? -9.317 87.348 28.376 1.00 148.98 18 TRP N N 1
ATOM 5346 C CA . TRP D 4 23 ? -8.027 87.839 27.912 1.00 148.27 18 TRP N CA 1
ATOM 5347 C C . TRP D 4 23 ? -6.969 87.881 29.012 1.00 146.90 18 TRP N C 1
ATOM 5348 O O . TRP D 4 23 ? -5.804 88.157 28.714 1.00 147.16 18 TRP N O 1
ATOM 5359 N N . LYS D 4 24 ? -7.332 87.584 30.264 1.00 144.96 19 LYS N N 1
ATOM 5360 C CA . LYS D 4 24 ? -6.404 87.786 31.376 1.00 141.05 19 LYS N CA 1
ATOM 5361 C C . LYS D 4 24 ? -5.171 86.896 31.274 1.00 123.66 19 LYS N C 1
ATOM 5362 O O . LYS D 4 24 ? -4.103 87.261 31.778 1.00 132.32 19 LYS N O 1
ATOM 5368 N N . ALA D 4 25 ? -5.288 85.738 30.630 1.00 122.92 20 ALA N N 1
ATOM 5369 C CA . ALA D 4 25 ? -4.249 84.720 30.709 1.00 126.98 20 ALA N CA 1
ATOM 5370 C C . ALA D 4 25 ? -3.109 84.987 29.731 1.00 155.81 20 ALA N C 1
ATOM 5371 O O . ALA D 4 25 ? -3.338 85.218 28.539 1.00 148.37 20 ALA N O 1
ATOM 5373 N N . ALA D 4 26 ? -1.878 84.963 30.255 1.00 173.35 21 ALA N N 1
ATOM 5374 C CA . ALA D 4 26 ? -0.652 84.815 29.462 1.00 165.29 21 ALA N CA 1
ATOM 5375 C C . ALA D 4 26 ? -0.351 86.038 28.597 1.00 166.49 21 ALA N C 1
ATOM 5376 O O . ALA D 4 26 ? 0.145 85.907 27.478 1.00 168.19 21 ALA N O 1
ATOM 5378 N N . ASN D 4 27 ? -0.628 87.229 29.113 1.00 168.87 22 ASN N N 1
ATOM 5379 C CA . ASN D 4 27 ? -0.403 88.450 28.354 1.00 157.66 22 ASN N CA 1
ATOM 5380 C C . ASN D 4 27 ? -0.089 89.579 29.320 1.00 151.25 22 ASN N C 1
ATOM 5381 O O . ASN D 4 27 ? -0.387 89.480 30.516 1.00 140.45 22 ASN N O 1
ATOM 5386 N N . PRO D 4 28 ? 0.530 90.658 28.841 1.00 153.64 23 PRO N N 1
ATOM 5387 C CA . PRO D 4 28 ? 0.579 91.886 29.642 1.00 151.09 23 PRO N CA 1
ATOM 5388 C C . PRO D 4 28 ? -0.818 92.462 29.837 1.00 127.08 23 PRO N C 1
ATOM 5389 O O . PRO D 4 28 ? -1.593 92.606 28.889 1.00 151.37 23 PRO N O 1
ATOM 5393 N N . LEU D 4 29 ? -1.107 92.806 31.090 1.00 111.95 24 LEU N N 1
ATOM 5394 C CA . LEU D 4 29 ? -2.401 93.220 31.617 1.00 150.02 24 LEU N CA 1
ATOM 5395 C C . LEU D 4 29 ? -2.667 94.699 31.375 1.00 152.89 24 LEU N C 1
ATOM 5396 O O . LEU D 4 29 ? -3.749 95.075 30.907 1.00 157.41 24 LEU N O 1
ATOM 5401 N N . LEU D 4 30 ? -1.704 95.550 31.727 1.00 134.27 25 LEU N N 1
ATOM 5402 C CA . LEU D 4 30 ? -1.758 96.975 31.441 1.00 121.52 25 LEU N CA 1
ATOM 5403 C C . LEU D 4 30 ? -0.325 97.450 31.264 1.00 144.83 25 LEU N C 1
ATOM 5404 O O . LEU D 4 30 ? 0.616 96.802 31.722 1.00 151.75 25 LEU N O 1
ATOM 5409 N N . VAL D 4 31 ? -0.158 98.569 30.563 1.00 152.78 26 VAL N N 1
ATOM 5410 C CA . VAL D 4 31 ? 1.152 99.195 30.406 1.00 150.54 26 VAL N CA 1
ATOM 5411 C C . VAL D 4 31 ? 0.987 100.705 30.514 1.00 119.81 26 VAL N C 1
ATOM 5412 O O . VAL D 4 31 ? -0.080 101.254 30.232 1.00 125.56 26 VAL N O 1
ATOM 5416 N N . GLY D 4 32 ? 2.062 101.374 30.924 1.00 101.18 27 GLY N N 1
ATOM 5417 C CA . GLY D 4 32 ? 2.044 102.816 31.073 1.00 86.90 27 GLY N CA 1
ATOM 5418 C C . GLY D 4 32 ? 3.397 103.453 30.837 1.00 122.88 27 GLY N C 1
ATOM 5419 O O . GLY D 4 32 ? 4.296 103.360 31.677 1.00 142.09 27 GLY N O 1
ATOM 5420 N N . VAL D 4 33 ? 3.557 104.090 29.682 1.00 123.47 28 VAL N N 1
ATOM 5421 C CA . VAL D 4 33 ? 4.784 104.783 29.325 1.00 104.56 28 VAL N CA 1
ATOM 5422 C C . VAL D 4 33 ? 4.481 106.269 29.281 1.00 109.99 28 VAL N C 1
ATOM 5423 O O . VAL D 4 33 ? 3.387 106.689 28.895 1.00 136.28 28 VAL N O 1
ATOM 5427 N N . SER D 4 34 ? 5.448 107.069 29.703 1.00 123.47 29 SER N N 1
ATOM 5428 C CA . SER D 4 34 ? 5.275 108.508 29.638 1.00 141.47 29 SER N CA 1
ATOM 5429 C C . SER D 4 34 ? 6.640 109.168 29.601 1.00 155.18 29 SER N C 1
ATOM 5430 O O . SER D 4 34 ? 7.665 108.541 29.880 1.00 139.76 29 SER N O 1
ATOM 5433 N N . ALA D 4 35 ? 6.620 110.455 29.260 1.00 170.49 30 ALA N N 1
ATOM 5434 C CA . ALA D 4 35 ? 7.806 111.295 29.154 1.00 191.53 30 ALA N CA 1
ATOM 5435 C C . ALA D 4 35 ? 8.781 110.835 28.074 1.00 212.11 30 ALA N C 1
ATOM 5436 O O . ALA D 4 35 ? 8.563 109.830 27.392 1.00 209.60 30 ALA N O 1
ATOM 5438 N N . LYS D 4 36 ? 9.853 111.599 27.922 1.00 230.65 31 LYS N N 1
ATOM 5439 C CA . LYS D 4 36 ? 10.930 111.385 26.964 1.00 243.95 31 LYS N CA 1
ATOM 5440 C C . LYS D 4 36 ? 12.010 112.418 27.278 1.00 262.55 31 LYS N C 1
ATOM 5441 O O . LYS D 4 36 ? 11.709 113.454 27.883 1.00 271.62 31 LYS N O 1
ATOM 5447 N N . PRO D 4 37 ? 13.273 112.147 26.923 1.00 261.25 32 PRO N N 1
ATOM 5448 C CA . PRO D 4 37 ? 14.322 113.134 27.225 1.00 268.80 32 PRO N CA 1
ATOM 5449 C C . PRO D 4 37 ? 13.978 114.489 26.621 1.00 272.81 32 PRO N C 1
ATOM 5450 O O . PRO D 4 37 ? 13.931 115.507 27.319 1.00 271.93 32 PRO N O 1
ATOM 5454 N N . VAL D 4 38 ? 13.703 114.481 25.315 1.00 276.68 33 VAL N N 1
ATOM 5455 C CA . VAL D 4 38 ? 13.215 115.662 24.610 1.00 282.05 33 VAL N CA 1
ATOM 5456 C C . VAL D 4 38 ? 11.879 116.133 25.179 1.00 284.46 33 VAL N C 1
ATOM 5457 O O . VAL D 4 38 ? 11.546 117.322 25.105 1.00 289.99 33 VAL N O 1
ATOM 5461 N N . ASN D 4 39 ? 11.102 115.222 25.768 1.00 273.43 34 ASN N N 1
ATOM 5462 C CA . ASN D 4 39 ? 9.838 115.594 26.400 1.00 267.10 34 ASN N CA 1
ATOM 5463 C C . ASN D 4 39 ? 10.036 116.115 27.818 1.00 264.18 34 ASN N C 1
ATOM 5464 O O . ASN D 4 39 ? 9.223 116.918 28.293 1.00 265.53 34 ASN N O 1
ATOM 5469 N N . ARG D 4 40 ? 11.099 115.706 28.502 1.00 262.85 35 ARG N N 1
ATOM 5470 C CA . ARG D 4 40 ? 11.213 116.117 29.895 1.00 268.36 35 ARG N CA 1
ATOM 5471 C C . ARG D 4 40 ? 12.385 117.048 30.225 1.00 266.47 35 ARG N C 1
ATOM 5472 O O . ARG D 4 40 ? 12.910 116.975 31.344 1.00 268.64 35 ARG N O 1
ATOM 5480 N N . PRO D 4 41 ? 12.816 117.954 29.337 1.00 257.28 36 PRO N N 1
ATOM 5481 C CA . PRO D 4 41 ? 13.734 118.996 29.794 1.00 245.05 36 PRO N CA 1
ATOM 5482 C C . PRO D 4 41 ? 12.932 120.052 30.522 1.00 236.50 36 PRO N C 1
ATOM 5483 O O . PRO D 4 41 ? 11.854 120.450 30.075 1.00 251.22 36 PRO N O 1
ATOM 5487 N N . ILE D 4 42 ? 13.448 120.491 31.664 1.00 228.14 37 ILE N N 1
ATOM 5488 C CA . ILE D 4 42 ? 12.642 121.343 32.524 1.00 220.70 37 ILE N CA 1
ATOM 5489 C C . ILE D 4 42 ? 13.378 122.642 32.829 1.00 217.01 37 ILE N C 1
ATOM 5490 O O . ILE D 4 42 ? 12.747 123.700 32.949 1.00 216.08 37 ILE N O 1
ATOM 5495 N N . LEU D 4 43 ? 14.710 122.577 32.927 1.00 216.93 38 LEU N N 1
ATOM 5496 C CA . LEU D 4 43 ? 15.570 123.750 33.099 1.00 209.59 38 LEU N CA 1
ATOM 5497 C C . LEU D 4 43 ? 15.085 124.630 34.257 1.00 202.44 38 LEU N C 1
ATOM 5498 O O . LEU D 4 43 ? 14.491 125.690 34.066 1.00 191.31 38 LEU N O 1
ATOM 5503 N N . SER D 4 44 ? 15.363 124.158 35.474 1.00 208.32 39 SER N N 1
ATOM 5504 C CA . SER D 4 44 ? 14.917 124.847 36.680 1.00 198.78 39 SER N CA 1
ATOM 5505 C C . SER D 4 44 ? 16.045 124.971 37.695 1.00 190.21 39 SER N C 1
ATOM 5506 O O . SER D 4 44 ? 15.810 124.878 38.903 1.00 198.89 39 SER N O 1
ATOM 5509 N N . LEU D 4 45 ? 17.275 125.188 37.227 1.00 176.90 40 LEU N N 1
ATOM 5510 C CA . LEU D 4 45 ? 18.410 125.102 38.142 1.00 169.48 40 LEU N CA 1
ATOM 5511 C C . LEU D 4 45 ? 18.503 126.320 39.056 1.00 174.96 40 LEU N C 1
ATOM 5512 O O . LEU D 4 45 ? 18.772 126.177 40.254 1.00 198.29 40 LEU N O 1
ATOM 5517 N N . ASN D 4 46 ? 18.291 127.521 38.516 1.00 169.89 41 ASN N N 1
ATOM 5518 C CA . ASN D 4 46 ? 18.628 128.738 39.252 1.00 179.20 41 ASN N CA 1
ATOM 5519 C C . ASN D 4 46 ? 17.851 129.923 38.690 1.00 181.38 41 ASN N C 1
ATOM 5520 O O . ASN D 4 46 ? 18.083 130.329 37.544 1.00 186.43 41 ASN N O 1
ATOM 5525 N N . ARG D 4 47 ? 16.925 130.464 39.505 1.00 196.63 42 ARG N N 1
ATOM 5526 C CA . ARG D 4 47 ? 16.229 131.707 39.183 1.00 200.94 42 ARG N CA 1
ATOM 5527 C C . ARG D 4 47 ? 16.258 132.770 40.287 1.00 196.80 42 ARG N C 1
ATOM 5528 O O . ARG D 4 47 ? 15.892 133.924 40.013 1.00 199.95 42 ARG N O 1
ATOM 5536 N N . LYS D 4 48 ? 16.730 132.437 41.493 1.00 204.52 43 LYS N N 1
ATOM 5537 C CA . LYS D 4 48 ? 16.863 133.426 42.562 1.00 216.75 43 LYS N CA 1
ATOM 5538 C C . LYS D 4 48 ? 17.735 134.627 42.194 1.00 225.62 43 LYS N C 1
ATOM 5539 O O . LYS D 4 48 ? 17.405 135.727 42.660 1.00 219.48 43 LYS N O 1
ATOM 5545 N N . PRO D 4 49 ? 18.796 134.527 41.370 1.00 235.56 44 PRO N N 1
ATOM 5546 C CA . PRO D 4 49 ? 19.522 135.752 41.001 1.00 235.04 44 PRO N CA 1
ATOM 5547 C C . PRO D 4 49 ? 18.604 136.842 40.501 1.00 226.31 44 PRO N C 1
ATOM 5548 O O . PRO D 4 49 ? 18.713 138.000 40.907 1.00 235.82 44 PRO N O 1
ATOM 5552 N N . LYS D 4 50 ? 17.707 136.489 39.589 1.00 195.38 45 LYS N N 1
ATOM 5553 C CA . LYS D 4 50 ? 16.573 137.342 39.279 1.00 175.39 45 LYS N CA 1
ATOM 5554 C C . LYS D 4 50 ? 15.634 137.359 40.463 1.00 177.38 45 LYS N C 1
ATOM 5555 O O . LYS D 4 50 ? 14.986 136.352 40.745 1.00 188.34 45 LYS N O 1
ATOM 5561 N N . SER D 4 51 ? 15.570 138.474 41.169 1.00 172.78 46 SER N N 1
ATOM 5562 C CA . SER D 4 51 ? 14.616 138.625 42.251 1.00 154.92 46 SER N CA 1
ATOM 5563 C C . SER D 4 51 ? 13.395 139.388 41.759 1.00 145.37 46 SER N C 1
ATOM 5564 O O . SER D 4 51 ? 13.463 140.147 40.789 1.00 148.63 46 SER N O 1
ATOM 5567 N N . ARG D 4 52 ? 12.269 139.182 42.447 1.00 141.43 47 ARG N N 1
ATOM 5568 C CA . ARG D 4 52 ? 11.050 139.900 42.094 1.00 121.33 47 ARG N CA 1
ATOM 5569 C C . ARG D 4 52 ? 11.238 141.407 42.248 1.00 128.19 47 ARG N C 1
ATOM 5570 O O . ARG D 4 52 ? 10.615 142.191 41.521 1.00 117.22 47 ARG N O 1
ATOM 5578 N N . VAL D 4 53 ? 12.117 141.835 43.157 1.00 127.03 48 VAL N N 1
ATOM 5579 C CA . VAL D 4 53 ? 12.488 143.243 43.196 1.00 115.55 48 VAL N CA 1
ATOM 5580 C C . VAL D 4 53 ? 13.312 143.591 41.963 1.00 108.11 48 VAL N C 1
ATOM 5581 O O . VAL D 4 53 ? 12.980 144.527 41.244 1.00 94.35 48 VAL N O 1
ATOM 5585 N N . GLU D 4 54 ? 14.367 142.824 41.674 1.00 128.45 49 GLU N N 1
ATOM 5586 C CA . GLU D 4 54 ? 15.180 143.116 40.494 1.00 140.88 49 GLU N CA 1
ATOM 5587 C C . GLU D 4 54 ? 14.329 143.123 39.230 1.00 135.33 49 GLU N C 1
ATOM 5588 O O . GLU D 4 54 ? 14.427 144.042 38.408 1.00 131.75 49 GLU N O 1
ATOM 5594 N N . SER D 4 55 ? 13.454 142.124 39.085 1.00 148.08 50 SER N N 1
ATOM 5595 C CA . SER D 4 55 ? 12.609 142.035 37.897 1.00 121.19 50 SER N CA 1
ATOM 5596 C C . SER D 4 55 ? 11.643 143.210 37.818 1.00 101.47 50 SER N C 1
ATOM 5597 O O . SER D 4 55 ? 11.500 143.833 36.761 1.00 92.79 50 SER N O 1
ATOM 5600 N N . ALA D 4 56 ? 10.986 143.540 38.938 1.00 97.81 51 ALA N N 1
ATOM 5601 C CA . ALA D 4 56 ? 10.074 144.680 38.958 1.00 99.53 51 ALA N CA 1
ATOM 5602 C C . ALA D 4 56 ? 10.802 146.004 38.746 1.00 102.64 51 ALA N C 1
ATOM 5603 O O . ALA D 4 56 ? 10.222 146.951 38.208 1.00 95.70 51 ALA N O 1
ATOM 5605 N N . LEU D 4 57 ? 12.059 146.093 39.195 1.00 107.72 52 LEU N N 1
ATOM 5606 C CA . LEU D 4 57 ? 12.899 147.280 39.075 1.00 108.83 52 LEU N CA 1
ATOM 5607 C C . LEU D 4 57 ? 13.526 147.365 37.694 1.00 116.51 52 LEU N C 1
ATOM 5608 O O . LEU D 4 57 ? 13.646 148.458 37.133 1.00 116.37 52 LEU N O 1
ATOM 5613 N N . ASN D 4 58 ? 13.957 146.227 37.151 1.00 112.71 53 ASN N N 1
ATOM 5614 C CA . ASN D 4 58 ? 14.460 146.127 35.789 1.00 97.99 53 ASN N CA 1
ATOM 5615 C C . ASN D 4 58 ? 13.468 145.321 34.960 1.00 102.96 53 ASN N C 1
ATOM 5616 O O . ASN D 4 58 ? 13.705 144.136 34.695 1.00 98.03 53 ASN N O 1
ATOM 5621 N N . PRO D 4 59 ? 12.343 145.905 34.554 1.00 115.40 54 PRO N N 1
ATOM 5622 C CA . PRO D 4 59 ? 11.375 145.155 33.749 1.00 98.63 54 PRO N CA 1
ATOM 5623 C C . PRO D 4 59 ? 11.925 144.894 32.355 1.00 91.83 54 PRO N C 1
ATOM 5624 O O . PRO D 4 59 ? 12.942 145.451 31.940 1.00 98.24 54 PRO N O 1
ATOM 5628 N N . ILE D 4 60 ? 11.237 144.017 31.629 1.00 77.13 55 ILE N N 1
ATOM 5629 C CA . ILE D 4 60 ? 11.635 143.705 30.259 1.00 70.43 55 ILE N CA 1
ATOM 5630 C C . ILE D 4 60 ? 11.388 144.942 29.402 1.00 75.65 55 ILE N C 1
ATOM 5631 O O . ILE D 4 60 ? 10.240 145.296 29.122 1.00 84.61 55 ILE N O 1
ATOM 5636 N N . ASP D 4 61 ? 12.464 145.606 28.990 1.00 73.98 56 ASP N N 1
ATOM 5637 C CA . ASP D 4 61 ? 12.388 146.827 28.197 1.00 69.61 56 ASP N CA 1
ATOM 5638 C C . ASP D 4 61 ? 12.945 146.561 26.804 1.00 65.94 56 ASP N C 1
ATOM 5639 O O . ASP D 4 61 ? 14.087 146.111 26.662 1.00 97.00 56 ASP N O 1
ATOM 5644 N N . LEU D 4 62 ? 12.136 146.837 25.782 1.00 61.70 57 LEU N N 1
ATOM 5645 C CA . LEU D 4 62 ? 12.560 146.754 24.389 1.00 87.90 57 LEU N CA 1
ATOM 5646 C C . LEU D 4 62 ? 12.298 148.072 23.671 1.00 96.74 57 LEU N C 1
ATOM 5647 O O . LEU D 4 62 ? 12.047 148.091 22.462 1.00 96.11 57 LEU N O 1
ATOM 5652 N N . THR D 4 63 ? 12.349 149.181 24.412 1.00 89.06 58 THR N N 1
ATOM 5653 C CA . THR D 4 63 ? 12.081 150.493 23.830 1.00 96.54 58 THR N CA 1
ATOM 5654 C C . THR D 4 63 ? 13.125 150.852 22.779 1.00 102.49 58 THR N C 1
ATOM 5655 O O . THR D 4 63 ? 12.791 151.340 21.690 1.00 99.47 58 THR N O 1
ATOM 5659 N N . VAL D 4 64 ? 14.400 150.607 23.087 1.00 95.30 59 VAL N N 1
ATOM 5660 C CA . VAL D 4 64 ? 15.473 150.985 22.173 1.00 78.90 59 VAL N CA 1
ATOM 5661 C C . VAL D 4 64 ? 15.355 150.231 20.859 1.00 81.19 59 VAL N C 1
ATOM 5662 O O . VAL D 4 64 ? 15.715 150.755 19.798 1.00 93.65 59 VAL N O 1
ATOM 5666 N N . LEU D 4 65 ? 14.846 148.998 20.903 1.00 74.71 60 LEU N N 1
ATOM 5667 C CA . LEU D 4 65 ? 14.691 148.212 19.685 1.00 71.07 60 LEU N CA 1
ATOM 5668 C C . LEU D 4 65 ? 13.665 148.843 18.754 1.00 81.13 60 LEU N C 1
ATOM 5669 O O . LEU D 4 65 ? 13.921 149.015 17.557 1.00 81.99 60 LEU N O 1
ATOM 5674 N N . ALA D 4 66 ? 12.489 149.183 19.284 1.00 94.88 61 ALA N N 1
ATOM 5675 C CA . ALA D 4 66 ? 11.454 149.779 18.446 1.00 100.70 61 ALA N CA 1
ATOM 5676 C C . ALA D 4 66 ? 11.887 151.143 17.929 1.00 105.80 61 ALA N C 1
ATOM 5677 O O . ALA D 4 66 ? 11.668 151.473 16.754 1.00 125.37 61 ALA N O 1
ATOM 5679 N N . GLU D 4 67 ? 12.510 151.948 18.794 1.00 102.35 62 GLU N N 1
ATOM 5680 C CA . GLU D 4 67 ? 13.034 153.240 18.365 1.00 112.08 62 GLU N CA 1
ATOM 5681 C C . GLU D 4 67 ? 13.999 153.072 17.193 1.00 112.92 62 GLU N C 1
ATOM 5682 O O . GLU D 4 67 ? 13.822 153.678 16.124 1.00 112.43 62 GLU N O 1
ATOM 5688 N N . TYR D 4 68 ? 15.021 152.231 17.378 1.00 109.94 63 TYR N N 1
ATOM 5689 C CA . TYR D 4 68 ? 15.972 151.940 16.309 1.00 118.91 63 TYR N CA 1
ATOM 5690 C C . TYR D 4 68 ? 15.262 151.488 15.038 1.00 115.57 63 TYR N C 1
ATOM 5691 O O . TYR D 4 68 ? 15.619 151.908 13.929 1.00 135.34 63 TYR N O 1
ATOM 5700 N N . HIS D 4 69 ? 14.244 150.641 15.188 1.00 106.64 64 HIS N N 1
ATOM 5701 C CA . HIS D 4 69 ? 13.487 150.155 14.040 1.00 108.33 64 HIS N CA 1
ATOM 5702 C C . HIS D 4 69 ? 12.888 151.312 13.252 1.00 115.68 64 HIS N C 1
ATOM 5703 O O . HIS D 4 69 ? 13.047 151.399 12.026 1.00 120.53 64 HIS N O 1
ATOM 5710 N N . LYS D 4 70 ? 12.199 152.222 13.949 1.00 126.94 65 LYS N N 1
ATOM 5711 C CA . LYS D 4 70 ? 11.625 153.378 13.270 1.00 136.83 65 LYS N CA 1
ATOM 5712 C C . LYS D 4 70 ? 12.707 154.203 12.580 1.00 139.74 65 LYS N C 1
ATOM 5713 O O . LYS D 4 70 ? 12.510 154.679 11.451 1.00 158.28 65 LYS N O 1
ATOM 5719 N N . GLN D 4 71 ? 13.866 154.367 13.232 1.00 126.83 66 GLN N N 1
ATOM 5720 C CA . GLN D 4 71 ? 14.986 155.044 12.579 1.00 132.52 66 GLN N CA 1
ATOM 5721 C C . GLN D 4 71 ? 15.323 154.391 11.241 1.00 141.08 66 GLN N C 1
ATOM 5722 O O . GLN D 4 71 ? 15.395 155.067 10.204 1.00 148.58 66 GLN N O 1
ATOM 5728 N N . ILE D 4 72 ? 15.522 153.068 11.250 1.00 141.42 67 ILE N N 1
ATOM 5729 C CA . ILE D 4 72 ? 15.850 152.345 10.022 1.00 159.90 67 ILE N CA 1
ATOM 5730 C C . ILE D 4 72 ? 14.815 152.625 8.948 1.00 168.55 67 ILE N C 1
ATOM 5731 O O . ILE D 4 72 ? 15.149 153.030 7.830 1.00 171.08 67 ILE N O 1
ATOM 5736 N N . GLU D 4 73 ? 13.541 152.383 9.264 1.00 169.62 68 GLU N N 1
ATOM 5737 C CA . GLU D 4 73 ? 12.499 152.518 8.252 1.00 169.95 68 GLU N CA 1
ATOM 5738 C C . GLU D 4 73 ? 12.494 153.918 7.649 1.00 174.89 68 GLU N C 1
ATOM 5739 O O . GLU D 4 73 ? 12.395 154.073 6.423 1.00 186.51 68 GLU N O 1
ATOM 5745 N N . SER D 4 74 ? 12.641 154.948 8.489 1.00 170.76 69 SER N N 1
ATOM 5746 C CA . SER D 4 74 ? 12.722 156.313 7.974 1.00 162.45 69 SER N CA 1
ATOM 5747 C C . SER D 4 74 ? 13.888 156.469 7.001 1.00 174.82 69 SER N C 1
ATOM 5748 O O . SER D 4 74 ? 13.719 156.983 5.888 1.00 184.92 69 SER N O 1
ATOM 5751 N N . ASN D 4 75 ? 15.082 156.014 7.400 1.00 174.38 70 ASN N N 1
ATOM 5752 C CA . ASN D 4 75 ? 16.257 156.178 6.545 1.00 170.20 70 ASN N CA 1
ATOM 5753 C C . ASN D 4 75 ? 16.134 155.391 5.242 1.00 177.57 70 ASN N C 1
ATOM 5754 O O . ASN D 4 75 ? 16.638 155.831 4.200 1.00 189.07 70 ASN N O 1
ATOM 5759 N N . LEU D 4 76 ? 15.473 154.231 5.275 1.00 176.84 71 LEU N N 1
ATOM 5760 C CA . LEU D 4 76 ? 15.224 153.483 4.048 1.00 176.57 71 LEU N CA 1
ATOM 5761 C C . LEU D 4 76 ? 14.289 154.251 3.128 1.00 185.84 71 LEU N C 1
ATOM 5762 O O . LEU D 4 76 ? 14.522 154.323 1.914 1.00 190.64 71 LEU N O 1
ATOM 5767 N N . GLN D 4 77 ? 13.222 154.832 3.685 1.00 196.95 72 GLN N N 1
ATOM 5768 C CA . GLN D 4 77 ? 12.407 155.738 2.885 1.00 209.82 72 GLN N CA 1
ATOM 5769 C C . GLN D 4 77 ? 13.240 156.890 2.344 1.00 215.24 72 GLN N C 1
ATOM 5770 O O . GLN D 4 77 ? 12.906 157.463 1.301 1.00 222.93 72 GLN N O 1
ATOM 5776 N N . ARG D 4 78 ? 14.335 157.234 3.025 1.00 205.62 73 ARG N N 1
ATOM 5777 C CA . ARG D 4 78 ? 15.222 158.272 2.510 1.00 195.39 73 ARG N CA 1
ATOM 5778 C C . ARG D 4 78 ? 16.078 157.775 1.350 1.00 199.10 73 ARG N C 1
ATOM 5779 O O . ARG D 4 78 ? 16.415 158.561 0.457 1.00 205.83 73 ARG N O 1
ATOM 5787 N N . ILE D 4 79 ? 16.458 156.494 1.338 1.00 198.66 74 ILE N N 1
ATOM 5788 C CA . ILE D 4 79 ? 17.138 155.996 0.143 1.00 195.30 74 ILE N CA 1
ATOM 5789 C C . ILE D 4 79 ? 16.149 155.882 -1.014 1.00 194.02 74 ILE N C 1
ATOM 5790 O O . ILE D 4 79 ? 16.518 156.069 -2.184 1.00 191.68 74 ILE N O 1
ATOM 5795 N N . GLU D 4 80 ? 14.875 155.613 -0.717 1.00 200.78 75 GLU N N 1
ATOM 5796 C CA . GLU D 4 80 ? 13.867 155.734 -1.761 1.00 201.67 75 GLU N CA 1
ATOM 5797 C C . GLU D 4 80 ? 13.657 157.187 -2.161 1.00 207.42 75 GLU N C 1
ATOM 5798 O O . GLU D 4 80 ? 13.158 157.452 -3.260 1.00 213.76 75 GLU N O 1
ATOM 5804 N N . ARG D 4 81 ? 14.031 158.135 -1.293 1.00 205.81 76 ARG N N 1
ATOM 5805 C CA . ARG D 4 81 ? 14.089 159.531 -1.714 1.00 207.64 76 ARG N CA 1
ATOM 5806 C C . ARG D 4 81 ? 15.270 159.769 -2.645 1.00 208.24 76 ARG N C 1
ATOM 5807 O O . ARG D 4 81 ? 15.187 160.605 -3.553 1.00 211.43 76 ARG N O 1
ATOM 5815 N N . LYS D 4 82 ? 16.388 159.076 -2.411 1.00 204.88 77 LYS N N 1
ATOM 5816 C CA . LYS D 4 82 ? 17.463 159.068 -3.399 1.00 206.64 77 LYS N CA 1
ATOM 5817 C C . LYS D 4 82 ? 16.955 158.566 -4.745 1.00 208.28 77 LYS N C 1
ATOM 5818 O O . LYS D 4 82 ? 17.314 159.106 -5.801 1.00 207.37 77 LYS N O 1
ATOM 5824 N N . ASN D 4 83 ? 16.100 157.542 -4.727 1.00 206.36 78 ASN N N 1
ATOM 5825 C CA . ASN D 4 83 ? 15.435 157.131 -5.958 1.00 214.03 78 ASN N CA 1
ATOM 5826 C C . ASN D 4 83 ? 14.436 158.181 -6.434 1.00 235.67 78 ASN N C 1
ATOM 5827 O O . ASN D 4 83 ? 14.148 158.263 -7.633 1.00 252.73 78 ASN N O 1
ATOM 5832 N N . GLN D 4 84 ? 13.911 158.993 -5.519 1.00 235.55 79 GLN N N 1
ATOM 5833 C CA . GLN D 4 84 ? 12.892 159.976 -5.866 1.00 236.05 79 GLN N CA 1
ATOM 5834 C C . GLN D 4 84 ? 13.497 161.159 -6.614 1.00 242.54 79 GLN N C 1
ATOM 5835 O O . GLN D 4 84 ? 14.618 161.590 -6.330 1.00 242.22 79 GLN N O 1
ATOM 5841 N N . ARG D 4 85 ? 12.742 161.685 -7.577 1.00 238.93 80 ARG N N 1
ATOM 5842 C CA . ARG D 4 85 ? 13.125 162.865 -8.335 1.00 228.09 80 ARG N CA 1
ATOM 5843 C C . ARG D 4 85 ? 12.094 163.966 -8.120 1.00 219.42 80 ARG N C 1
ATOM 5844 O O . ARG D 4 85 ? 10.904 163.694 -7.933 1.00 220.43 80 ARG N O 1
ATOM 5852 N N . THR D 4 86 ? 12.557 165.213 -8.154 1.00 218.99 81 THR N N 1
ATOM 5853 C CA . THR D 4 86 ? 11.690 166.360 -7.907 1.00 219.03 81 THR N CA 1
ATOM 5854 C C . THR D 4 86 ? 10.831 166.633 -9.137 1.00 222.19 81 THR N C 1
ATOM 5855 O O . THR D 4 86 ? 11.358 166.912 -10.220 1.00 225.98 81 THR N O 1
ATOM 5859 N N . TRP D 4 87 ? 9.514 166.556 -8.970 1.00 225.08 82 TRP N N 1
ATOM 5860 C CA . TRP D 4 87 ? 8.578 166.851 -10.051 1.00 222.82 82 TRP N CA 1
ATOM 5861 C C . TRP D 4 87 ? 7.323 167.530 -9.513 1.00 200.45 82 TRP N C 1
ATOM 5862 O O . TRP D 4 87 ? 6.327 166.871 -9.214 1.00 186.68 82 TRP N O 1
ATOM 6489 N N . GLY F 1 1 ? 34.882 93.910 1.912 1.00 225.41 -1 GLY C N 1
ATOM 6490 C CA . GLY F 1 1 ? 35.485 95.217 2.096 1.00 230.45 -1 GLY C CA 1
ATOM 6491 C C . GLY F 1 1 ? 36.476 95.258 3.242 1.00 225.53 -1 GLY C C 1
ATOM 6492 O O . GLY F 1 1 ? 36.434 96.160 4.078 1.00 223.92 -1 GLY C O 1
ATOM 6493 N N . ALA F 1 2 ? 37.377 94.275 3.276 1.00 226.44 0 ALA C N 1
ATOM 6494 C CA . ALA F 1 2 ? 38.378 94.178 4.333 1.00 223.15 0 ALA C CA 1
ATOM 6495 C C . ALA F 1 2 ? 39.468 95.239 4.229 1.00 226.57 0 ALA C C 1
ATOM 6496 O O . ALA F 1 2 ? 40.330 95.295 5.113 1.00 231.23 0 ALA C O 1
ATOM 6498 N N . MET F 1 3 ? 39.464 96.068 3.183 1.00 227.95 1 MET C N 1
ATOM 6499 C CA . MET F 1 3 ? 40.463 97.119 3.026 1.00 217.84 1 MET C CA 1
ATOM 6500 C C . MET F 1 3 ? 39.985 98.452 3.593 1.00 198.29 1 MET C C 1
ATOM 6501 O O . MET F 1 3 ? 40.758 99.163 4.247 1.00 189.90 1 MET C O 1
ATOM 6506 N N . ASN F 1 4 ? 38.723 98.814 3.355 1.00 182.79 2 ASN C N 1
ATOM 6507 C CA . ASN F 1 4 ? 38.133 99.900 4.129 1.00 158.97 2 ASN C CA 1
ATOM 6508 C C . ASN F 1 4 ? 38.009 99.498 5.592 1.00 172.65 2 ASN C C 1
ATOM 6509 O O . ASN F 1 4 ? 38.225 100.320 6.493 1.00 171.20 2 ASN C O 1
ATOM 6514 N N . LYS F 1 5 ? 37.676 98.229 5.846 1.00 185.69 3 LYS C N 1
ATOM 6515 C CA . LYS F 1 5 ? 37.792 97.675 7.188 1.00 186.97 3 LYS C CA 1
ATOM 6516 C C . LYS F 1 5 ? 39.241 97.600 7.648 1.00 179.52 3 LYS C C 1
ATOM 6517 O O . LYS F 1 5 ? 39.491 97.433 8.846 1.00 178.26 3 LYS C O 1
ATOM 6523 N N . GLU F 1 6 ? 40.201 97.701 6.724 1.00 184.04 4 GLU C N 1
ATOM 6524 C CA . GLU F 1 6 ? 41.597 97.851 7.112 1.00 169.33 4 GLU C CA 1
ATOM 6525 C C . GLU F 1 6 ? 41.905 99.285 7.517 1.00 152.07 4 GLU C C 1
ATOM 6526 O O . GLU F 1 6 ? 42.772 99.511 8.367 1.00 139.77 4 GLU C O 1
ATOM 6532 N N . ILE F 1 7 ? 41.212 100.263 6.929 1.00 152.55 5 ILE C N 1
ATOM 6533 C CA . ILE F 1 7 ? 41.259 101.617 7.473 1.00 140.94 5 ILE C CA 1
ATOM 6534 C C . ILE F 1 7 ? 40.639 101.640 8.864 1.00 125.86 5 ILE C C 1
ATOM 6535 O O . ILE F 1 7 ? 41.151 102.296 9.784 1.00 129.77 5 ILE C O 1
ATOM 6540 N N . LEU F 1 8 ? 39.529 100.917 9.042 1.00 134.48 6 LEU C N 1
ATOM 6541 C CA . LEU F 1 8 ? 39.002 100.704 10.385 1.00 143.00 6 LEU C CA 1
ATOM 6542 C C . LEU F 1 8 ? 40.028 100.017 11.276 1.00 140.93 6 LEU C C 1
ATOM 6543 O O . LEU F 1 8 ? 40.069 100.271 12.485 1.00 138.11 6 LEU C O 1
ATOM 6548 N N . ALA F 1 9 ? 40.870 99.154 10.702 1.00 149.54 7 ALA C N 1
ATOM 6549 C CA . ALA F 1 9 ? 41.931 98.534 11.485 1.00 141.93 7 ALA C CA 1
ATOM 6550 C C . ALA F 1 9 ? 43.017 99.538 11.835 1.00 123.51 7 ALA C C 1
ATOM 6551 O O . ALA F 1 9 ? 43.703 99.381 12.851 1.00 130.87 7 ALA C O 1
ATOM 6553 N N . VAL F 1 10 ? 43.198 100.563 11.003 1.00 122.33 8 VAL C N 1
ATOM 6554 C CA . VAL F 1 10 ? 44.072 101.668 11.374 1.00 117.71 8 VAL C CA 1
ATOM 6555 C C . VAL F 1 10 ? 43.486 102.416 12.561 1.00 121.92 8 VAL C C 1
ATOM 6556 O O . VAL F 1 10 ? 44.204 102.788 13.500 1.00 122.76 8 VAL C O 1
ATOM 6560 N N . VAL F 1 11 ? 42.171 102.642 12.541 1.00 126.26 9 VAL C N 1
ATOM 6561 C CA . VAL F 1 11 ? 41.504 103.274 13.677 1.00 126.83 9 VAL C CA 1
ATOM 6562 C C . VAL F 1 11 ? 41.724 102.451 14.941 1.00 126.20 9 VAL C C 1
ATOM 6563 O O . VAL F 1 11 ? 42.220 102.956 15.955 1.00 119.64 9 VAL C O 1
ATOM 6567 N N . GLU F 1 12 ? 41.354 101.167 14.892 1.00 130.83 10 GLU C N 1
ATOM 6568 C CA . GLU F 1 12 ? 41.571 100.265 16.019 1.00 133.59 10 GLU C CA 1
ATOM 6569 C C . GLU F 1 12 ? 43.016 100.311 16.495 1.00 130.68 10 GLU C C 1
ATOM 6570 O O . GLU F 1 12 ? 43.284 100.311 17.702 1.00 141.35 10 GLU C O 1
ATOM 6576 N N . ALA F 1 13 ? 43.961 100.362 15.554 1.00 130.42 11 ALA C N 1
ATOM 6577 C CA . ALA F 1 13 ? 45.368 100.433 15.920 1.00 131.01 11 ALA C CA 1
ATOM 6578 C C . ALA F 1 13 ? 45.691 101.727 16.649 1.00 115.52 11 ALA C C 1
ATOM 6579 O O . ALA F 1 13 ? 46.579 101.750 17.508 1.00 109.58 11 ALA C O 1
ATOM 6581 N N . VAL F 1 14 ? 44.979 102.807 16.335 1.00 116.21 12 VAL C N 1
ATOM 6582 C CA . VAL F 1 14 ? 45.292 104.119 16.881 1.00 107.27 12 VAL C CA 1
ATOM 6583 C C . VAL F 1 14 ? 44.245 104.608 17.870 1.00 121.75 12 VAL C C 1
ATOM 6584 O O . VAL F 1 14 ? 44.419 105.688 18.456 1.00 119.33 12 VAL C O 1
ATOM 6588 N N . SER F 1 15 ? 43.176 103.842 18.098 1.00 130.28 13 SER C N 1
ATOM 6589 C CA . SER F 1 15 ? 42.110 104.255 19.013 1.00 127.63 13 SER C CA 1
ATOM 6590 C C . SER F 1 15 ? 42.478 103.841 20.435 1.00 119.49 13 SER C C 1
ATOM 6591 O O . SER F 1 15 ? 42.050 102.807 20.953 1.00 144.87 13 SER C O 1
ATOM 6594 N N . ASN F 1 16 ? 43.288 104.677 21.079 1.00 100.78 14 ASN C N 1
ATOM 6595 C CA . ASN F 1 16 ? 43.647 104.506 22.483 1.00 127.42 14 ASN C CA 1
ATOM 6596 C C . ASN F 1 16 ? 42.933 105.599 23.270 1.00 122.30 14 ASN C C 1
ATOM 6597 O O . ASN F 1 16 ? 43.233 106.787 23.106 1.00 113.68 14 ASN C O 1
ATOM 6602 N N . GLU F 1 17 ? 41.984 105.191 24.116 1.00 128.96 15 GLU C N 1
ATOM 6603 C CA . GLU F 1 17 ? 41.156 106.152 24.838 1.00 127.46 15 GLU C CA 1
ATOM 6604 C C . GLU F 1 17 ? 41.992 107.045 25.748 1.00 128.44 15 GLU C C 1
ATOM 6605 O O . GLU F 1 17 ? 41.713 108.243 25.877 1.00 129.03 15 GLU C O 1
ATOM 6611 N N . LYS F 1 18 ? 43.032 106.485 26.373 1.00 122.87 16 LYS C N 1
ATOM 6612 C CA . LYS F 1 18 ? 43.835 107.256 27.318 1.00 124.77 16 LYS C CA 1
ATOM 6613 C C . LYS F 1 18 ? 44.424 108.501 26.666 1.00 102.98 16 LYS C C 1
ATOM 6614 O O . LYS F 1 18 ? 44.541 109.551 27.310 1.00 86.67 16 LYS C O 1
ATOM 6620 N N . ALA F 1 19 ? 44.792 108.410 25.388 1.00 104.81 17 ALA C N 1
ATOM 6621 C CA . ALA F 1 19 ? 45.405 109.519 24.668 1.00 106.81 17 ALA C CA 1
ATOM 6622 C C . ALA F 1 19 ? 44.446 110.168 23.678 1.00 97.04 17 ALA C C 1
ATOM 6623 O O . ALA F 1 19 ? 44.170 111.366 23.782 1.00 97.22 17 ALA C O 1
ATOM 6625 N N . LEU F 1 20 ? 43.933 109.415 22.712 1.00 104.10 18 LEU C N 1
ATOM 6626 C CA . LEU F 1 20 ? 43.057 109.971 21.681 1.00 99.74 18 LEU C CA 1
ATOM 6627 C C . LEU F 1 20 ? 41.716 109.250 21.678 1.00 100.41 18 LEU C C 1
ATOM 6628 O O . LEU F 1 20 ? 41.654 108.066 21.295 1.00 100.48 18 LEU C O 1
ATOM 6633 N N . PRO F 1 21 ? 40.628 109.906 22.084 1.00 99.78 19 PRO C N 1
ATOM 6634 C CA . PRO F 1 21 ? 39.322 109.234 22.094 1.00 96.99 19 PRO C CA 1
ATOM 6635 C C . PRO F 1 21 ? 38.862 108.900 20.684 1.00 96.59 19 PRO C C 1
ATOM 6636 O O . PRO F 1 21 ? 39.048 109.683 19.750 1.00 103.98 19 PRO C O 1
ATOM 6640 N N . ARG F 1 22 ? 38.251 107.720 20.538 1.00 91.26 20 ARG C N 1
ATOM 6641 C CA . ARG F 1 22 ? 37.758 107.304 19.228 1.00 88.54 20 ARG C CA 1
ATOM 6642 C C . ARG F 1 22 ? 36.667 108.236 18.716 1.00 80.47 20 ARG C C 1
ATOM 6643 O O . ARG F 1 22 ? 36.510 108.401 17.500 1.00 81.11 20 ARG C O 1
ATOM 6651 N N . GLU F 1 23 ? 35.907 108.851 19.627 1.00 80.85 21 GLU C N 1
ATOM 6652 C CA . GLU F 1 23 ? 34.848 109.769 19.219 1.00 92.29 21 GLU C CA 1
ATOM 6653 C C . GLU F 1 23 ? 35.413 110.935 18.417 1.00 99.88 21 GLU C C 1
ATOM 6654 O O . GLU F 1 23 ? 34.836 111.339 17.400 1.00 115.68 21 GLU C O 1
ATOM 6660 N N . LYS F 1 24 ? 36.546 111.487 18.860 1.00 88.31 22 LYS C N 1
ATOM 6661 C CA . LYS F 1 24 ? 37.201 112.548 18.103 1.00 98.54 22 LYS C CA 1
ATOM 6662 C C . LYS F 1 24 ? 37.626 112.053 16.728 1.00 88.95 22 LYS C C 1
ATOM 6663 O O . LYS F 1 24 ? 37.473 112.763 15.723 1.00 98.43 22 LYS C O 1
ATOM 6669 N N . ILE F 1 25 ? 38.158 110.829 16.667 1.00 69.40 23 ILE C N 1
ATOM 6670 C CA . ILE F 1 25 ? 38.576 110.250 15.394 1.00 78.79 23 ILE C CA 1
ATOM 6671 C C . ILE F 1 25 ? 37.405 110.205 14.424 1.00 90.66 23 ILE C C 1
ATOM 6672 O O . ILE F 1 25 ? 37.514 110.631 13.267 1.00 86.25 23 ILE C O 1
ATOM 6677 N N . PHE F 1 26 ? 36.265 109.685 14.887 1.00 84.47 24 PHE C N 1
ATOM 6678 C CA . PHE F 1 26 ? 35.095 109.579 14.022 1.00 83.21 24 PHE C CA 1
ATOM 6679 C C . PHE F 1 26 ? 34.574 110.953 13.625 1.00 81.61 24 PHE C C 1
ATOM 6680 O O . PHE F 1 26 ? 34.104 111.139 12.498 1.00 102.47 24 PHE C O 1
ATOM 6688 N N . GLU F 1 27 ? 34.640 111.926 14.536 1.00 75.00 25 GLU C N 1
ATOM 6689 C CA . GLU F 1 27 ? 34.255 113.292 14.195 1.00 73.86 25 GLU C CA 1
ATOM 6690 C C . GLU F 1 27 ? 35.073 113.813 13.017 1.00 85.80 25 GLU C C 1
ATOM 6691 O O . GLU F 1 27 ? 34.521 114.274 12.005 1.00 89.36 25 GLU C O 1
ATOM 6697 N N . ALA F 1 28 ? 36.402 113.727 13.129 1.00 83.21 26 ALA C N 1
ATOM 6698 C CA . ALA F 1 28 ? 37.264 114.180 12.042 1.00 74.93 26 ALA C CA 1
ATOM 6699 C C . ALA F 1 28 ? 36.975 113.420 10.753 1.00 92.81 26 ALA C C 1
ATOM 6700 O O . ALA F 1 28 ? 36.912 114.017 9.669 1.00 115.00 26 ALA C O 1
ATOM 6702 N N . LEU F 1 29 ? 36.781 112.102 10.852 1.00 84.04 27 LEU C N 1
ATOM 6703 C CA . LEU F 1 29 ? 36.495 111.305 9.662 1.00 89.99 27 LEU C CA 1
ATOM 6704 C C . LEU F 1 29 ? 35.226 111.785 8.971 1.00 88.02 27 LEU C C 1
ATOM 6705 O O . LEU F 1 29 ? 35.224 112.035 7.760 1.00 84.98 27 LEU C O 1
ATOM 6710 N N . GLU F 1 30 ? 34.135 111.922 9.729 1.00 78.31 28 GLU C N 1
ATOM 6711 C CA . GLU F 1 30 ? 32.887 112.423 9.163 1.00 75.95 28 GLU C CA 1
ATOM 6712 C C . GLU F 1 30 ? 33.109 113.754 8.460 1.00 70.03 28 GLU C C 1
ATOM 6713 O O . GLU F 1 30 ? 32.603 113.981 7.352 1.00 85.85 28 GLU C O 1
ATOM 6719 N N . SER F 1 31 ? 33.882 114.645 9.092 1.00 73.33 29 SER C N 1
ATOM 6720 C CA . SER F 1 31 ? 34.229 115.903 8.438 1.00 86.95 29 SER C CA 1
ATOM 6721 C C . SER F 1 31 ? 34.874 115.654 7.080 1.00 85.32 29 SER C C 1
ATOM 6722 O O . SER F 1 31 ? 34.538 116.313 6.085 1.00 94.92 29 SER C O 1
ATOM 6725 N N . ALA F 1 32 ? 35.786 114.678 7.015 1.00 82.97 30 ALA C N 1
ATOM 6726 C CA . ALA F 1 32 ? 36.501 114.403 5.770 1.00 88.08 30 ALA C CA 1
ATOM 6727 C C . ALA F 1 32 ? 35.558 113.891 4.684 1.00 86.49 30 ALA C C 1
ATOM 6728 O O . ALA F 1 32 ? 35.519 114.434 3.568 1.00 90.51 30 ALA C O 1
ATOM 6730 N N . LEU F 1 33 ? 34.814 112.818 4.984 1.00 82.37 31 LEU C N 1
ATOM 6731 C CA . LEU F 1 33 ? 33.860 112.272 4.020 1.00 85.80 31 LEU C CA 1
ATOM 6732 C C . LEU F 1 33 ? 32.941 113.368 3.494 1.00 84.62 31 LEU C C 1
ATOM 6733 O O . LEU F 1 33 ? 32.686 113.469 2.282 1.00 83.35 31 LEU C O 1
ATOM 6738 N N . ALA F 1 34 ? 32.450 114.210 4.409 1.00 87.04 32 ALA C N 1
ATOM 6739 C CA . ALA F 1 34 ? 31.633 115.353 4.018 1.00 92.07 32 ALA C CA 1
ATOM 6740 C C . ALA F 1 34 ? 32.371 116.253 3.035 1.00 93.87 32 ALA C C 1
ATOM 6741 O O . ALA F 1 34 ? 31.772 116.768 2.082 1.00 99.75 32 ALA C O 1
ATOM 6743 N N . THR F 1 35 ? 33.678 116.450 3.240 1.00 99.23 33 THR C N 1
ATOM 6744 C CA . THR F 1 35 ? 34.432 117.282 2.306 1.00 93.97 33 THR C CA 1
ATOM 6745 C C . THR F 1 35 ? 34.486 116.653 0.917 1.00 105.12 33 THR C C 1
ATOM 6746 O O . THR F 1 35 ? 34.326 117.351 -0.089 1.00 125.88 33 THR C O 1
ATOM 6750 N N . ALA F 1 36 ? 34.687 115.334 0.838 1.00 96.92 34 ALA C N 1
ATOM 6751 C CA . ALA F 1 36 ? 34.847 114.689 -0.467 1.00 114.60 34 ALA C CA 1
ATOM 6752 C C . ALA F 1 36 ? 33.533 114.663 -1.250 1.00 107.64 34 ALA C C 1
ATOM 6753 O O . ALA F 1 36 ? 33.453 115.162 -2.389 1.00 113.04 34 ALA C O 1
ATOM 6755 N N . THR F 1 37 ? 32.488 114.068 -0.663 1.00 108.84 35 THR C N 1
ATOM 6756 C CA . THR F 1 37 ? 31.195 114.064 -1.343 1.00 103.17 35 THR C CA 1
ATOM 6757 C C . THR F 1 37 ? 30.735 115.487 -1.620 1.00 102.61 35 THR C C 1
ATOM 6758 O O . THR F 1 37 ? 30.098 115.762 -2.644 1.00 116.02 35 THR C O 1
ATOM 6762 N N . LYS F 1 38 ? 31.068 116.405 -0.713 1.00 108.44 36 LYS C N 1
ATOM 6763 C CA . LYS F 1 38 ? 30.871 117.825 -0.961 1.00 117.90 36 LYS C CA 1
ATOM 6764 C C . LYS F 1 38 ? 31.661 118.288 -2.178 1.00 126.53 36 LYS C C 1
ATOM 6765 O O . LYS F 1 38 ? 31.274 119.259 -2.839 1.00 135.07 36 LYS C O 1
ATOM 6771 N N . LYS F 1 39 ? 32.761 117.600 -2.504 1.00 128.52 37 LYS C N 1
ATOM 6772 C CA . LYS F 1 39 ? 33.595 118.056 -3.611 1.00 136.60 37 LYS C CA 1
ATOM 6773 C C . LYS F 1 39 ? 33.025 117.648 -4.956 1.00 132.93 37 LYS C C 1
ATOM 6774 O O . LYS F 1 39 ? 33.046 118.440 -5.901 1.00 125.18 37 LYS C O 1
ATOM 6780 N N . LYS F 1 40 ? 32.542 116.409 -5.078 1.00 121.99 38 LYS C N 1
ATOM 6781 C CA . LYS F 1 40 ? 32.258 115.927 -6.425 1.00 107.98 38 LYS C CA 1
ATOM 6782 C C . LYS F 1 40 ? 31.083 116.643 -7.115 1.00 119.68 38 LYS C C 1
ATOM 6783 O O . LYS F 1 40 ? 30.999 116.587 -8.341 1.00 135.92 38 LYS C O 1
ATOM 6789 N N . TYR F 1 41 ? 30.182 117.321 -6.391 1.00 116.92 39 TYR C N 1
ATOM 6790 C CA . TYR F 1 41 ? 28.899 117.653 -7.006 1.00 95.25 39 TYR C CA 1
ATOM 6791 C C . TYR F 1 41 ? 28.958 118.903 -7.901 1.00 100.54 39 TYR C C 1
ATOM 6792 O O . TYR F 1 41 ? 28.055 119.106 -8.714 1.00 89.02 39 TYR C O 1
ATOM 6801 N N . GLU F 1 42 ? 29.965 119.762 -7.712 1.00 107.54 40 GLU C N 1
ATOM 6802 C CA . GLU F 1 42 ? 30.175 121.059 -8.367 1.00 119.52 40 GLU C CA 1
ATOM 6803 C C . GLU F 1 42 ? 29.159 122.140 -7.908 1.00 112.59 40 GLU C C 1
ATOM 6804 O O . GLU F 1 42 ? 29.378 123.341 -8.140 1.00 116.90 40 GLU C O 1
ATOM 6810 N N . GLN F 1 43 ? 28.042 121.751 -7.304 1.00 110.25 41 GLN C N 1
ATOM 6811 C CA . GLN F 1 43 ? 27.178 122.727 -6.667 1.00 103.83 41 GLN C CA 1
ATOM 6812 C C . GLN F 1 43 ? 27.510 122.835 -5.191 1.00 102.65 41 GLN C C 1
ATOM 6813 O O . GLN F 1 43 ? 27.899 121.850 -4.563 1.00 99.49 41 GLN C O 1
ATOM 6819 N N . GLU F 1 44 ? 27.321 124.035 -4.633 1.00 109.86 42 GLU C N 1
ATOM 6820 C CA . GLU F 1 44 ? 27.652 124.255 -3.225 1.00 104.49 42 GLU C CA 1
ATOM 6821 C C . GLU F 1 44 ? 26.711 123.473 -2.314 1.00 91.70 42 GLU C C 1
ATOM 6822 O O . GLU F 1 44 ? 25.566 123.875 -2.078 1.00 99.27 42 GLU C O 1
ATOM 6828 N N . ILE F 1 45 ? 27.199 122.349 -1.799 1.00 85.07 43 ILE C N 1
ATOM 6829 C CA . ILE F 1 45 ? 26.416 121.447 -0.965 1.00 87.28 43 ILE C CA 1
ATOM 6830 C C . ILE F 1 45 ? 26.938 121.525 0.461 1.00 101.56 43 ILE C C 1
ATOM 6831 O O . ILE F 1 45 ? 28.122 121.786 0.696 1.00 112.39 43 ILE C O 1
ATOM 6836 N N . ASP F 1 46 ? 26.037 121.316 1.419 1.00 108.23 44 ASP C N 1
ATOM 6837 C CA . ASP F 1 46 ? 26.401 121.043 2.802 1.00 105.51 44 ASP C CA 1
ATOM 6838 C C . ASP F 1 46 ? 25.910 119.641 3.127 1.00 96.97 44 ASP C C 1
ATOM 6839 O O . ASP F 1 46 ? 24.710 119.366 3.034 1.00 114.53 44 ASP C O 1
ATOM 6844 N N . VAL F 1 47 ? 26.833 118.756 3.482 1.00 72.17 45 VAL C N 1
ATOM 6845 C CA . VAL F 1 47 ? 26.516 117.363 3.764 1.00 77.69 45 VAL C CA 1
ATOM 6846 C C . VAL F 1 47 ? 27.215 116.957 5.053 1.00 89.37 45 VAL C C 1
ATOM 6847 O O . VAL F 1 47 ? 28.335 117.399 5.330 1.00 92.45 45 VAL C O 1
ATOM 6851 N N . ARG F 1 48 ? 26.538 116.139 5.856 1.00 97.69 46 ARG C N 1
ATOM 6852 C CA . ARG F 1 48 ? 27.117 115.576 7.064 1.00 114.74 46 ARG C CA 1
ATOM 6853 C C . ARG F 1 48 ? 26.984 114.061 7.029 1.00 118.67 46 ARG C C 1
ATOM 6854 O O . ARG F 1 48 ? 26.097 113.506 6.377 1.00 107.96 46 ARG C O 1
ATOM 6862 N N . VAL F 1 49 ? 27.884 113.397 7.747 1.00 123.42 47 VAL C N 1
ATOM 6863 C CA . VAL F 1 49 ? 27.926 111.945 7.823 1.00 111.26 47 VAL C CA 1
ATOM 6864 C C . VAL F 1 49 ? 27.869 111.540 9.288 1.00 98.99 47 VAL C C 1
ATOM 6865 O O . VAL F 1 49 ? 28.479 112.190 10.143 1.00 95.98 47 VAL C O 1
ATOM 6869 N N . GLN F 1 50 ? 27.116 110.481 9.577 1.00 101.99 48 GLN C N 1
ATOM 6870 C CA . GLN F 1 50 ? 27.088 109.854 10.893 1.00 98.67 48 GLN C CA 1
ATOM 6871 C C . GLN F 1 50 ? 27.786 108.507 10.770 1.00 106.18 48 GLN C C 1
ATOM 6872 O O . GLN F 1 50 ? 27.238 107.570 10.180 1.00 124.52 48 GLN C O 1
ATOM 6878 N N . ILE F 1 51 ? 28.999 108.417 11.303 1.00 88.98 49 ILE C N 1
ATOM 6879 C CA . ILE F 1 51 ? 29.734 107.160 11.340 1.00 95.28 49 ILE C CA 1
ATOM 6880 C C . ILE F 1 51 ? 29.322 106.423 12.608 1.00 109.88 49 ILE C C 1
ATOM 6881 O O . ILE F 1 51 ? 29.633 106.858 13.720 1.00 122.08 49 ILE C O 1
ATOM 6886 N N . ASP F 1 52 ? 28.601 105.317 12.441 1.00 120.37 50 ASP C N 1
ATOM 6887 C CA . ASP F 1 52 ? 28.274 104.465 13.574 1.00 132.79 50 ASP C CA 1
ATOM 6888 C C . ASP F 1 52 ? 29.553 103.958 14.227 1.00 127.36 50 ASP C C 1
ATOM 6889 O O . ASP F 1 52 ? 30.571 103.739 13.565 1.00 132.77 50 ASP C O 1
ATOM 6894 N N . ARG F 1 53 ? 29.493 103.767 15.546 1.00 127.37 51 ARG C N 1
ATOM 6895 C CA . ARG F 1 53 ? 30.702 103.457 16.301 1.00 122.77 51 ARG C CA 1
ATOM 6896 C C . ARG F 1 53 ? 31.306 102.120 15.895 1.00 130.29 51 ARG C C 1
ATOM 6897 O O . ARG F 1 53 ? 32.525 101.941 15.990 1.00 141.92 51 ARG C O 1
ATOM 6905 N N . LYS F 1 54 ? 30.482 101.168 15.443 1.00 127.11 52 LYS C N 1
ATOM 6906 C CA . LYS F 1 54 ? 31.005 99.859 15.074 1.00 126.01 52 LYS C CA 1
ATOM 6907 C C . LYS F 1 54 ? 30.405 99.303 13.787 1.00 129.20 52 LYS C C 1
ATOM 6908 O O . LYS F 1 54 ? 30.619 98.121 13.488 1.00 131.20 52 LYS C O 1
ATOM 6914 N N . SER F 1 55 ? 29.676 100.100 13.011 1.00 129.47 53 SER C N 1
ATOM 6915 C CA . SER F 1 55 ? 29.129 99.611 11.753 1.00 133.72 53 SER C CA 1
ATOM 6916 C C . SER F 1 55 ? 30.189 99.618 10.660 1.00 131.24 53 SER C C 1
ATOM 6917 O O . SER F 1 55 ? 31.099 100.453 10.648 1.00 126.26 53 SER C O 1
ATOM 6920 N N . GLY F 1 56 ? 30.059 98.672 9.729 1.00 138.38 54 GLY C N 1
ATOM 6921 C CA . GLY F 1 56 ? 30.963 98.642 8.594 1.00 131.72 54 GLY C CA 1
ATOM 6922 C C . GLY F 1 56 ? 30.714 99.770 7.616 1.00 130.29 54 GLY C C 1
ATOM 6923 O O . GLY F 1 56 ? 31.621 100.165 6.876 1.00 124.26 54 GLY C O 1
ATOM 6924 N N . ASP F 1 57 ? 29.497 100.307 7.599 1.00 138.62 55 ASP C N 1
ATOM 6925 C CA . ASP F 1 57 ? 29.125 101.381 6.693 1.00 140.12 55 ASP C CA 1
ATOM 6926 C C . ASP F 1 57 ? 28.650 102.591 7.485 1.00 125.87 55 ASP C C 1
ATOM 6927 O O . ASP F 1 57 ? 28.314 102.501 8.669 1.00 125.18 55 ASP C O 1
ATOM 6932 N N . PHE F 1 58 ? 28.629 103.730 6.799 1.00 125.33 56 PHE C N 1
ATOM 6933 C CA . PHE F 1 58 ? 28.241 105.012 7.365 1.00 124.76 56 PHE C CA 1
ATOM 6934 C C . PHE F 1 58 ? 27.149 105.617 6.499 1.00 137.88 56 PHE C C 1
ATOM 6935 O O . PHE F 1 58 ? 27.296 105.698 5.276 1.00 145.86 56 PHE C O 1
ATOM 6943 N N . ASP F 1 59 ? 26.055 106.026 7.131 1.00 129.68 57 ASP C N 1
ATOM 6944 C CA . ASP F 1 59 ? 25.005 106.737 6.421 1.00 120.99 57 ASP C CA 1
ATOM 6945 C C . ASP F 1 59 ? 25.431 108.179 6.173 1.00 100.51 57 ASP C C 1
ATOM 6946 O O . ASP F 1 59 ? 26.014 108.829 7.044 1.00 110.96 57 ASP C O 1
ATOM 6951 N N . THR F 1 60 ? 25.131 108.686 4.980 1.00 79.68 58 THR C N 1
ATOM 6952 C CA . THR F 1 60 ? 25.458 110.060 4.621 1.00 87.31 58 THR C CA 1
ATOM 6953 C C . THR F 1 60 ? 24.174 110.833 4.357 1.00 80.66 58 THR C C 1
ATOM 6954 O O . THR F 1 60 ? 23.320 110.389 3.582 1.00 92.76 58 THR C O 1
ATOM 6958 N N . PHE F 1 61 ? 24.043 111.986 5.006 1.00 68.46 59 PHE C N 1
ATOM 6959 C CA . PHE F 1 61 ? 22.831 112.793 4.963 1.00 79.58 59 PHE C CA 1
ATOM 6960 C C . PHE F 1 61 ? 23.143 114.132 4.312 1.00 65.66 59 PHE C C 1
ATOM 6961 O O . PHE F 1 61 ? 24.010 114.868 4.793 1.00 65.76 59 PHE C O 1
ATOM 6969 N N . ARG F 1 62 ? 22.434 114.451 3.231 1.00 63.99 60 ARG C N 1
ATOM 6970 C CA . ARG F 1 62 ? 22.499 115.799 2.683 1.00 55.93 60 ARG C CA 1
ATOM 6971 C C . ARG F 1 62 ? 21.839 116.782 3.646 1.00 65.36 60 ARG C C 1
ATOM 6972 O O . ARG F 1 62 ? 20.892 116.444 4.361 1.00 102.40 60 ARG C O 1
ATOM 6980 N N . ARG F 1 63 ? 22.352 118.010 3.666 1.00 56.80 61 ARG C N 1
ATOM 6981 C CA . ARG F 1 63 ? 21.933 119.004 4.643 1.00 70.80 61 ARG C CA 1
ATOM 6982 C C . ARG F 1 63 ? 21.561 120.304 3.947 1.00 65.42 61 ARG C C 1
ATOM 6983 O O . ARG F 1 63 ? 22.178 120.683 2.947 1.00 45.84 61 ARG C O 1
ATOM 6991 N N . TRP F 1 64 ? 20.541 120.976 4.479 1.00 73.55 62 TRP C N 1
ATOM 6992 C CA . TRP F 1 64 ? 20.121 122.289 4.007 1.00 63.40 62 TRP C CA 1
ATOM 6993 C C . TRP F 1 64 ? 20.019 123.229 5.201 1.00 66.67 62 TRP C C 1
ATOM 6994 O O . TRP F 1 64 ? 19.335 122.919 6.182 1.00 76.21 62 TRP C O 1
ATOM 7005 N N . LEU F 1 65 ? 20.702 124.369 5.115 1.00 72.12 63 LEU C N 1
ATOM 7006 C CA . LEU F 1 65 ? 20.624 125.405 6.134 1.00 81.86 63 LEU C CA 1
ATOM 7007 C C . LEU F 1 65 ? 19.300 126.160 6.023 1.00 85.67 63 LEU C C 1
ATOM 7008 O O . LEU F 1 65 ? 18.641 126.168 4.981 1.00 98.83 63 LEU C O 1
ATOM 7013 N N . VAL F 1 66 ? 18.912 126.811 7.116 1.00 67.37 64 VAL C N 1
ATOM 7014 C CA . VAL F 1 66 ? 17.674 127.582 7.167 1.00 58.28 64 VAL C CA 1
ATOM 7015 C C . VAL F 1 66 ? 18.016 129.017 7.551 1.00 49.91 64 VAL C C 1
ATOM 7016 O O . VAL F 1 66 ? 18.505 129.277 8.658 1.00 59.80 64 VAL C O 1
ATOM 7020 N N . VAL F 1 67 ? 17.775 129.944 6.628 1.00 48.07 65 VAL C N 1
ATOM 7021 C CA . VAL F 1 67 ? 17.929 131.375 6.854 1.00 49.06 65 VAL C CA 1
ATOM 7022 C C . VAL F 1 67 ? 16.705 132.062 6.263 1.00 73.47 65 VAL C C 1
ATOM 7023 O O . VAL F 1 67 ? 16.047 131.525 5.366 1.00 80.08 65 VAL C O 1
ATOM 7027 N N . ASP F 1 68 ? 16.388 133.252 6.783 1.00 61.59 66 ASP C N 1
ATOM 7028 C CA . ASP F 1 68 ? 15.238 134.001 6.287 1.00 59.29 66 ASP C CA 1
ATOM 7029 C C . ASP F 1 68 ? 15.341 134.240 4.784 1.00 82.81 66 ASP C C 1
ATOM 7030 O O . ASP F 1 68 ? 14.447 133.868 4.016 1.00 116.51 66 ASP C O 1
ATOM 7035 N N . GLU F 1 69 ? 16.438 134.851 4.348 1.00 74.47 67 GLU C N 1
ATOM 7036 C CA . GLU F 1 69 ? 16.666 135.135 2.940 1.00 100.72 67 GLU C CA 1
ATOM 7037 C C . GLU F 1 69 ? 17.513 134.026 2.331 1.00 116.91 67 GLU C C 1
ATOM 7038 O O . GLU F 1 69 ? 18.549 133.648 2.889 1.00 128.17 67 GLU C O 1
ATOM 7044 N N . VAL F 1 70 ? 17.066 133.506 1.190 1.00 120.59 68 VAL C N 1
ATOM 7045 C CA . VAL F 1 70 ? 17.718 132.367 0.542 1.00 114.13 68 VAL C CA 1
ATOM 7046 C C . VAL F 1 70 ? 18.711 132.944 -0.463 1.00 118.17 68 VAL C C 1
ATOM 7047 O O . VAL F 1 70 ? 18.369 133.261 -1.602 1.00 134.26 68 VAL C O 1
ATOM 7051 N N . THR F 1 71 ? 19.967 133.080 -0.028 1.00 115.49 69 THR C N 1
ATOM 7052 C CA . THR F 1 71 ? 21.009 133.579 -0.920 1.00 112.77 69 THR C CA 1
ATOM 7053 C C . THR F 1 71 ? 21.435 132.514 -1.925 1.00 104.26 69 THR C C 1
ATOM 7054 O O . THR F 1 71 ? 21.594 132.805 -3.116 1.00 105.24 69 THR C O 1
ATOM 7058 N N . GLN F 1 72 ? 21.623 131.281 -1.468 1.00 96.77 70 GLN C N 1
ATOM 7059 C CA . GLN F 1 72 ? 21.988 130.161 -2.336 1.00 96.46 70 GLN C CA 1
ATOM 7060 C C . GLN F 1 72 ? 21.028 129.009 -2.077 1.00 71.24 70 GLN C C 1
ATOM 7061 O O . GLN F 1 72 ? 21.107 128.370 -1.008 1.00 70.51 70 GLN C O 1
ATOM 7067 N N . PRO F 1 73 ? 20.119 128.702 -3.007 1.00 78.93 71 PRO C N 1
ATOM 7068 C CA . PRO F 1 73 ? 19.113 127.662 -2.747 1.00 101.57 71 PRO C CA 1
ATOM 7069 C C . PRO F 1 73 ? 19.649 126.242 -2.778 1.00 83.81 71 PRO C C 1
ATOM 7070 O O . PRO F 1 73 ? 18.851 125.306 -2.669 1.00 85.39 71 PRO C O 1
ATOM 7074 N N . THR F 1 74 ? 20.958 126.038 -2.930 1.00 91.11 72 THR C N 1
ATOM 7075 C CA . THR F 1 74 ? 21.478 124.677 -2.978 1.00 102.36 72 THR C CA 1
ATOM 7076 C C . THR F 1 74 ? 21.705 124.107 -1.585 1.00 92.76 72 THR C C 1
ATOM 7077 O O . THR F 1 74 ? 21.532 122.902 -1.377 1.00 92.73 72 THR C O 1
ATOM 7081 N N . LYS F 1 75 ? 22.083 124.947 -0.624 1.00 96.91 73 LYS C N 1
ATOM 7082 C CA . LYS F 1 75 ? 22.222 124.514 0.755 1.00 88.91 73 LYS C CA 1
ATOM 7083 C C . LYS F 1 75 ? 21.338 125.286 1.721 1.00 87.42 73 LYS C C 1
ATOM 7084 O O . LYS F 1 75 ? 21.320 124.955 2.911 1.00 76.98 73 LYS C O 1
ATOM 7090 N N . GLU F 1 76 ? 20.615 126.299 1.256 1.00 65.44 74 GLU C N 1
ATOM 7091 C CA . GLU F 1 76 ? 19.713 127.062 2.105 1.00 73.90 74 GLU C CA 1
ATOM 7092 C C . GLU F 1 76 ? 18.268 126.690 1.803 1.00 82.49 74 GLU C C 1
ATOM 7093 O O . GLU F 1 76 ? 17.876 126.569 0.638 1.00 103.74 74 GLU C O 1
ATOM 7099 N N . ILE F 1 77 ? 17.483 126.494 2.859 1.00 76.57 75 ILE C N 1
ATOM 7100 C CA . ILE F 1 77 ? 16.039 126.343 2.754 1.00 84.45 75 ILE C CA 1
ATOM 7101 C C . ILE F 1 77 ? 15.402 127.490 3.522 1.00 76.04 75 ILE C C 1
ATOM 7102 O O . ILE F 1 77 ? 15.925 127.920 4.555 1.00 73.32 75 ILE C O 1
ATOM 7107 N N . THR F 1 78 ? 14.298 128.011 2.998 1.00 72.80 76 THR C N 1
ATOM 7108 C CA . THR F 1 78 ? 13.633 129.121 3.660 1.00 55.51 76 THR C CA 1
ATOM 7109 C C . THR F 1 78 ? 13.077 128.672 5.007 1.00 68.82 76 THR C C 1
ATOM 7110 O O . THR F 1 78 ? 12.811 127.488 5.232 1.00 81.49 76 THR C O 1
ATOM 7114 N N . LEU F 1 79 ? 12.927 129.637 5.916 1.00 84.44 77 LEU C N 1
ATOM 7115 C CA . LEU F 1 79 ? 12.454 129.332 7.263 1.00 62.02 77 LEU C CA 1
ATOM 7116 C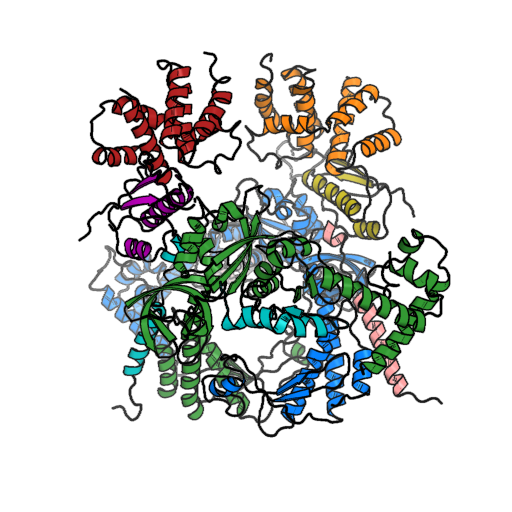 C . LEU F 1 79 ? 11.087 128.664 7.221 1.00 68.38 77 LEU C C 1
ATOM 7117 O O . LEU F 1 79 ? 10.837 127.679 7.928 1.00 67.40 77 LEU C O 1
ATOM 7122 N N . GLU F 1 80 ? 10.197 129.176 6.370 1.00 78.65 78 GLU C N 1
ATOM 7123 C CA . GLU F 1 80 ? 8.802 128.753 6.392 1.00 67.15 78 GLU C CA 1
ATOM 7124 C C . GLU F 1 80 ? 8.656 127.309 5.932 1.00 66.48 78 GLU C C 1
ATOM 7125 O O . GLU F 1 80 ? 8.012 126.495 6.603 1.00 83.71 78 GLU C O 1
ATOM 7131 N N . ALA F 1 81 ? 9.253 126.969 4.789 1.00 62.35 79 ALA C N 1
ATOM 7132 C CA . ALA F 1 81 ? 9.143 125.603 4.289 1.00 86.26 79 ALA C CA 1
ATOM 7133 C C . ALA F 1 81 ? 9.847 124.620 5.213 1.00 78.10 79 ALA C C 1
ATOM 7134 O O . ALA F 1 81 ? 9.375 123.492 5.409 1.00 96.05 79 ALA C O 1
ATOM 7136 N N . ALA F 1 82 ? 10.987 125.026 5.776 1.00 68.78 80 ALA C N 1
ATOM 7137 C CA . ALA F 1 82 ? 11.674 124.185 6.749 1.00 71.45 80 ALA C CA 1
ATOM 7138 C C . ALA F 1 82 ? 10.768 123.890 7.936 1.00 64.98 80 ALA C C 1
ATOM 7139 O O . ALA F 1 82 ? 10.669 122.744 8.391 1.00 65.81 80 ALA C O 1
ATOM 7141 N N . ARG F 1 83 ? 10.075 124.916 8.438 1.00 63.93 81 ARG C N 1
ATOM 7142 C CA . ARG F 1 83 ? 9.121 124.689 9.515 1.00 66.74 81 ARG C CA 1
ATOM 7143 C C . ARG F 1 83 ? 7.955 123.825 9.059 1.00 84.33 81 ARG C C 1
ATOM 7144 O O . ARG F 1 83 ? 7.347 123.125 9.878 1.00 111.14 81 ARG C O 1
ATOM 7152 N N . TYR F 1 84 ? 7.621 123.857 7.765 1.00 79.51 82 TYR C N 1
ATOM 7153 C CA . TYR F 1 84 ? 6.581 122.959 7.277 1.00 69.93 82 TYR C CA 1
ATOM 7154 C C . TYR F 1 84 ? 7.029 121.507 7.350 1.00 74.96 82 TYR C C 1
ATOM 7155 O O . TYR F 1 84 ? 6.262 120.639 7.783 1.00 88.27 82 TYR C O 1
ATOM 7164 N N . GLU F 1 85 ? 8.261 121.221 6.919 1.00 87.45 83 GLU C N 1
ATOM 7165 C CA . GLU F 1 85 ? 8.749 119.847 6.971 1.00 90.64 83 GLU C CA 1
ATOM 7166 C C . GLU F 1 85 ? 8.832 119.340 8.406 1.00 74.41 83 GLU C C 1
ATOM 7167 O O . GLU F 1 85 ? 8.605 118.152 8.662 1.00 92.15 83 GLU C O 1
ATOM 7173 N N . ASP F 1 86 ? 9.137 120.227 9.353 1.00 73.31 84 ASP C N 1
ATOM 7174 C CA . ASP F 1 86 ? 9.143 119.894 10.772 1.00 88.69 84 ASP C CA 1
ATOM 7175 C C . ASP F 1 86 ? 9.062 121.205 11.539 1.00 88.99 84 ASP C C 1
ATOM 7176 O O . ASP F 1 86 ? 9.833 122.130 11.269 1.00 77.38 84 ASP C O 1
ATOM 7181 N N . GLU F 1 87 ? 8.137 121.275 12.499 1.00 91.91 85 GLU C N 1
ATOM 7182 C CA . GLU F 1 87 ? 7.877 122.538 13.185 1.00 78.52 85 GLU C CA 1
ATOM 7183 C C . GLU F 1 87 ? 8.989 122.896 14.165 1.00 93.77 85 GLU C C 1
ATOM 7184 O O . GLU F 1 87 ? 9.212 124.082 14.441 1.00 102.48 85 GLU C O 1
ATOM 7190 N N . SER F 1 88 ? 9.703 121.898 14.686 1.00 102.07 86 SER C N 1
ATOM 7191 C CA . SER F 1 88 ? 10.704 122.103 15.726 1.00 105.76 86 SER C CA 1
ATOM 7192 C C . SER F 1 88 ? 12.007 122.728 15.209 1.00 101.65 86 SER C C 1
ATOM 7193 O O . SER F 1 88 ? 13.017 122.677 15.920 1.00 115.67 86 SER C O 1
ATOM 7196 N N . LEU F 1 89 ? 12.023 123.313 14.014 1.00 84.79 87 LEU C N 1
ATOM 7197 C CA . LEU F 1 89 ? 13.232 123.925 13.488 1.00 69.13 87 LEU C CA 1
ATOM 7198 C C . LEU F 1 89 ? 13.265 125.412 13.804 1.00 60.55 87 LEU C C 1
ATOM 7199 O O . LEU F 1 89 ? 12.229 126.052 14.007 1.00 70.10 87 LEU C O 1
ATOM 7204 N N . ASN F 1 90 ? 14.478 125.953 13.834 1.00 65.86 88 ASN C N 1
ATOM 7205 C CA . ASN F 1 90 ? 14.722 127.354 14.123 1.00 64.22 88 ASN C CA 1
ATOM 7206 C C . ASN F 1 90 ? 15.809 127.841 13.174 1.00 78.07 88 ASN C C 1
ATOM 7207 O O . ASN F 1 90 ? 16.343 127.074 12.368 1.00 88.09 88 ASN C O 1
ATOM 7212 N N . LEU F 1 91 ? 16.134 129.126 13.270 1.00 78.94 89 LEU C N 1
ATOM 7213 C CA . LEU F 1 91 ? 17.202 129.690 12.457 1.00 63.87 89 LEU C CA 1
ATOM 7214 C C . LEU F 1 91 ? 18.520 128.978 12.737 1.00 54.28 89 LEU C C 1
ATOM 7215 O O . LEU F 1 91 ? 18.836 128.646 13.883 1.00 57.23 89 LEU C O 1
ATOM 7220 N N . GLY F 1 92 ? 19.284 128.735 11.673 1.00 59.22 90 GLY C N 1
ATOM 7221 C CA . GLY F 1 92 ? 20.554 128.053 11.776 1.00 73.46 90 GLY C CA 1
ATOM 7222 C C . GLY F 1 92 ? 20.470 126.555 11.953 1.00 73.55 90 GLY C C 1
ATOM 7223 O O . GLY F 1 92 ? 21.513 125.892 11.974 1.00 91.47 90 GLY C O 1
ATOM 7224 N N . ASP F 1 93 ? 19.272 125.999 12.085 1.00 51.10 91 ASP C N 1
ATOM 7225 C CA . ASP F 1 93 ? 19.133 124.559 12.221 1.00 63.78 91 ASP C CA 1
ATOM 7226 C C . ASP F 1 93 ? 19.405 123.876 10.879 1.00 72.37 91 ASP C C 1
ATOM 7227 O O . ASP F 1 93 ? 19.639 124.520 9.853 1.00 64.48 91 ASP C O 1
ATOM 7232 N N . TYR F 1 94 ? 19.386 122.549 10.897 1.00 83.16 92 TYR C N 1
ATOM 7233 C CA . TYR F 1 94 ? 19.760 121.755 9.735 1.00 111.17 92 TYR C CA 1
ATOM 7234 C C . TYR F 1 94 ? 18.659 120.754 9.424 1.00 112.30 92 TYR C C 1
ATOM 7235 O O . TYR F 1 94 ? 18.195 120.038 10.317 1.00 115.42 92 TYR C O 1
ATOM 7244 N N . VAL F 1 95 ? 18.244 120.700 8.164 1.00 102.78 93 VAL C N 1
ATOM 7245 C CA . VAL F 1 95 ? 17.265 119.706 7.744 1.00 116.82 93 VAL C CA 1
ATOM 7246 C C . VAL F 1 95 ? 17.968 118.364 7.598 1.00 132.44 93 VAL C C 1
ATOM 7247 O O . VAL F 1 95 ? 19.144 118.292 7.223 1.00 129.16 93 VAL C O 1
ATOM 7251 N N . GLU F 1 96 ? 17.253 117.290 7.931 1.00 170.93 94 GLU C N 1
ATOM 7252 C CA . GLU F 1 96 ? 17.803 115.942 7.844 1.00 168.57 94 GLU C CA 1
ATOM 7253 C C . GLU F 1 96 ? 16.925 115.103 6.927 1.00 182.45 94 GLU C C 1
ATOM 7254 O O . GLU F 1 96 ? 16.539 113.982 7.273 1.00 188.33 94 GLU C O 1
ATOM 7260 N N . ASP F 1 97 ? 16.615 115.645 5.749 1.00 178.61 95 ASP C N 1
ATOM 7261 C CA . ASP F 1 97 ? 15.521 115.108 4.949 1.00 191.21 95 ASP C CA 1
ATOM 7262 C C . ASP F 1 97 ? 15.954 113.900 4.126 1.00 173.81 95 ASP C C 1
ATOM 7263 O O . ASP F 1 97 ? 15.266 112.874 4.113 1.00 187.76 95 ASP C O 1
ATOM 7268 N N . GLN F 1 98 ? 17.090 113.996 3.434 1.00 144.79 96 GLN C N 1
ATOM 7269 C CA . GLN F 1 98 ? 17.421 113.042 2.384 1.00 136.56 96 GLN C CA 1
ATOM 7270 C C . GLN F 1 98 ? 18.756 112.357 2.644 1.00 112.07 96 GLN C C 1
ATOM 7271 O O . GLN F 1 98 ? 19.732 112.991 3.061 1.00 95.50 96 GLN C O 1
ATOM 7277 N N . ILE F 1 99 ? 18.776 111.052 2.376 1.00 126.39 97 ILE C N 1
ATOM 7278 C CA . ILE F 1 99 ? 19.908 110.171 2.638 1.00 110.77 97 ILE C CA 1
ATOM 7279 C C . ILE F 1 99 ? 20.272 109.523 1.310 1.00 127.92 97 ILE C C 1
ATOM 7280 O O . ILE F 1 99 ? 19.485 108.742 0.763 1.00 132.36 97 ILE C O 1
ATOM 7285 N N . GLU F 1 100 ? 21.456 109.833 0.789 1.00 128.02 98 GLU C N 1
ATOM 7286 C CA . GLU F 1 100 ? 21.817 109.312 -0.522 1.00 147.11 98 GLU C CA 1
ATOM 7287 C C . GLU F 1 100 ? 23.325 109.378 -0.721 1.00 135.31 98 GLU C C 1
ATOM 7288 O O . GLU F 1 100 ? 24.030 110.153 -0.066 1.00 132.83 98 GLU C O 1
ATOM 7294 N N . SER F 1 101 ? 23.797 108.514 -1.624 1.00 146.71 99 SER C N 1
ATOM 7295 C CA . SER F 1 101 ? 25.149 108.504 -2.173 1.00 166.26 99 SER C CA 1
ATOM 7296 C C . SER F 1 101 ? 26.174 107.954 -1.189 1.00 171.08 99 SER C C 1
ATOM 7297 O O . SER F 1 101 ? 27.313 108.429 -1.145 1.00 169.73 99 SER C O 1
ATOM 7300 N N . VAL F 1 102 ? 25.783 106.948 -0.404 1.00 163.51 100 VAL C N 1
ATOM 7301 C CA . VAL F 1 102 ? 26.752 106.230 0.418 1.00 152.82 100 VAL C CA 1
ATOM 7302 C C . VAL F 1 102 ? 27.762 105.568 -0.508 1.00 172.64 100 VAL C C 1
ATOM 7303 O O . VAL F 1 102 ? 27.411 104.688 -1.304 1.00 190.49 100 VAL C O 1
ATOM 7307 N N . THR F 1 103 ? 29.022 105.989 -0.416 1.00 170.61 101 THR C N 1
ATOM 7308 C CA . THR F 1 103 ? 30.022 105.622 -1.409 1.00 170.85 101 THR C CA 1
ATOM 7309 C C . THR F 1 103 ? 31.310 105.144 -0.750 1.00 166.94 101 THR C C 1
ATOM 7310 O O . THR F 1 103 ? 31.556 105.372 0.437 1.00 162.97 101 THR C O 1
ATOM 7314 N N . PHE F 1 104 ? 32.129 104.468 -1.557 1.00 173.10 102 PHE C N 1
ATOM 7315 C CA . PHE F 1 104 ? 33.470 104.038 -1.187 1.00 169.65 102 PHE C CA 1
ATOM 7316 C C . PHE F 1 104 ? 34.384 104.280 -2.380 1.00 171.84 102 PHE C C 1
ATOM 7317 O O . PHE F 1 104 ? 33.958 104.127 -3.528 1.00 185.65 102 PHE C O 1
ATOM 7325 N N . ASP F 1 105 ? 35.635 104.653 -2.115 1.00 161.35 103 ASP C N 1
ATOM 7326 C CA . ASP F 1 105 ? 36.520 105.099 -3.181 1.00 151.78 103 ASP C CA 1
ATOM 7327 C C . ASP F 1 105 ? 37.966 104.823 -2.790 1.00 139.66 103 ASP C C 1
ATOM 7328 O O . ASP F 1 105 ? 38.304 104.775 -1.605 1.00 135.44 103 ASP C O 1
ATOM 7333 N N . ARG F 1 106 ? 38.820 104.643 -3.803 1.00 145.38 104 ARG C N 1
ATOM 7334 C CA . ARG F 1 106 ? 40.213 104.294 -3.540 1.00 146.66 104 ARG C CA 1
ATOM 7335 C C . ARG F 1 106 ? 41.013 105.509 -3.077 1.00 134.05 104 ARG C C 1
ATOM 7336 O O . ARG F 1 106 ? 41.822 105.410 -2.144 1.00 123.77 104 ARG C O 1
ATOM 7344 N N . ILE F 1 107 ? 40.802 106.664 -3.711 1.00 135.74 105 ILE C N 1
ATOM 7345 C CA . ILE F 1 107 ? 41.494 107.870 -3.276 1.00 118.59 105 ILE C CA 1
ATOM 7346 C C . ILE F 1 107 ? 41.026 108.266 -1.883 1.00 113.50 105 ILE C C 1
ATOM 7347 O O . ILE F 1 107 ? 41.800 108.810 -1.084 1.00 109.34 105 ILE C O 1
ATOM 7352 N N . THR F 1 108 ? 39.771 107.961 -1.551 1.00 122.52 106 THR C N 1
ATOM 7353 C CA . THR F 1 108 ? 39.279 108.269 -0.216 1.00 124.45 106 THR C CA 1
ATOM 7354 C C . THR F 1 108 ? 39.820 107.288 0.813 1.00 122.02 106 THR C C 1
ATOM 7355 O O . THR F 1 108 ? 40.188 107.689 1.923 1.00 125.60 106 THR C O 1
ATOM 7359 N N . THR F 1 109 ? 39.871 105.997 0.474 1.00 118.34 107 THR C N 1
ATOM 7360 C CA . THR F 1 109 ? 40.386 105.030 1.437 1.00 124.82 107 THR C CA 1
ATOM 7361 C C . THR F 1 109 ? 41.882 105.206 1.647 1.00 122.09 107 THR C C 1
ATOM 7362 O O . THR F 1 109 ? 42.405 104.816 2.697 1.00 124.34 107 THR C O 1
ATOM 7366 N N . GLN F 1 110 ? 42.578 105.792 0.679 1.00 121.96 108 GLN C N 1
ATOM 7367 C CA . GLN F 1 110 ? 43.981 106.119 0.882 1.00 113.48 108 GLN C CA 1
ATOM 7368 C C . GLN F 1 110 ? 44.178 107.491 1.520 1.00 103.91 108 GLN C C 1
ATOM 7369 O O . GLN F 1 110 ? 45.250 107.756 2.079 1.00 136.05 108 GLN C O 1
ATOM 7375 N N . THR F 1 111 ? 43.161 108.358 1.474 1.00 87.70 109 THR C N 1
ATOM 7376 C CA . THR F 1 111 ? 43.261 109.665 2.116 1.00 99.68 109 THR C CA 1
ATOM 7377 C C . THR F 1 111 ? 42.867 109.609 3.590 1.00 97.07 109 THR C C 1
ATOM 7378 O O . THR F 1 111 ? 43.372 110.401 4.399 1.00 107.64 109 THR C O 1
ATOM 7382 N N . ALA F 1 112 ? 41.982 108.676 3.954 1.00 101.02 110 ALA C N 1
ATOM 7383 C CA . ALA F 1 112 ? 41.466 108.611 5.318 1.00 98.80 110 ALA C CA 1
ATOM 7384 C C . ALA F 1 112 ? 42.587 108.382 6.321 1.00 101.88 110 ALA C C 1
ATOM 7385 O O . ALA F 1 112 ? 42.675 109.078 7.340 1.00 99.39 110 ALA C O 1
ATOM 7387 N N . LYS F 1 113 ? 43.456 107.405 6.050 1.00 106.09 111 LYS C N 1
ATOM 7388 C CA . LYS F 1 113 ? 44.577 107.164 6.950 1.00 105.23 111 LYS C CA 1
ATOM 7389 C C . LYS F 1 113 ? 45.476 108.389 7.045 1.00 101.37 111 LYS C C 1
ATOM 7390 O O . LYS F 1 113 ? 46.094 108.625 8.089 1.00 114.42 111 LYS C O 1
ATOM 7396 N N . GLN F 1 114 ? 45.526 109.200 5.986 1.00 100.68 112 GLN C N 1
ATOM 7397 C CA . GLN F 1 114 ? 46.287 110.443 6.043 1.00 104.84 112 GLN C CA 1
ATOM 7398 C C . GLN F 1 114 ? 45.659 111.425 7.030 1.00 107.27 112 GLN C C 1
ATOM 7399 O O . GLN F 1 114 ? 46.356 111.999 7.881 1.00 125.87 112 GLN C O 1
ATOM 7405 N N . VAL F 1 115 ? 44.337 111.624 6.948 1.00 96.63 113 VAL C N 1
ATOM 7406 C CA . VAL F 1 115 ? 43.695 112.506 7.925 1.00 97.91 113 VAL C CA 1
ATOM 7407 C C . VAL F 1 115 ? 43.872 111.955 9.337 1.00 91.23 113 VAL C C 1
ATOM 7408 O O . VAL F 1 115 ? 44.010 112.722 10.304 1.00 108.27 113 VAL C O 1
ATOM 7412 N N . ILE F 1 116 ? 43.912 110.626 9.477 1.00 84.03 114 ILE C N 1
ATOM 7413 C CA . ILE F 1 116 ? 44.133 110.025 10.789 1.00 99.23 114 ILE C CA 1
ATOM 7414 C C . ILE F 1 116 ? 45.512 110.404 11.309 1.00 103.70 114 ILE C C 1
ATOM 7415 O O . ILE F 1 116 ? 45.663 110.831 12.458 1.00 89.08 114 ILE C O 1
ATOM 7420 N N . VAL F 1 117 ? 46.536 110.268 10.460 1.00 109.96 115 VAL C N 1
ATOM 7421 C CA . VAL F 1 117 ? 47.888 110.660 10.853 1.00 90.03 115 VAL C CA 1
ATOM 7422 C C . VAL F 1 117 ? 47.907 112.115 11.299 1.00 99.47 115 VAL C C 1
ATOM 7423 O O . VAL F 1 117 ? 48.541 112.463 12.306 1.00 115.60 115 VAL C O 1
ATOM 7427 N N . GLN F 1 118 ? 47.190 112.983 10.577 1.00 107.04 116 GLN C N 1
ATOM 7428 C CA . GLN F 1 118 ? 47.087 114.378 10.998 1.00 108.44 116 GLN C CA 1
ATOM 7429 C C . GLN F 1 118 ? 46.536 114.490 12.415 1.00 96.18 116 GLN C C 1
ATOM 7430 O O . GLN F 1 118 ? 47.148 115.124 13.285 1.00 100.61 116 GLN C O 1
ATOM 7436 N N . LYS F 1 119 ? 45.383 113.864 12.673 1.00 94.53 117 LYS C N 1
ATOM 7437 C CA . LYS F 1 119 ? 44.740 114.043 13.972 1.00 104.34 117 LYS C CA 1
ATOM 7438 C C . LYS F 1 119 ? 45.551 113.431 15.110 1.00 77.57 117 LYS C C 1
ATOM 7439 O O . LYS F 1 119 ? 45.548 113.963 16.224 1.00 72.68 117 LYS C O 1
ATOM 7445 N N . VAL F 1 120 ? 46.251 112.325 14.855 1.00 82.26 118 VAL C N 1
ATOM 7446 C CA . VAL F 1 120 ? 47.071 111.714 15.897 1.00 96.38 118 VAL C CA 1
ATOM 7447 C C . VAL F 1 120 ? 48.288 112.581 16.194 1.00 72.19 118 VAL C C 1
ATOM 7448 O O . VAL F 1 120 ? 48.673 112.759 17.358 1.00 57.59 118 VAL C O 1
ATOM 7452 N N . ARG F 1 121 ? 48.915 113.133 15.150 1.00 60.64 119 ARG C N 1
ATOM 7453 C CA . ARG F 1 121 ? 49.922 114.166 15.364 1.00 69.86 119 ARG C CA 1
ATOM 7454 C C . ARG F 1 121 ? 49.386 115.259 16.281 1.00 71.69 119 ARG C C 1
ATOM 7455 O O . ARG F 1 121 ? 50.036 115.646 17.267 1.00 71.26 119 ARG C O 1
ATOM 7463 N N . GLU F 1 122 ? 48.183 115.759 15.971 1.00 75.41 120 GLU C N 1
ATOM 7464 C CA . GLU F 1 122 ? 47.562 116.774 16.815 1.00 78.93 120 GLU C CA 1
ATOM 7465 C C . GLU F 1 122 ? 47.341 116.265 18.232 1.00 78.64 120 GLU C C 1
ATOM 7466 O O . GLU F 1 122 ? 47.328 117.058 19.182 1.00 65.04 120 GLU C O 1
ATOM 7472 N N . ALA F 1 123 ? 47.175 114.952 18.403 1.00 69.30 121 ALA C N 1
ATOM 7473 C CA . ALA F 1 123 ? 47.003 114.415 19.748 1.00 71.63 121 ALA C CA 1
ATOM 7474 C C . ALA F 1 123 ? 48.306 114.484 20.533 1.00 86.15 121 ALA C C 1
ATOM 7475 O O . ALA F 1 123 ? 48.313 114.867 21.711 1.00 97.42 121 ALA C O 1
ATOM 7477 N N . GLU F 1 124 ? 49.416 114.078 19.906 1.00 85.31 122 GLU C N 1
ATOM 7478 C CA . GLU F 1 124 ? 50.724 114.177 20.553 1.00 80.36 122 GLU C CA 1
ATOM 7479 C C . GLU F 1 124 ? 51.011 115.616 20.965 1.00 67.35 122 GLU C C 1
ATOM 7480 O O . GLU F 1 124 ? 51.268 115.918 22.143 1.00 73.79 122 GLU C O 1
ATOM 7486 N N . ARG F 1 125 ? 50.944 116.525 19.989 1.00 65.71 123 ARG C N 1
ATOM 7487 C CA . ARG F 1 125 ? 51.150 117.939 20.278 1.00 71.17 123 ARG C CA 1
ATOM 7488 C C . ARG F 1 125 ? 50.223 118.405 21.391 1.00 85.70 123 ARG C C 1
ATOM 7489 O O . ARG F 1 125 ? 50.615 119.206 22.251 1.00 93.27 123 ARG C O 1
ATOM 7497 N N . ALA F 1 126 ? 48.996 117.880 21.410 1.00 95.14 124 ALA C N 1
ATOM 7498 C CA . ALA F 1 126 ? 48.041 118.244 22.449 1.00 93.43 124 ALA C CA 1
ATOM 7499 C C . ALA F 1 126 ? 48.531 117.809 23.823 1.00 92.55 124 ALA C C 1
ATOM 7500 O O . ALA F 1 126 ? 48.392 118.547 24.803 1.00 96.11 124 ALA C O 1
ATOM 7502 N N . MET F 1 127 ? 49.106 116.608 23.918 1.00 85.97 125 MET C N 1
ATOM 7503 C CA . MET F 1 127 ? 49.644 116.168 25.202 1.00 85.45 125 MET C CA 1
ATOM 7504 C C . MET F 1 127 ? 50.781 117.073 25.659 1.00 82.20 125 MET C C 1
ATOM 7505 O O . MET F 1 127 ? 50.841 117.467 26.835 1.00 67.94 125 MET C O 1
ATOM 7510 N N . VAL F 1 128 ? 51.686 117.422 24.738 1.00 91.59 126 VAL C N 1
ATOM 7511 C CA . VAL F 1 128 ? 52.802 118.299 25.096 1.00 86.63 126 VAL C CA 1
ATOM 7512 C C . VAL F 1 128 ? 52.288 119.631 25.635 1.00 91.31 126 VAL C C 1
ATOM 7513 O O . VAL F 1 128 ? 52.685 120.077 26.721 1.00 108.03 126 VAL C O 1
ATOM 7517 N N . VAL F 1 129 ? 51.395 120.288 24.888 1.00 77.53 127 VAL C N 1
ATOM 7518 C CA . VAL F 1 129 ? 50.872 121.568 25.353 1.00 75.50 127 VAL C CA 1
ATOM 7519 C C . VAL F 1 129 ? 50.028 121.402 26.612 1.00 63.11 127 VAL C C 1
ATOM 7520 O O . VAL F 1 129 ? 49.840 122.366 27.359 1.00 55.34 127 VAL C O 1
ATOM 7524 N N . ASP F 1 130 ? 49.528 120.195 26.879 1.00 65.99 128 ASP C N 1
ATOM 7525 C CA . ASP F 1 130 ? 48.790 119.944 28.113 1.00 71.26 128 ASP C CA 1
ATOM 7526 C C . ASP F 1 130 ? 49.722 120.001 29.318 1.00 79.36 128 ASP C C 1
ATOM 7527 O O . ASP F 1 130 ? 49.506 120.782 30.261 1.00 83.13 128 ASP C O 1
ATOM 7532 N N . GLN F 1 131 ? 50.781 119.184 29.300 1.00 81.01 129 GLN C N 1
ATOM 7533 C CA . GLN F 1 131 ? 51.751 119.250 30.387 1.00 89.43 129 GLN C CA 1
ATOM 7534 C C . GLN F 1 131 ? 52.430 120.610 30.458 1.00 71.92 129 GLN C C 1
ATOM 7535 O O . GLN F 1 131 ? 52.931 120.987 31.524 1.00 79.77 129 GLN C O 1
ATOM 7541 N N . PHE F 1 132 ? 52.453 121.358 29.350 1.00 75.15 130 PHE C N 1
ATOM 7542 C CA . PHE F 1 132 ? 52.817 122.768 29.429 1.00 70.82 130 PHE C CA 1
ATOM 7543 C C . PHE F 1 132 ? 51.807 123.539 30.269 1.00 97.16 130 PHE C C 1
ATOM 7544 O O . PHE F 1 132 ? 52.184 124.294 31.169 1.00 89.76 130 PHE C O 1
ATOM 7552 N N . ARG F 1 133 ? 50.514 123.381 29.970 1.00 103.96 131 ARG C N 1
ATOM 7553 C CA . ARG F 1 133 ? 49.487 124.102 30.718 1.00 78.52 131 ARG C CA 1
ATOM 7554 C C . ARG F 1 133 ? 49.586 123.820 32.206 1.00 88.19 131 ARG C C 1
ATOM 7555 O O . ARG F 1 133 ? 49.247 124.681 33.026 1.00 100.51 131 ARG C O 1
ATOM 7563 N N . GLU F 1 134 ? 50.051 122.627 32.578 1.00 80.79 132 GLU C N 1
ATOM 7564 C CA . GLU F 1 134 ? 50.282 122.361 33.994 1.00 93.86 132 GLU C CA 1
ATOM 7565 C C . GLU F 1 134 ? 51.397 123.241 34.554 1.00 95.42 132 GLU C C 1
ATOM 7566 O O . GLU F 1 134 ? 51.289 123.738 35.681 1.00 95.56 132 GLU C O 1
ATOM 7572 N N . HIS F 1 135 ? 52.467 123.458 33.787 1.00 95.00 133 HIS C N 1
ATOM 7573 C CA . HIS F 1 135 ? 53.660 124.151 34.272 1.00 79.88 133 HIS C CA 1
ATOM 7574 C C . HIS F 1 135 ? 53.976 125.323 33.354 1.00 86.45 133 HIS C C 1
ATOM 7575 O O . HIS F 1 135 ? 54.459 125.128 32.235 1.00 107.08 133 HIS C O 1
ATOM 7582 N N . GLU F 1 136 ? 53.731 126.538 33.830 1.00 84.61 134 GLU C N 1
ATOM 7583 C CA . GLU F 1 136 ? 53.996 127.724 33.032 1.00 83.59 134 GLU C CA 1
ATOM 7584 C C . GLU F 1 136 ? 54.668 128.770 33.902 1.00 83.51 134 GLU C C 1
ATOM 7585 O O . GLU F 1 136 ? 54.188 129.066 34.999 1.00 107.36 134 GLU C O 1
ATOM 7591 N N . GLY F 1 137 ? 55.773 129.321 33.411 1.00 71.59 135 GLY C N 1
ATOM 7592 C CA . GLY F 1 137 ? 56.490 130.341 34.162 1.00 62.91 135 GLY C CA 1
ATOM 7593 C C . GLY F 1 137 ? 57.052 129.847 35.476 1.00 62.32 135 GLY C C 1
ATOM 7594 O O . GLY F 1 137 ? 56.944 130.541 36.494 1.00 65.10 135 GLY C O 1
ATOM 7595 N N . GLU F 1 138 ? 57.658 128.659 35.479 1.00 76.84 136 GLU C N 1
ATOM 7596 C CA . GLU F 1 138 ? 58.124 128.011 36.697 1.00 72.64 136 GLU C CA 1
ATOM 7597 C C . GLU F 1 138 ? 59.564 127.552 36.524 1.00 86.66 136 GLU C C 1
ATOM 7598 O O . GLU F 1 138 ? 59.959 127.125 35.435 1.00 85.44 136 GLU C O 1
ATOM 7604 N N . ILE F 1 139 ? 60.344 127.636 37.605 1.00 89.94 137 ILE C N 1
ATOM 7605 C CA . ILE F 1 139 ? 61.704 127.102 37.594 1.00 56.26 137 ILE C CA 1
ATOM 7606 C C . ILE F 1 139 ? 61.645 125.599 37.372 1.00 75.55 137 ILE C C 1
ATOM 7607 O O . ILE F 1 139 ? 61.037 124.864 38.160 1.00 101.14 137 ILE C O 1
ATOM 7612 N N . ILE F 1 140 ? 62.276 125.132 36.298 1.00 64.41 138 ILE C N 1
ATOM 7613 C CA . ILE F 1 140 ? 62.388 123.709 36.008 1.00 71.37 138 ILE C CA 1
ATOM 7614 C C . ILE F 1 140 ? 63.864 123.355 35.906 1.00 74.46 138 ILE C C 1
ATOM 7615 O O . ILE F 1 140 ? 64.653 124.106 35.323 1.00 81.16 138 ILE C O 1
ATOM 7620 N N . THR F 1 141 ? 64.233 122.209 36.471 1.00 82.36 139 THR C N 1
ATOM 7621 C CA . THR F 1 141 ? 65.613 121.744 36.483 1.00 85.96 139 THR C CA 1
ATOM 7622 C C . THR F 1 141 ? 65.722 120.435 35.716 1.00 83.17 139 THR C C 1
ATOM 7623 O O . THR F 1 141 ? 64.895 119.533 35.886 1.00 91.25 139 THR C O 1
ATOM 7627 N N . GLY F 1 142 ? 66.753 120.328 34.884 1.00 79.50 140 GLY C N 1
ATOM 7628 C CA . GLY F 1 142 ? 66.945 119.133 34.085 1.00 94.41 140 GLY C CA 1
ATOM 7629 C C . GLY F 1 142 ? 68.362 119.032 33.580 1.00 93.65 140 GLY C C 1
ATOM 7630 O O . GLY F 1 142 ? 69.023 120.042 33.320 1.00 86.58 140 GLY C O 1
ATOM 7631 N N . VAL F 1 143 ? 68.833 117.791 33.440 1.00 95.67 141 VAL C N 1
ATOM 7632 C CA . VAL F 1 143 ? 70.160 117.547 32.895 1.00 77.54 141 VAL C CA 1
ATOM 7633 C C . VAL F 1 143 ? 70.161 117.857 31.403 1.00 68.29 141 VAL C C 1
ATOM 7634 O O . VAL F 1 143 ? 69.146 117.712 30.713 1.00 64.69 141 VAL C O 1
ATOM 7638 N N . VAL F 1 144 ? 71.308 118.297 30.900 1.00 57.74 142 VAL C N 1
ATOM 7639 C CA . VAL F 1 144 ? 71.465 118.623 29.485 1.00 67.28 142 VAL C CA 1
ATOM 7640 C C . VAL F 1 144 ? 71.912 117.369 28.741 1.00 56.60 142 VAL C C 1
ATOM 7641 O O . VAL F 1 144 ? 72.929 116.755 29.089 1.00 48.84 142 VAL C O 1
ATOM 7645 N N . LYS F 1 145 ? 71.141 116.991 27.716 1.00 52.51 143 LYS C N 1
ATOM 7646 C CA . LYS F 1 145 ? 71.377 115.789 26.924 1.00 55.36 143 LYS C CA 1
ATOM 7647 C C . LYS F 1 145 ? 72.384 116.032 25.803 1.00 52.43 143 LYS C C 1
ATOM 7648 O O . LYS F 1 145 ? 73.378 115.308 25.696 1.00 65.08 143 LYS C O 1
ATOM 7654 N N . LYS F 1 146 ? 72.150 117.038 24.958 1.00 48.29 144 LYS C N 1
ATOM 7655 C CA . LYS F 1 146 ? 73.095 117.397 23.910 1.00 48.28 144 LYS C CA 1
ATOM 7656 C C . LYS F 1 146 ? 73.212 118.911 23.845 1.00 52.00 144 LYS C C 1
ATOM 7657 O O . LYS F 1 146 ? 72.445 119.646 24.470 1.00 68.50 144 LYS C O 1
ATOM 7663 N N . VAL F 1 147 ? 74.197 119.375 23.081 1.00 65.76 145 VAL C N 1
ATOM 7664 C CA . VAL F 1 147 ? 74.380 120.807 22.883 1.00 76.75 145 VAL C CA 1
ATOM 7665 C C . VAL F 1 147 ? 74.588 121.077 21.396 1.00 81.58 145 VAL C C 1
ATOM 7666 O O . VAL F 1 147 ? 75.721 121.144 20.904 1.00 65.87 145 VAL C O 1
ATOM 7670 N N . ASN F 1 148 ? 73.487 121.195 20.660 1.00 109.66 146 ASN C N 1
ATOM 7671 C CA . ASN F 1 148 ? 73.577 121.677 19.295 1.00 115.63 146 ASN C CA 1
ATOM 7672 C C . ASN F 1 148 ? 74.109 123.108 19.309 1.00 108.35 146 ASN C C 1
ATOM 7673 O O . ASN F 1 148 ? 74.175 123.762 20.354 1.00 104.63 146 ASN C O 1
ATOM 7678 N N . ARG F 1 149 ? 74.499 123.593 18.130 1.00 113.58 147 ARG C N 1
ATOM 7679 C CA . ARG F 1 149 ? 75.167 124.889 18.052 1.00 118.36 147 ARG C CA 1
ATOM 7680 C C . ARG F 1 149 ? 74.301 126.006 18.622 1.00 119.39 147 ARG C C 1
ATOM 7681 O O . ARG F 1 149 ? 74.788 126.857 19.376 1.00 116.79 147 ARG C O 1
ATOM 7689 N N . ASP F 1 150 ? 73.013 126.015 18.290 1.00 103.74 148 ASP C N 1
ATOM 7690 C CA . ASP F 1 150 ? 72.127 127.112 18.654 1.00 108.51 148 ASP C CA 1
ATOM 7691 C C . ASP F 1 150 ? 71.235 126.812 19.852 1.00 97.23 148 ASP C C 1
ATOM 7692 O O . ASP F 1 150 ? 70.497 127.702 20.288 1.00 81.49 148 ASP C O 1
ATOM 7697 N N . ASN F 1 151 ? 71.276 125.600 20.398 1.00 101.97 149 ASN C N 1
ATOM 7698 C CA . ASN F 1 151 ? 70.416 125.276 21.528 1.00 82.79 149 ASN C CA 1
ATOM 7699 C C . ASN F 1 151 ? 71.004 124.106 22.302 1.00 88.99 149 ASN C C 1
ATOM 7700 O O . ASN F 1 151 ? 71.860 123.374 21.800 1.00 105.20 149 ASN C O 1
ATOM 7705 N N . ILE F 1 152 ? 70.528 123.940 23.534 1.00 81.12 150 ILE C N 1
ATOM 7706 C CA . ILE F 1 152 ? 70.901 122.812 24.377 1.00 67.56 150 ILE C CA 1
ATOM 7707 C C . ILE F 1 152 ? 69.645 121.996 24.659 1.00 68.79 150 ILE C C 1
ATOM 7708 O O . ILE F 1 152 ? 68.629 122.538 25.115 1.00 73.23 150 ILE C O 1
ATOM 7713 N N . SER F 1 153 ? 69.711 120.698 24.373 1.00 72.14 151 SER C N 1
ATOM 7714 C CA . SER F 1 153 ? 68.555 119.813 24.524 1.00 70.98 151 SER C CA 1
ATOM 7715 C C . SER F 1 153 ? 68.552 119.210 25.928 1.00 61.45 151 SER C C 1
ATOM 7716 O O . SER F 1 153 ? 68.762 118.015 26.134 1.00 60.29 151 SER C O 1
ATOM 7719 N N . LEU F 1 154 ? 68.302 120.075 26.907 1.00 60.13 152 LEU C N 1
ATOM 7720 C CA . LEU F 1 154 ? 68.289 119.628 28.292 1.00 64.34 152 LEU C CA 1
ATOM 7721 C C . LEU F 1 154 ? 67.140 118.656 28.521 1.00 58.14 152 LEU C C 1
ATOM 7722 O O . LEU F 1 154 ? 66.018 118.880 28.063 1.00 49.29 152 LEU C O 1
ATOM 7727 N N . ASP F 1 155 ? 67.440 117.559 29.206 1.00 57.41 153 ASP C N 1
ATOM 7728 C CA . ASP F 1 155 ? 66.475 116.509 29.512 1.00 56.01 153 ASP C CA 1
ATOM 7729 C C . ASP F 1 155 ? 65.914 116.765 30.906 1.00 66.98 153 ASP C C 1
ATOM 7730 O O . ASP F 1 155 ? 66.631 116.633 31.902 1.00 94.54 153 ASP C O 1
ATOM 7735 N N . LEU F 1 156 ? 64.635 117.136 30.973 1.00 81.87 154 LEU C N 1
ATOM 7736 C CA . LEU F 1 156 ? 63.997 117.371 32.263 1.00 83.23 154 LEU C CA 1
ATOM 7737 C C . LEU F 1 156 ? 63.828 116.082 33.054 1.00 92.70 154 LEU C C 1
ATOM 7738 O O . LEU F 1 156 ? 63.896 116.097 34.286 1.00 121.68 154 LEU C O 1
ATOM 7743 N N . GLY F 1 157 ? 63.600 114.969 32.373 1.00 71.87 155 GLY C N 1
ATOM 7744 C CA . GLY F 1 157 ? 63.320 113.700 33.005 1.00 104.04 155 GLY C CA 1
ATOM 7745 C C . GLY F 1 157 ? 62.138 113.001 32.364 1.00 105.35 155 GLY C C 1
ATOM 7746 O O . GLY F 1 157 ? 61.471 113.528 31.473 1.00 110.72 155 GLY C O 1
ATOM 7747 N N . ASN F 1 158 ? 61.882 111.779 32.842 1.00 118.84 156 ASN C N 1
ATOM 7748 C CA . ASN F 1 158 ? 60.843 110.904 32.275 1.00 98.56 156 ASN C CA 1
ATOM 7749 C C . ASN F 1 158 ? 61.106 110.811 30.771 1.00 98.04 156 ASN C C 1
ATOM 7750 O O . ASN F 1 158 ? 62.244 110.526 30.373 1.00 122.32 156 ASN C O 1
ATOM 7755 N N . ASN F 1 159 ? 60.121 111.076 29.913 1.00 59.42 157 ASN C N 1
ATOM 7756 C CA . ASN F 1 159 ? 60.377 111.259 28.493 1.00 76.06 157 ASN C CA 1
ATOM 7757 C C . ASN F 1 159 ? 60.249 112.712 28.082 1.00 69.67 157 ASN C C 1
ATOM 7758 O O . ASN F 1 159 ? 60.148 113.002 26.887 1.00 70.92 157 ASN C O 1
ATOM 7763 N N . ALA F 1 160 ? 60.242 113.629 29.046 1.00 62.49 158 ALA C N 1
ATOM 7764 C CA . ALA F 1 160 ? 60.211 115.047 28.733 1.00 62.29 158 ALA C CA 1
ATOM 7765 C C . ALA F 1 160 ? 61.556 115.500 28.175 1.00 55.99 158 ALA C C 1
ATOM 7766 O O . ALA F 1 160 ? 62.610 114.945 28.496 1.00 73.17 158 ALA C O 1
ATOM 77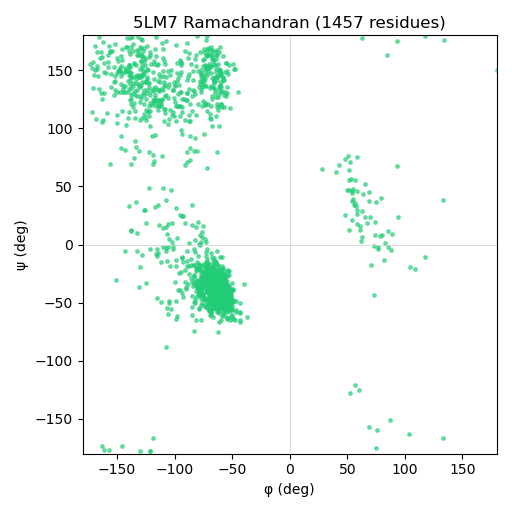68 N N . GLU F 1 161 ? 61.508 116.523 27.327 1.00 60.08 159 GLU C N 1
ATOM 7769 C CA . GLU F 1 161 ? 62.704 117.083 26.714 1.00 54.33 159 GLU C CA 1
ATOM 7770 C C . GLU F 1 161 ? 62.424 118.540 26.389 1.00 58.18 159 GLU C C 1
ATOM 7771 O O . GLU F 1 161 ? 61.406 118.852 25.764 1.00 93.65 159 GLU C O 1
ATOM 7777 N N . ALA F 1 162 ? 63.316 119.423 26.817 1.00 45.60 160 ALA C N 1
ATOM 7778 C CA . ALA F 1 162 ? 63.157 120.858 26.633 1.00 50.87 160 ALA C CA 1
ATOM 7779 C C . ALA F 1 162 ? 64.339 121.415 25.844 1.00 59.45 160 ALA C C 1
ATOM 7780 O O . ALA F 1 162 ? 65.235 120.682 25.419 1.00 73.67 160 ALA C O 1
ATOM 7782 N N . VAL F 1 163 ? 64.337 122.734 25.654 1.00 62.21 161 VAL C N 1
ATOM 7783 C CA . VAL F 1 163 ? 65.363 123.398 24.862 1.00 59.14 161 VAL C CA 1
ATOM 7784 C C . VAL F 1 163 ? 65.606 124.786 25.435 1.00 46.72 161 VAL C C 1
ATOM 7785 O O . VAL F 1 163 ? 64.722 125.387 26.053 1.00 56.94 161 VAL C O 1
ATOM 7789 N N . ILE F 1 164 ? 66.829 125.283 25.247 1.00 46.40 162 ILE C N 1
ATOM 7790 C CA . ILE F 1 164 ? 67.214 126.636 25.632 1.00 58.76 162 ILE C CA 1
ATOM 7791 C C . ILE F 1 164 ? 68.007 127.234 24.479 1.00 72.08 162 ILE C C 1
ATOM 7792 O O . ILE F 1 164 ? 69.035 126.678 24.077 1.00 83.26 162 ILE C O 1
ATOM 7797 N N . LEU F 1 165 ? 67.534 128.356 23.952 1.00 81.59 163 LEU C N 1
ATOM 7798 C CA . LEU F 1 165 ? 68.177 129.006 22.821 1.00 79.95 163 LEU C CA 1
ATOM 7799 C C . LEU F 1 165 ? 69.257 129.965 23.309 1.00 70.34 163 LEU C C 1
ATOM 7800 O O . LEU F 1 165 ? 69.314 130.323 24.486 1.00 65.75 163 LEU C O 1
ATOM 7805 N N . ARG F 1 166 ? 70.124 130.380 22.380 1.00 63.34 164 ARG C N 1
ATOM 7806 C CA . ARG F 1 166 ? 71.190 131.315 22.734 1.00 90.79 164 ARG C CA 1
ATOM 7807 C C . ARG F 1 166 ? 70.616 132.630 23.240 1.00 87.34 164 ARG C C 1
ATOM 7808 O O . ARG F 1 166 ? 71.169 133.246 24.160 1.00 104.82 164 ARG C O 1
ATOM 7816 N N . GLU F 1 167 ? 69.507 133.078 22.645 1.00 76.30 165 GLU C N 1
ATOM 7817 C CA . GLU F 1 167 ? 68.815 134.253 23.161 1.00 77.10 165 GLU C CA 1
ATOM 7818 C C . GLU F 1 167 ? 68.423 134.054 24.618 1.00 67.71 165 GLU C C 1
ATOM 7819 O O . GLU F 1 167 ? 68.498 134.988 25.426 1.00 75.98 165 GLU C O 1
ATOM 7825 N N . ASP F 1 168 ? 68.016 132.835 24.973 1.00 71.25 166 ASP C N 1
ATOM 7826 C CA . ASP F 1 168 ? 67.581 132.529 26.329 1.00 79.86 166 ASP C CA 1
ATOM 7827 C C . ASP F 1 168 ? 68.742 132.341 27.298 1.00 86.04 166 ASP C C 1
ATOM 7828 O O . ASP F 1 168 ? 68.545 132.463 28.513 1.00 95.89 166 ASP C O 1
ATOM 7833 N N . MET F 1 169 ? 69.939 132.049 26.798 1.00 80.29 167 MET C N 1
ATOM 7834 C CA . MET F 1 169 ? 71.086 131.852 27.667 1.00 81.22 167 MET C CA 1
ATOM 7835 C C . MET F 1 169 ? 71.687 133.194 28.063 1.00 86.19 167 MET C C 1
ATOM 7836 O O . MET F 1 169 ? 71.550 134.197 27.356 1.00 101.34 167 MET C O 1
ATOM 7841 N N . LEU F 1 170 ? 72.343 133.206 29.220 1.00 73.94 168 LEU C N 1
ATOM 7842 C CA . LEU F 1 170 ? 72.973 134.405 29.739 1.00 71.99 168 LEU C CA 1
ATOM 7843 C C . LEU F 1 170 ? 74.137 134.812 28.838 1.00 83.08 168 LEU C C 1
ATOM 7844 O O . LEU F 1 170 ? 74.572 134.037 27.983 1.00 95.21 168 LEU C O 1
ATOM 7849 N N . PRO F 1 171 ? 74.656 136.039 28.995 1.00 88.90 169 PRO C N 1
ATOM 7850 C CA . PRO F 1 171 ? 75.849 136.430 28.221 1.00 89.65 169 PRO C CA 1
ATOM 7851 C C . PRO F 1 171 ? 76.982 135.423 28.303 1.00 94.83 169 PRO C C 1
ATOM 7852 O O . PRO F 1 171 ? 77.663 135.178 27.299 1.00 104.15 169 PRO C O 1
ATOM 7856 N N . ARG F 1 172 ? 77.203 134.832 29.473 1.00 86.91 170 ARG C N 1
ATOM 7857 C CA . ARG F 1 172 ? 78.080 133.675 29.578 1.00 81.40 170 ARG C CA 1
ATOM 7858 C C . ARG F 1 172 ? 77.373 132.455 28.998 1.00 86.28 170 ARG C C 1
ATOM 7859 O O . ARG F 1 172 ? 76.306 132.063 29.480 1.00 91.41 170 ARG C O 1
ATOM 7867 N N . GLU F 1 173 ? 77.964 131.853 27.968 1.00 114.36 171 GLU C N 1
ATOM 7868 C CA . GLU F 1 173 ? 77.334 130.775 27.204 1.00 131.91 171 GLU C CA 1
ATOM 7869 C C . GLU F 1 173 ? 78.235 129.545 27.247 1.00 130.58 171 GLU C C 1
ATOM 7870 O O . GLU F 1 173 ? 78.957 129.259 26.290 1.00 140.43 171 GLU C O 1
ATOM 7876 N N . ASN F 1 174 ? 78.176 128.808 28.356 1.00 113.55 172 ASN C N 1
ATOM 7877 C CA . ASN F 1 174 ? 79.001 127.615 28.541 1.00 118.95 172 ASN C CA 1
ATOM 7878 C C . ASN F 1 174 ? 78.178 126.539 29.235 1.00 102.37 172 ASN C C 1
ATOM 7879 O O . ASN F 1 174 ? 77.870 126.658 30.426 1.00 115.01 172 ASN C O 1
ATOM 7884 N N . PHE F 1 175 ? 77.828 125.492 28.489 1.00 84.94 173 PHE C N 1
ATOM 7885 C CA . PHE F 1 175 ? 77.164 124.319 29.038 1.00 73.67 173 PHE C CA 1
ATOM 7886 C C . PHE F 1 175 ? 77.631 123.090 28.270 1.00 69.16 173 PHE C C 1
ATOM 7887 O O . PHE F 1 175 ? 77.759 123.126 27.043 1.00 77.18 173 PHE C O 1
ATOM 7895 N N . ARG F 1 176 ? 77.885 122.013 29.000 1.00 66.42 174 ARG C N 1
ATOM 7896 C CA . ARG F 1 176 ? 78.317 120.741 28.451 1.00 66.37 174 ARG C CA 1
ATOM 7897 C C . ARG F 1 176 ? 77.338 119.650 28.863 1.00 63.63 174 ARG C C 1
ATOM 7898 O O . ARG F 1 176 ? 76.562 119.832 29.807 1.00 53.61 174 ARG C O 1
ATOM 7906 N N . PRO F 1 177 ? 77.331 118.510 28.172 1.00 66.59 175 PRO C N 1
ATOM 7907 C CA . PRO F 1 177 ? 76.400 117.440 28.547 1.00 70.18 175 PRO C CA 1
ATOM 7908 C C . PRO F 1 177 ? 76.643 116.958 29.972 1.00 63.72 175 PRO C C 1
ATOM 7909 O O . PRO F 1 177 ? 77.784 116.797 30.408 1.00 92.15 175 PRO C O 1
ATOM 7913 N N . GLY F 1 178 ? 75.549 116.746 30.703 1.00 70.34 176 GLY C N 1
ATOM 7914 C CA . GLY F 1 178 ? 75.594 116.289 32.073 1.00 76.30 176 GLY C CA 1
ATOM 7915 C C . GLY F 1 178 ? 75.302 117.353 33.111 1.00 75.81 176 GLY C C 1
ATOM 7916 O O . GLY F 1 178 ? 74.953 117.010 34.247 1.00 65.58 176 GLY C O 1
ATOM 7917 N N . ASP F 1 179 ? 75.425 118.628 32.748 1.00 73.01 177 ASP C N 1
ATOM 7918 C CA . ASP F 1 179 ? 75.260 119.716 33.700 1.00 64.84 177 ASP C CA 1
ATOM 7919 C C . ASP F 1 179 ? 73.845 119.746 34.268 1.00 57.47 177 ASP C C 1
ATOM 7920 O O . ASP F 1 179 ? 72.912 119.142 33.730 1.00 64.13 177 ASP C O 1
ATOM 7925 N N . ARG F 1 180 ? 73.698 120.467 35.375 1.00 65.57 178 ARG C N 1
ATOM 7926 C CA . ARG F 1 180 ? 72.407 120.734 35.993 1.00 85.32 178 ARG C CA 1
ATOM 7927 C C . ARG F 1 180 ? 72.076 122.205 35.798 1.00 81.77 178 ARG C C 1
ATOM 7928 O O . ARG F 1 180 ? 72.924 123.070 36.040 1.00 78.47 178 ARG C O 1
ATOM 7936 N N . VAL F 1 181 ? 70.852 122.489 35.367 1.00 81.54 179 VAL C N 1
ATOM 7937 C CA . VAL F 1 181 ? 70.491 123.849 34.982 1.00 79.34 179 VAL C CA 1
ATOM 7938 C C . VAL F 1 181 ? 69.026 124.085 35.317 1.00 75.15 179 VAL C C 1
ATOM 7939 O O . VAL F 1 181 ? 68.165 123.265 34.986 1.00 61.60 179 VAL C O 1
ATOM 7943 N N . ARG F 1 182 ? 68.746 125.202 35.984 1.00 80.75 180 ARG C N 1
ATOM 7944 C CA . ARG F 1 182 ? 67.389 125.626 36.298 1.00 68.01 180 ARG C CA 1
ATOM 7945 C C . ARG F 1 182 ? 66.914 126.659 35.281 1.00 60.43 180 ARG C C 1
ATOM 7946 O O . ARG F 1 182 ? 67.704 127.454 34.766 1.00 61.34 180 ARG C O 1
ATOM 7954 N N . GLY F 1 183 ? 65.613 126.654 35.002 1.00 68.33 181 GLY C N 1
ATOM 7955 C CA . GLY F 1 183 ? 65.064 127.587 34.034 1.00 63.49 181 GLY C CA 1
ATOM 7956 C C . GLY F 1 183 ? 63.558 127.684 34.116 1.00 64.19 181 GLY C C 1
ATOM 7957 O O . GLY F 1 183 ? 62.885 126.797 34.650 1.00 72.59 181 GLY C O 1
ATOM 7958 N N . VAL F 1 184 ? 63.035 128.775 33.564 1.00 69.18 182 VAL C N 1
ATOM 7959 C CA . VAL F 1 184 ? 61.619 129.106 33.650 1.00 68.37 182 VAL C CA 1
ATOM 7960 C C . VAL F 1 184 ? 60.972 128.799 32.306 1.00 65.67 182 VAL C C 1
ATOM 7961 O O . VAL F 1 184 ? 61.307 129.413 31.285 1.00 82.18 182 VAL C O 1
ATOM 7965 N N . LEU F 1 185 ? 60.057 127.833 32.308 1.00 55.49 183 LEU C N 1
ATOM 7966 C CA . LEU F 1 185 ? 59.325 127.472 31.102 1.00 59.50 183 LEU C CA 1
ATOM 7967 C C . LEU F 1 185 ? 58.397 128.612 30.701 1.00 56.94 183 LEU C C 1
ATOM 7968 O O . LEU F 1 185 ? 57.581 129.073 31.504 1.00 75.34 183 LEU C O 1
ATOM 7973 N N . TYR F 1 186 ? 58.524 129.075 29.456 1.00 51.05 184 TYR C N 1
ATOM 7974 C CA . TYR F 1 186 ? 57.832 130.285 29.023 1.00 55.18 184 TYR C CA 1
ATOM 7975 C C . TYR F 1 186 ? 57.049 130.151 27.724 1.00 62.26 184 TYR C C 1
ATOM 7976 O O . TYR F 1 186 ? 56.167 130.984 27.482 1.00 68.01 184 TYR C O 1
ATOM 7985 N N . SER F 1 187 ? 57.326 129.156 26.884 1.00 57.75 185 SER C N 1
ATOM 7986 C CA . SER F 1 187 ? 56.647 129.055 25.600 1.00 62.14 185 SER C CA 1
ATOM 7987 C C . SER F 1 187 ? 56.707 127.617 25.108 1.00 58.28 185 SER C C 1
ATOM 7988 O O . SER F 1 187 ? 57.567 126.835 25.518 1.00 66.57 185 SER C O 1
ATOM 7991 N N . VAL F 1 188 ? 55.767 127.279 24.230 1.00 66.24 186 VAL C N 1
ATOM 7992 C CA . VAL F 1 188 ? 55.736 125.986 23.558 1.00 62.94 186 VAL C CA 1
ATOM 7993 C C . VAL F 1 188 ? 55.410 126.233 22.093 1.00 59.91 186 VAL C C 1
ATOM 7994 O O . VAL F 1 188 ? 54.577 127.083 21.765 1.00 81.28 186 VAL C O 1
ATOM 7998 N N . ARG F 1 189 ? 56.093 125.511 21.211 1.00 57.98 187 ARG C N 1
ATOM 7999 C CA . ARG F 1 189 ? 55.943 125.689 19.778 1.00 54.58 187 ARG C CA 1
ATOM 8000 C C . ARG F 1 189 ? 55.673 124.352 19.107 1.00 56.49 187 ARG C C 1
ATOM 8001 O O . ARG F 1 189 ? 56.092 123.304 19.608 1.00 58.01 187 ARG C O 1
ATOM 8009 N N . PRO F 1 190 ? 54.966 124.360 17.971 1.00 73.06 188 PRO C N 1
ATOM 8010 C CA . PRO F 1 190 ? 54.584 123.095 17.332 1.00 80.30 188 PRO C CA 1
ATOM 8011 C C . PRO F 1 190 ? 55.756 122.325 16.747 1.00 82.88 188 PRO C C 1
ATOM 8012 O O . PRO F 1 190 ? 55.988 121.177 17.134 1.00 79.02 188 PRO C O 1
ATOM 8016 N N . GLU F 1 191 ? 56.496 122.941 15.828 1.00 80.50 189 GLU C N 1
ATOM 8017 C CA . GLU F 1 191 ? 57.486 122.247 14.993 1.00 97.45 189 GLU C CA 1
ATOM 8018 C C . GLU F 1 191 ? 56.703 121.195 14.208 1.00 101.79 189 GLU C C 1
ATOM 8019 O O . GLU F 1 191 ? 55.720 121.555 13.540 1.00 126.18 189 GLU C O 1
ATOM 8025 N N . ALA F 1 192 ? 57.067 119.915 14.266 1.00 85.89 190 ALA C N 1
ATOM 8026 C CA . ALA F 1 192 ? 56.338 118.894 13.526 1.00 74.20 190 ALA C CA 1
ATOM 8027 C C . ALA F 1 192 ? 56.585 117.533 14.160 1.00 92.77 190 ALA C C 1
ATOM 8028 O O . ALA F 1 192 ? 57.625 117.305 14.785 1.00 132.62 190 ALA C O 1
ATOM 8030 N N . ARG F 1 193 ? 55.612 116.633 13.985 1.00 95.63 191 ARG C N 1
ATOM 8031 C CA . ARG F 1 193 ? 55.696 115.262 14.495 1.00 121.45 191 ARG C CA 1
ATOM 8032 C C . ARG F 1 193 ? 55.963 115.263 16.000 1.00 117.79 191 ARG C C 1
ATOM 8033 O O . ARG F 1 193 ? 56.841 114.561 16.506 1.00 148.87 191 ARG C O 1
ATOM 8041 N N . GLY F 1 194 ? 55.194 116.069 16.715 1.00 108.55 192 GLY C N 1
ATOM 8042 C CA . GLY F 1 194 ? 55.424 116.353 18.115 1.00 116.93 192 GLY C CA 1
ATOM 8043 C C . GLY F 1 194 ? 55.709 117.826 18.329 1.00 102.42 192 GLY C C 1
ATOM 8044 O O . GLY F 1 194 ? 55.747 118.620 17.393 1.00 77.64 192 GLY C O 1
ATOM 8045 N N . ALA F 1 195 ? 55.929 118.177 19.594 1.00 100.56 193 ALA C N 1
ATOM 8046 C CA . ALA F 1 195 ? 56.157 119.557 19.989 1.00 89.82 193 ALA C CA 1
ATOM 8047 C C . ALA F 1 195 ? 57.414 119.663 20.840 1.00 103.22 193 ALA C C 1
ATOM 8048 O O . ALA F 1 195 ? 57.853 118.688 21.457 1.00 111.47 193 ALA C O 1
ATOM 8050 N N . GLN F 1 196 ? 57.978 120.868 20.874 1.00 99.20 194 GLN C N 1
ATOM 8051 C CA . GLN F 1 196 ? 59.237 121.147 21.553 1.00 82.74 194 GLN C CA 1
ATOM 8052 C C . GLN F 1 196 ? 59.010 122.218 22.611 1.00 68.01 194 GLN C C 1
ATOM 8053 O O . GLN F 1 196 ? 58.569 123.326 22.291 1.00 63.79 194 GLN C O 1
ATOM 8059 N N . LEU F 1 197 ? 59.312 121.885 23.862 1.00 74.87 195 LEU C N 1
ATOM 8060 C CA . LEU F 1 197 ? 59.235 122.851 24.946 1.00 72.33 195 LEU C CA 1
ATOM 8061 C C . LEU F 1 197 ? 60.347 123.887 24.816 1.00 79.39 195 LEU C C 1
ATOM 8062 O O . LEU F 1 197 ? 61.318 123.705 24.080 1.00 105.70 195 LEU C O 1
ATOM 8067 N N . PHE F 1 198 ? 60.192 124.991 25.545 1.00 67.24 196 PHE C N 1
ATOM 8068 C CA . PHE F 1 198 ? 61.121 126.114 25.465 1.00 67.63 196 PHE C CA 1
ATOM 8069 C C . PHE F 1 198 ? 61.366 126.667 26.858 1.00 66.20 196 PHE C C 1
ATOM 8070 O O . PHE F 1 198 ? 60.456 127.230 27.473 1.00 86.70 196 PHE C O 1
ATOM 8078 N N . VAL F 1 199 ? 62.596 126.525 27.342 1.00 81.24 197 VAL C N 1
ATOM 8079 C CA . VAL F 1 199 ? 62.997 127.037 28.644 1.00 78.00 197 VAL C CA 1
ATOM 8080 C C . VAL F 1 199 ? 63.933 128.216 28.430 1.00 74.19 197 VAL C C 1
ATOM 8081 O O . VAL F 1 199 ? 64.785 128.189 27.534 1.00 72.66 197 VAL C O 1
ATOM 8085 N N . THR F 1 200 ? 63.773 129.253 29.250 1.00 72.79 198 THR C N 1
ATOM 8086 C CA . THR F 1 200 ? 64.563 130.467 29.123 1.00 77.82 198 THR C CA 1
ATOM 8087 C C . THR F 1 200 ? 65.145 130.869 30.471 1.00 78.51 198 THR C C 1
ATOM 8088 O O . THR F 1 200 ? 64.507 130.701 31.516 1.00 84.01 198 THR C O 1
ATOM 8092 N N . ARG F 1 201 ? 66.367 131.398 30.431 1.00 73.22 199 ARG C N 1
ATOM 8093 C CA . ARG F 1 201 ? 67.076 131.853 31.616 1.00 52.42 199 ARG C CA 1
ATOM 8094 C C . ARG F 1 201 ? 67.327 133.354 31.614 1.00 50.72 199 ARG C C 1
ATOM 8095 O O . ARG F 1 201 ? 67.727 133.901 32.648 1.00 44.00 199 ARG C O 1
ATOM 8103 N N . SER F 1 202 ? 67.080 134.035 30.494 1.00 58.23 200 SER C N 1
ATOM 8104 C CA . SER F 1 202 ? 67.399 135.447 30.343 1.00 72.76 200 SER C CA 1
ATOM 8105 C C . SER F 1 202 ? 66.178 136.355 30.387 1.00 81.37 200 SER C C 1
ATOM 8106 O O . SER F 1 202 ? 66.331 137.579 30.305 1.00 86.37 200 SER C O 1
ATOM 8109 N N . LYS F 1 203 ? 64.977 135.802 30.507 1.00 93.44 201 LYS C N 1
ATOM 8110 C CA . LYS F 1 203 ? 63.788 136.634 30.599 1.00 92.86 201 LYS C CA 1
ATOM 8111 C C . LYS F 1 203 ? 63.548 137.051 32.044 1.00 101.41 201 LYS C C 1
ATOM 8112 O O . LYS F 1 203 ? 63.989 136.374 32.977 1.00 104.24 201 LYS C O 1
ATOM 8118 N N . PRO F 1 204 ? 62.859 138.174 32.265 1.00 90.47 202 PRO C N 1
ATOM 8119 C CA . PRO F 1 204 ? 62.548 138.587 33.646 1.00 80.87 202 PRO C CA 1
ATOM 8120 C C . PRO F 1 204 ? 61.771 137.546 34.439 1.00 67.82 202 PRO C C 1
ATOM 8121 O O . PRO F 1 204 ? 61.795 137.580 35.680 1.00 73.97 202 PRO C O 1
ATOM 8125 N N . GLU F 1 205 ? 61.078 136.633 33.757 1.00 62.74 203 GLU C N 1
ATOM 8126 C CA . GLU F 1 205 ? 60.356 135.563 34.438 1.00 72.20 203 GLU C CA 1
ATOM 8127 C C . GLU F 1 205 ? 61.287 134.733 35.316 1.00 74.21 203 GLU C C 1
ATOM 8128 O O . GLU F 1 205 ? 60.908 134.320 36.420 1.00 89.43 203 GLU C O 1
ATOM 8134 N N . MET F 1 206 ? 62.511 134.481 34.842 1.00 72.65 204 MET C N 1
ATOM 8135 C CA . MET F 1 206 ? 63.486 133.740 35.639 1.00 70.89 204 MET C CA 1
ATOM 8136 C C . MET F 1 206 ? 63.848 134.501 36.908 1.00 70.24 204 MET C C 1
ATOM 8137 O O . MET F 1 206 ? 63.891 133.927 38.002 1.00 79.48 204 MET C O 1
ATOM 8142 N N . LEU F 1 207 ? 64.118 135.799 36.772 1.00 63.71 205 LEU C N 1
ATOM 8143 C CA . LEU F 1 207 ? 64.473 136.631 37.916 1.00 64.54 205 LEU C CA 1
ATOM 8144 C C . LEU F 1 207 ? 63.371 136.614 38.972 1.00 68.96 205 LEU C C 1
ATOM 8145 O O . LEU F 1 207 ? 63.590 136.208 40.129 1.00 75.52 205 LEU C O 1
ATOM 8150 N N . ILE F 1 208 ? 62.162 137.028 38.577 1.00 75.21 206 ILE C N 1
ATOM 8151 C CA . ILE F 1 208 ? 61.051 137.064 39.525 1.00 74.52 206 ILE C CA 1
ATOM 8152 C C . ILE F 1 208 ? 60.821 135.686 40.125 1.00 70.69 206 ILE C C 1
ATOM 8153 O O . ILE F 1 208 ? 60.500 135.559 41.310 1.00 78.22 206 ILE C O 1
ATOM 8158 N N . GLU F 1 209 ? 61.000 134.633 39.325 1.00 75.74 207 GLU C N 1
ATOM 8159 C CA . GLU F 1 209 ? 60.767 133.286 39.830 1.00 78.64 207 GLU C CA 1
ATOM 8160 C C . GLU F 1 209 ? 61.787 132.917 40.899 1.00 87.30 207 GLU C C 1
ATOM 8161 O O . GLU F 1 209 ? 61.438 132.304 41.916 1.00 102.22 207 GLU C O 1
ATOM 8167 N N . LEU F 1 210 ? 63.055 133.281 40.682 1.00 79.98 208 LEU C N 1
ATOM 8168 C CA . LEU F 1 210 ? 64.076 133.073 41.702 1.00 78.41 208 LEU C CA 1
ATOM 8169 C C . LEU F 1 210 ? 63.694 133.767 42.999 1.00 77.37 208 LEU C C 1
ATOM 8170 O O . LEU F 1 210 ? 63.888 133.214 44.089 1.00 76.37 208 LEU C O 1
ATOM 8175 N N . PHE F 1 211 ? 63.131 134.973 42.906 1.00 74.27 209 PHE C N 1
ATOM 8176 C CA . PHE F 1 211 ? 62.651 135.608 44.132 1.00 84.04 209 PHE C CA 1
ATOM 8177 C C . PHE F 1 211 ? 61.469 134.852 44.730 1.00 89.51 209 PHE C C 1
ATOM 8178 O O . PHE F 1 211 ? 61.377 134.704 45.954 1.00 83.00 209 PHE C O 1
ATOM 8186 N N . ARG F 1 212 ? 60.568 134.352 43.881 1.00 102.22 210 ARG C N 1
ATOM 8187 C CA . ARG F 1 212 ? 59.363 133.676 44.355 1.00 111.86 210 ARG C CA 1
ATOM 8188 C C . ARG F 1 212 ? 59.711 132.430 45.158 1.00 94.90 210 ARG C C 1
ATOM 8189 O O . ARG F 1 212 ? 59.197 132.226 46.265 1.00 102.64 210 ARG C O 1
ATOM 8197 N N . ILE F 1 213 ? 60.583 131.579 44.612 1.00 94.76 211 ILE C N 1
ATOM 8198 C CA . ILE F 1 213 ? 61.051 130.424 45.369 1.00 88.15 211 ILE C CA 1
ATOM 8199 C C . ILE F 1 213 ? 61.921 130.875 46.536 1.00 79.17 211 ILE C C 1
ATOM 8200 O O . ILE F 1 213 ? 61.985 130.204 47.576 1.00 81.23 211 ILE C O 1
ATOM 8205 N N . GLU F 1 214 ? 62.571 132.028 46.408 1.00 77.56 212 GLU C N 1
ATOM 8206 C CA . GLU F 1 214 ? 63.509 132.489 47.425 1.00 74.56 212 GLU C CA 1
ATOM 8207 C C . GLU F 1 214 ? 62.807 133.240 48.554 1.00 66.89 212 GLU C C 1
ATOM 8208 O O . GLU F 1 214 ? 62.867 132.822 49.715 1.00 88.35 212 GLU C O 1
ATOM 8214 N N . VAL F 1 215 ? 62.142 134.345 48.230 1.00 70.83 213 VAL C N 1
ATOM 8215 C CA . VAL F 1 215 ? 61.475 135.165 49.240 1.00 84.66 213 VAL C CA 1
ATOM 8216 C C . VAL F 1 215 ? 60.196 134.471 49.690 1.00 77.18 213 VAL C C 1
ATOM 8217 O O . VAL F 1 215 ? 59.326 134.177 48.857 1.00 92.30 213 VAL C O 1
ATOM 8221 N N . PRO F 1 216 ? 60.030 134.199 50.988 1.00 61.69 214 PRO C N 1
ATOM 8222 C CA . PRO F 1 216 ? 58.819 133.493 51.427 1.00 82.20 214 PRO C CA 1
ATOM 8223 C C . PRO F 1 216 ? 57.574 134.358 51.384 1.00 97.46 214 PRO C C 1
ATOM 8224 O O . PRO F 1 216 ? 56.465 133.821 51.272 1.00 94.17 214 PRO C O 1
ATOM 8228 N N . GLU F 1 217 ? 57.722 135.682 51.469 1.00 93.49 215 GLU C N 1
ATOM 8229 C CA . GLU F 1 217 ? 56.561 136.562 51.453 1.00 76.88 215 GLU C CA 1
ATOM 8230 C C . GLU F 1 217 ? 55.922 136.640 50.075 1.00 80.80 215 GLU C C 1
ATOM 8231 O O . GLU F 1 217 ? 54.740 136.984 49.969 1.00 97.96 215 GLU C O 1
ATOM 8237 N N . ILE F 1 218 ? 56.671 136.324 49.019 1.00 81.57 216 ILE C N 1
ATOM 8238 C CA . ILE F 1 218 ? 56.087 136.294 47.682 1.00 79.83 216 ILE C CA 1
ATOM 8239 C C . ILE F 1 218 ? 55.060 135.175 47.588 1.00 82.79 216 ILE C C 1
ATOM 8240 O O . ILE F 1 218 ? 53.901 135.397 47.219 1.00 92.32 216 ILE C O 1
ATOM 8245 N N . GLY F 1 219 ? 55.476 133.952 47.922 1.00 78.34 217 GLY C N 1
ATOM 8246 C CA . GLY F 1 219 ? 54.528 132.852 47.965 1.00 95.95 217 GLY C CA 1
ATOM 8247 C C . GLY F 1 219 ? 53.444 133.070 49.001 1.00 96.51 217 GLY C C 1
ATOM 8248 O O . GLY F 1 219 ? 52.289 132.693 48.796 1.00 87.89 217 GLY C O 1
ATOM 8249 N N . GLU F 1 220 ? 53.803 133.689 50.126 1.00 93.68 218 GLU C N 1
ATOM 8250 C CA . GLU F 1 220 ? 52.824 134.078 51.131 1.00 95.83 218 GLU C CA 1
ATOM 8251 C C . GLU F 1 220 ? 51.898 135.179 50.639 1.00 83.42 218 GLU C C 1
ATOM 8252 O O . GLU F 1 220 ? 50.902 135.473 51.310 1.00 77.04 218 GLU C O 1
ATOM 8258 N N . GLU F 1 221 ? 52.209 135.797 49.501 1.00 76.25 219 GLU C N 1
ATOM 8259 C CA . GLU F 1 221 ? 51.440 136.884 48.903 1.00 83.35 219 GLU C CA 1
ATOM 8260 C C . GLU F 1 221 ? 51.353 138.106 49.808 1.00 71.47 219 GLU C C 1
ATOM 8261 O O . GLU F 1 221 ? 50.549 139.010 49.549 1.00 65.19 219 GLU C O 1
ATOM 8267 N N . VAL F 1 222 ? 52.167 138.154 50.865 1.00 63.37 220 VAL C N 1
ATOM 8268 C CA . VAL F 1 222 ? 52.201 139.321 51.741 1.00 72.59 220 VAL C CA 1
ATOM 8269 C C . VAL F 1 222 ? 52.688 140.543 50.975 1.00 97.43 220 VAL C C 1
ATOM 8270 O O . VAL F 1 222 ? 52.250 141.671 51.226 1.00 104.76 220 VAL C O 1
ATOM 8274 N N . ILE F 1 223 ? 53.605 140.340 50.032 1.00 111.33 221 ILE C N 1
ATOM 8275 C CA . ILE F 1 223 ? 54.128 141.412 49.192 1.00 108.13 221 ILE C CA 1
ATOM 8276 C C . ILE F 1 223 ? 54.236 140.900 47.762 1.00 90.53 221 ILE C C 1
ATOM 8277 O O . ILE F 1 223 ? 54.505 139.715 47.532 1.00 90.38 221 ILE C O 1
ATOM 8282 N N . GLU F 1 224 ? 54.035 141.803 46.804 1.00 101.23 222 GLU C N 1
ATOM 8283 C CA . GLU F 1 224 ? 54.088 141.472 45.386 1.00 112.11 222 GLU C CA 1
ATOM 8284 C C . GLU F 1 224 ? 55.022 142.422 44.648 1.00 102.12 222 GLU C C 1
ATOM 8285 O O . GLU F 1 224 ? 55.128 143.605 44.985 1.00 104.67 222 GLU C O 1
ATOM 8291 N N . ILE F 1 225 ? 55.696 141.881 43.634 1.00 87.80 223 ILE C N 1
ATOM 8292 C CA . ILE F 1 225 ? 56.639 142.615 42.793 1.00 89.07 223 ILE C CA 1
ATOM 8293 C C . ILE F 1 225 ? 55.913 143.006 41.511 1.00 77.05 223 ILE C C 1
ATOM 8294 O O . ILE F 1 225 ? 55.441 142.138 40.763 1.00 72.99 223 ILE C O 1
ATOM 8299 N N . LYS F 1 226 ? 55.816 144.309 41.249 1.00 84.59 224 LYS C N 1
ATOM 8300 C CA . LYS F 1 226 ? 54.988 144.746 40.131 1.00 109.91 224 LYS C CA 1
ATOM 8301 C C . LYS F 1 226 ? 55.701 144.567 38.793 1.00 101.53 224 LYS C C 1
ATOM 8302 O O . LYS F 1 226 ? 55.156 143.952 37.864 1.00 129.81 224 LYS C O 1
ATOM 8308 N N . ALA F 1 227 ? 56.897 145.143 38.659 1.00 97.40 225 ALA C N 1
ATOM 8309 C CA . ALA F 1 227 ? 57.563 145.233 37.371 1.00 110.99 225 ALA C CA 1
ATOM 8310 C C . ALA F 1 227 ? 59.016 144.825 37.534 1.00 102.64 225 ALA C C 1
ATOM 8311 O O . ALA F 1 227 ? 59.696 145.293 38.452 1.00 96.22 225 ALA C O 1
ATOM 8313 N N . ALA F 1 228 ? 59.475 143.949 36.649 1.00 115.85 226 ALA C N 1
ATOM 8314 C CA . ALA F 1 228 ? 60.865 143.504 36.605 1.00 88.78 226 ALA C CA 1
ATOM 8315 C C . ALA F 1 228 ? 61.421 143.710 35.201 1.00 102.82 226 ALA C C 1
ATOM 8316 O O . ALA F 1 228 ? 61.006 143.032 34.253 1.00 99.50 226 ALA C O 1
ATOM 8318 N N . ALA F 1 229 ? 62.366 144.632 35.080 1.00 100.88 227 ALA C N 1
ATOM 8319 C CA . ALA F 1 229 ? 63.155 144.812 33.874 1.00 106.18 227 ALA C CA 1
ATOM 8320 C C . ALA F 1 229 ? 64.614 144.579 34.228 1.00 111.72 227 ALA C C 1
ATOM 8321 O O . ALA F 1 229 ? 65.105 145.093 35.237 1.00 116.61 227 ALA C O 1
ATOM 8323 N N . ARG F 1 230 ? 65.307 143.802 33.402 1.00 93.40 228 ARG C N 1
ATOM 8324 C CA . ARG F 1 230 ? 66.678 143.440 33.719 1.00 71.86 228 ARG C CA 1
ATOM 8325 C C . ARG F 1 230 ? 67.481 143.295 32.438 1.00 91.73 228 ARG C C 1
ATOM 8326 O O . ARG F 1 230 ? 66.948 142.922 31.390 1.00 104.97 228 ARG C O 1
ATOM 8334 N N . ASP F 1 231 ? 68.773 143.600 32.539 1.00 110.20 229 ASP C N 1
ATOM 8335 C CA . ASP F 1 231 ? 69.719 143.286 31.484 1.00 101.45 229 ASP C CA 1
ATOM 8336 C C . ASP F 1 231 ? 70.377 141.956 31.811 1.00 101.54 229 ASP C C 1
ATOM 8337 O O . ASP F 1 231 ? 71.022 141.846 32.866 1.00 96.03 229 ASP C O 1
ATOM 8342 N N . PRO F 1 232 ? 70.233 140.930 30.974 1.00 102.18 230 PRO C N 1
ATOM 8343 C CA . PRO F 1 232 ? 70.754 139.600 31.322 1.00 104.26 230 PRO C CA 1
ATOM 8344 C C . PRO F 1 232 ? 72.237 139.635 31.668 1.00 96.39 230 PRO C C 1
ATOM 8345 O O . PRO F 1 232 ? 73.049 140.201 30.940 1.00 118.48 230 PRO C O 1
ATOM 8349 N N . GLY F 1 233 ? 72.587 139.032 32.803 1.00 87.96 231 GLY C N 1
ATOM 8350 C CA . GLY F 1 233 ? 73.974 139.017 33.273 1.00 111.31 231 GLY C CA 1
ATOM 8351 C C . GLY F 1 233 ? 74.577 140.310 33.843 1.00 109.72 231 GLY C C 1
ATOM 8352 O O . GLY F 1 233 ? 75.257 140.277 34.877 1.00 105.69 231 GLY C O 1
ATOM 8353 N N . SER F 1 234 ? 74.331 141.447 33.184 1.00 101.31 232 SER C N 1
ATOM 8354 C CA . SER F 1 234 ? 75.006 142.691 33.563 1.00 89.71 232 SER C CA 1
ATOM 8355 C C . SER F 1 234 ? 74.334 143.362 34.759 1.00 90.04 232 SER C C 1
ATOM 8356 O O . SER F 1 234 ? 74.926 143.476 35.838 1.00 99.98 232 SER C O 1
ATOM 8359 N N . ARG F 1 235 ? 73.090 143.806 34.589 1.00 113.72 233 ARG C N 1
ATOM 8360 C CA . ARG F 1 235 ? 72.438 144.600 35.620 1.00 104.45 233 ARG C CA 1
ATOM 8361 C C . ARG F 1 235 ? 70.942 144.318 35.619 1.00 117.60 233 ARG C C 1
ATOM 8362 O O . ARG F 1 235 ? 70.354 144.011 34.580 1.00 129.04 233 ARG C O 1
ATOM 8370 N N . ALA F 1 236 ? 70.335 144.426 36.800 1.00 115.44 234 ALA C N 1
ATOM 8371 C CA . ALA F 1 236 ? 68.915 144.164 36.980 1.00 105.20 234 ALA C CA 1
ATOM 8372 C C . ALA F 1 236 ? 68.344 145.135 38.002 1.00 107.17 234 ALA C C 1
ATOM 8373 O O . ALA F 1 236 ? 69.038 145.567 38.924 1.00 125.61 234 ALA C O 1
ATOM 8375 N N . LYS F 1 237 ? 67.070 145.482 37.828 1.00 83.90 235 LYS C N 1
ATOM 8376 C CA . LYS F 1 237 ? 66.370 146.346 38.772 1.00 88.23 235 LYS C CA 1
ATOM 8377 C C . LYS F 1 237 ? 64.920 145.898 38.869 1.00 101.04 235 LYS C C 1
ATOM 8378 O O . LYS F 1 237 ? 64.273 145.664 37.843 1.00 111.81 235 LYS C O 1
ATOM 8384 N N . ILE F 1 238 ? 64.409 145.791 40.095 1.00 93.04 236 ILE C N 1
ATOM 8385 C CA . ILE F 1 238 ? 63.079 145.246 40.356 1.00 86.18 236 ILE C CA 1
ATOM 8386 C C . ILE F 1 238 ? 62.275 146.238 41.188 1.00 92.77 236 ILE C C 1
ATOM 8387 O O . ILE F 1 238 ? 62.768 146.751 42.200 1.00 82.34 236 ILE C O 1
ATOM 8392 N N . ALA F 1 239 ? 61.034 146.488 40.769 1.00 111.73 237 ALA C N 1
ATOM 8393 C CA . ALA F 1 239 ? 60.093 147.310 41.517 1.00 102.57 237 ALA C CA 1
ATOM 8394 C C . ALA F 1 239 ? 59.110 146.410 42.256 1.00 104.35 237 ALA C C 1
ATOM 8395 O O . ALA F 1 239 ? 58.561 145.472 41.669 1.00 104.50 237 ALA C O 1
ATOM 8397 N N . VAL F 1 240 ? 58.892 146.702 43.541 1.00 105.90 238 VAL C N 1
ATOM 8398 C CA . VAL F 1 240 ? 58.076 145.884 44.433 1.00 109.08 238 VAL C CA 1
ATOM 8399 C C . VAL F 1 240 ? 57.293 146.806 45.360 1.00 114.06 238 VAL C C 1
ATOM 8400 O O . VAL F 1 240 ? 57.726 147.919 45.672 1.00 110.46 238 VAL C O 1
ATOM 8404 N N . LYS F 1 241 ? 56.117 146.347 45.783 1.00 121.92 239 LYS C N 1
ATOM 8405 C CA . LYS F 1 241 ? 55.378 146.997 46.853 1.00 124.05 239 LYS C CA 1
ATOM 8406 C C . LYS F 1 241 ? 54.918 145.958 47.860 1.00 122.27 239 LYS C C 1
ATOM 8407 O O . LYS F 1 241 ? 54.894 144.755 47.583 1.00 98.45 239 LYS C O 1
ATOM 8413 N N . THR F 1 242 ? 54.549 146.456 49.035 1.00 141.93 240 THR C N 1
ATOM 8414 C CA . THR F 1 242 ? 53.989 145.642 50.100 1.00 140.39 240 THR C CA 1
ATOM 8415 C C . THR F 1 242 ? 52.471 145.694 50.018 1.00 148.93 240 THR C C 1
ATOM 8416 O O . THR F 1 242 ? 51.886 146.777 49.903 1.00 153.91 240 THR C O 1
ATOM 8420 N N . ASN F 1 243 ? 51.835 144.525 50.063 1.00 138.49 241 ASN C N 1
ATOM 8421 C CA . ASN F 1 243 ? 50.385 144.456 49.941 1.00 138.42 241 ASN C CA 1
ATOM 8422 C C . ASN F 1 243 ? 49.724 144.986 51.209 1.00 164.19 241 ASN C C 1
ATOM 8423 O O . ASN F 1 243 ? 49.066 144.235 51.936 1.00 185.91 241 ASN C O 1
ATOM 8428 N N . ASP F 1 244 ? 49.900 146.282 51.461 1.00 173.37 242 ASP C N 1
ATOM 8429 C CA . ASP F 1 244 ? 49.320 147.008 52.595 1.00 189.71 242 ASP C CA 1
ATOM 8430 C C . ASP F 1 244 ? 49.349 146.188 53.886 1.00 181.27 242 ASP C C 1
ATOM 8431 O O . ASP F 1 244 ? 48.321 145.854 54.474 1.00 204.72 242 ASP C O 1
ATOM 8436 N N . LYS F 1 245 ? 50.568 145.872 54.329 1.00 134.52 243 LYS C N 1
ATOM 8437 C CA . LYS F 1 245 ? 50.771 145.216 55.614 1.00 124.67 243 LYS C CA 1
ATOM 8438 C C . LYS F 1 245 ? 51.864 145.889 56.434 1.00 118.02 243 LYS C C 1
ATOM 8439 O O . LYS F 1 245 ? 52.275 145.340 57.464 1.00 114.95 243 LYS C O 1
ATOM 8445 N N . ARG F 1 246 ? 52.332 147.059 56.005 1.00 122.25 244 ARG C N 1
ATOM 8446 C CA . ARG F 1 246 ? 53.350 147.841 56.703 1.00 118.82 244 ARG C CA 1
ATOM 8447 C C . ARG F 1 246 ? 54.578 146.986 57.018 1.00 144.42 244 ARG C C 1
ATOM 8448 O O . ARG F 1 246 ? 55.016 146.858 58.163 1.00 154.04 244 ARG C O 1
ATOM 8456 N N . ILE F 1 247 ? 55.127 146.387 55.965 1.00 146.49 245 ILE C N 1
ATOM 8457 C CA . ILE F 1 247 ? 56.343 145.588 56.050 1.00 147.24 245 ILE C CA 1
ATOM 8458 C C . ILE F 1 247 ? 57.317 146.100 54.999 1.00 150.08 245 ILE C C 1
ATOM 8459 O O . ILE F 1 247 ? 56.913 146.436 53.882 1.00 153.54 245 ILE C O 1
ATOM 8464 N N . ASP F 1 248 ? 58.599 146.172 55.363 1.00 150.18 246 ASP C N 1
ATOM 8465 C CA . ASP F 1 248 ? 59.658 146.608 54.462 1.00 145.78 246 ASP C CA 1
ATOM 8466 C C . ASP F 1 248 ? 59.795 145.624 53.303 1.00 134.72 246 ASP C C 1
ATOM 8467 O O . ASP F 1 248 ? 60.253 144.494 53.507 1.00 132.11 246 ASP C O 1
ATOM 8472 N N . PRO F 1 249 ? 59.422 146.013 52.075 1.00 125.93 247 PRO C N 1
ATOM 8473 C CA . PRO F 1 249 ? 59.551 145.090 50.939 1.00 113.28 247 PRO C CA 1
ATOM 8474 C C . PRO F 1 249 ? 60.990 144.938 50.473 1.00 128.62 247 PRO C C 1
ATOM 8475 O O . PRO F 1 249 ? 61.441 143.823 50.197 1.00 134.04 247 PRO C O 1
ATOM 8479 N N . VAL F 1 250 ? 61.717 146.057 50.383 1.00 121.53 248 VAL C N 1
ATOM 8480 C CA . VAL F 1 250 ? 63.147 146.006 50.086 1.00 97.37 248 VAL C CA 1
ATOM 8481 C C . VAL F 1 250 ? 63.850 145.067 51.067 1.00 103.21 248 VAL C C 1
ATOM 8482 O O . VAL F 1 250 ? 64.513 144.111 50.674 1.00 112.95 248 VAL C O 1
ATOM 8486 N N . GLY F 1 251 ? 63.667 145.305 52.358 1.00 106.19 249 GLY C N 1
ATOM 8487 C CA . GLY F 1 251 ? 64.233 144.452 53.381 1.00 118.90 249 GLY C CA 1
ATOM 8488 C C . GLY F 1 251 ? 63.768 143.009 53.238 1.00 126.06 249 GLY C C 1
ATOM 8489 O O . GLY F 1 251 ? 64.552 142.060 53.413 1.00 147.84 249 GLY C O 1
ATOM 8490 N N . ALA F 1 252 ? 62.490 142.820 52.869 1.00 118.33 250 ALA C N 1
ATOM 8491 C CA . ALA F 1 252 ? 61.922 141.479 52.781 1.00 123.12 250 ALA C CA 1
ATOM 8492 C C . ALA F 1 252 ? 62.615 140.679 51.690 1.00 112.76 250 ALA C C 1
ATOM 8493 O O . ALA F 1 252 ? 62.900 139.490 51.860 1.00 108.63 250 ALA C O 1
ATOM 8495 N N . CYS F 1 253 ? 62.898 141.315 50.560 1.00 112.42 251 CYS C N 1
ATOM 8496 C CA . CYS F 1 253 ? 63.635 140.682 49.476 1.00 115.96 251 CYS C CA 1
ATOM 8497 C C . CYS F 1 253 ? 65.145 140.711 49.663 1.00 125.92 251 CYS C C 1
ATOM 8498 O O . CYS F 1 253 ? 65.853 140.078 48.874 1.00 124.04 251 CYS C O 1
ATOM 8501 N N . VAL F 1 254 ? 65.644 141.409 50.685 1.00 123.86 252 VAL C N 1
ATOM 8502 C CA . VAL F 1 254 ? 67.084 141.467 50.942 1.00 96.65 252 VAL C CA 1
ATOM 8503 C C . VAL F 1 254 ? 67.548 140.340 51.879 1.00 124.20 252 VAL C C 1
ATOM 8504 O O . VAL F 1 254 ? 68.645 139.812 51.708 1.00 113.69 252 VAL C O 1
ATOM 8508 N N . GLY F 1 255 ? 66.752 139.972 52.866 1.00 169.23 253 GLY C N 1
ATOM 8509 C CA . GLY F 1 255 ? 67.238 139.048 53.890 1.00 160.60 253 GLY C CA 1
ATOM 8510 C C . GLY F 1 255 ? 68.298 139.724 54.743 1.00 152.56 253 GLY C C 1
ATOM 8511 O O . GLY F 1 255 ? 68.375 140.950 54.855 1.00 144.77 253 GLY C O 1
ATOM 8512 N N . MET F 1 256 ? 69.132 138.891 55.355 1.00 155.14 254 MET C N 1
ATOM 8513 C CA . MET F 1 256 ? 70.149 139.374 56.278 1.00 147.18 254 MET C CA 1
ATOM 8514 C C . MET F 1 256 ? 71.359 139.877 55.498 1.00 124.73 254 MET C C 1
ATOM 8515 O O . MET F 1 256 ? 72.085 139.087 54.884 1.00 122.69 254 MET C O 1
ATOM 8520 N N . ARG F 1 257 ? 71.577 141.194 55.528 1.00 118.18 255 ARG C N 1
ATOM 8521 C CA . ARG F 1 257 ? 72.718 141.833 54.871 1.00 118.42 255 ARG C CA 1
ATOM 8522 C C . ARG F 1 257 ? 72.816 141.471 53.388 1.00 112.77 255 ARG C C 1
ATOM 8523 O O . ARG F 1 257 ? 73.912 141.303 52.854 1.00 131.76 255 ARG C O 1
ATOM 8531 N N . GLY F 1 258 ? 71.677 141.359 52.708 1.00 113.96 256 GLY C N 1
ATOM 8532 C CA . GLY F 1 258 ? 71.681 141.015 51.300 1.00 106.84 256 GLY C CA 1
ATOM 8533 C C . GLY F 1 258 ? 71.887 139.552 50.974 1.00 94.95 256 GLY C C 1
ATOM 8534 O O . GLY F 1 258 ? 72.013 139.217 49.792 1.00 96.49 256 GLY C O 1
ATOM 8535 N N . ALA F 1 259 ? 71.908 138.668 51.973 1.00 90.27 257 ALA C N 1
ATOM 8536 C CA . ALA F 1 259 ? 72.101 137.243 51.723 1.00 87.35 257 ALA C CA 1
ATOM 8537 C C . ALA F 1 259 ? 71.034 136.646 50.805 1.00 90.19 257 ALA C C 1
ATOM 8538 O O . ALA F 1 259 ? 71.258 135.565 50.250 1.00 86.65 257 ALA C O 1
ATOM 8540 N N . ARG F 1 260 ? 69.882 137.307 50.635 1.00 93.70 258 ARG C N 1
ATOM 8541 C CA . ARG F 1 260 ? 68.900 136.853 49.644 1.00 94.84 258 ARG C CA 1
ATOM 8542 C C . ARG F 1 260 ? 69.318 137.229 48.230 1.00 102.29 258 ARG C C 1
ATOM 8543 O O . ARG F 1 260 ? 69.569 136.355 47.397 1.00 104.37 258 ARG C O 1
ATOM 8551 N N . VAL F 1 261 ? 69.375 138.532 47.937 1.00 88.07 259 VAL C N 1
ATOM 8552 C CA . VAL F 1 261 ? 69.726 138.970 46.595 1.00 73.82 259 VAL C CA 1
ATOM 8553 C C . VAL F 1 261 ? 71.124 138.518 46.213 1.00 87.74 259 VAL C C 1
ATOM 8554 O O . VAL F 1 261 ? 71.443 138.451 45.024 1.00 98.14 259 VAL C O 1
ATOM 8558 N N . GLN F 1 262 ? 71.983 138.219 47.192 1.00 91.02 260 GLN C N 1
ATOM 8559 C CA . GLN F 1 262 ? 73.293 137.674 46.853 1.00 98.24 260 GLN C CA 1
ATOM 8560 C C . GLN F 1 262 ? 73.166 136.252 46.331 1.00 101.37 260 GLN C C 1
ATOM 8561 O O . GLN F 1 262 ? 73.909 135.843 45.435 1.00 115.72 260 GLN C O 1
ATOM 8567 N N . ALA F 1 263 ? 72.231 135.483 46.886 1.00 79.53 261 ALA C N 1
ATOM 8568 C CA . ALA F 1 263 ? 71.964 134.154 46.352 1.00 89.33 261 ALA C CA 1
ATOM 8569 C C . ALA F 1 263 ? 71.268 134.241 45.001 1.00 91.78 261 ALA C C 1
ATOM 8570 O O . ALA F 1 263 ? 71.591 133.483 44.077 1.00 115.86 261 ALA C O 1
ATOM 8572 N N . VAL F 1 264 ? 70.314 135.166 44.867 1.00 78.25 262 VAL C N 1
ATOM 8573 C CA . VAL F 1 264 ? 69.588 135.329 43.611 1.00 90.24 262 VAL C CA 1
ATOM 8574 C C . VAL F 1 264 ? 70.554 135.688 42.492 1.00 94.39 262 VAL C C 1
ATOM 8575 O O . VAL F 1 264 ? 70.614 135.018 41.455 1.00 96.72 262 VAL C O 1
ATOM 8579 N N . SER F 1 265 ? 71.329 136.757 42.694 1.00 98.19 263 SER C N 1
ATOM 8580 C CA . SER F 1 265 ? 72.337 137.145 41.715 1.00 75.87 263 SER C CA 1
ATOM 8581 C C . SER F 1 265 ? 73.382 136.058 41.525 1.00 74.17 263 SER C C 1
ATOM 8582 O O . SER F 1 265 ? 73.898 135.885 40.415 1.00 85.67 263 SER C O 1
ATOM 8585 N N . THR F 1 266 ? 73.714 135.326 42.594 1.00 83.12 264 THR C N 1
ATOM 8586 C CA . THR F 1 266 ? 74.651 134.213 42.476 1.00 87.94 264 THR C CA 1
ATOM 8587 C C . THR F 1 266 ? 74.152 133.178 41.477 1.00 84.57 264 THR C C 1
ATOM 8588 O O . THR F 1 266 ? 74.934 132.647 40.678 1.00 96.44 264 THR C O 1
ATOM 8592 N N . GLU F 1 267 ? 72.850 132.883 41.500 1.00 84.71 265 GLU C N 1
ATOM 8593 C CA . GLU F 1 267 ? 72.291 131.983 40.497 1.00 87.23 265 GLU C CA 1
ATOM 8594 C C . GLU F 1 267 ? 72.408 132.579 39.100 1.00 88.23 265 GLU C C 1
ATOM 8595 O O . GLU F 1 267 ? 72.908 131.930 38.174 1.00 97.65 265 GLU C O 1
ATOM 8601 N N . LEU F 1 268 ? 71.939 133.818 38.926 1.00 87.43 266 LEU C N 1
ATOM 8602 C CA . LEU F 1 268 ? 72.062 134.481 37.632 1.00 84.48 266 LEU C CA 1
ATOM 8603 C C . LEU F 1 268 ? 73.521 134.687 37.244 1.00 94.95 266 LEU C C 1
ATOM 8604 O O . LEU F 1 268 ? 73.843 134.755 36.053 1.00 102.61 266 LEU C O 1
ATOM 8609 N N . GLY F 1 269 ? 74.414 134.787 38.225 1.00 89.01 267 GLY C N 1
ATOM 8610 C CA . GLY F 1 269 ? 75.830 134.896 37.940 1.00 82.74 267 GLY C CA 1
ATOM 8611 C C . GLY F 1 269 ? 76.330 136.321 37.850 1.00 93.01 267 GLY C C 1
ATOM 8612 O O . GLY F 1 269 ? 76.705 136.788 36.771 1.00 112.90 267 GLY C O 1
ATOM 8613 N N . GLY F 1 270 ? 76.334 137.025 38.978 1.00 93.34 268 GLY C N 1
ATOM 8614 C CA . GLY F 1 270 ? 76.932 138.339 39.049 1.00 110.93 268 GLY C CA 1
ATOM 8615 C C . GLY F 1 270 ? 76.051 139.496 38.636 1.00 103.97 268 GLY C C 1
ATOM 8616 O O . GLY F 1 270 ? 76.566 140.608 38.471 1.00 124.42 268 GLY C O 1
ATOM 8617 N N . GLU F 1 271 ? 74.750 139.281 38.459 1.00 92.68 269 GLU C N 1
ATOM 8618 C CA . GLU F 1 271 ? 73.857 140.389 38.150 1.00 106.18 269 GLU C CA 1
ATOM 8619 C C . GLU F 1 271 ? 73.752 141.323 39.348 1.00 103.52 269 GLU C C 1
ATOM 8620 O O . GLU F 1 271 ? 73.767 140.885 40.500 1.00 97.29 269 GLU C O 1
ATOM 8626 N N . ARG F 1 272 ? 73.657 142.620 39.077 1.00 95.87 270 ARG C N 1
ATOM 8627 C CA . ARG F 1 272 ? 73.573 143.634 40.124 1.00 98.36 270 ARG C CA 1
ATOM 8628 C C . ARG F 1 272 ? 72.132 144.120 40.200 1.00 95.54 270 ARG C C 1
ATOM 8629 O O . ARG F 1 272 ? 71.663 144.829 39.305 1.00 92.06 270 ARG C O 1
ATOM 8637 N N . ILE F 1 273 ? 71.434 143.732 41.265 1.00 99.38 271 ILE C N 1
ATOM 8638 C CA . ILE F 1 273 ? 70.009 143.998 41.418 1.00 79.98 271 ILE C CA 1
ATOM 8639 C C . ILE F 1 273 ? 69.820 145.181 42.357 1.00 85.84 271 ILE C C 1
ATOM 8640 O O . ILE F 1 273 ? 70.441 145.244 43.425 1.00 95.25 271 ILE C O 1
ATOM 8645 N N . ASP F 1 274 ? 68.970 146.122 41.956 1.00 80.37 272 ASP C N 1
ATOM 8646 C CA . ASP F 1 274 ? 68.639 147.297 42.760 1.00 92.20 272 ASP C CA 1
ATOM 8647 C C . ASP F 1 274 ? 67.149 147.228 43.084 1.00 91.74 272 ASP C C 1
ATOM 8648 O O . ASP F 1 274 ? 66.312 147.665 42.291 1.00 114.65 272 ASP C O 1
ATOM 8653 N N . ILE F 1 275 ? 66.819 146.673 44.252 1.00 81.72 273 ILE C N 1
ATOM 8654 C CA . ILE F 1 275 ? 65.433 146.645 44.702 1.00 77.33 273 ILE C CA 1
ATOM 8655 C C . ILE F 1 275 ? 64.964 148.068 44.979 1.00 88.13 273 ILE C C 1
ATOM 8656 O O . ILE F 1 275 ? 65.681 148.868 45.597 1.00 101.76 273 ILE C O 1
ATOM 8661 N N . VAL F 1 276 ? 63.754 148.399 44.518 1.00 97.71 274 VAL C N 1
ATOM 8662 C CA . VAL F 1 276 ? 63.214 149.746 44.663 1.00 109.88 274 VAL C CA 1
ATOM 8663 C C . VAL F 1 276 ? 61.760 149.685 45.119 1.00 109.93 274 VAL C C 1
ATOM 8664 O O . VAL F 1 276 ? 61.057 148.692 44.919 1.00 102.82 274 VAL C O 1
ATOM 8668 N N . LEU F 1 277 ? 61.320 150.775 45.746 1.00 95.88 275 LEU C N 1
ATOM 8669 C CA . LEU F 1 277 ? 59.933 150.978 46.143 1.00 97.00 275 LEU C CA 1
ATOM 8670 C C . LEU F 1 277 ? 59.252 151.877 45.121 1.00 112.33 275 LEU C C 1
ATOM 8671 O O . LEU F 1 277 ? 59.820 152.880 44.693 1.00 105.71 275 LEU C O 1
ATOM 8676 N N . TRP F 1 278 ? 58.030 151.525 44.737 1.00 128.93 276 TRP C N 1
ATOM 8677 C CA . TRP F 1 278 ? 57.355 152.164 43.611 1.00 126.96 276 TRP C CA 1
ATOM 8678 C C . TRP F 1 278 ? 56.042 152.780 44.081 1.00 138.06 276 TRP C C 1
ATOM 8679 O O . TRP F 1 278 ? 55.136 152.068 44.522 1.00 142.03 276 TRP C O 1
ATOM 8690 N N . ASP F 1 279 ? 55.968 154.108 44.014 1.00 147.69 277 ASP C N 1
ATOM 8691 C CA . ASP F 1 279 ? 54.781 154.840 44.432 1.00 142.92 277 ASP C CA 1
ATOM 8692 C C . ASP F 1 279 ? 53.678 154.710 43.386 1.00 139.01 277 ASP C C 1
ATOM 8693 O O . ASP F 1 279 ? 53.939 154.501 42.199 1.00 138.68 277 ASP C O 1
ATOM 8698 N N . ASP F 1 280 ? 52.427 154.828 43.845 1.00 160.20 278 ASP C N 1
ATOM 8699 C CA . ASP F 1 280 ? 51.291 154.732 42.930 1.00 157.11 278 ASP C CA 1
ATOM 8700 C C . ASP F 1 280 ? 51.377 155.785 41.834 1.00 153.42 278 ASP C C 1
ATOM 8701 O O . ASP F 1 280 ? 51.035 155.516 40.676 1.00 139.61 278 ASP C O 1
ATOM 8706 N N . ASN F 1 281 ? 51.820 156.990 42.179 1.00 164.75 279 ASN C N 1
ATOM 8707 C CA . ASN F 1 281 ? 52.114 157.986 41.162 1.00 154.96 279 ASN C CA 1
ATOM 8708 C C . ASN F 1 281 ? 53.402 157.610 40.434 1.00 135.14 279 ASN C C 1
ATOM 8709 O O . ASN F 1 281 ? 54.382 157.209 41.072 1.00 135.73 279 ASN C O 1
ATOM 8714 N N . PRO F 1 282 ? 53.434 157.723 39.104 1.00 120.14 280 PRO C N 1
ATOM 8715 C CA . PRO F 1 282 ? 54.624 157.282 38.361 1.00 126.39 280 PRO C CA 1
ATOM 8716 C C . PRO F 1 282 ? 55.816 158.215 38.492 1.00 127.60 280 PRO C C 1
ATOM 8717 O O . PRO F 1 282 ? 56.935 157.795 38.179 1.00 126.70 280 PRO C O 1
ATOM 8721 N N . ALA F 1 283 ? 55.624 159.456 38.941 1.00 129.56 281 ALA C N 1
ATOM 8722 C CA . ALA F 1 283 ? 56.739 160.397 39.016 1.00 120.80 281 ALA C CA 1
ATOM 8723 C C . ALA F 1 283 ? 57.733 159.988 40.098 1.00 129.10 281 ALA C C 1
ATOM 8724 O O . ALA F 1 283 ? 58.911 159.732 39.816 1.00 144.33 281 ALA C O 1
ATOM 8726 N N . GLN F 1 284 ? 57.274 159.934 41.351 1.00 128.71 282 GLN C N 1
ATOM 8727 C CA . GLN F 1 284 ? 58.119 159.453 42.440 1.00 143.09 282 GLN C CA 1
ATOM 8728 C C . GLN F 1 284 ? 58.679 158.073 42.123 1.00 144.31 282 GLN C C 1
ATOM 8729 O O . GLN F 1 284 ? 59.833 157.767 42.451 1.00 142.87 282 GLN C O 1
ATOM 8735 N N . PHE F 1 285 ? 57.871 157.230 41.475 1.00 127.15 283 PHE C N 1
ATOM 8736 C CA . PHE F 1 285 ? 58.353 155.932 41.018 1.00 116.24 283 PHE C CA 1
ATOM 8737 C C . PHE F 1 285 ? 59.550 156.091 40.091 1.00 124.77 283 PHE C C 1
ATOM 8738 O O . PHE F 1 285 ? 60.501 155.306 40.152 1.00 125.40 283 PHE C O 1
ATOM 8746 N N . VAL F 1 286 ? 59.534 157.108 39.231 1.00 131.35 284 VAL C N 1
ATOM 8747 C CA . VAL F 1 286 ? 60.692 157.312 38.372 1.00 110.52 284 VAL C CA 1
ATOM 8748 C C . VAL F 1 286 ? 61.869 157.850 39.176 1.00 113.56 284 VAL C C 1
ATOM 8749 O O . VAL F 1 286 ? 63.026 157.532 38.874 1.00 119.20 284 VAL C O 1
ATOM 8753 N N . ILE F 1 287 ? 61.606 158.639 40.223 1.00 123.75 285 ILE C N 1
ATOM 8754 C CA . ILE F 1 287 ? 62.691 159.089 41.097 1.00 128.29 285 ILE C CA 1
ATOM 8755 C C . ILE F 1 287 ? 63.424 157.890 41.687 1.00 131.43 285 ILE C C 1
ATOM 8756 O O . ILE F 1 287 ? 64.647 157.758 41.560 1.00 125.80 285 ILE C O 1
ATOM 8761 N N . ASN F 1 288 ? 62.682 156.995 42.339 1.00 135.42 286 ASN C N 1
ATOM 8762 C CA . ASN F 1 288 ? 63.312 155.840 42.969 1.00 139.96 286 ASN C CA 1
ATOM 8763 C C . ASN F 1 288 ? 63.784 154.806 41.956 1.00 125.74 286 ASN C C 1
ATOM 8764 O O . ASN F 1 288 ? 64.617 153.958 42.293 1.00 125.43 286 ASN C O 1
ATOM 8769 N N . ALA F 1 289 ? 63.273 154.856 40.727 1.00 108.53 287 ALA C N 1
ATOM 8770 C CA . ALA F 1 289 ? 63.712 153.934 39.690 1.00 104.43 287 ALA C CA 1
ATOM 8771 C C . ALA F 1 289 ? 65.044 154.343 39.078 1.00 104.96 287 ALA C C 1
ATOM 8772 O O . ALA F 1 289 ? 65.735 153.492 38.511 1.00 97.90 287 ALA C O 1
ATOM 8774 N N . MET F 1 290 ? 65.429 155.615 39.191 1.00 103.00 288 MET C N 1
ATOM 8775 C CA . MET F 1 290 ? 66.737 156.071 38.735 1.00 97.55 288 MET C CA 1
ATOM 8776 C C . MET F 1 290 ? 67.851 155.754 39.726 1.00 108.15 288 MET C C 1
ATOM 8777 O O . MET F 1 290 ? 68.922 156.370 39.662 1.00 105.92 288 MET C O 1
ATOM 8782 N N . ALA F 1 291 ? 67.622 154.810 40.632 1.00 108.22 289 ALA C N 1
ATOM 8783 C CA . ALA F 1 291 ? 68.617 154.427 41.621 1.00 107.04 289 ALA C CA 1
ATOM 8784 C C . ALA F 1 291 ? 69.826 153.775 40.960 1.00 104.60 289 ALA C C 1
ATOM 8785 O O . ALA F 1 291 ? 69.680 152.983 40.029 1.00 101.18 289 ALA C O 1
ATOM 8787 N N . PRO F 1 292 ? 71.030 154.109 41.444 1.00 108.26 290 PRO C N 1
ATOM 8788 C CA . PRO F 1 292 ? 71.243 155.074 42.526 1.00 114.70 290 PRO C CA 1
ATOM 8789 C C . PRO F 1 292 ? 71.568 156.476 42.014 1.00 113.46 290 PRO C C 1
ATOM 8790 O O . PRO F 1 292 ? 72.570 156.661 41.323 1.00 120.52 290 PRO C O 1
ATOM 8794 N N . ALA F 1 293 ? 70.724 157.447 42.353 1.00 113.33 291 ALA C N 1
ATOM 8795 C CA . ALA F 1 293 ? 70.929 158.825 41.926 1.00 121.78 291 ALA C CA 1
ATOM 8796 C C . ALA F 1 293 ? 70.056 159.741 42.772 1.00 141.69 291 ALA C C 1
ATOM 8797 O O . ALA F 1 293 ? 69.148 159.295 43.476 1.00 156.55 291 ALA C O 1
ATOM 8799 N N . ASP F 1 294 ? 70.352 161.034 42.693 1.00 140.26 292 ASP C N 1
ATOM 8800 C CA . ASP F 1 294 ? 69.561 162.074 43.335 1.00 149.57 292 ASP C CA 1
ATOM 8801 C C . ASP F 1 294 ? 68.917 162.929 42.255 1.00 141.15 292 ASP C C 1
ATOM 8802 O O . ASP F 1 294 ? 69.590 163.356 41.312 1.00 132.49 292 ASP C O 1
ATOM 8807 N N . VAL F 1 295 ? 67.619 163.176 42.394 1.00 133.72 293 VAL C N 1
ATOM 8808 C CA . VAL F 1 295 ? 66.833 163.874 41.384 1.00 121.13 293 VAL C CA 1
ATOM 8809 C C . VAL F 1 295 ? 66.395 165.215 41.952 1.00 126.04 293 VAL C C 1
ATOM 8810 O O . VAL F 1 295 ? 65.730 165.271 42.994 1.00 129.78 293 VAL C O 1
ATOM 8814 N N . ALA F 1 296 ? 66.760 166.296 41.260 1.00 125.18 294 ALA C N 1
ATOM 8815 C CA . ALA F 1 296 ? 66.338 167.627 41.686 1.00 139.11 294 ALA C CA 1
ATOM 8816 C C . ALA F 1 296 ? 64.853 167.843 41.418 1.00 164.72 294 ALA C C 1
ATOM 8817 O O . ALA F 1 296 ? 64.094 168.200 42.326 1.00 187.16 294 ALA C O 1
ATOM 8819 N N . SER F 1 297 ? 64.421 167.629 40.176 1.00 160.93 295 SER C N 1
ATOM 8820 C CA . SER F 1 297 ? 63.019 167.757 39.807 1.00 170.29 295 SER C CA 1
ATOM 8821 C C . SER F 1 297 ? 62.738 166.829 38.635 1.00 159.92 295 SER C C 1
ATOM 8822 O O . SER F 1 297 ? 63.647 166.226 38.059 1.00 158.32 295 SER C O 1
ATOM 8825 N N . ILE F 1 298 ? 61.460 166.723 38.280 1.00 137.19 296 ILE C N 1
ATOM 8826 C CA . ILE F 1 298 ? 61.020 165.848 37.199 1.00 131.58 296 ILE C CA 1
ATOM 8827 C C . ILE F 1 298 ? 59.981 166.589 36.370 1.00 135.01 296 ILE C C 1
ATOM 8828 O O . ILE F 1 298 ? 58.979 167.070 36.912 1.00 155.93 296 ILE C O 1
ATOM 8833 N N . VAL F 1 299 ? 60.216 166.683 35.064 1.00 124.82 297 VAL C N 1
ATOM 8834 C CA . VAL F 1 299 ? 59.248 167.239 34.127 1.00 137.46 297 VAL C CA 1
ATOM 8835 C C . VAL F 1 299 ? 58.537 166.087 33.435 1.00 152.67 297 VAL C C 1
ATOM 8836 O O . VAL F 1 299 ? 59.162 165.077 33.086 1.00 155.37 297 VAL C O 1
ATOM 8840 N N . VAL F 1 300 ? 57.228 166.230 33.234 1.00 152.33 298 VAL C N 1
ATOM 8841 C CA . VAL F 1 300 ? 56.404 165.141 32.723 1.00 145.97 298 VAL C CA 1
ATOM 8842 C C . VAL F 1 300 ? 55.414 165.683 31.700 1.00 131.63 298 VAL C C 1
ATOM 8843 O O . VAL F 1 300 ? 54.968 166.833 31.784 1.00 143.21 298 VAL C O 1
ATOM 8847 N N . ASP F 1 301 ? 55.087 164.843 30.716 1.00 129.21 299 ASP C N 1
ATOM 8848 C CA . ASP F 1 301 ? 54.076 165.136 29.703 1.00 137.14 299 ASP C CA 1
ATOM 8849 C C . ASP F 1 301 ? 53.055 164.005 29.723 1.00 147.66 299 ASP C C 1
ATOM 8850 O O . ASP F 1 301 ? 53.391 162.855 29.417 1.00 152.44 299 ASP C O 1
ATOM 8855 N N . GLU F 1 302 ? 51.811 164.325 30.087 1.00 152.47 300 GLU C N 1
ATOM 8856 C CA . GLU F 1 302 ? 50.791 163.287 30.206 1.00 138.09 300 GLU C CA 1
ATOM 8857 C C . GLU F 1 302 ? 50.157 162.927 28.867 1.00 143.80 300 GLU C C 1
ATOM 8858 O O . GLU F 1 302 ? 49.725 161.784 28.684 1.00 143.13 300 GLU C O 1
ATOM 8864 N N . ASP F 1 303 ? 50.088 163.872 27.927 1.00 151.84 301 ASP C N 1
ATOM 8865 C CA . ASP F 1 303 ? 49.473 163.577 26.636 1.00 163.19 301 ASP C CA 1
ATOM 8866 C C . ASP F 1 303 ? 50.338 162.620 25.821 1.00 157.24 301 ASP C C 1
ATOM 8867 O O . ASP F 1 303 ? 49.866 161.566 25.381 1.00 156.36 301 ASP C O 1
ATOM 8872 N N . LYS F 1 304 ? 51.601 162.975 25.598 1.00 154.76 302 LYS C N 1
ATOM 8873 C CA . LYS F 1 304 ? 52.594 162.056 25.053 1.00 158.04 302 LYS C CA 1
ATOM 8874 C C . LYS F 1 304 ? 53.559 161.712 26.181 1.00 161.90 302 LYS C C 1
ATOM 8875 O O . LYS F 1 304 ? 54.229 162.597 26.723 1.00 165.31 302 LYS C O 1
ATOM 8881 N N . HIS F 1 305 ? 53.603 160.440 26.569 1.00 149.01 303 HIS C N 1
ATOM 8882 C CA . HIS F 1 305 ? 54.269 160.096 27.824 1.00 143.06 303 HIS C CA 1
ATOM 8883 C C . HIS F 1 305 ? 55.773 159.990 27.604 1.00 136.62 303 HIS C C 1
ATOM 8884 O O . HIS F 1 305 ? 56.311 158.936 27.258 1.00 126.98 303 HIS C O 1
ATOM 8891 N N . THR F 1 306 ? 56.451 161.116 27.806 1.00 137.78 304 THR C N 1
ATOM 8892 C CA . THR F 1 306 ? 57.894 161.188 27.966 1.00 146.40 304 THR C CA 1
ATOM 8893 C C . THR F 1 306 ? 58.182 161.984 29.232 1.00 151.52 304 THR C C 1
ATOM 8894 O O . THR F 1 306 ? 57.310 162.672 29.767 1.00 162.46 304 THR C O 1
ATOM 8898 N N . MET F 1 307 ? 59.416 161.886 29.722 1.00 153.33 305 MET C N 1
ATOM 8899 C CA . MET F 1 307 ? 59.788 162.562 30.956 1.00 154.05 305 MET C CA 1
ATOM 8900 C C . MET F 1 307 ? 61.215 163.079 30.856 1.00 162.96 305 MET C C 1
ATOM 8901 O O . MET F 1 307 ? 62.048 162.523 30.135 1.00 171.53 305 MET C O 1
ATOM 8906 N N . ASP F 1 308 ? 61.480 164.159 31.588 1.00 148.35 306 ASP C N 1
ATOM 8907 C CA . ASP F 1 308 ? 62.784 164.807 31.624 1.00 117.59 306 ASP C CA 1
ATOM 8908 C C . ASP F 1 308 ? 63.274 164.874 33.064 1.00 118.00 306 ASP C C 1
ATOM 8909 O O . ASP F 1 308 ? 62.522 165.269 33.964 1.00 127.55 306 ASP C O 1
ATOM 8914 N N . ILE F 1 309 ? 64.533 164.489 33.274 1.00 122.22 307 ILE C N 1
ATOM 8915 C CA . ILE F 1 309 ? 65.142 164.420 34.596 1.00 115.97 307 ILE C CA 1
ATOM 8916 C C . ILE F 1 309 ? 66.478 165.148 34.558 1.00 119.85 307 ILE C C 1
ATOM 8917 O O . ILE F 1 309 ? 67.184 165.125 33.542 1.00 126.10 307 ILE C O 1
ATOM 8922 N N . ALA F 1 310 ? 66.827 165.790 35.668 1.00 109.74 308 ALA C N 1
ATOM 8923 C CA . ALA F 1 310 ? 68.146 166.375 35.835 1.00 118.18 308 ALA C CA 1
ATOM 8924 C C . ALA F 1 310 ? 68.767 165.936 37.150 1.00 131.72 308 ALA C C 1
ATOM 8925 O O . ALA F 1 310 ? 68.145 165.254 37.967 1.00 137.60 308 ALA C O 1
ATOM 8927 N N . VAL F 1 311 ? 70.009 166.374 37.345 1.00 134.62 309 VAL C N 1
ATOM 8928 C CA . VAL F 1 311 ? 70.870 165.876 38.409 1.00 138.18 309 VAL C CA 1
ATOM 8929 C C . VAL F 1 311 ? 72.207 166.601 38.312 1.00 143.80 309 VAL C C 1
ATOM 8930 O O . VAL F 1 311 ? 72.615 167.019 37.223 1.00 149.73 309 VAL C O 1
ATOM 8934 N N . GLU F 1 312 ? 72.884 166.778 39.448 1.00 147.39 310 GLU C N 1
ATOM 8935 C CA . GLU F 1 312 ? 74.260 167.259 39.440 1.00 155.48 310 GLU C CA 1
ATOM 8936 C C . GLU F 1 312 ? 75.119 166.362 38.555 1.00 159.53 310 GLU C C 1
ATOM 8937 O O . GLU F 1 312 ? 74.865 165.162 38.424 1.00 166.54 310 GLU C O 1
ATOM 8943 N N . ALA F 1 313 ? 76.145 166.958 37.939 1.00 156.15 311 ALA C N 1
ATOM 8944 C CA . ALA F 1 313 ? 76.951 166.237 36.955 1.00 136.67 311 ALA C CA 1
ATOM 8945 C C . ALA F 1 313 ? 77.637 165.021 37.570 1.00 128.12 311 ALA C C 1
ATOM 8946 O O . ALA F 1 313 ? 77.559 163.909 37.030 1.00 124.83 311 ALA C O 1
ATOM 8948 N N . GLY F 1 314 ? 78.324 165.220 38.697 1.00 132.98 312 GLY C N 1
ATOM 8949 C CA . GLY F 1 314 ? 78.975 164.112 39.372 1.00 134.09 312 GLY C CA 1
ATOM 8950 C C . GLY F 1 314 ? 78.026 162.982 39.715 1.00 135.20 312 GLY C C 1
ATOM 8951 O O . GLY F 1 314 ? 78.406 161.812 39.671 1.00 140.77 312 GLY C O 1
ATOM 8952 N N . ASN F 1 315 ? 76.778 163.311 40.059 1.00 142.95 313 ASN C N 1
ATOM 8953 C CA . ASN F 1 315 ? 75.757 162.290 40.238 1.00 149.89 313 ASN C CA 1
ATOM 8954 C C . ASN F 1 315 ? 75.084 161.919 38.923 1.00 144.42 313 ASN C C 1
ATOM 8955 O O . ASN F 1 315 ? 74.463 160.855 38.838 1.00 144.06 313 ASN C O 1
ATOM 8960 N N . LEU F 1 316 ? 75.206 162.764 37.894 1.00 148.97 314 LEU C N 1
ATOM 8961 C CA . LEU F 1 316 ? 74.667 162.424 36.580 1.00 135.43 314 LEU C CA 1
ATOM 8962 C C . LEU F 1 316 ? 75.393 161.226 35.986 1.00 121.83 314 LEU C C 1
ATOM 8963 O O . LEU F 1 316 ? 74.760 160.292 35.472 1.00 116.85 314 LEU C O 1
ATOM 8968 N N . ALA F 1 317 ? 76.729 161.248 36.031 1.00 130.37 315 ALA C N 1
ATOM 8969 C CA . ALA F 1 317 ? 77.509 160.127 35.512 1.00 132.02 315 ALA C CA 1
ATOM 8970 C C . ALA F 1 317 ? 77.078 158.811 36.148 1.00 130.07 315 ALA C C 1
ATOM 8971 O O . ALA F 1 317 ? 76.999 157.778 35.474 1.00 127.87 315 ALA C O 1
ATOM 8973 N N . GLN F 1 318 ? 76.779 158.835 37.447 1.00 132.03 316 GLN C N 1
ATOM 8974 C CA . GLN F 1 318 ? 76.236 157.652 38.103 1.00 120.96 316 GLN C CA 1
ATOM 8975 C C . GLN F 1 318 ? 74.808 157.368 37.653 1.00 115.04 316 GLN C C 1
ATOM 8976 O O . GLN F 1 318 ? 74.389 156.205 37.620 1.00 113.40 316 GLN C O 1
ATOM 8982 N N . ALA F 1 319 ? 74.055 158.412 37.300 1.00 115.67 317 ALA C N 1
ATOM 8983 C CA . ALA F 1 319 ? 72.653 158.271 36.929 1.00 107.44 317 ALA C CA 1
ATOM 8984 C C . ALA F 1 319 ? 72.453 157.794 35.496 1.00 110.37 317 ALA C C 1
ATOM 8985 O O . ALA F 1 319 ? 71.321 157.461 35.128 1.00 82.26 317 ALA C O 1
ATOM 8987 N N . ILE F 1 320 ? 73.507 157.751 34.681 1.00 112.05 318 ILE C N 1
ATOM 8988 C CA . ILE F 1 320 ? 73.342 157.367 33.283 1.00 101.62 318 ILE C CA 1
ATOM 8989 C C . ILE F 1 320 ? 73.813 155.934 33.064 1.00 105.11 318 ILE C C 1
ATOM 8990 O O . ILE F 1 320 ? 73.054 155.095 32.561 1.00 120.78 318 ILE C O 1
ATOM 8995 N N . GLY F 1 321 ? 75.054 155.641 33.427 1.00 95.57 319 GLY C N 1
ATOM 8996 C CA . GLY F 1 321 ? 75.580 154.295 33.292 1.00 107.12 319 GLY C CA 1
ATOM 8997 C C . GLY F 1 321 ? 76.523 154.134 32.116 1.00 114.80 319 GLY C C 1
ATOM 8998 O O . GLY F 1 321 ? 77.040 155.097 31.544 1.00 121.09 319 GLY C O 1
ATOM 8999 N N . ARG F 1 322 ? 76.744 152.869 31.752 1.00 110.61 320 ARG C N 1
ATOM 9000 C CA . ARG F 1 322 ? 77.663 152.515 30.675 1.00 112.28 320 ARG C CA 1
ATOM 9001 C C . ARG F 1 322 ? 77.207 153.093 29.341 1.00 125.26 320 ARG C C 1
ATOM 9002 O O . ARG F 1 322 ? 77.789 154.061 28.842 1.00 137.68 320 ARG C O 1
ATOM 9010 N N . ASN F 1 323 ? 76.176 152.498 28.751 1.00 125.00 321 ASN C N 1
ATOM 9011 C CA . ASN F 1 323 ? 75.602 152.965 27.495 1.00 130.60 321 ASN C CA 1
ATOM 9012 C C . ASN F 1 323 ? 74.251 153.626 27.740 1.00 113.18 321 ASN C C 1
ATOM 9013 O O . ASN F 1 323 ? 73.312 153.471 26.959 1.00 116.99 321 ASN C O 1
ATOM 9018 N N . GLY F 1 324 ? 74.145 154.374 28.835 1.00 105.84 322 GLY C N 1
ATOM 9019 C CA . GLY F 1 324 ? 72.837 154.715 29.344 1.00 125.47 322 GLY C CA 1
ATOM 9020 C C . GLY F 1 324 ? 72.133 153.564 30.018 1.00 122.91 322 GLY C C 1
ATOM 9021 O O . GLY F 1 324 ? 70.952 153.692 30.357 1.00 132.22 322 GLY C O 1
ATOM 9022 N N . GLN F 1 325 ? 72.839 152.446 30.224 1.00 113.46 323 GLN C N 1
ATOM 9023 C CA . GLN F 1 325 ? 72.279 151.229 30.802 1.00 106.34 323 GLN C CA 1
ATOM 9024 C C . GLN F 1 325 ? 71.271 151.533 31.901 1.00 108.56 323 GLN C C 1
ATOM 9025 O O . GLN F 1 325 ? 70.077 151.236 31.766 1.00 124.42 323 GLN C O 1
ATOM 9031 N N . ASN F 1 326 ? 71.741 152.176 32.972 1.00 95.57 324 ASN C N 1
ATOM 9032 C CA . ASN F 1 326 ? 70.898 152.578 34.091 1.00 87.84 324 ASN C CA 1
ATOM 9033 C C . ASN F 1 326 ? 69.585 153.168 33.596 1.00 94.83 324 ASN C C 1
ATOM 9034 O O . ASN F 1 326 ? 68.533 152.537 33.761 1.00 95.88 324 ASN C O 1
ATOM 9039 N N . VAL F 1 327 ? 69.636 154.332 32.935 1.00 95.97 325 VAL C N 1
ATOM 9040 C CA . VAL F 1 327 ? 68.391 154.993 32.551 1.00 100.12 325 VAL C CA 1
ATOM 9041 C C . VAL F 1 327 ? 67.545 154.058 31.698 1.00 93.49 325 VAL C C 1
ATOM 9042 O O . VAL F 1 327 ? 66.330 153.941 31.907 1.00 106.40 325 VAL C O 1
ATOM 9046 N N . ARG F 1 328 ? 68.187 153.312 30.789 1.00 93.41 326 ARG C N 1
ATOM 9047 C CA . ARG F 1 328 ? 67.460 152.342 29.980 1.00 91.20 326 ARG C CA 1
ATOM 9048 C C . ARG F 1 328 ? 66.622 151.445 30.875 1.00 96.51 326 ARG C C 1
ATOM 9049 O O . ARG F 1 328 ? 65.385 151.468 30.822 1.00 109.49 326 ARG C O 1
ATOM 9057 N N . LEU F 1 329 ? 67.291 150.710 31.769 1.00 92.03 327 LEU C N 1
ATOM 9058 C CA . LEU F 1 329 ? 66.580 149.848 32.705 1.00 90.35 327 LEU C CA 1
ATOM 9059 C C . LEU F 1 329 ? 65.471 150.616 33.403 1.00 97.38 327 LEU C C 1
ATOM 9060 O O . LEU F 1 329 ? 64.312 150.184 33.416 1.00 105.63 327 LEU C O 1
ATOM 9065 N N . ALA F 1 330 ? 65.802 151.797 33.932 1.00 104.42 328 ALA C N 1
ATOM 9066 C CA . ALA F 1 330 ? 64.808 152.584 34.649 1.00 102.01 328 ALA C CA 1
ATOM 9067 C C . ALA F 1 330 ? 63.601 152.848 33.764 1.00 104.90 328 ALA C C 1
ATOM 9068 O O . ALA F 1 330 ? 62.462 152.545 34.142 1.00 97.04 328 ALA C O 1
ATOM 9070 N N . SER F 1 331 ? 63.840 153.352 32.551 1.00 116.05 329 SER C N 1
ATOM 9071 C CA . SER F 1 331 ? 62.729 153.597 31.641 1.00 105.16 329 SER C CA 1
ATOM 9072 C C . SER F 1 331 ? 62.016 152.296 31.309 1.00 94.08 329 SER C C 1
ATOM 9073 O O . SER F 1 331 ? 60.780 152.242 31.291 1.00 110.49 329 SER C O 1
ATOM 9076 N N . GLN F 1 332 ? 62.782 151.221 31.093 1.00 95.63 330 GLN C N 1
ATOM 9077 C CA . GLN F 1 332 ? 62.160 149.937 30.804 1.00 93.48 330 GLN C CA 1
ATOM 9078 C C . GLN F 1 332 ? 61.363 149.434 31.996 1.00 81.40 330 GLN C C 1
ATOM 9079 O O . GLN F 1 332 ? 60.397 148.682 31.823 1.00 83.64 330 GLN C O 1
ATOM 9085 N N . LEU F 1 333 ? 61.738 149.851 33.204 1.00 89.37 331 LEU C N 1
ATOM 9086 C CA . LEU F 1 333 ? 60.929 149.517 34.365 1.00 80.22 331 LEU C CA 1
ATOM 9087 C C . LEU F 1 333 ? 59.734 150.450 34.490 1.00 84.45 331 LEU C C 1
ATOM 9088 O O . LEU F 1 333 ? 58.672 150.031 34.963 1.00 84.85 331 LEU C O 1
ATOM 9093 N N . SER F 1 334 ? 59.878 151.703 34.047 1.00 97.98 332 SER C N 1
ATOM 9094 C CA . SER F 1 334 ? 58.783 152.659 34.163 1.00 110.07 332 SER C CA 1
ATOM 9095 C C . SER F 1 334 ? 57.784 152.516 33.027 1.00 100.21 332 SER C C 1
ATOM 9096 O O . SER F 1 334 ? 56.602 152.833 33.200 1.00 111.60 332 SER C O 1
ATOM 9099 N N . GLY F 1 335 ? 58.236 152.036 31.872 1.00 103.84 333 GLY C N 1
ATOM 9100 C CA . GLY F 1 335 ? 57.403 151.994 30.693 1.00 98.48 333 GLY C CA 1
ATOM 9101 C C . GLY F 1 335 ? 57.289 153.308 29.961 1.00 116.85 333 GLY C C 1
ATOM 9102 O O . GLY F 1 335 ? 56.487 153.408 29.027 1.00 151.03 333 GLY C O 1
ATOM 9103 N N . TRP F 1 336 ? 58.067 154.317 30.349 1.00 109.35 334 TRP C N 1
ATOM 9104 C CA . TRP F 1 336 ? 57.983 155.645 29.763 1.00 123.12 334 TRP C CA 1
ATOM 9105 C C . TRP F 1 336 ? 59.329 156.065 29.190 1.00 125.72 334 TRP C C 1
ATOM 9106 O O . TRP F 1 336 ? 60.388 155.653 29.674 1.00 124.44 334 TRP C O 1
ATOM 9117 N N . GLU F 1 337 ? 59.273 156.894 28.150 1.00 128.82 335 GLU C N 1
ATOM 9118 C CA . GLU F 1 337 ? 60.482 157.448 27.558 1.00 129.16 335 GLU C CA 1
ATOM 9119 C C . GLU F 1 337 ? 61.063 158.523 28.471 1.00 132.61 335 GLU C C 1
ATOM 9120 O O . GLU F 1 337 ? 60.334 159.356 29.016 1.00 138.95 335 GLU C O 1
ATOM 9126 N N . LEU F 1 338 ? 62.384 158.497 28.646 1.00 136.04 336 LEU C N 1
ATOM 9127 C CA . LEU F 1 338 ? 63.051 159.358 29.612 1.00 141.65 336 LEU C CA 1
ATOM 9128 C C . LEU F 1 338 ? 64.180 160.138 28.959 1.00 144.45 336 LEU C C 1
ATOM 9129 O O . LEU F 1 338 ? 64.869 159.635 28.066 1.00 145.44 336 LEU C O 1
ATOM 9134 N N . ASN F 1 339 ? 64.375 161.359 29.441 1.00 136.61 337 ASN C N 1
ATOM 9135 C CA . ASN F 1 339 ? 65.405 162.262 28.960 1.00 127.91 337 ASN C CA 1
ATOM 9136 C C . ASN F 1 339 ? 66.180 162.797 30.155 1.00 127.51 337 ASN C C 1
ATOM 9137 O O . ASN F 1 339 ? 65.579 163.294 31.113 1.00 131.73 337 ASN C O 1
ATOM 9142 N N . VAL F 1 340 ? 67.504 162.673 30.112 1.00 134.96 338 VAL C N 1
ATOM 9143 C CA . VAL F 1 340 ? 68.366 163.051 31.226 1.00 128.67 338 VAL C CA 1
ATOM 9144 C C . VAL F 1 340 ? 69.291 164.168 30.772 1.00 126.86 338 VAL C C 1
ATOM 9145 O O . VAL F 1 340 ? 69.912 164.075 29.705 1.00 129.32 338 VAL C O 1
ATOM 9149 N N . MET F 1 341 ? 69.387 165.217 31.586 1.00 127.67 339 MET C N 1
ATOM 9150 C CA . MET F 1 341 ? 70.242 166.354 31.283 1.00 148.86 339 MET C CA 1
ATOM 9151 C C . MET F 1 341 ? 70.800 166.902 32.588 1.00 143.70 339 MET C C 1
ATOM 9152 O O . MET F 1 341 ? 70.368 166.520 33.678 1.00 133.31 339 MET C O 1
ATOM 9157 N N . THR F 1 342 ? 71.786 167.789 32.472 1.00 155.75 340 THR C N 1
ATOM 9158 C CA . THR F 1 342 ? 72.238 168.525 33.643 1.00 142.42 340 THR C CA 1
ATOM 9159 C C . THR F 1 342 ? 71.203 169.588 34.002 1.00 141.52 340 THR C C 1
ATOM 9160 O O . THR F 1 342 ? 70.307 169.903 33.217 1.00 151.51 340 THR C O 1
ATOM 9164 N N . VAL F 1 343 ? 71.328 170.146 35.207 1.00 140.92 341 VAL C N 1
ATOM 9165 C CA . VAL F 1 343 ? 70.361 171.147 35.652 1.00 153.67 341 VAL C CA 1
ATOM 9166 C C . VAL F 1 343 ? 70.497 172.431 34.834 1.00 159.05 341 VAL C C 1
ATOM 9167 O O . VAL F 1 343 ? 69.497 173.069 34.463 1.00 166.05 341 VAL C O 1
ATOM 9171 N N . ASP F 1 344 ? 71.733 172.823 34.523 1.00 149.47 342 ASP C N 1
ATOM 9172 C CA . ASP F 1 344 ? 71.939 173.969 33.648 1.00 155.96 342 ASP C CA 1
ATOM 9173 C C . ASP F 1 344 ? 71.349 173.703 32.270 1.00 173.99 342 ASP C C 1
ATOM 9174 O O . ASP F 1 344 ? 70.772 174.605 31.645 1.00 195.49 342 ASP C O 1
ATOM 9179 N N . ASP F 1 345 ? 71.457 172.458 31.794 1.00 176.42 343 ASP C N 1
ATOM 9180 C CA . ASP F 1 345 ? 70.830 172.083 30.532 1.00 171.11 343 ASP C CA 1
ATOM 9181 C C . ASP F 1 345 ? 69.334 172.359 30.565 1.00 159.27 343 ASP C C 1
ATOM 9182 O O . ASP F 1 345 ? 68.798 173.028 29.674 1.00 159.09 343 ASP C O 1
ATOM 9187 N N . LEU F 1 346 ? 68.643 171.858 31.598 1.00 162.33 344 LEU C N 1
ATOM 9188 C CA . LEU F 1 346 ? 67.200 172.058 31.674 1.00 166.16 344 LEU C CA 1
ATOM 9189 C C . LEU F 1 346 ? 66.859 173.538 31.695 1.00 166.52 344 LEU C C 1
ATOM 9190 O O . LEU F 1 346 ? 65.929 173.972 31.009 1.00 171.20 344 LEU C O 1
ATOM 9195 N N . GLN F 1 347 ? 67.603 174.336 32.473 1.00 171.40 345 GLN C N 1
ATOM 9196 C CA . GLN F 1 347 ? 67.267 175.756 32.564 1.00 174.90 345 GLN C CA 1
ATOM 9197 C C . GLN F 1 347 ? 67.415 176.435 31.203 1.00 177.95 345 GLN C C 1
ATOM 9198 O O . GLN F 1 347 ? 66.554 177.233 30.792 1.00 186.14 345 GLN C O 1
ATOM 9204 N N . ALA F 1 348 ? 68.483 176.098 30.473 1.00 171.56 346 ALA C N 1
ATOM 9205 C CA . ALA F 1 348 ? 68.579 176.508 29.076 1.00 172.31 346 ALA C CA 1
ATOM 9206 C C . ALA F 1 348 ? 67.350 176.072 28.276 1.00 163.82 346 ALA C C 1
ATOM 9207 O O . ALA F 1 348 ? 66.827 176.845 27.464 1.00 166.50 346 ALA C O 1
ATOM 9209 N N . LYS F 1 349 ? 66.842 174.856 28.522 1.00 157.17 347 LYS C N 1
ATOM 9210 C CA . LYS F 1 349 ? 65.646 174.408 27.816 1.00 152.99 347 LYS C CA 1
ATOM 9211 C C . LYS F 1 349 ? 64.413 175.211 28.216 1.00 166.04 347 LYS C C 1
ATOM 9212 O O . LYS F 1 349 ? 63.486 175.351 27.413 1.00 170.73 347 LYS C O 1
ATOM 9218 N N . HIS F 1 350 ? 64.381 175.761 29.439 1.00 174.62 348 HIS C N 1
ATOM 9219 C CA . HIS F 1 350 ? 63.296 176.663 29.804 1.00 168.82 348 HIS C CA 1
ATOM 9220 C C . HIS F 1 350 ? 63.429 177.982 29.080 1.00 167.46 348 HIS C C 1
ATOM 9221 O O . HIS F 1 350 ? 62.422 178.649 28.824 1.00 172.93 348 HIS C O 1
ATOM 9228 N N . GLN F 1 351 ? 64.660 178.394 28.765 1.00 171.15 349 GLN C N 1
ATOM 9229 C CA . GLN F 1 351 ? 64.809 179.630 28.010 1.00 176.50 349 GLN C CA 1
ATOM 9230 C C . GLN F 1 351 ? 64.433 179.435 26.542 1.00 176.00 349 GLN C C 1
ATOM 9231 O O . GLN F 1 351 ? 63.859 180.343 25.928 1.00 174.34 349 GLN C O 1
ATOM 9237 N N . ALA F 1 352 ? 64.728 178.258 25.961 1.00 180.04 350 ALA C N 1
ATOM 9238 C CA . ALA F 1 352 ? 64.402 178.027 24.553 1.00 172.70 350 ALA C CA 1
ATOM 9239 C C . ALA F 1 352 ? 62.922 177.693 24.362 1.00 173.35 350 ALA C C 1
ATOM 9240 O O . ALA F 1 352 ? 62.272 178.230 23.457 1.00 180.99 350 ALA C O 1
ATOM 9242 N N . GLU F 1 353 ? 62.366 176.821 25.208 1.00 173.02 351 GLU C N 1
ATOM 9243 C CA . GLU F 1 353 ? 60.925 176.586 25.221 1.00 174.84 351 GLU C CA 1
ATOM 9244 C C . GLU F 1 353 ? 60.179 177.867 25.549 1.00 175.58 351 GLU C C 1
ATOM 9245 O O . GLU F 1 353 ? 59.142 178.168 24.949 1.00 180.85 351 GLU C O 1
ATOM 9251 N N . ALA F 1 354 ? 60.702 178.635 26.506 1.00 170.53 352 ALA C N 1
ATOM 9252 C CA . ALA F 1 354 ? 60.081 179.891 26.894 1.00 172.48 352 ALA C CA 1
ATOM 9253 C C . ALA F 1 354 ? 60.016 180.842 25.709 1.00 178.00 352 ALA C C 1
ATOM 9254 O O . ALA F 1 354 ? 58.921 181.171 25.259 1.00 190.20 352 ALA C O 1
ATOM 9256 N N . HIS F 1 355 ? 61.173 181.283 25.201 1.00 175.66 353 HIS C N 1
ATOM 9257 C CA . HIS F 1 355 ? 61.193 182.208 24.067 1.00 180.33 353 HIS C CA 1
ATOM 9258 C C . HIS F 1 355 ? 60.429 181.663 22.859 1.00 187.17 353 HIS C C 1
ATOM 9259 O O . HIS F 1 355 ? 59.778 182.426 22.134 1.00 193.56 353 HIS C O 1
ATOM 9266 N N . ALA F 1 356 ? 60.505 180.353 22.616 1.00 186.76 354 ALA C N 1
ATOM 9267 C CA . ALA F 1 356 ? 59.797 179.765 21.480 1.00 192.12 354 ALA C CA 1
ATOM 9268 C C . ALA F 1 356 ? 58.288 179.924 21.634 1.00 201.88 354 ALA C C 1
ATOM 9269 O O . ALA F 1 356 ? 57.614 180.482 20.758 1.00 215.32 354 ALA C O 1
ATOM 9271 N N . ALA F 1 357 ? 57.741 179.436 22.750 1.00 200.65 355 ALA C N 1
ATOM 9272 C CA . ALA F 1 357 ? 56.316 179.608 23.013 1.00 209.33 355 ALA C CA 1
ATOM 9273 C C . ALA F 1 357 ? 55.934 181.084 23.021 1.00 210.03 355 ALA C C 1
ATOM 9274 O O . ALA F 1 357 ? 54.849 181.450 22.559 1.00 211.66 355 ALA C O 1
ATOM 9276 N N . ILE F 1 358 ? 56.829 181.944 23.514 1.00 206.67 356 ILE C N 1
ATOM 9277 C CA . ILE F 1 358 ? 56.563 183.381 23.590 1.00 208.63 356 ILE C CA 1
ATOM 9278 C C . ILE F 1 358 ? 56.350 183.956 22.197 1.00 216.94 356 ILE C C 1
ATOM 9279 O O . ILE F 1 358 ? 55.312 184.562 21.903 1.00 221.00 356 ILE C O 1
ATOM 9284 N N . ASP F 1 359 ? 57.339 183.776 21.319 1.00 222.00 357 ASP C N 1
ATOM 9285 C CA . ASP F 1 359 ? 57.251 184.351 19.983 1.00 228.05 357 ASP C CA 1
ATOM 9286 C C . ASP F 1 359 ? 56.114 183.724 19.187 1.00 231.66 357 ASP C C 1
ATOM 9287 O O . ASP F 1 359 ? 55.362 184.432 18.508 1.00 234.03 357 ASP C O 1
ATOM 9292 N N . THR F 1 360 ? 55.957 182.400 19.273 1.00 235.54 358 THR C N 1
ATOM 9293 C CA . THR F 1 360 ? 54.888 181.730 18.537 1.00 226.63 358 THR C CA 1
ATOM 9294 C C . THR F 1 360 ? 53.515 182.227 18.983 1.00 228.51 358 THR C C 1
ATOM 9295 O O . THR F 1 360 ? 52.735 182.755 18.179 1.00 233.00 358 THR C O 1
ATOM 9299 N N . PHE F 1 361 ? 53.204 182.072 20.272 1.00 223.58 359 PHE C N 1
ATOM 9300 C CA . PHE F 1 361 ? 51.887 182.468 20.758 1.00 223.63 359 PHE C CA 1
ATOM 9301 C C . PHE F 1 361 ? 51.642 183.954 20.529 1.00 222.13 359 PHE C C 1
ATOM 9302 O O . PHE F 1 361 ? 50.532 184.351 20.163 1.00 222.01 359 PHE C O 1
ATOM 9310 N N . THR F 1 362 ? 52.674 184.787 20.705 1.00 221.63 360 THR C N 1
ATOM 9311 C CA . THR F 1 362 ? 52.541 186.206 20.380 1.00 223.38 360 THR C CA 1
ATOM 9312 C C . THR F 1 362 ? 52.186 186.399 18.910 1.00 226.26 360 THR C C 1
ATOM 9313 O O . THR F 1 362 ? 51.414 187.300 18.562 1.00 231.76 360 THR C O 1
ATOM 9317 N N . LYS F 1 363 ? 52.729 185.550 18.033 1.00 226.69 361 LYS C N 1
ATOM 9318 C CA . LYS F 1 363 ? 52.345 185.600 16.626 1.00 223.21 361 LYS C CA 1
ATOM 9319 C C . LYS F 1 363 ? 50.875 185.248 16.442 1.00 221.96 361 LYS C C 1
ATOM 9320 O O . LYS F 1 363 ? 50.187 185.846 15.606 1.00 224.03 361 LYS C O 1
ATOM 9326 N N . TYR F 1 364 ? 50.369 184.287 17.218 1.00 220.80 362 TYR C N 1
ATOM 9327 C CA . TYR F 1 364 ? 49.042 183.743 16.945 1.00 222.44 362 TYR C CA 1
ATOM 9328 C C . TYR F 1 364 ? 47.900 184.459 17.662 1.00 219.46 362 TYR C C 1
ATOM 9329 O O . TYR F 1 364 ? 46.757 184.372 17.197 1.00 224.74 362 TYR C O 1
ATOM 9338 N N . LEU F 1 365 ? 48.158 185.164 18.765 1.00 211.47 363 LEU C N 1
ATOM 9339 C CA . LEU F 1 365 ? 47.084 185.715 19.586 1.00 209.74 363 LEU C CA 1
ATOM 9340 C C . LEU F 1 365 ? 47.053 187.239 19.622 1.00 214.38 363 LEU C C 1
ATOM 9341 O O . LEU F 1 365 ? 46.137 187.809 20.225 1.00 223.27 363 LEU C O 1
ATOM 9346 N N . ASP F 1 366 ? 48.021 187.905 18.987 1.00 214.65 364 ASP C N 1
ATOM 9347 C CA . ASP F 1 366 ? 48.165 189.361 18.941 1.00 218.02 364 ASP C CA 1
ATOM 9348 C C . ASP F 1 366 ? 47.928 190.057 20.282 1.00 218.75 364 ASP C C 1
ATOM 9349 O O . ASP F 1 366 ? 46.950 190.793 20.446 1.00 214.51 364 ASP C O 1
ATOM 9354 N N . ILE F 1 367 ? 48.825 189.848 21.247 1.00 226.74 365 ILE C N 1
ATOM 9355 C CA . ILE F 1 367 ? 48.879 190.653 22.460 1.00 220.62 365 ILE C CA 1
ATOM 9356 C C . ILE F 1 367 ? 50.317 191.114 22.672 1.00 218.01 365 ILE C C 1
ATOM 9357 O O . ILE F 1 367 ? 51.210 190.822 21.877 1.00 217.73 365 ILE C O 1
ATOM 9362 N N . ASP F 1 368 ? 50.532 191.831 23.771 1.00 213.06 366 ASP C N 1
ATOM 9363 C CA . ASP F 1 368 ? 51.826 192.423 24.064 1.00 212.99 366 ASP C CA 1
ATOM 9364 C C . ASP F 1 368 ? 52.769 191.396 24.691 1.00 221.49 366 ASP C C 1
ATOM 9365 O O . ASP F 1 368 ? 52.351 190.348 25.191 1.00 222.24 366 ASP C O 1
ATOM 9370 N N . GLU F 1 369 ? 54.062 191.724 24.666 1.00 232.91 367 GLU C N 1
ATOM 9371 C CA . GLU F 1 369 ? 55.122 190.835 25.131 1.00 236.87 367 GLU C CA 1
ATOM 9372 C C . GLU F 1 369 ? 55.434 191.021 26.615 1.00 233.49 367 GLU C C 1
ATOM 9373 O O . GLU F 1 369 ? 55.694 190.038 27.329 1.00 233.63 367 GLU C O 1
ATOM 9379 N N . ASP F 1 370 ? 55.412 192.272 27.085 1.00 233.33 368 ASP C N 1
ATOM 9380 C CA . ASP F 1 370 ? 55.622 192.545 28.503 1.00 240.26 368 ASP C CA 1
ATOM 9381 C C . ASP F 1 370 ? 54.612 191.795 29.360 1.00 240.93 368 ASP C C 1
ATOM 9382 O O . ASP F 1 370 ? 54.951 191.290 30.437 1.00 246.21 368 ASP C O 1
ATOM 9387 N N . PHE F 1 371 ? 53.362 191.715 28.901 1.00 240.13 369 PHE C N 1
ATOM 9388 C CA . PHE F 1 371 ? 52.393 190.840 29.548 1.00 244.64 369 PHE C CA 1
ATOM 9389 C C . PHE F 1 371 ? 52.753 189.378 29.320 1.00 239.81 369 PHE C C 1
ATOM 9390 O O . PHE F 1 371 ? 52.565 188.535 30.208 1.00 242.97 369 PHE C O 1
ATOM 9398 N N . ALA F 1 372 ? 53.299 189.073 28.138 1.00 234.71 370 ALA C N 1
ATOM 9399 C CA . ALA F 1 372 ? 53.535 187.690 27.738 1.00 232.63 370 ALA C CA 1
ATOM 9400 C C . ALA F 1 372 ? 54.439 186.968 28.727 1.00 237.10 370 ALA C C 1
ATOM 9401 O O . ALA F 1 372 ? 54.116 185.868 29.186 1.00 233.79 370 ALA C O 1
ATOM 9403 N N . THR F 1 373 ? 55.580 187.572 29.072 1.00 246.37 371 THR C N 1
ATOM 9404 C CA . THR F 1 373 ? 56.504 186.901 29.988 1.00 247.90 371 THR C CA 1
ATOM 9405 C C . THR F 1 373 ? 55.847 186.623 31.340 1.00 243.57 371 THR C C 1
ATOM 9406 O O . THR F 1 373 ? 55.863 185.485 31.837 1.00 245.13 371 THR C O 1
ATOM 9410 N N . VAL F 1 374 ? 55.240 187.652 31.940 1.00 241.76 372 VAL C N 1
ATOM 9411 C CA . VAL F 1 374 ? 54.660 187.514 33.273 1.00 231.00 372 VAL C CA 1
ATOM 9412 C C . VAL F 1 374 ? 53.542 186.480 33.280 1.00 220.55 372 VAL C C 1
ATOM 9413 O O . VAL F 1 374 ? 53.345 185.778 34.279 1.00 219.49 372 VAL C O 1
ATOM 9417 N N . LEU F 1 375 ? 52.802 186.353 32.175 1.00 218.30 373 LEU C N 1
ATOM 9418 C CA . LEU F 1 375 ? 51.727 185.365 32.158 1.00 219.85 373 LEU C CA 1
ATOM 9419 C C . LEU F 1 375 ? 52.257 183.954 31.912 1.00 224.42 373 LEU C C 1
ATOM 9420 O O . LEU F 1 375 ? 51.762 182.992 32.513 1.00 229.72 373 LEU C O 1
ATOM 9425 N N . VAL F 1 376 ? 53.269 183.801 31.052 1.00 226.62 374 VAL C N 1
ATOM 9426 C CA . VAL F 1 376 ? 53.800 182.464 30.809 1.00 230.83 374 VAL C CA 1
ATOM 9427 C C . VAL F 1 376 ? 54.599 181.951 31.996 1.00 234.98 374 VAL C C 1
ATOM 9428 O O . VAL F 1 376 ? 54.884 180.749 32.063 1.00 239.24 374 VAL C O 1
ATOM 9432 N N . GLU F 1 377 ? 54.989 182.826 32.928 1.00 237.22 375 GLU C N 1
ATOM 9433 C CA . GLU F 1 377 ? 55.616 182.346 34.157 1.00 250.28 375 GLU C CA 1
ATOM 9434 C C . GLU F 1 377 ? 54.722 181.321 34.851 1.00 255.48 375 GLU C C 1
ATOM 9435 O O . GLU F 1 377 ? 55.080 180.144 34.975 1.00 263.06 375 GLU C O 1
ATOM 9441 N N . GLU F 1 378 ? 53.543 181.755 35.304 1.00 257.33 376 GLU C N 1
ATOM 9442 C CA . GLU F 1 378 ? 52.585 180.824 35.889 1.00 261.72 376 GLU C CA 1
ATOM 9443 C C . GLU F 1 378 ? 51.947 179.924 34.839 1.00 258.65 376 GLU C C 1
ATOM 9444 O O . GLU F 1 378 ? 51.343 178.909 35.199 1.00 256.91 376 GLU C O 1
ATOM 9450 N N . GLY F 1 379 ? 52.072 180.269 33.559 1.00 252.21 377 GLY C N 1
ATOM 9451 C CA . GLY F 1 379 ? 51.561 179.423 32.496 1.00 244.54 377 GLY C CA 1
ATOM 9452 C C . GLY F 1 379 ? 52.018 177.980 32.585 1.00 242.54 377 GLY C C 1
ATOM 9453 O O . GLY F 1 379 ? 53.217 177.690 32.511 1.00 242.28 377 GLY C O 1
ATOM 9454 N N . PHE F 1 380 ? 51.065 177.069 32.755 1.00 241.60 378 PHE C N 1
ATOM 9455 C CA . PHE F 1 380 ? 51.345 175.641 32.758 1.00 237.97 378 PHE C CA 1
ATOM 9456 C C . PHE F 1 380 ? 51.248 175.105 31.337 1.00 233.26 378 PHE C C 1
ATOM 9457 O O . PHE F 1 380 ? 50.372 175.513 30.572 1.00 231.71 378 PHE C O 1
ATOM 9465 N N . SER F 1 381 ? 52.150 174.185 30.993 1.00 235.49 379 SER C N 1
ATOM 9466 C CA . SER F 1 381 ? 52.216 173.603 29.649 1.00 234.43 379 SER C CA 1
ATOM 9467 C C . SER F 1 381 ? 52.342 174.690 28.583 1.00 232.51 379 SER C C 1
ATOM 9468 O O . SER F 1 381 ? 51.744 174.608 27.510 1.00 234.87 379 SER C O 1
ATOM 9471 N N . THR F 1 382 ? 53.130 175.721 28.885 1.00 228.38 380 THR C N 1
ATOM 9472 C CA . THR F 1 382 ? 53.363 176.862 27.989 1.00 223.72 380 THR C CA 1
ATOM 9473 C C . THR F 1 382 ? 52.007 177.471 27.642 1.00 232.90 380 THR C C 1
ATOM 9474 O O . THR F 1 382 ? 51.301 177.916 28.565 1.00 237.59 380 THR C O 1
ATOM 9478 N N . LEU F 1 383 ? 51.615 177.545 26.365 1.00 241.85 381 LEU C N 1
ATOM 9479 C CA . LEU F 1 383 ? 50.300 178.045 25.971 1.00 243.82 381 LEU C CA 1
ATOM 9480 C C . LEU F 1 383 ? 49.892 177.497 24.608 1.00 238.35 381 LEU C C 1
ATOM 9481 O O . LEU F 1 383 ? 49.819 178.243 23.627 1.00 233.97 381 LEU C O 1
ATOM 9486 N N . GLU F 1 384 ? 49.611 176.198 24.542 1.00 237.95 382 GLU C N 1
ATOM 9487 C CA . GLU F 1 384 ? 49.136 175.565 23.316 1.00 239.39 382 GLU C CA 1
ATOM 9488 C C . GLU F 1 384 ? 48.023 174.596 23.676 1.00 242.66 382 GLU C C 1
ATOM 9489 O O . GLU F 1 384 ? 48.241 173.667 24.459 1.00 246.55 382 GLU C O 1
ATOM 9495 N N . GLU F 1 385 ? 46.835 174.820 23.108 1.00 237.52 383 GLU C N 1
ATOM 9496 C CA . GLU F 1 385 ? 45.690 173.916 23.255 1.00 250.91 383 GLU C CA 1
ATOM 9497 C C . GLU F 1 385 ? 45.292 173.709 24.715 1.00 258.51 383 GLU C C 1
ATOM 9498 O O . GLU F 1 385 ? 44.781 172.647 25.080 1.00 279.63 383 GLU C O 1
ATOM 9504 N N . LEU F 1 386 ? 45.514 174.706 25.566 1.00 256.30 384 LEU C N 1
ATOM 9505 C CA . LEU F 1 386 ? 45.210 174.574 26.984 1.00 255.95 384 LEU C CA 1
ATOM 9506 C C . LEU F 1 386 ? 43.917 175.263 27.398 1.00 251.71 384 LEU C C 1
ATOM 9507 O O . LEU F 1 386 ? 43.571 175.229 28.583 1.00 247.97 384 LEU C O 1
ATOM 9512 N N . ALA F 1 387 ? 43.185 175.871 26.463 1.00 250.05 385 ALA C N 1
ATOM 9513 C CA . ALA F 1 387 ? 41.847 176.350 26.790 1.00 247.48 385 ALA C CA 1
ATOM 9514 C C . ALA F 1 387 ? 40.938 175.216 27.246 1.00 245.47 385 ALA C C 1
ATOM 9515 O O . ALA F 1 387 ? 39.927 175.471 27.910 1.00 242.01 385 ALA C O 1
ATOM 9517 N N . TYR F 1 388 ? 41.281 173.973 26.898 1.00 247.82 386 TYR C N 1
ATOM 9518 C CA . TYR F 1 388 ? 40.544 172.814 27.389 1.00 248.92 386 TYR C CA 1
ATOM 9519 C C . TYR F 1 388 ? 40.715 172.660 28.895 1.00 242.00 386 TYR C C 1
ATOM 9520 O O . TYR F 1 388 ? 39.739 172.452 29.625 1.00 236.18 386 TYR C O 1
ATOM 9529 N N . VAL F 1 389 ? 41.953 172.751 29.374 1.00 242.39 387 VAL C N 1
ATOM 9530 C CA . VAL F 1 389 ? 42.252 172.691 30.802 1.00 236.88 387 VAL C CA 1
ATOM 9531 C C . VAL F 1 389 ? 41.594 173.907 31.445 1.00 233.46 387 VAL C C 1
ATOM 9532 O O . VAL F 1 389 ? 41.438 174.945 30.782 1.00 234.50 387 VAL C O 1
ATOM 9536 N N . PRO F 1 390 ? 41.152 173.816 32.699 1.00 233.24 388 PRO C N 1
ATOM 9537 C CA . PRO F 1 390 ? 40.455 174.950 33.326 1.00 236.20 388 PRO C CA 1
ATOM 9538 C C . PRO F 1 390 ? 41.316 176.204 33.350 1.00 239.21 388 PRO C C 1
ATOM 9539 O O . PRO F 1 390 ? 42.390 176.235 33.955 1.00 235.78 388 PRO C O 1
ATOM 9543 N N . MET F 1 391 ? 40.831 177.243 32.672 1.00 246.46 389 MET C N 1
ATOM 9544 C CA . MET F 1 391 ? 41.503 178.531 32.607 1.00 255.22 389 MET C CA 1
ATOM 9545 C C . MET F 1 391 ? 40.950 179.540 33.603 1.00 242.99 389 MET C C 1
ATOM 9546 O O . MET F 1 391 ? 41.363 180.703 33.582 1.00 238.16 389 MET C O 1
ATOM 9551 N N . LYS F 1 392 ? 40.028 179.127 34.472 1.00 230.51 390 LYS C N 1
ATOM 9552 C CA . LYS F 1 392 ? 39.572 180.018 35.532 1.00 223.30 390 LYS C CA 1
ATOM 9553 C C . LYS F 1 392 ? 40.611 180.124 36.642 1.00 217.35 390 LYS C C 1
ATOM 9554 O O . LYS F 1 392 ? 40.643 181.124 37.370 1.00 214.87 390 LYS C O 1
ATOM 9560 N N . GLU F 1 393 ? 41.479 179.114 36.772 1.00 216.77 391 GLU C N 1
ATOM 9561 C CA . GLU F 1 393 ? 42.605 179.202 37.694 1.00 212.04 391 GLU C CA 1
ATOM 9562 C C . GLU F 1 393 ? 43.600 180.276 37.268 1.00 208.01 391 GLU C C 1
ATOM 9563 O O . GLU F 1 393 ? 44.420 180.700 38.087 1.00 201.62 391 GLU C O 1
ATOM 9569 N N . LEU F 1 394 ? 43.533 180.728 36.013 1.00 208.70 392 LEU C N 1
ATOM 9570 C CA . LEU F 1 394 ? 44.328 181.861 35.564 1.00 205.02 392 LEU C CA 1
ATOM 9571 C C . LEU F 1 394 ? 43.671 183.189 35.909 1.00 198.97 392 LEU C C 1
ATOM 9572 O O . LEU F 1 394 ? 44.347 184.225 35.905 1.00 195.81 392 LEU C O 1
ATOM 9577 N N . LEU F 1 395 ? 42.369 183.187 36.207 1.00 201.65 393 LEU C N 1
ATOM 9578 C CA . LEU F 1 395 ? 41.778 184.369 36.814 1.00 200.69 393 LEU C CA 1
ATOM 9579 C C . LEU F 1 395 ? 42.286 184.552 38.236 1.00 194.60 393 LEU C C 1
ATOM 9580 O O . LEU F 1 395 ? 42.316 185.678 38.742 1.00 190.14 393 LEU C O 1
ATOM 9585 N N . GLU F 1 396 ? 42.712 183.469 38.893 1.00 192.06 394 GLU C N 1
ATOM 9586 C CA . GLU F 1 396 ? 43.418 183.618 40.161 1.00 187.79 394 GLU C CA 1
ATOM 9587 C C . GLU F 1 396 ? 44.698 184.422 39.980 1.00 182.63 394 GLU C C 1
ATOM 9588 O O . GLU F 1 396 ? 45.178 185.045 40.932 1.00 181.64 394 GLU C O 1
ATOM 9594 N N . ILE F 1 397 ? 45.250 184.441 38.767 1.00 183.06 395 ILE C N 1
ATOM 9595 C CA . ILE F 1 397 ? 46.366 185.318 38.423 1.00 178.54 395 ILE C CA 1
ATOM 9596 C C . ILE F 1 397 ? 45.806 186.719 38.193 1.00 178.52 395 ILE C C 1
ATOM 9597 O O . ILE F 1 397 ? 44.589 186.892 38.056 1.00 183.23 395 ILE C O 1
ATOM 9602 N N . GLU F 1 398 ? 46.682 187.724 38.162 1.00 178.61 396 GLU C N 1
ATOM 9603 C CA . GLU F 1 398 ? 46.254 189.115 38.118 1.00 168.60 396 GLU C CA 1
ATOM 9604 C C . GLU F 1 398 ? 45.683 189.469 36.745 1.00 161.93 396 GLU C C 1
ATOM 9605 O O . GLU F 1 398 ? 46.006 188.831 35.731 1.00 166.01 396 GLU C O 1
ATOM 9611 N N . GLY F 1 399 ? 44.797 190.472 36.716 1.00 170.73 397 GLY C N 1
ATOM 9612 C CA . GLY F 1 399 ? 44.321 190.993 35.454 1.00 175.41 397 GLY C CA 1
ATOM 9613 C C . GLY F 1 399 ? 43.038 190.346 34.976 1.00 182.47 397 GLY C C 1
ATOM 9614 O O . GLY F 1 399 ? 42.505 189.407 35.563 1.00 176.78 397 GLY C O 1
ATOM 9615 N N . LEU F 1 400 ? 42.540 190.891 33.867 1.00 183.41 398 LEU C N 1
ATOM 9616 C CA . LEU F 1 400 ? 41.364 190.378 33.180 1.00 183.89 398 LEU C CA 1
ATOM 9617 C C . LEU F 1 400 ? 41.798 189.664 31.907 1.00 184.36 398 LEU C C 1
ATOM 9618 O O . LEU F 1 400 ? 42.816 190.011 31.300 1.00 185.92 398 LEU C O 1
ATOM 9623 N N . ASP F 1 401 ? 41.025 188.648 31.523 1.00 189.29 399 ASP C N 1
ATOM 9624 C CA . ASP F 1 401 ? 41.323 187.865 30.333 1.00 201.50 399 ASP C CA 1
ATOM 9625 C C . ASP F 1 401 ? 40.059 187.517 29.546 1.00 202.33 399 ASP C C 1
ATOM 9626 O O . ASP F 1 401 ? 39.994 186.456 28.915 1.00 206.77 399 ASP C O 1
ATOM 9631 N N . GLU F 1 402 ? 39.061 188.402 29.553 1.00 197.65 400 GLU C N 1
ATOM 9632 C CA . GLU F 1 402 ? 37.813 188.148 28.831 1.00 212.31 400 GLU C CA 1
ATOM 9633 C C . GLU F 1 402 ? 37.983 187.768 27.359 1.00 221.95 400 GLU C C 1
ATOM 9634 O O . GLU F 1 402 ? 37.240 186.885 26.896 1.00 227.13 400 GLU C O 1
ATOM 9640 N N . PRO F 1 403 ? 38.889 188.366 26.574 1.00 229.40 401 PRO C N 1
ATOM 9641 C CA . PRO F 1 403 ? 39.023 187.942 25.168 1.00 239.82 401 PRO C CA 1
ATOM 9642 C C . PRO F 1 403 ? 39.557 186.528 24.986 1.00 232.69 401 PRO C C 1
ATOM 9643 O O . PRO F 1 403 ? 39.448 185.996 23.870 1.00 236.63 401 PRO C O 1
ATOM 9647 N N . THR F 1 404 ? 40.106 185.902 26.036 1.00 228.12 402 THR C N 1
ATOM 9648 C CA . THR F 1 404 ? 40.747 184.595 25.885 1.00 228.46 402 THR C CA 1
ATOM 9649 C C . THR F 1 404 ? 39.868 183.595 25.146 1.00 239.16 402 THR C C 1
ATOM 9650 O O . THR F 1 404 ? 40.384 182.744 24.410 1.00 239.81 402 THR C O 1
ATOM 9654 N N . VAL F 1 405 ? 38.545 183.694 25.317 1.00 253.19 403 VAL C N 1
ATOM 9655 C CA . VAL F 1 405 ? 37.621 182.758 24.676 1.00 265.26 403 VAL C CA 1
ATOM 9656 C C . VAL F 1 405 ? 37.899 182.671 23.182 1.00 260.92 403 VAL C C 1
ATOM 9657 O O . VAL F 1 405 ? 38.061 181.577 22.625 1.00 264.90 403 VAL C O 1
ATOM 9661 N N . GLU F 1 406 ? 37.983 183.825 22.512 1.00 256.77 404 GLU C N 1
ATOM 9662 C CA . GLU F 1 406 ? 38.213 183.806 21.070 1.00 256.36 404 GLU C CA 1
ATOM 9663 C C . GLU F 1 406 ? 39.518 183.096 20.738 1.00 262.42 404 GLU C C 1
ATOM 9664 O O . GLU F 1 406 ? 39.583 182.317 19.778 1.00 267.83 404 GLU C O 1
ATOM 9670 N N . ALA F 1 407 ? 40.559 183.329 21.544 1.00 257.82 405 ALA C N 1
ATOM 9671 C CA . ALA F 1 407 ? 41.834 182.656 21.325 1.00 257.42 405 ALA C CA 1
ATOM 9672 C C . ALA F 1 407 ? 41.653 181.147 21.274 1.00 262.77 405 ALA C C 1
ATOM 9673 O O . ALA F 1 407 ? 42.264 180.468 20.439 1.00 265.84 405 ALA C O 1
ATOM 9675 N N . LEU F 1 408 ? 40.786 180.610 22.140 1.00 259.20 406 LEU C N 1
ATOM 9676 C CA . LEU F 1 408 ? 40.503 179.179 22.117 1.00 262.37 406 LEU C CA 1
ATOM 9677 C C . LEU F 1 408 ? 40.058 178.743 20.728 1.00 272.26 406 LEU C C 1
ATOM 9678 O O . LEU F 1 408 ? 40.633 177.819 20.138 1.00 277.43 406 LEU C O 1
ATOM 9683 N N . ARG F 1 409 ? 39.061 179.433 20.166 1.00 274.65 407 ARG C N 1
ATOM 9684 C CA . ARG F 1 409 ? 38.613 179.087 18.825 1.00 280.31 407 ARG C CA 1
ATOM 9685 C C . ARG F 1 409 ? 39.732 179.292 17.816 1.00 286.96 407 ARG C C 1
ATOM 9686 O O . ARG F 1 409 ? 39.853 178.520 16.856 1.00 290.67 407 ARG C O 1
ATOM 9694 N N . GLU F 1 410 ? 40.575 180.306 18.040 1.00 293.10 408 GLU C N 1
ATOM 9695 C CA . GLU F 1 410 ? 41.759 180.493 17.211 1.00 294.31 408 GLU C CA 1
ATOM 9696 C C . GLU F 1 410 ? 42.560 179.203 17.125 1.00 298.54 408 GLU C C 1
ATOM 9697 O O . GLU F 1 410 ? 42.940 178.766 16.032 1.00 310.41 408 GLU C O 1
ATOM 9703 N N . ARG F 1 411 ? 42.798 178.565 18.277 1.00 287.04 409 ARG C N 1
ATOM 9704 C CA . ARG F 1 411 ? 43.479 177.275 18.284 1.00 287.91 409 ARG C CA 1
ATOM 9705 C C . ARG F 1 411 ? 42.830 176.327 17.288 1.00 295.42 409 ARG C C 1
ATOM 9706 O O . ARG F 1 411 ? 43.500 175.786 16.400 1.00 303.51 409 ARG C O 1
ATOM 9714 N N . ALA F 1 412 ? 41.508 176.156 17.399 1.00 293.85 410 ALA C N 1
ATOM 9715 C CA . ALA F 1 412 ? 40.783 175.286 16.482 1.00 295.49 410 ALA C CA 1
ATOM 9716 C C . ALA F 1 412 ? 41.112 175.632 15.037 1.00 304.53 410 ALA C C 1
ATOM 9717 O O . ALA F 1 412 ? 41.449 174.752 14.236 1.00 314.93 410 ALA C O 1
ATOM 9719 N N . LYS F 1 413 ? 41.065 176.923 14.700 1.00 305.70 411 LYS C N 1
ATOM 9720 C CA . LYS F 1 413 ? 41.452 177.354 13.362 1.00 302.28 411 LYS C CA 1
ATOM 9721 C C . LYS F 1 413 ? 42.855 176.862 13.036 1.00 311.70 411 LYS C C 1
ATOM 9722 O O . LYS F 1 413 ? 43.056 176.100 12.083 1.00 317.28 411 LYS C O 1
ATOM 9728 N N . ASN F 1 414 ? 43.834 177.240 13.862 1.00 311.04 412 ASN C N 1
ATOM 9729 C CA . ASN F 1 414 ? 45.184 176.729 13.668 1.00 304.28 412 ASN C CA 1
ATOM 9730 C C . ASN F 1 414 ? 45.176 175.210 13.645 1.00 305.11 412 ASN C C 1
ATOM 9731 O O . ASN F 1 414 ? 45.843 174.591 12.807 1.00 305.64 412 ASN C O 1
ATOM 9736 N N . ALA F 1 415 ? 44.376 174.599 14.525 1.00 305.49 413 ALA C N 1
ATOM 9737 C CA . ALA F 1 415 ? 44.272 173.146 14.558 1.00 306.01 413 ALA C CA 1
ATOM 9738 C C . ALA F 1 415 ? 43.923 172.595 13.184 1.00 310.28 413 ALA C C 1
ATOM 9739 O O . ALA F 1 415 ? 44.585 171.676 12.687 1.00 310.23 413 ALA C O 1
ATOM 9741 N N . LEU F 1 416 ? 42.906 173.169 12.534 1.00 312.85 414 LEU C N 1
ATOM 9742 C CA . LEU F 1 416 ? 42.562 172.695 11.199 1.00 313.26 414 LEU C CA 1
ATOM 9743 C C . LEU F 1 416 ? 43.726 172.931 10.248 1.00 310.83 414 LEU C C 1
ATOM 9744 O O . LEU F 1 416 ? 44.128 172.028 9.504 1.00 310.82 414 LEU C O 1
ATOM 9749 N N . ALA F 1 417 ? 44.327 174.123 10.311 1.00 310.04 415 ALA C N 1
ATOM 9750 C CA . ALA F 1 417 ? 45.566 174.355 9.581 1.00 310.30 415 ALA C CA 1
ATOM 9751 C C . ALA F 1 417 ? 46.598 173.304 9.961 1.00 313.69 415 ALA C C 1
ATOM 9752 O O . ALA F 1 417 ? 47.224 172.685 9.092 1.00 314.12 415 ALA C O 1
ATOM 9754 N N . THR F 1 418 ? 46.749 173.061 11.267 1.00 314.91 416 THR C N 1
ATOM 9755 C CA . THR F 1 418 ? 47.617 171.987 11.734 1.00 315.62 416 THR C CA 1
ATOM 9756 C C . THR F 1 418 ? 47.234 170.669 11.076 1.00 318.79 416 THR C C 1
ATOM 9757 O O . THR F 1 418 ? 48.080 169.985 10.489 1.00 326.84 416 THR C O 1
ATOM 9761 N N . ILE F 1 419 ? 45.942 170.322 11.121 1.00 321.78 417 ILE C N 1
ATOM 9762 C CA . ILE F 1 419 ? 45.517 169.067 10.510 1.00 320.90 417 ILE C CA 1
ATOM 9763 C C . ILE F 1 419 ? 45.781 169.113 9.013 1.00 319.56 417 ILE C C 1
ATOM 9764 O O . ILE F 1 419 ? 46.179 168.106 8.413 1.00 321.82 417 ILE C O 1
ATOM 9769 N N . ALA F 1 420 ? 45.646 170.296 8.402 1.00 318.14 418 ALA C N 1
ATOM 9770 C CA . ALA F 1 420 ? 45.926 170.422 6.979 1.00 311.22 418 ALA C CA 1
ATOM 9771 C C . ALA F 1 420 ? 47.402 170.184 6.688 1.00 304.57 418 ALA C C 1
ATOM 9772 O O . ALA F 1 420 ? 47.742 169.644 5.631 1.00 294.76 418 ALA C O 1
ATOM 9774 N N . GLN F 1 421 ? 48.287 170.559 7.616 1.00 307.40 419 GLN C N 1
ATOM 9775 C CA . GLN F 1 421 ? 49.696 170.232 7.468 1.00 296.00 419 GLN C CA 1
ATOM 9776 C C . GLN F 1 421 ? 49.976 168.765 7.766 1.00 300.70 419 GLN C C 1
ATOM 9777 O O . GLN F 1 421 ? 50.972 168.223 7.271 1.00 298.46 419 GLN C O 1
ATOM 9783 N N . ALA F 1 422 ? 49.113 168.103 8.552 1.00 309.34 420 ALA C N 1
ATOM 9784 C CA . ALA F 1 422 ? 49.297 166.685 8.827 1.00 302.54 420 ALA C CA 1
ATOM 9785 C C . ALA F 1 422 ? 48.764 165.805 7.710 1.00 293.59 420 ALA C C 1
ATOM 9786 O O . ALA F 1 422 ? 49.191 164.653 7.597 1.00 290.20 420 ALA C O 1
ATOM 9788 N N . GLN F 1 423 ? 47.841 166.312 6.901 1.00 289.66 421 GLN C N 1
ATOM 9789 C CA . GLN F 1 423 ? 47.296 165.561 5.777 1.00 279.46 421 GLN C CA 1
ATOM 9790 C C . GLN F 1 423 ? 48.368 165.291 4.727 1.00 274.81 421 GLN C C 1
ATOM 9791 O O . GLN F 1 423 ? 48.418 164.212 4.141 1.00 268.91 421 GLN C O 1
ATOM 9797 N N . ALA G 2 7 ? 68.799 121.323 87.760 1.00 171.53 5 ALA D N 1
ATOM 9798 C CA . ALA G 2 7 ? 69.346 120.624 86.604 1.00 165.04 5 ALA D CA 1
ATOM 9799 C C . ALA G 2 7 ? 68.245 120.291 85.601 1.00 169.13 5 ALA D C 1
ATOM 9800 O O . ALA G 2 7 ? 68.466 119.545 84.647 1.00 169.09 5 ALA D O 1
ATOM 9802 N N . ARG G 2 8 ? 67.058 120.860 85.820 1.00 163.51 6 ARG D N 1
ATOM 9803 C CA . ARG G 2 8 ? 65.886 120.591 84.995 1.00 164.39 6 ARG D CA 1
ATOM 9804 C C . ARG G 2 8 ? 65.656 121.668 83.938 1.00 164.47 6 ARG D C 1
ATOM 9805 O O . ARG G 2 8 ? 64.509 121.931 83.561 1.00 172.34 6 ARG D O 1
ATOM 9813 N N . ARG G 2 9 ? 66.726 122.291 83.443 1.00 166.38 7 ARG D N 1
ATOM 9814 C CA . ARG G 2 9 ? 66.621 123.373 82.470 1.00 159.96 7 ARG D CA 1
ATOM 9815 C C . ARG G 2 9 ? 66.998 122.938 81.058 1.00 159.11 7 ARG D C 1
ATOM 9816 O O . ARG G 2 9 ? 66.266 123.223 80.103 1.00 156.27 7 ARG D O 1
ATOM 9824 N N . ARG G 2 10 ? 68.139 122.265 80.899 1.00 167.14 8 ARG D N 1
ATOM 9825 C CA . ARG G 2 10 ? 68.523 121.783 79.577 1.00 161.56 8 ARG D CA 1
ATOM 9826 C C . ARG G 2 10 ? 67.527 120.749 79.070 1.00 163.12 8 ARG D C 1
ATOM 9827 O O . ARG G 2 10 ? 67.176 120.735 77.883 1.00 178.22 8 ARG D O 1
ATOM 9835 N N . ALA G 2 11 ? 67.052 119.877 79.960 1.00 157.09 9 ALA D N 1
ATOM 9836 C CA . ALA G 2 11 ? 66.003 118.943 79.576 1.00 158.87 9 ALA D CA 1
ATOM 9837 C C . ALA G 2 11 ? 64.706 119.676 79.249 1.00 166.40 9 ALA D C 1
ATOM 9838 O O . ALA G 2 11 ? 63.894 119.181 78.459 1.00 170.01 9 ALA D O 1
ATOM 9840 N N . ARG G 2 12 ? 64.497 120.856 79.839 1.00 168.81 10 ARG D N 1
ATOM 9841 C CA . ARG G 2 12 ? 63.377 121.701 79.434 1.00 167.30 10 ARG D CA 1
ATOM 9842 C C . ARG G 2 12 ? 63.554 122.185 78.001 1.00 160.45 10 ARG D C 1
ATOM 9843 O O . ARG G 2 12 ? 62.604 122.162 77.206 1.00 154.62 10 ARG D O 1
ATOM 9851 N N . GLU G 2 13 ? 64.773 122.609 77.649 1.00 166.12 11 GLU D N 1
ATOM 9852 C CA . GLU G 2 13 ? 65.086 122.888 76.252 1.00 162.14 11 GLU D CA 1
ATOM 9853 C C . GLU G 2 13 ? 64.762 121.686 75.378 1.00 155.80 11 GLU D C 1
ATOM 9854 O O . GLU G 2 13 ? 64.233 121.836 74.271 1.00 157.15 11 GLU D O 1
ATOM 9860 N N . CYS G 2 14 ? 65.068 120.479 75.867 1.00 159.67 12 CYS D N 1
ATOM 9861 C CA . CYS G 2 14 ? 64.720 119.271 75.125 1.00 160.96 12 CYS D CA 1
ATOM 9862 C C . CYS G 2 14 ? 63.210 119.151 74.940 1.00 150.73 12 CYS D C 1
ATOM 9863 O O . CYS G 2 14 ? 62.741 118.720 73.879 1.00 154.43 12 CYS D O 1
ATOM 9866 N N . ALA G 2 15 ? 62.432 119.529 75.960 1.00 146.20 13 ALA D N 1
ATOM 9867 C CA . ALA G 2 15 ? 60.979 119.545 75.808 1.00 143.74 13 ALA D CA 1
ATOM 9868 C C . ALA G 2 15 ? 60.551 120.514 74.712 1.00 138.43 13 ALA D C 1
ATOM 9869 O O . ALA G 2 15 ? 59.633 120.221 73.936 1.00 132.79 13 ALA D O 1
ATOM 9871 N N . VAL G 2 16 ? 61.212 121.672 74.625 1.00 136.29 14 VAL D N 1
ATOM 9872 C CA . VAL G 2 16 ? 60.887 122.624 73.564 1.00 133.06 14 VAL D CA 1
ATOM 9873 C C . VAL G 2 16 ? 61.204 122.032 72.192 1.00 134.30 14 VAL D C 1
ATOM 9874 O O . VAL G 2 16 ? 60.411 122.152 71.244 1.00 141.64 14 VAL D O 1
ATOM 9878 N N . GLN G 2 17 ? 62.368 121.387 72.063 1.00 134.40 15 GLN D N 1
ATOM 9879 C CA . GLN G 2 17 ? 62.727 120.744 70.801 1.00 143.30 15 GLN D CA 1
ATOM 9880 C C . GLN G 2 17 ? 61.682 119.709 70.403 1.00 145.42 15 GLN D C 1
ATOM 9881 O O . GLN G 2 17 ? 61.215 119.682 69.256 1.00 153.96 15 GLN D O 1
ATOM 9887 N N . ALA G 2 18 ? 61.292 118.855 71.351 1.00 142.00 16 ALA D N 1
ATOM 9888 C CA . ALA G 2 18 ? 60.235 117.887 71.087 1.00 157.47 16 ALA D CA 1
ATOM 9889 C C . ALA G 2 18 ? 58.950 118.586 70.663 1.00 169.42 16 ALA D C 1
ATOM 9890 O O . ALA G 2 18 ? 58.195 118.065 69.834 1.00 175.52 16 ALA D O 1
ATOM 9892 N N . LEU G 2 19 ? 58.700 119.784 71.199 1.00 168.03 17 LEU D N 1
ATOM 9893 C CA . LEU G 2 19 ? 57.509 120.536 70.813 1.00 173.64 17 LEU D CA 1
ATOM 9894 C C . LEU G 2 19 ? 57.569 120.947 69.347 1.00 171.32 17 LEU D C 1
ATOM 9895 O O . LEU G 2 19 ? 56.587 120.792 68.614 1.00 158.78 17 LEU D O 1
ATOM 9900 N N . TYR G 2 20 ? 58.708 121.483 68.898 1.00 173.73 18 TYR D N 1
ATOM 9901 C CA . TYR G 2 20 ? 58.838 121.817 67.480 1.00 156.33 18 TYR D CA 1
ATOM 9902 C C . TYR G 2 20 ? 58.656 120.575 66.611 1.00 145.06 18 TYR D C 1
ATOM 9903 O O . TYR G 2 20 ? 57.905 120.592 65.622 1.00 143.81 18 TYR D O 1
ATOM 9912 N N . SER G 2 21 ? 59.328 119.479 66.982 1.00 144.41 19 SER D N 1
ATOM 9913 C CA . SER G 2 21 ? 59.246 118.244 66.206 1.00 143.70 19 SER D CA 1
ATOM 9914 C C . SER G 2 21 ? 57.803 117.772 66.060 1.00 148.54 19 SER D C 1
ATOM 9915 O O . SER G 2 21 ? 57.340 117.491 64.949 1.00 145.72 19 SER D O 1
ATOM 9918 N N . TRP G 2 22 ? 57.078 117.673 67.178 1.00 158.34 20 TRP D N 1
ATOM 9919 C CA . TRP G 2 22 ? 55.682 117.252 67.119 1.00 162.99 20 TRP D CA 1
ATOM 9920 C C . TRP G 2 22 ? 54.820 118.259 66.367 1.00 155.76 20 TRP D C 1
ATOM 9921 O O . TRP G 2 22 ? 53.863 117.867 65.690 1.00 154.89 20 TRP D O 1
ATOM 9932 N N . GLN G 2 23 ? 55.147 119.549 66.468 1.00 153.53 21 GLN D N 1
ATOM 9933 C CA . GLN G 2 23 ? 54.312 120.583 65.870 1.00 142.05 21 GLN D CA 1
ATOM 9934 C C . GLN G 2 23 ? 54.391 120.565 64.351 1.00 130.48 21 GLN D C 1
ATOM 9935 O O . GLN G 2 23 ? 53.393 120.842 63.678 1.00 138.14 21 GLN D O 1
ATOM 9941 N N . LEU G 2 24 ? 55.558 120.239 63.786 1.00 132.56 22 LEU D N 1
ATOM 9942 C CA . LEU G 2 24 ? 55.641 120.086 62.339 1.00 127.68 22 LEU D CA 1
ATOM 9943 C C . LEU G 2 24 ? 55.438 118.652 61.876 1.00 129.19 22 LEU D C 1
ATOM 9944 O O . LEU G 2 24 ? 55.276 118.430 60.673 1.00 133.93 22 LEU D O 1
ATOM 9949 N N . SER G 2 25 ? 55.430 117.681 62.790 1.00 136.49 23 SER D N 1
ATOM 9950 C CA . SER G 2 25 ? 55.378 116.281 62.387 1.00 148.55 23 SER D CA 1
ATOM 9951 C C . SER G 2 25 ? 53.971 115.848 61.993 1.00 140.80 23 SER D C 1
ATOM 9952 O O . SER G 2 25 ? 53.805 115.077 61.041 1.00 135.64 23 SER D O 1
ATOM 9955 N N . GLN G 2 26 ? 52.955 116.322 62.717 1.00 146.03 24 GLN D N 1
ATOM 9956 C CA . GLN G 2 26 ? 51.570 115.880 62.540 1.00 154.23 24 GLN D CA 1
ATOM 9957 C C . GLN G 2 26 ? 51.432 114.372 62.738 1.00 161.25 24 GLN D C 1
ATOM 9958 O O . GLN G 2 26 ? 50.530 113.738 62.185 1.00 154.54 24 GLN D O 1
ATOM 9964 N N . ASN G 2 27 ? 52.329 113.789 63.524 1.00 166.21 25 ASN D N 1
ATOM 9965 C CA . ASN G 2 27 ? 52.247 112.385 63.887 1.00 170.32 25 ASN D CA 1
ATOM 9966 C C . ASN G 2 27 ? 51.414 112.227 65.156 1.00 184.79 25 ASN D C 1
ATOM 9967 O O . ASN G 2 27 ? 51.015 113.204 65.794 1.00 189.17 25 ASN D O 1
ATOM 9972 N N . ASP G 2 28 ? 51.147 110.975 65.518 1.00 191.61 26 ASP D N 1
ATOM 9973 C CA . ASP G 2 28 ? 50.399 110.703 66.737 1.00 187.17 26 ASP D CA 1
ATOM 9974 C C . ASP G 2 28 ? 51.176 111.208 67.947 1.00 181.68 26 ASP D C 1
ATOM 9975 O O . ASP G 2 28 ? 52.410 111.159 67.976 1.00 175.64 26 ASP D O 1
ATOM 9980 N N . ILE G 2 29 ? 50.438 111.692 68.949 1.00 183.32 27 ILE D N 1
ATOM 9981 C CA . ILE G 2 29 ? 51.032 112.489 70.023 1.00 177.12 27 ILE D CA 1
ATOM 9982 C C . ILE G 2 29 ? 52.076 111.678 70.785 1.00 172.65 27 ILE D C 1
ATOM 9983 O O . ILE G 2 29 ? 53.244 112.071 70.889 1.00 164.63 27 ILE D O 1
ATOM 9988 N N . ALA G 2 30 ? 51.670 110.528 71.326 1.00 187.52 28 ALA D N 1
ATOM 9989 C CA . ALA G 2 30 ? 52.604 109.693 72.073 1.00 192.37 28 ALA D CA 1
ATOM 9990 C C . ALA G 2 30 ? 53.559 108.942 71.154 1.00 184.80 28 ALA D C 1
ATOM 9991 O O . ALA G 2 30 ? 54.692 108.635 71.557 1.00 192.22 28 ALA D O 1
ATOM 9993 N N . ASP G 2 31 ? 53.119 108.630 69.932 1.00 177.45 29 ASP D N 1
ATOM 9994 C CA . ASP G 2 31 ? 54.022 108.046 68.947 1.00 173.59 29 ASP D CA 1
ATOM 9995 C C . ASP G 2 31 ? 55.292 108.872 68.821 1.00 176.94 29 ASP D C 1
ATOM 9996 O O . ASP G 2 31 ? 56.399 108.324 68.799 1.00 180.90 29 ASP D O 1
ATOM 10001 N N . VAL G 2 32 ? 55.147 110.198 68.772 1.00 172.38 30 VAL D N 1
ATOM 10002 C CA . VAL G 2 32 ? 56.307 111.083 68.707 1.00 164.74 30 VAL D CA 1
ATOM 10003 C C . VAL G 2 32 ? 57.271 110.792 69.849 1.00 166.31 30 VAL D C 1
ATOM 10004 O O . VAL G 2 32 ? 58.486 110.699 69.644 1.00 180.34 30 VAL D O 1
ATOM 10008 N N . GLU G 2 33 ? 56.747 110.620 71.068 1.00 168.63 31 GLU D N 1
ATOM 10009 C CA . GLU G 2 33 ? 57.630 110.411 72.211 1.00 168.14 31 GLU D CA 1
ATOM 10010 C C . GLU G 2 33 ? 58.254 109.021 72.198 1.00 169.61 31 GLU D C 1
ATOM 10011 O O . GLU G 2 33 ? 59.328 108.831 72.779 1.00 172.18 31 GLU D O 1
ATOM 10017 N N . TYR G 2 34 ? 57.615 108.041 71.550 1.00 165.64 32 TYR D N 1
ATOM 10018 C CA . TYR G 2 34 ? 58.284 106.754 71.360 1.00 171.26 32 TYR D CA 1
ATOM 10019 C C . TYR G 2 34 ? 59.458 106.895 70.392 1.00 184.15 32 TYR D C 1
ATOM 10020 O O . TYR G 2 34 ? 60.601 106.569 70.733 1.00 180.74 32 TYR D O 1
ATOM 10029 N N . GLN G 2 35 ? 59.195 107.384 69.174 1.00 196.90 33 GLN D N 1
ATOM 10030 C CA . GLN G 2 35 ? 60.276 107.628 68.219 1.00 198.94 33 GLN D CA 1
ATOM 10031 C C . GLN G 2 35 ? 61.319 108.592 68.772 1.00 188.89 33 GLN D C 1
ATOM 10032 O O . GLN G 2 35 ? 62.453 108.618 68.282 1.00 187.47 33 GLN D O 1
ATOM 10038 N N . PHE G 2 36 ? 60.950 109.380 69.784 1.00 180.55 34 PHE D N 1
ATOM 10039 C CA . PHE G 2 36 ? 61.842 110.376 70.368 1.00 170.89 34 PHE D CA 1
ATOM 10040 C C . PHE G 2 36 ? 62.993 109.723 71.128 1.00 177.28 34 PHE D C 1
ATOM 10041 O O . PHE G 2 36 ? 64.140 110.177 71.036 1.00 176.76 34 PHE D O 1
ATOM 10049 N N . LEU G 2 37 ? 62.708 108.641 71.860 1.00 173.48 35 LEU D N 1
ATOM 10050 C CA . LEU G 2 37 ? 63.669 108.107 72.825 1.00 174.36 35 LEU D CA 1
ATOM 10051 C C . LEU G 2 37 ? 64.975 107.686 72.161 1.00 176.98 35 LEU D C 1
ATOM 10052 O O . LEU G 2 37 ? 66.058 107.914 72.713 1.00 184.86 35 LEU D O 1
ATOM 10057 N N . ALA G 2 38 ? 64.897 107.066 70.981 1.00 172.09 36 ALA D N 1
ATOM 10058 C CA . ALA G 2 38 ? 66.113 106.607 70.318 1.00 171.58 36 ALA D CA 1
ATOM 10059 C C . ALA G 2 38 ? 67.006 107.771 69.911 1.00 180.67 36 ALA D C 1
ATOM 10060 O O . ALA G 2 38 ? 68.230 107.614 69.823 1.00 190.15 36 ALA D O 1
ATOM 10062 N N . GLU G 2 39 ? 66.419 108.946 69.671 1.00 172.40 37 GLU D N 1
ATOM 10063 C CA . GLU G 2 39 ? 67.206 110.080 69.202 1.00 183.03 37 GLU D CA 1
ATOM 10064 C C . GLU G 2 39 ? 68.059 110.683 70.312 1.00 186.98 37 GLU D C 1
ATOM 10065 O O . GLU G 2 39 ? 69.186 111.122 70.055 1.00 196.67 37 GLU D O 1
ATOM 10071 N N . GLN G 2 40 ? 67.558 110.699 71.543 1.00 180.71 38 GLN D N 1
ATOM 10072 C CA . GLN G 2 40 ? 68.138 111.491 72.617 1.00 180.44 38 GLN D CA 1
ATOM 10073 C C . GLN G 2 40 ? 68.811 110.601 73.649 1.00 183.08 38 GLN D C 1
ATOM 10074 O O . GLN G 2 40 ? 68.261 109.567 74.044 1.00 174.80 38 GLN D O 1
ATOM 10080 N N . ASP G 2 41 ? 69.999 111.013 74.080 1.00 193.50 39 ASP D N 1
ATOM 10081 C CA . ASP G 2 41 ? 70.677 110.343 75.176 1.00 193.61 39 ASP D CA 1
ATOM 10082 C C . ASP G 2 41 ? 69.966 110.642 76.494 1.00 189.09 39 ASP D C 1
ATOM 10083 O O . ASP G 2 41 ? 69.167 111.576 76.604 1.00 184.79 39 ASP D O 1
ATOM 10088 N N . VAL G 2 42 ? 70.268 109.831 77.504 1.00 190.84 40 VAL D N 1
ATOM 10089 C CA . VAL G 2 42 ? 69.607 109.950 78.798 1.00 192.42 40 VAL D CA 1
ATOM 10090 C C . VAL G 2 42 ? 70.558 110.630 79.781 1.00 196.39 40 VAL D C 1
ATOM 10091 O O . VAL G 2 42 ? 70.736 110.186 80.921 1.00 209.82 40 VAL D O 1
ATOM 10095 N N . LYS G 2 43 ? 71.173 111.733 79.344 1.00 195.40 41 LYS D N 1
ATOM 10096 C CA . LYS G 2 43 ? 72.025 112.501 80.248 1.00 201.01 41 LYS D CA 1
ATOM 10097 C C . LYS G 2 43 ? 71.215 113.059 81.412 1.00 205.45 41 LYS D C 1
ATOM 10098 O O . LYS G 2 43 ? 71.676 113.053 82.559 1.00 209.65 41 LYS D O 1
ATOM 10104 N N . ASP G 2 44 ? 70.004 113.533 81.139 1.00 198.78 42 ASP D N 1
ATOM 10105 C CA . ASP G 2 44 ? 69.111 114.061 82.161 1.00 200.49 42 ASP D CA 1
ATOM 10106 C C . ASP G 2 44 ? 67.964 113.086 82.383 1.00 200.25 42 ASP D C 1
ATOM 10107 O O . ASP G 2 44 ? 67.294 112.680 81.427 1.00 195.73 42 ASP D O 1
ATOM 10112 N N . VAL G 2 45 ? 67.741 112.716 83.643 1.00 205.46 43 VAL D N 1
ATOM 10113 C CA . VAL G 2 45 ? 66.666 111.801 84.006 1.00 204.69 43 VAL D CA 1
ATOM 10114 C C . VAL G 2 45 ? 65.425 112.623 84.327 1.00 195.97 43 VAL D C 1
ATOM 10115 O O . VAL G 2 45 ? 64.488 112.143 84.976 1.00 193.00 43 VAL D O 1
ATOM 10119 N N . ASP G 2 46 ? 65.410 113.873 83.868 1.00 191.61 44 ASP D N 1
ATOM 10120 C CA . ASP G 2 46 ? 64.263 114.748 84.058 1.00 182.83 44 ASP D CA 1
ATOM 10121 C C . ASP G 2 46 ? 63.081 114.364 83.181 1.00 172.32 44 ASP D C 1
ATOM 10122 O O . ASP G 2 46 ? 62.048 115.039 83.242 1.00 168.96 44 ASP D O 1
ATOM 10127 N N . VAL G 2 47 ? 63.209 113.288 82.399 1.00 164.47 45 VAL D N 1
ATOM 10128 C CA . VAL G 2 47 ? 62.221 112.951 81.377 1.00 165.44 45 VAL D CA 1
ATOM 10129 C C . VAL G 2 47 ? 60.824 112.842 81.976 1.00 163.07 45 VAL D C 1
ATOM 10130 O O . VAL G 2 47 ? 59.838 113.272 81.363 1.00 162.46 45 VAL D O 1
ATOM 10134 N N . LEU G 2 48 ? 60.717 112.265 83.178 1.00 162.70 46 LEU D N 1
ATOM 10135 C CA . LEU G 2 48 ? 59.413 112.086 83.813 1.00 161.37 46 LEU D CA 1
ATOM 10136 C C . LEU G 2 48 ? 58.667 113.408 83.921 1.00 165.26 46 LEU D C 1
ATOM 10137 O O . LEU G 2 48 ? 57.456 113.470 83.678 1.00 170.84 46 LEU D O 1
ATOM 10142 N N . TYR G 2 49 ? 59.379 114.482 84.271 1.00 164.72 47 TYR D N 1
ATOM 10143 C CA . TYR G 2 49 ? 58.728 115.775 84.451 1.00 169.41 47 TYR D CA 1
ATOM 10144 C C . TYR G 2 49 ? 58.111 116.281 83.155 1.00 163.96 47 TYR D C 1
ATOM 10145 O O . TYR G 2 49 ? 57.136 117.038 83.190 1.00 163.15 47 TYR D O 1
ATOM 10154 N N . PHE G 2 50 ? 58.626 115.847 82.007 1.00 166.27 48 PHE D N 1
ATOM 10155 C CA . PHE G 2 50 ? 58.161 116.374 80.730 1.00 165.02 48 PHE D CA 1
ATOM 10156 C C . PHE G 2 50 ? 57.107 115.506 80.062 1.00 161.85 48 PHE D C 1
ATOM 10157 O O . PHE G 2 50 ? 56.158 116.047 79.488 1.00 161.16 48 PHE D O 1
ATOM 10165 N N . ARG G 2 51 ? 57.251 114.178 80.128 1.00 158.60 49 ARG D N 1
ATOM 10166 C CA . ARG G 2 51 ? 56.284 113.282 79.497 1.00 150.60 49 ARG D CA 1
ATOM 10167 C C . ARG G 2 51 ? 54.856 113.651 79.880 1.00 164.83 49 ARG D C 1
ATOM 10168 O O . ARG G 2 51 ? 53.978 113.768 79.018 1.00 174.52 49 ARG D O 1
ATOM 10176 N N . GLU G 2 52 ? 54.611 113.853 81.175 1.00 167.46 50 GLU D N 1
ATOM 10177 C CA . GLU G 2 52 ? 53.310 114.351 81.605 1.00 172.91 50 GLU D CA 1
ATOM 10178 C C . GLU G 2 52 ? 53.110 115.794 81.156 1.00 175.92 50 GLU D C 1
ATOM 10179 O O . GLU G 2 52 ? 52.082 116.131 80.556 1.00 184.83 50 GLU D O 1
ATOM 10185 N N . LEU G 2 53 ? 54.095 116.654 81.431 1.00 169.47 51 LEU D N 1
ATOM 10186 C CA . LEU G 2 53 ? 54.031 118.056 81.030 1.00 173.56 51 LEU D CA 1
ATOM 10187 C C . LEU G 2 53 ? 53.672 118.195 79.556 1.00 180.63 51 LEU D C 1
ATOM 10188 O O . LEU G 2 53 ? 52.629 118.763 79.207 1.00 187.96 51 LEU D O 1
ATOM 10193 N N . LEU G 2 54 ? 54.515 117.640 78.675 1.00 177.58 52 LEU D N 1
ATOM 10194 C CA . LEU G 2 54 ? 54.275 117.759 77.241 1.00 184.02 52 LEU D CA 1
ATOM 10195 C C . LEU G 2 54 ? 52.901 117.232 76.859 1.00 189.57 52 LEU D C 1
ATOM 10196 O O . LEU G 2 54 ? 52.326 117.675 75.861 1.00 188.57 52 LEU D O 1
ATOM 10201 N N . ALA G 2 55 ? 52.357 116.295 77.640 1.00 188.98 53 ALA D N 1
ATOM 10202 C CA . ALA G 2 55 ? 51.019 115.792 77.357 1.00 205.18 53 ALA D CA 1
ATOM 10203 C C . ALA G 2 55 ? 49.978 116.888 77.537 1.00 209.89 53 ALA D C 1
ATOM 10204 O O . ALA G 2 55 ? 49.181 117.155 76.629 1.00 207.73 53 ALA D O 1
ATOM 10206 N N . GLY G 2 56 ? 49.986 117.547 78.695 1.00 212.98 54 GLY D N 1
ATOM 10207 C CA . GLY G 2 56 ? 48.995 118.561 79.000 1.00 206.46 54 GLY D CA 1
ATOM 10208 C C . GLY G 2 56 ? 48.946 119.654 77.956 1.00 203.40 54 GLY D C 1
ATOM 10209 O O . GLY G 2 56 ? 47.928 119.830 77.277 1.00 202.85 54 GLY D O 1
ATOM 10210 N N . VAL G 2 57 ? 50.064 120.371 77.799 1.00 206.57 55 VAL D N 1
ATOM 10211 C CA . VAL G 2 57 ? 50.173 121.416 76.783 1.00 196.86 55 VAL D CA 1
ATOM 10212 C C . VAL G 2 57 ? 49.799 120.885 75.406 1.00 194.61 55 VAL D C 1
ATOM 10213 O O . VAL G 2 57 ? 49.353 121.645 74.538 1.00 191.95 55 VAL D O 1
ATOM 10217 N N . ALA G 2 58 ? 49.951 119.578 75.183 1.00 194.24 56 ALA D N 1
ATOM 10218 C CA . ALA G 2 58 ? 49.480 118.998 73.932 1.00 198.80 56 ALA D CA 1
ATOM 10219 C C . ALA G 2 58 ? 47.973 118.774 73.964 1.00 204.51 56 ALA D C 1
ATOM 10220 O O . ALA G 2 58 ? 47.248 119.268 73.095 1.00 209.29 56 ALA D O 1
ATOM 10222 N N . THR G 2 59 ? 47.481 118.055 74.976 1.00 204.90 57 THR D N 1
ATOM 10223 C CA . THR G 2 59 ? 46.087 117.623 74.951 1.00 209.64 57 THR D CA 1
ATOM 10224 C C . THR G 2 59 ? 45.111 118.788 75.060 1.00 202.63 57 THR D C 1
ATOM 10225 O O . THR G 2 59 ? 43.944 118.635 74.684 1.00 192.10 57 THR D O 1
ATOM 10229 N N . ASN G 2 60 ? 45.560 119.944 75.551 1.00 202.92 58 ASN D N 1
ATOM 10230 C CA . ASN G 2 60 ? 44.734 121.142 75.628 1.00 201.39 58 ASN D CA 1
ATOM 10231 C C . ASN G 2 60 ? 45.234 122.243 74.696 1.00 209.26 58 ASN D C 1
ATOM 10232 O O . ASN G 2 60 ? 44.821 123.401 74.839 1.00 216.86 58 ASN D O 1
ATOM 10237 N N . THR G 2 61 ? 46.085 121.887 73.725 1.00 218.73 59 THR D N 1
ATOM 10238 C CA . THR G 2 61 ? 46.884 122.866 72.987 1.00 231.70 59 THR D CA 1
ATOM 10239 C C . THR G 2 61 ? 46.054 124.062 72.529 1.00 230.98 59 THR D C 1
ATOM 10240 O O . THR G 2 61 ? 46.359 125.212 72.869 1.00 241.02 59 THR D O 1
ATOM 10244 N N . ALA G 2 62 ? 44.977 123.799 71.785 1.00 223.58 60 ALA D N 1
ATOM 10245 C CA . ALA G 2 62 ? 44.149 124.871 71.244 1.00 223.84 60 ALA D CA 1
ATOM 10246 C C . ALA G 2 62 ? 43.727 125.844 72.336 1.00 218.16 60 ALA D C 1
ATOM 10247 O O . ALA G 2 62 ? 43.994 127.049 72.247 1.00 215.88 60 ALA D O 1
ATOM 10249 N N . TYR G 2 63 ? 43.106 125.330 73.402 1.00 213.32 61 TYR D N 1
ATOM 10250 C CA . TYR G 2 63 ? 42.623 126.228 74.442 1.00 204.37 61 TYR D CA 1
ATOM 10251 C C . TYR G 2 63 ? 43.772 126.916 75.162 1.00 197.56 61 TYR D C 1
ATOM 10252 O O . TYR G 2 63 ? 43.606 128.043 75.642 1.00 192.17 61 TYR D O 1
ATOM 10261 N N . LEU G 2 64 ? 44.943 126.277 75.228 1.00 195.49 62 LEU D N 1
ATOM 10262 C CA . LEU G 2 64 ? 46.111 126.975 75.752 1.00 190.72 62 LEU D CA 1
ATOM 10263 C C . LEU G 2 64 ? 46.411 128.202 74.905 1.00 188.91 62 LEU D C 1
ATOM 10264 O O . LEU G 2 64 ? 46.594 129.307 75.430 1.00 178.39 62 LEU D O 1
ATOM 10269 N N . ASP G 2 65 ? 46.428 128.028 73.580 1.00 213.67 63 ASP D N 1
ATOM 10270 C CA . ASP G 2 65 ? 46.497 129.176 72.687 1.00 219.15 63 ASP D CA 1
ATOM 10271 C C . ASP G 2 65 ? 45.417 130.189 73.038 1.00 203.66 63 ASP D C 1
ATOM 10272 O O . ASP G 2 65 ? 45.676 131.397 73.083 1.00 195.92 63 ASP D O 1
ATOM 10277 N N . GLY G 2 66 ? 44.207 129.706 73.320 1.00 201.98 64 GLY D N 1
ATOM 10278 C CA . GLY G 2 66 ? 43.148 130.542 73.845 1.00 188.99 64 GLY D CA 1
ATOM 10279 C C . GLY G 2 66 ? 43.605 131.325 75.057 1.00 178.56 64 GLY D C 1
ATOM 10280 O O . GLY G 2 66 ? 43.576 132.559 75.049 1.00 173.07 64 GLY D O 1
ATOM 10281 N N . LEU G 2 67 ? 44.071 130.612 76.090 1.00 173.94 65 LEU D N 1
ATOM 10282 C CA . LEU G 2 67 ? 44.576 131.268 77.292 1.00 165.39 65 LEU D CA 1
ATOM 10283 C C . LEU G 2 67 ? 45.657 132.291 76.972 1.00 166.76 65 LEU D C 1
ATOM 10284 O O . LEU G 2 67 ? 45.882 133.213 77.766 1.00 163.96 65 LEU D O 1
ATOM 10289 N N . MET G 2 68 ? 46.315 132.155 75.819 1.00 166.51 66 MET D N 1
ATOM 10290 C CA . MET G 2 68 ? 47.384 133.055 75.417 1.00 157.57 66 MET D CA 1
ATOM 10291 C C . MET G 2 68 ? 46.981 134.016 74.305 1.00 154.99 66 MET D C 1
ATOM 10292 O O . MET G 2 68 ? 47.679 135.012 74.092 1.00 152.09 66 MET D O 1
ATOM 10297 N N . LYS G 2 69 ? 45.861 133.769 73.618 1.00 154.70 67 LYS D N 1
ATOM 10298 C CA . LYS G 2 69 ? 45.484 134.572 72.454 1.00 150.05 67 LYS D CA 1
ATOM 10299 C C . LYS G 2 69 ? 45.016 136.007 72.719 1.00 145.58 67 LYS D C 1
ATOM 10300 O O . LYS G 2 69 ? 44.970 136.788 71.762 1.00 146.84 67 LYS D O 1
ATOM 10306 N N . PRO G 2 70 ? 44.635 136.408 73.947 1.00 146.31 68 PRO D N 1
ATOM 10307 C CA . PRO G 2 70 ? 44.154 137.793 74.125 1.00 156.41 68 PRO D CA 1
ATOM 10308 C C . PRO G 2 70 ? 45.069 138.891 73.598 1.00 148.56 68 PRO D C 1
ATOM 10309 O O . PRO G 2 70 ? 44.595 139.777 72.878 1.00 148.82 68 PRO D O 1
ATOM 10313 N N . TYR G 2 71 ? 46.360 138.873 73.930 1.00 156.20 69 TYR D N 1
ATOM 10314 C CA . TYR G 2 71 ? 47.164 140.071 73.712 1.00 169.20 69 TYR D CA 1
ATOM 10315 C C . TYR G 2 71 ? 48.429 139.812 72.905 1.00 173.86 69 TYR D C 1
ATOM 10316 O O . TYR G 2 71 ? 49.422 140.520 73.068 1.00 175.75 69 TYR D O 1
ATOM 10325 N N . LEU G 2 72 ? 48.421 138.825 72.018 1.00 169.84 70 LEU D N 1
ATOM 10326 C CA . LEU G 2 72 ? 49.511 138.714 71.057 1.00 167.79 70 LEU D CA 1
ATOM 10327 C C . LEU G 2 72 ? 49.368 139.826 70.023 1.00 167.01 70 LEU D C 1
ATOM 10328 O O . LEU G 2 72 ? 48.334 139.919 69.353 1.00 169.88 70 LEU D O 1
ATOM 10333 N N . SER G 2 73 ? 50.391 140.681 69.899 1.00 168.95 71 SER D N 1
ATOM 10334 C CA . SER G 2 73 ? 50.302 141.794 68.954 1.00 168.69 71 SER D CA 1
ATOM 10335 C C . SER G 2 73 ? 50.188 141.292 67.522 1.00 154.69 71 SER D C 1
ATOM 10336 O O . SER G 2 73 ? 49.392 141.817 66.735 1.00 141.63 71 SER D O 1
ATOM 10339 N N . ARG G 2 74 ? 50.977 140.287 67.163 1.00 156.54 72 ARG D N 1
ATOM 10340 C CA . ARG G 2 74 ? 50.832 139.637 65.872 1.00 160.10 72 ARG D CA 1
ATOM 10341 C C . ARG G 2 74 ? 49.943 138.405 66.007 1.00 156.10 72 ARG D C 1
ATOM 10342 O O . ARG G 2 74 ? 49.789 137.833 67.088 1.00 158.79 72 ARG D O 1
ATOM 10350 N N . LEU G 2 75 ? 49.352 138.004 64.886 1.00 164.32 73 LEU D N 1
ATOM 10351 C CA . LEU G 2 75 ? 48.479 136.837 64.880 1.00 158.30 73 LEU D CA 1
ATOM 10352 C C . LEU G 2 75 ? 49.250 135.596 65.317 1.00 158.24 73 LEU D C 1
ATOM 10353 O O . LEU G 2 75 ? 50.456 135.479 65.093 1.00 162.89 73 LEU D O 1
ATOM 10358 N N . LEU G 2 76 ? 48.545 134.663 65.963 1.00 163.46 74 LEU D N 1
ATOM 10359 C CA . LEU G 2 76 ? 49.178 133.401 66.333 1.00 166.35 74 LEU D CA 1
ATOM 10360 C C . LEU G 2 76 ? 49.655 132.642 65.101 1.00 172.70 74 LEU D C 1
ATOM 10361 O O . LEU G 2 76 ? 50.682 131.957 65.148 1.00 182.33 74 LEU D O 1
ATOM 10366 N N . GLU G 2 77 ? 48.929 132.763 63.983 1.00 167.99 75 GLU D N 1
ATOM 10367 C CA . GLU G 2 77 ? 49.414 132.206 62.727 1.00 164.74 75 GLU D CA 1
ATOM 10368 C C . GLU G 2 77 ? 50.602 132.997 62.201 1.00 153.59 75 GLU D C 1
ATOM 10369 O O . GLU G 2 77 ? 51.486 132.427 61.554 1.00 168.65 75 GLU D O 1
ATOM 10375 N N . GLU G 2 78 ? 50.633 134.307 62.462 1.00 147.70 76 GLU D N 1
ATOM 10376 C CA . GLU G 2 78 ? 51.791 135.118 62.103 1.00 148.39 76 GLU D CA 1
ATOM 10377 C C . GLU G 2 78 ? 53.020 134.731 62.915 1.00 153.99 76 GLU D C 1
ATOM 10378 O O . GLU G 2 78 ? 54.148 134.839 62.421 1.00 163.41 76 GLU D O 1
ATOM 10384 N N . LEU G 2 79 ? 52.822 134.288 64.154 1.00 148.31 77 LEU D N 1
ATOM 10385 C CA . LEU G 2 79 ? 53.937 133.904 65.008 1.00 142.98 77 LEU D CA 1
ATOM 10386 C C . LEU G 2 79 ? 54.597 132.632 64.495 1.00 134.99 77 LEU D C 1
ATOM 10387 O O . LEU G 2 79 ? 53.923 131.663 64.135 1.00 139.31 77 LEU D O 1
ATOM 10392 N N . GLY G 2 80 ? 55.928 132.641 64.462 1.00 134.59 78 GLY D N 1
ATOM 10393 C CA . GLY G 2 80 ? 56.659 131.450 64.089 1.00 155.62 78 GLY D CA 1
ATOM 10394 C C . GLY G 2 80 ? 56.548 130.359 65.136 1.00 146.56 78 GLY D C 1
ATOM 10395 O O . GLY G 2 80 ? 56.183 130.591 66.289 1.00 146.27 78 GLY D O 1
ATOM 10396 N N . GLN G 2 81 ? 56.880 129.136 64.722 1.00 146.91 79 GLN D N 1
ATOM 10397 C CA . GLN G 2 81 ? 56.709 127.990 65.607 1.00 145.57 79 GLN D CA 1
ATOM 10398 C C . GLN G 2 81 ? 57.715 127.968 66.752 1.00 143.03 79 GLN D C 1
ATOM 10399 O O . GLN G 2 81 ? 57.493 127.255 67.736 1.00 148.01 79 GLN D O 1
ATOM 10405 N N . VAL G 2 82 ? 58.810 128.719 66.649 1.00 143.46 80 VAL D N 1
ATOM 10406 C CA . VAL G 2 82 ? 59.757 128.807 67.758 1.00 152.50 80 VAL D CA 1
ATOM 10407 C C . VAL G 2 82 ? 59.129 129.559 68.928 1.00 147.93 80 VAL D C 1
ATOM 10408 O O . VAL G 2 82 ? 59.002 129.030 70.044 1.00 151.51 80 VAL D O 1
ATOM 10412 N N . GLU G 2 83 ? 58.706 130.801 68.678 1.00 148.30 81 GLU D N 1
ATOM 10413 C CA . GLU G 2 83 ? 58.099 131.610 69.728 1.00 168.13 81 GLU D CA 1
ATOM 10414 C C . GLU G 2 83 ? 56.765 131.024 70.170 1.00 169.80 81 GLU D C 1
ATOM 10415 O O . GLU G 2 83 ? 56.450 131.024 71.365 1.00 192.30 81 GLU D O 1
ATOM 10421 N N . LYS G 2 84 ? 55.965 130.527 69.222 1.00 157.99 82 LYS D N 1
ATOM 10422 C CA . LYS G 2 84 ? 54.736 129.832 69.592 1.00 150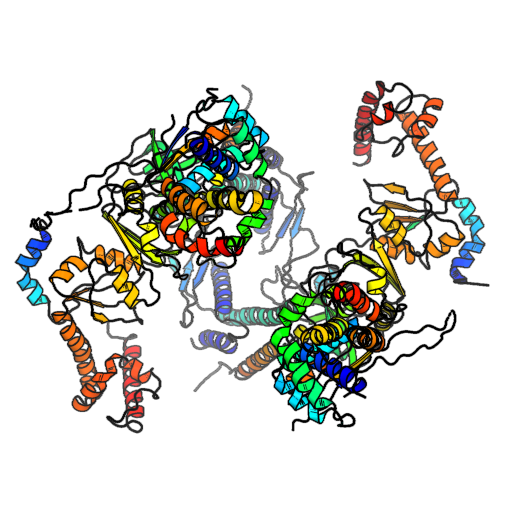.17 82 LYS D CA 1
ATOM 10423 C C . LYS G 2 84 ? 55.026 128.621 70.465 1.00 145.44 82 LYS D C 1
ATOM 10424 O O . LYS G 2 84 ? 54.237 128.299 71.360 1.00 166.88 82 LYS D O 1
ATOM 10430 N N . ALA G 2 85 ? 56.149 127.944 70.222 1.00 154.60 83 ALA D N 1
ATOM 10431 C CA . ALA G 2 85 ? 56.517 126.782 71.024 1.00 158.87 83 ALA D CA 1
ATOM 10432 C C . ALA G 2 85 ? 56.838 127.185 72.459 1.00 146.63 83 ALA D C 1
ATOM 10433 O O . ALA G 2 85 ? 56.153 126.769 73.409 1.00 141.74 83 ALA D O 1
ATOM 10435 N N . VAL G 2 86 ? 57.879 128.010 72.630 1.00 149.80 84 VAL D N 1
ATOM 10436 C CA . VAL G 2 86 ? 58.270 128.457 73.966 1.00 144.95 84 VAL D CA 1
ATOM 10437 C C . VAL G 2 86 ? 57.092 129.098 74.687 1.00 140.45 84 VAL D C 1
ATOM 10438 O O . VAL G 2 86 ? 56.965 128.985 75.914 1.00 137.92 84 VAL D O 1
ATOM 10442 N N . LEU G 2 87 ? 56.194 129.743 73.941 1.00 145.38 85 LEU D N 1
ATOM 10443 C CA . LEU G 2 87 ? 55.020 130.350 74.557 1.00 147.53 85 LEU D CA 1
ATOM 10444 C C . LEU G 2 87 ? 54.022 129.298 75.022 1.00 145.16 85 LEU D C 1
ATOM 10445 O O . LEU G 2 87 ? 53.419 129.441 76.093 1.00 145.17 85 LEU D O 1
ATOM 10450 N N . ARG G 2 88 ? 53.814 128.246 74.225 1.00 146.04 86 ARG D N 1
ATOM 10451 C CA . ARG G 2 88 ? 52.907 127.180 74.638 1.00 134.54 86 ARG D CA 1
ATOM 10452 C C . ARG G 2 88 ? 53.386 126.530 75.932 1.00 143.57 86 ARG D C 1
ATOM 10453 O O . ARG G 2 88 ? 52.620 126.403 76.900 1.00 145.86 86 ARG D O 1
ATOM 10461 N N . ILE G 2 89 ? 54.662 126.135 75.982 1.00 154.86 87 ILE D N 1
ATOM 10462 C CA . ILE G 2 89 ? 55.161 125.474 77.188 1.00 142.74 87 ILE D CA 1
ATOM 10463 C C . ILE G 2 89 ? 55.160 126.439 78.372 1.00 140.07 87 ILE D C 1
ATOM 10464 O O . ILE G 2 89 ? 54.649 126.118 79.455 1.00 154.03 87 ILE D O 1
ATOM 10469 N N . ALA G 2 90 ? 55.728 127.635 78.184 1.00 131.84 88 ALA D N 1
ATOM 10470 C CA . ALA G 2 90 ? 55.817 128.593 79.282 1.00 131.58 88 ALA D CA 1
ATOM 10471 C C . ALA G 2 90 ? 54.438 128.942 79.827 1.00 149.76 88 ALA D C 1
ATOM 10472 O O . ALA G 2 90 ? 54.273 129.154 81.034 1.00 177.74 88 ALA D O 1
ATOM 10474 N N . LEU G 2 91 ? 53.431 128.991 78.954 1.00 149.77 89 LEU D N 1
ATOM 10475 C CA . LEU G 2 91 ? 52.071 129.259 79.409 1.00 150.58 89 LEU D CA 1
ATOM 10476 C C . LEU G 2 91 ? 51.500 128.072 80.175 1.00 155.78 89 LEU D C 1
ATOM 10477 O O . LEU G 2 91 ? 50.790 128.253 81.172 1.00 160.94 89 LEU D O 1
ATOM 10482 N N . TYR G 2 92 ? 51.793 126.848 79.721 1.00 160.28 90 TYR D N 1
ATOM 10483 C CA . TYR G 2 92 ? 51.334 125.660 80.439 1.00 176.73 90 TYR D CA 1
ATOM 10484 C C . TYR G 2 92 ? 51.899 125.611 81.857 1.00 178.52 90 TYR D C 1
ATOM 10485 O O . TYR G 2 92 ? 51.197 125.227 82.808 1.00 185.31 90 TYR D O 1
ATOM 10494 N N . GLU G 2 93 ? 53.172 125.995 82.015 1.00 176.49 91 GLU D N 1
ATOM 10495 C CA . GLU G 2 93 ? 53.794 126.014 83.337 1.00 172.77 91 GLU D CA 1
ATOM 10496 C C . GLU G 2 93 ? 53.021 126.884 84.319 1.00 174.75 91 GLU D C 1
ATOM 10497 O O . GLU G 2 93 ? 53.040 126.626 85.528 1.00 196.00 91 GLU D O 1
ATOM 10503 N N . LEU G 2 94 ? 52.344 127.916 83.817 1.00 165.47 92 LEU D N 1
ATOM 10504 C CA . LEU G 2 94 ? 51.573 128.804 84.679 1.00 171.33 92 LEU D CA 1
ATOM 10505 C C . LEU G 2 94 ? 50.441 128.057 85.374 1.00 178.02 92 LEU D C 1
ATOM 10506 O O . LEU G 2 94 ? 50.225 128.215 86.581 1.00 189.27 92 LEU D O 1
ATOM 10511 N N . SER G 2 95 ? 49.706 127.237 84.624 1.00 175.94 93 SER D N 1
ATOM 10512 C CA . SER G 2 95 ? 48.494 126.621 85.145 1.00 170.92 93 SER D CA 1
ATOM 10513 C C . SER G 2 95 ? 48.727 125.264 85.793 1.00 181.34 93 SER D C 1
ATOM 10514 O O . SER G 2 95 ? 48.012 124.916 86.739 1.00 196.34 93 SER D O 1
ATOM 10517 N N . LYS G 2 96 ? 49.699 124.478 85.321 1.00 180.56 94 LYS D N 1
ATOM 10518 C CA . LYS G 2 96 ? 49.832 123.109 85.811 1.00 183.39 94 LYS D CA 1
ATOM 10519 C C . LYS G 2 96 ? 51.014 122.911 86.757 1.00 188.06 94 LYS D C 1
ATOM 10520 O O . LYS G 2 96 ? 51.422 121.770 86.994 1.00 185.94 94 LYS D O 1
ATOM 10526 N N . ARG G 2 97 ? 51.557 123.987 87.326 1.00 189.98 95 ARG D N 1
ATOM 10527 C CA . ARG G 2 97 ? 52.695 123.877 88.237 1.00 187.10 95 ARG D CA 1
ATOM 10528 C C . ARG G 2 97 ? 52.589 124.943 89.320 1.00 194.89 95 ARG D C 1
ATOM 10529 O O . ARG G 2 97 ? 52.677 126.140 89.029 1.00 189.51 95 ARG D O 1
ATOM 10537 N N . SER G 2 98 ? 52.415 124.503 90.567 1.00 203.82 96 SER D N 1
ATOM 10538 C CA . SER G 2 98 ? 52.452 125.390 91.721 1.00 209.48 96 SER D CA 1
ATOM 10539 C C . SER G 2 98 ? 53.748 125.276 92.512 1.00 214.39 96 SER D C 1
ATOM 10540 O O . SER G 2 98 ? 54.067 126.186 93.285 1.00 225.24 96 SER D O 1
ATOM 10543 N N . ASP G 2 99 ? 54.501 124.189 92.329 1.00 215.24 97 ASP D N 1
ATOM 10544 C CA . ASP G 2 99 ? 55.796 123.995 92.969 1.00 215.50 97 ASP D CA 1
ATOM 10545 C C . ASP G 2 99 ? 56.928 124.713 92.245 1.00 207.35 97 ASP D C 1
ATOM 10546 O O . ASP G 2 99 ? 58.102 124.410 92.491 1.00 212.25 97 ASP D O 1
ATOM 10551 N N . VAL G 2 100 ? 56.606 125.648 91.358 1.00 207.09 98 VAL D N 1
ATOM 10552 C CA . VAL G 2 100 ? 57.590 126.376 90.570 1.00 202.82 98 VAL D CA 1
ATOM 10553 C C . VAL G 2 100 ? 57.422 127.857 90.880 1.00 209.50 98 VAL D C 1
ATOM 10554 O O . VAL G 2 100 ? 56.295 128.353 90.875 1.00 213.19 98 VAL D O 1
ATOM 10558 N N . PRO G 2 101 ? 58.497 128.588 91.172 1.00 207.99 99 PRO D N 1
ATOM 10559 C CA . PRO G 2 101 ? 58.360 130.029 91.418 1.00 201.98 99 PRO D CA 1
ATOM 10560 C C . PRO G 2 101 ? 57.773 130.737 90.205 1.00 195.90 99 PRO D C 1
ATOM 10561 O O . PRO G 2 101 ? 58.154 130.468 89.064 1.00 197.50 99 PRO D O 1
ATOM 10565 N N . TYR G 2 102 ? 56.819 131.636 90.467 1.00 192.87 100 TYR D N 1
ATOM 10566 C CA . TYR G 2 102 ? 56.144 132.344 89.382 1.00 185.57 100 TYR D CA 1
ATOM 10567 C C . TYR G 2 102 ? 57.133 133.126 88.521 1.00 184.49 100 TYR D C 1
ATOM 10568 O O . TYR G 2 102 ? 57.049 133.102 87.285 1.00 193.20 100 TYR D O 1
ATOM 10577 N N . LYS G 2 103 ? 58.075 133.827 89.158 1.00 183.83 101 LYS D N 1
ATOM 10578 C CA . LYS G 2 103 ? 59.030 134.657 88.430 1.00 193.56 101 LYS D CA 1
ATOM 10579 C C . LYS G 2 103 ? 60.101 133.817 87.739 1.00 194.46 101 LYS D C 1
ATOM 10580 O O . LYS G 2 103 ? 60.415 134.042 86.563 1.00 195.46 101 LYS D O 1
ATOM 10586 N N . VAL G 2 104 ? 60.665 132.839 88.457 1.00 199.06 102 VAL D N 1
ATOM 10587 C CA . VAL G 2 104 ? 61.815 132.089 87.955 1.00 206.54 102 VAL D CA 1
ATOM 10588 C C . VAL G 2 104 ? 61.457 131.334 86.679 1.00 208.53 102 VAL D C 1
ATOM 10589 O O . VAL G 2 104 ? 62.228 131.323 85.713 1.00 211.05 102 VAL D O 1
ATOM 10593 N N . ALA G 2 105 ? 60.287 130.688 86.653 1.00 201.05 103 ALA D N 1
ATOM 10594 C CA . ALA G 2 105 ? 59.890 129.932 85.467 1.00 185.51 103 ALA D CA 1
ATOM 10595 C C . ALA G 2 105 ? 59.672 130.844 84.268 1.00 179.77 103 ALA D C 1
ATOM 10596 O O . ALA G 2 105 ? 60.008 130.481 83.135 1.00 172.60 103 ALA D O 1
ATOM 10598 N N . ILE G 2 106 ? 59.106 132.029 84.495 1.00 179.75 104 ILE D N 1
ATOM 10599 C CA . ILE G 2 106 ? 58.776 132.912 83.382 1.00 178.37 104 ILE D CA 1
ATOM 10600 C C . ILE G 2 106 ? 60.037 133.548 82.807 1.00 180.60 104 ILE D C 1
ATOM 10601 O O . ILE G 2 106 ? 60.231 133.572 81.589 1.00 178.63 104 ILE D O 1
ATOM 10606 N N . ASN G 2 107 ? 60.913 134.074 83.670 1.00 188.51 105 ASN D N 1
ATOM 10607 C CA . ASN G 2 107 ? 62.123 134.730 83.175 1.00 194.72 105 ASN D CA 1
ATOM 10608 C C . ASN G 2 107 ? 63.128 133.711 82.647 1.00 191.50 105 ASN D C 1
ATOM 10609 O O . ASN G 2 107 ? 63.634 133.837 81.520 1.00 195.70 105 ASN D O 1
ATOM 10614 N N . GLU G 2 108 ? 63.432 132.691 83.453 1.00 184.55 106 GLU D N 1
ATOM 10615 C CA . GLU G 2 108 ? 64.262 131.597 82.966 1.00 176.85 106 GLU D CA 1
ATOM 10616 C C . GLU G 2 108 ? 63.669 130.984 81.707 1.00 187.15 106 GLU D C 1
ATOM 10617 O O . GLU G 2 108 ? 64.400 130.437 80.876 1.00 193.85 106 GLU D O 1
ATOM 10623 N N . ALA G 2 109 ? 62.351 131.084 81.541 1.00 186.38 107 ALA D N 1
ATOM 10624 C CA . ALA G 2 109 ? 61.726 130.672 80.292 1.00 186.46 107 ALA D CA 1
ATOM 10625 C C . ALA G 2 109 ? 61.961 131.689 79.180 1.00 173.44 107 ALA D C 1
ATOM 10626 O O . ALA G 2 109 ? 61.995 131.313 78.003 1.00 160.84 107 ALA D O 1
ATOM 10628 N N . ILE G 2 110 ? 62.119 132.971 79.525 1.00 178.54 108 ILE D N 1
ATOM 10629 C CA . ILE G 2 110 ? 62.527 133.955 78.526 1.00 165.98 108 ILE D CA 1
ATOM 10630 C C . ILE G 2 110 ? 63.910 133.615 77.991 1.00 165.85 108 ILE D C 1
ATOM 10631 O O . ILE G 2 110 ? 64.195 133.812 76.803 1.00 172.31 108 ILE D O 1
ATOM 10636 N N . GLU G 2 111 ? 64.782 133.073 78.848 1.00 174.61 109 GLU D N 1
ATOM 10637 C CA . GLU G 2 111 ? 66.085 132.623 78.364 1.00 178.83 109 GLU D CA 1
ATOM 10638 C C . GLU G 2 111 ? 65.956 131.556 77.283 1.00 181.55 109 GLU D C 1
ATOM 10639 O O . GLU G 2 111 ? 66.810 131.473 76.393 1.00 184.47 109 GLU D O 1
ATOM 10645 N N . LEU G 2 112 ? 64.909 130.727 77.346 1.00 174.57 110 LEU D N 1
ATOM 10646 C CA . LEU G 2 112 ? 64.692 129.719 76.311 1.00 165.48 110 LEU D CA 1
ATOM 10647 C C . LEU G 2 112 ? 64.560 130.367 74.938 1.00 163.07 110 LEU D C 1
ATOM 10648 O O . LEU G 2 112 ? 65.272 130.004 73.993 1.00 158.52 110 LEU D O 1
ATOM 10653 N N . ALA G 2 113 ? 63.653 131.336 74.811 1.00 165.43 111 ALA D N 1
ATOM 10654 C CA . ALA G 2 113 ? 63.488 132.038 73.546 1.00 153.77 111 ALA D CA 1
ATOM 10655 C C . ALA G 2 113 ? 64.670 132.941 73.225 1.00 156.80 111 ALA D C 1
ATOM 10656 O O . ALA G 2 113 ? 64.854 133.302 72.060 1.00 148.24 111 ALA D O 1
ATOM 10658 N N . LYS G 2 114 ? 65.470 133.327 74.223 1.00 173.60 112 LYS D N 1
ATOM 10659 C CA . LYS G 2 114 ? 66.708 134.034 73.908 1.00 161.29 112 LYS D CA 1
ATOM 10660 C C . LYS G 2 114 ? 67.699 133.110 73.213 1.00 148.51 112 LYS D C 1
ATOM 10661 O O . LYS G 2 114 ? 68.367 133.513 72.254 1.00 144.30 112 LYS D O 1
ATOM 10667 N N . SER G 2 115 ? 67.792 131.859 73.674 1.00 155.47 113 SER D N 1
ATOM 10668 C CA . SER G 2 115 ? 68.728 130.907 73.086 1.00 151.20 113 SER D CA 1
ATOM 10669 C C . SER G 2 115 ? 68.237 130.375 71.742 1.00 148.84 113 SER D C 1
ATOM 10670 O O . SER G 2 115 ? 69.041 130.172 70.825 1.00 140.30 113 SER D O 1
ATOM 10673 N N . PHE G 2 116 ? 66.930 130.156 71.592 1.00 139.82 114 PHE D N 1
ATOM 10674 C CA . PHE G 2 116 ? 66.382 129.522 70.399 1.00 123.30 114 PHE D CA 1
ATOM 10675 C C . PHE G 2 116 ? 65.630 130.488 69.497 1.00 118.10 114 PHE D C 1
ATOM 10676 O O . PHE G 2 116 ? 65.177 130.083 68.420 1.00 114.98 114 PHE D O 1
ATOM 10684 N N . GLY G 2 117 ? 65.489 131.746 69.900 1.00 125.39 115 GLY D N 1
ATOM 10685 C CA . GLY G 2 117 ? 64.655 132.660 69.155 1.00 132.98 115 GLY D CA 1
ATOM 10686 C C . GLY G 2 117 ? 65.256 133.030 67.812 1.00 117.00 115 GLY D C 1
ATOM 10687 O O . GLY G 2 117 ? 66.469 132.986 67.605 1.00 121.09 115 GLY D O 1
ATOM 10688 N N . ALA G 2 118 ? 64.368 133.388 66.885 1.00 118.41 116 ALA D N 1
ATOM 10689 C CA . ALA G 2 118 ? 64.768 133.876 65.574 1.00 143.21 116 ALA D CA 1
ATOM 10690 C C . ALA G 2 118 ? 65.825 134.966 65.695 1.00 146.78 116 ALA D C 1
ATOM 10691 O O . ALA G 2 118 ? 66.971 134.800 65.261 1.00 148.03 116 ALA D O 1
ATOM 10693 N N . GLU G 2 119 ? 65.451 136.081 66.317 1.00 139.10 117 GLU D N 1
ATOM 10694 C CA . GLU G 2 119 ? 66.395 137.156 66.608 1.00 148.05 117 GLU D CA 1
ATOM 10695 C C . GLU G 2 119 ? 65.752 138.035 67.667 1.00 155.31 117 GLU D C 1
ATOM 10696 O O . GLU G 2 119 ? 64.821 138.789 67.363 1.00 157.95 117 GLU D O 1
ATOM 10702 N N . ASP G 2 120 ? 66.240 137.922 68.904 1.00 161.50 118 ASP D N 1
ATOM 10703 C CA . ASP G 2 120 ? 65.657 138.629 70.044 1.00 162.17 118 ASP D CA 1
ATOM 10704 C C . ASP G 2 120 ? 64.180 138.282 70.204 1.00 163.45 118 ASP D C 1
ATOM 10705 O O . ASP G 2 120 ? 63.356 139.122 70.583 1.00 163.60 118 ASP D O 1
ATOM 10710 N N . SER G 2 121 ? 63.840 137.027 69.905 1.00 157.24 119 SER D N 1
ATOM 10711 C CA . SER G 2 121 ? 62.469 136.560 70.068 1.00 152.66 119 SER D CA 1
ATOM 10712 C C . SER G 2 121 ? 62.047 136.524 71.527 1.00 155.19 119 SER D C 1
ATOM 10713 O O . SER G 2 121 ? 60.845 136.537 71.817 1.00 162.51 119 SER D O 1
ATOM 10716 N N . HIS G 2 122 ? 63.013 136.483 72.445 1.00 159.30 120 HIS D N 1
ATOM 10717 C CA . HIS G 2 122 ? 62.695 136.470 73.866 1.00 163.56 120 HIS D CA 1
ATOM 10718 C C . HIS G 2 122 ? 61.980 137.741 74.294 1.00 171.44 120 HIS D C 1
ATOM 10719 O O . HIS G 2 122 ? 61.215 137.721 75.264 1.00 174.97 120 HIS D O 1
ATOM 10726 N N . LYS G 2 123 ? 62.229 138.858 73.604 1.00 167.50 121 LYS D N 1
ATOM 10727 C CA . LYS G 2 123 ? 61.539 140.100 73.935 1.00 158.80 121 LYS D CA 1
ATOM 10728 C C . LYS G 2 123 ? 60.032 139.962 73.752 1.00 159.15 121 LYS D C 1
ATOM 10729 O O . LYS G 2 123 ? 59.257 140.586 74.485 1.00 165.18 121 LYS D O 1
ATOM 10735 N N . PHE G 2 124 ? 59.602 139.141 72.793 1.00 156.18 122 PHE D N 1
ATOM 10736 C CA . PHE G 2 124 ? 58.184 138.831 72.651 1.00 155.79 122 PHE D CA 1
ATOM 10737 C C . PHE G 2 124 ? 57.658 138.135 73.900 1.00 161.82 122 PHE D C 1
ATOM 10738 O O . PHE G 2 124 ? 56.662 138.563 74.497 1.00 171.30 122 PHE D O 1
ATOM 10746 N N . VAL G 2 125 ? 58.325 137.054 74.308 1.00 154.18 123 VAL D N 1
ATOM 10747 C CA . VAL G 2 125 ? 57.907 136.298 75.485 1.00 156.54 123 VAL D CA 1
ATOM 10748 C C . VAL G 2 125 ? 57.859 137.202 76.707 1.00 160.24 123 VAL D C 1
ATOM 10749 O O . VAL G 2 125 ? 56.962 137.086 77.554 1.00 162.83 123 VAL D O 1
ATOM 10753 N N . ASN G 2 126 ? 58.828 138.111 76.822 1.00 163.58 124 ASN D N 1
ATOM 10754 C CA . ASN G 2 126 ? 58.770 139.119 77.870 1.00 169.14 124 ASN D CA 1
ATOM 10755 C C . ASN G 2 126 ? 57.515 139.967 77.727 1.00 168.33 124 ASN D C 1
ATOM 10756 O O . ASN G 2 126 ? 56.873 140.324 78.726 1.00 173.64 124 ASN D O 1
ATOM 10761 N N . GLY G 2 127 ? 57.149 140.314 76.488 1.00 166.52 125 GLY D N 1
ATOM 10762 C CA . GLY G 2 127 ? 55.881 140.992 76.291 1.00 173.33 125 GLY D CA 1
ATOM 10763 C C . GLY G 2 127 ? 54.701 140.161 76.747 1.00 173.13 125 GLY D C 1
ATOM 10764 O O . GLY G 2 127 ? 53.640 140.711 77.079 1.00 174.23 125 GLY D O 1
ATOM 10765 N N . VAL G 2 128 ? 54.860 138.837 76.760 1.00 167.72 126 VAL D N 1
ATOM 10766 C CA . VAL G 2 128 ? 53.832 137.991 77.350 1.00 161.51 126 VAL D CA 1
ATOM 10767 C C . VAL G 2 128 ? 53.878 138.051 78.874 1.00 179.29 126 VAL D C 1
ATOM 10768 O O . VAL G 2 128 ? 52.839 137.918 79.536 1.00 186.61 126 VAL D O 1
ATOM 10772 N N . LEU G 2 129 ? 55.059 138.284 79.458 1.00 182.86 127 LEU D N 1
ATOM 10773 C CA . LEU G 2 129 ? 55.126 138.490 80.905 1.00 186.86 127 LEU D CA 1
ATOM 10774 C C . LEU G 2 129 ? 54.275 139.677 81.338 1.00 192.29 127 LEU D C 1
ATOM 10775 O O . LEU G 2 129 ? 53.776 139.704 82.470 1.00 197.02 127 LEU D O 1
ATOM 10780 N N . ASP G 2 130 ? 54.095 140.663 80.456 1.00 193.78 128 ASP D N 1
ATOM 10781 C CA . ASP G 2 130 ? 53.157 141.744 80.735 1.00 197.96 128 ASP D CA 1
ATOM 10782 C C . ASP G 2 130 ? 51.755 141.195 80.965 1.00 211.06 128 ASP D C 1
ATOM 10783 O O . ASP G 2 130 ? 51.079 141.565 81.932 1.00 234.93 128 ASP D O 1
ATOM 10788 N N . LYS G 2 131 ? 51.303 140.305 80.078 1.00 206.33 129 LYS D N 1
ATOM 10789 C CA . LYS G 2 131 ? 50.027 139.624 80.255 1.00 210.60 129 LYS D CA 1
ATOM 10790 C C . LYS G 2 131 ? 50.126 138.441 81.215 1.00 219.94 129 LYS D C 1
ATOM 10791 O O . LYS G 2 131 ? 49.104 138.020 81.768 1.00 209.34 129 LYS D O 1
ATOM 10797 N N . ALA G 2 132 ? 51.327 137.907 81.445 1.00 224.30 130 ALA D N 1
ATOM 10798 C CA . ALA G 2 132 ? 51.476 136.840 82.428 1.00 217.17 130 ALA D CA 1
ATOM 10799 C C . ALA G 2 132 ? 51.352 137.340 83.861 1.00 219.42 130 ALA D C 1
ATOM 10800 O O . ALA G 2 132 ? 51.279 136.517 84.780 1.00 215.80 130 ALA D O 1
ATOM 10802 N N . ALA G 2 133 ? 51.327 138.657 84.074 1.00 226.29 131 ALA D N 1
ATOM 10803 C CA . ALA G 2 133 ? 51.198 139.228 85.411 1.00 228.72 131 ALA D CA 1
ATOM 10804 C C . ALA G 2 133 ? 49.747 139.256 85.896 1.00 231.98 131 ALA D C 1
ATOM 10805 O O . ALA G 2 133 ? 49.494 138.886 87.050 1.00 228.55 131 ALA D O 1
ATOM 10807 N N . PRO G 2 134 ? 48.765 139.681 85.088 1.00 231.18 132 PRO D N 1
ATOM 10808 C CA . PRO G 2 134 ? 47.380 139.675 85.593 1.00 218.87 132 PRO D CA 1
ATOM 10809 C C . PRO G 2 134 ? 46.824 138.291 85.892 1.00 213.50 132 PRO D C 1
ATOM 10810 O O . PRO G 2 134 ? 45.962 138.161 86.770 1.00 221.13 132 PRO D O 1
ATOM 10814 N N . VAL G 2 135 ? 47.279 137.251 85.190 1.00 204.93 133 VAL D N 1
ATOM 10815 C CA . VAL G 2 135 ? 46.659 135.938 85.338 1.00 200.12 133 VAL D CA 1
ATOM 10816 C C . VAL G 2 135 ? 47.038 135.286 86.667 1.00 213.18 133 VAL D C 1
ATOM 10817 O O . VAL G 2 135 ? 46.224 134.572 87.267 1.00 223.92 133 VAL D O 1
ATOM 10821 N N . ILE G 2 136 ? 48.248 135.531 87.167 1.00 214.78 134 ILE D N 1
ATOM 10822 C CA . ILE G 2 136 ? 48.706 134.970 88.435 1.00 200.55 134 ILE D CA 1
ATOM 10823 C C . ILE G 2 136 ? 49.068 136.117 89.370 1.00 195.41 134 ILE D C 1
ATOM 10824 O O . ILE G 2 136 ? 49.838 137.009 88.999 1.00 196.90 134 ILE D O 1
ATOM 10829 N N . ARG G 2 137 ? 48.524 136.081 90.587 1.00 191.65 135 ARG D N 1
ATOM 10830 C CA . ARG G 2 137 ? 48.660 137.175 91.544 1.00 182.76 135 ARG D CA 1
ATOM 10831 C C . ARG G 2 137 ? 50.020 137.211 92.242 1.00 171.65 135 ARG D C 1
ATOM 10832 O O . ARG G 2 137 ? 50.520 138.306 92.530 1.00 168.84 135 ARG D O 1
ATOM 10840 N N . PRO G 2 138 ? 50.650 136.060 92.555 1.00 171.53 136 PRO D N 1
ATOM 10841 C CA . PRO G 2 138 ? 52.042 136.138 93.018 1.00 166.84 136 PRO D CA 1
ATOM 10842 C C . PRO G 2 138 ? 52.982 136.878 92.064 1.00 171.85 136 PRO D C 1
ATOM 10843 O O . PRO G 2 138 ? 52.670 137.030 90.882 1.00 178.57 136 PRO D O 1
ATOM 10847 N N . GLN H 3 7 ? 67.543 97.096 48.779 1.00 198.55 2 GLN E N 1
ATOM 10848 C CA . GLN H 3 7 ? 66.631 97.137 49.916 1.00 208.46 2 GLN E CA 1
ATOM 10849 C C . GLN H 3 7 ? 66.333 98.580 50.313 1.00 206.27 2 GLN E C 1
ATOM 10850 O O . GLN H 3 7 ? 66.748 99.515 49.628 1.00 196.52 2 GLN E O 1
ATOM 10856 N N . ASN H 3 8 ? 65.613 98.758 51.417 1.00 210.37 3 ASN E N 1
ATOM 10857 C CA . ASN H 3 8 ? 65.229 100.078 51.903 1.00 199.48 3 ASN E CA 1
ATOM 10858 C C . ASN H 3 8 ? 65.978 100.379 53.194 1.00 183.50 3 ASN E C 1
ATOM 10859 O O . ASN H 3 8 ? 65.914 99.600 54.151 1.00 180.20 3 ASN E O 1
ATOM 10864 N N . GLN H 3 9 ? 66.680 101.509 53.213 1.00 175.38 4 GLN E N 1
ATOM 10865 C CA . GLN H 3 9 ? 67.433 101.973 54.367 1.00 169.73 4 GLN E CA 1
ATOM 10866 C C . GLN H 3 9 ? 67.006 103.399 54.691 1.00 159.94 4 GLN E C 1
ATOM 10867 O O . GLN H 3 9 ? 66.307 104.052 53.911 1.00 156.50 4 GLN E O 1
ATOM 10873 N N . ARG H 3 10 ? 67.432 103.885 55.853 1.00 168.79 5 ARG E N 1
ATOM 10874 C CA . ARG H 3 10 ? 66.996 105.175 56.370 1.00 166.60 5 ARG E CA 1
ATOM 10875 C C . ARG H 3 10 ? 68.206 106.059 56.640 1.00 178.92 5 ARG E C 1
ATOM 10876 O O . ARG H 3 10 ? 69.160 105.628 57.296 1.00 188.88 5 ARG E O 1
ATOM 10884 N N . ILE H 3 11 ? 68.161 107.292 56.135 1.00 172.92 6 ILE E N 1
ATOM 10885 C CA . ILE H 3 11 ? 69.242 108.259 56.288 1.00 169.88 6 ILE E CA 1
ATOM 10886 C C . ILE H 3 11 ? 68.650 109.590 56.730 1.00 160.66 6 ILE E C 1
ATOM 10887 O O . ILE H 3 11 ? 67.743 110.117 56.078 1.00 152.78 6 ILE E O 1
ATOM 10892 N N . ARG H 3 12 ? 69.182 110.144 57.816 1.00 163.72 7 ARG E N 1
ATOM 10893 C CA . ARG H 3 12 ? 68.688 111.405 58.345 1.00 157.13 7 ARG E CA 1
ATOM 10894 C C . ARG H 3 12 ? 69.147 112.573 57.475 1.00 145.34 7 ARG E C 1
ATOM 10895 O O . ARG H 3 12 ? 70.004 112.439 56.598 1.00 144.77 7 ARG E O 1
ATOM 10903 N N . ILE H 3 13 ? 68.557 113.738 57.734 1.00 135.76 8 ILE E N 1
ATOM 10904 C CA . ILE H 3 13 ? 68.875 114.965 57.012 1.00 129.05 8 ILE E CA 1
ATOM 10905 C C . ILE H 3 13 ? 68.924 116.109 58.006 1.00 129.42 8 ILE E C 1
ATOM 10906 O O . ILE H 3 13 ? 67.948 116.368 58.717 1.00 135.23 8 ILE E O 1
ATOM 10911 N N . ARG H 3 14 ? 70.041 116.808 58.037 1.00 137.29 9 ARG E N 1
ATOM 10912 C CA . ARG H 3 14 ? 70.143 118.027 58.816 1.00 138.80 9 ARG E CA 1
ATOM 10913 C C . ARG H 3 14 ? 69.842 119.219 57.925 1.00 113.82 9 ARG E C 1
ATOM 10914 O O . ARG H 3 14 ? 70.049 119.166 56.713 1.00 113.88 9 ARG E O 1
ATOM 10922 N N . LEU H 3 15 ? 69.389 120.309 58.537 1.00 117.52 10 LEU E N 1
ATOM 10923 C CA . LEU H 3 15 ? 69.114 121.540 57.811 1.00 119.29 10 LEU E CA 1
ATOM 10924 C C . LEU H 3 15 ? 69.657 122.711 58.616 1.00 104.95 10 LEU E C 1
ATOM 10925 O O . LEU H 3 15 ? 69.630 122.695 59.849 1.00 107.43 10 LEU E O 1
ATOM 10930 N N . LYS H 3 16 ? 70.172 123.717 57.901 1.00 95.27 11 LYS E N 1
ATOM 10931 C CA . LYS H 3 16 ? 70.975 124.775 58.506 1.00 88.35 11 LYS E CA 1
ATOM 10932 C C . LYS H 3 16 ? 71.088 125.986 57.588 1.00 87.86 11 LYS E C 1
ATOM 10933 O O . LYS H 3 16 ? 71.489 125.870 56.424 1.00 96.42 11 LYS E O 1
ATOM 10939 N N . ALA H 3 17 ? 70.721 127.153 58.096 1.00 77.78 12 ALA E N 1
ATOM 10940 C CA . ALA H 3 17 ? 70.812 128.355 57.287 1.00 78.27 12 ALA E CA 1
ATOM 10941 C C . ALA H 3 17 ? 70.901 129.564 58.199 1.00 77.35 12 ALA E C 1
ATOM 10942 O O . ALA H 3 17 ? 70.733 129.474 59.419 1.00 90.28 12 ALA E O 1
ATOM 10944 N N . PHE H 3 18 ? 71.182 130.705 57.575 1.00 77.96 13 PHE E N 1
ATOM 10945 C CA . PHE H 3 18 ? 71.239 131.956 58.313 1.00 90.54 13 PHE E CA 1
ATOM 10946 C C . PHE H 3 18 ? 69.853 132.382 58.780 1.00 110.80 13 PHE E C 1
ATOM 10947 O O . PHE H 3 18 ? 69.687 132.825 59.923 1.00 139.18 13 PHE E O 1
ATOM 10955 N N . ASP H 3 19 ? 68.846 132.233 57.920 1.00 106.35 14 ASP E N 1
ATOM 10956 C CA . ASP H 3 19 ? 67.512 132.758 58.179 1.00 99.74 14 ASP E CA 1
ATOM 10957 C C . ASP H 3 19 ? 66.609 131.686 58.773 1.00 95.40 14 ASP E C 1
ATOM 10958 O O . ASP H 3 19 ? 66.597 130.541 58.312 1.00 93.97 14 ASP E O 1
ATOM 10963 N N . HIS H 3 20 ? 65.834 132.082 59.781 1.00 98.63 15 HIS E N 1
ATOM 10964 C CA . HIS H 3 20 ? 64.898 131.168 60.425 1.00 94.95 15 HIS E CA 1
ATOM 10965 C C . HIS H 3 20 ? 63.648 130.962 59.577 1.00 93.92 15 HIS E C 1
ATOM 10966 O O . HIS H 3 20 ? 63.058 129.872 59.570 1.00 96.82 15 HIS E O 1
ATOM 10973 N N . ARG H 3 21 ? 63.225 132.008 58.865 1.00 91.45 16 ARG E N 1
ATOM 10974 C CA . ARG H 3 21 ? 62.072 131.907 57.977 1.00 76.32 16 ARG E CA 1
ATOM 10975 C C . ARG H 3 21 ? 62.271 130.798 56.952 1.00 80.28 16 ARG E C 1
ATOM 10976 O O . ARG H 3 21 ? 61.456 129.873 56.835 1.00 90.82 16 ARG E O 1
ATOM 10984 N N . LEU H 3 22 ? 63.375 130.876 56.210 1.00 77.29 17 LEU E N 1
ATOM 10985 C CA . LEU H 3 22 ? 63.613 129.961 55.101 1.00 81.88 17 LEU E CA 1
ATOM 10986 C C . LEU H 3 22 ? 63.806 128.530 55.582 1.00 82.74 17 LEU E C 1
ATOM 10987 O O . LEU H 3 22 ? 63.457 127.585 54.865 1.00 76.92 17 LEU E O 1
ATOM 10992 N N . ILE H 3 23 ? 64.348 128.344 56.787 1.00 92.78 18 ILE E N 1
ATOM 10993 C CA . ILE H 3 23 ? 64.516 126.988 57.293 1.00 115.61 18 ILE E CA 1
ATOM 10994 C C . ILE H 3 23 ? 63.190 126.435 57.799 1.00 109.00 18 ILE E C 1
ATOM 10995 O O . ILE H 3 23 ? 62.900 125.252 57.615 1.00 104.16 18 ILE E O 1
ATOM 11000 N N . ASP H 3 24 ? 62.352 127.268 58.423 1.00 102.39 19 ASP E N 1
ATOM 11001 C CA . ASP H 3 24 ? 61.028 126.793 58.820 1.00 105.43 19 ASP E CA 1
ATOM 11002 C C . ASP H 3 24 ? 60.215 126.368 57.601 1.00 96.32 19 ASP E C 1
ATOM 11003 O O . ASP H 3 24 ? 59.660 125.259 57.561 1.00 94.53 19 ASP E O 1
ATOM 11008 N N . GLN H 3 25 ? 60.150 127.235 56.585 1.00 90.26 20 GLN E N 1
ATOM 11009 C CA . GLN H 3 25 ? 59.488 126.863 55.339 1.00 88.77 20 GLN E CA 1
ATOM 11010 C C . GLN H 3 25 ? 60.098 125.599 54.742 1.00 93.72 20 GLN E C 1
ATOM 11011 O O . GLN H 3 25 ? 59.373 124.705 54.281 1.00 104.39 20 GLN E O 1
ATOM 11017 N N . ALA H 3 26 ? 61.430 125.500 54.758 1.00 93.59 21 ALA E N 1
ATOM 11018 C CA . ALA H 3 26 ? 62.105 124.365 54.138 1.00 97.84 21 ALA E CA 1
ATOM 11019 C C . ALA H 3 26 ? 61.733 123.060 54.833 1.00 101.38 21 ALA E C 1
ATOM 11020 O O . ALA H 3 26 ? 61.201 122.137 54.206 1.00 109.30 21 ALA E O 1
ATOM 11022 N N . THR H 3 27 ? 61.983 122.976 56.142 1.00 98.77 22 THR E N 1
ATOM 11023 C CA . THR H 3 27 ? 61.690 121.745 56.869 1.00 103.09 22 THR E CA 1
ATOM 11024 C C . THR H 3 27 ? 60.212 121.390 56.771 1.00 110.66 22 THR E C 1
ATOM 11025 O O . THR H 3 27 ? 59.854 120.207 56.669 1.00 115.85 22 THR E O 1
ATOM 11029 N N . ALA H 3 28 ? 59.337 122.402 56.770 1.00 112.12 23 ALA E N 1
ATOM 11030 C CA . ALA H 3 28 ? 57.920 122.141 56.546 1.00 132.55 23 ALA E CA 1
ATOM 11031 C C . ALA H 3 28 ? 57.696 121.472 55.194 1.00 126.57 23 ALA E C 1
ATOM 11032 O O . ALA H 3 28 ? 56.904 120.528 55.081 1.00 116.86 23 ALA E O 1
ATOM 11034 N N . GLU H 3 29 ? 58.410 121.925 54.162 1.00 117.72 24 GLU E N 1
ATOM 11035 C CA . GLU H 3 29 ? 58.278 121.293 52.852 1.00 115.35 24 GLU E CA 1
ATOM 11036 C C . GLU H 3 29 ? 58.809 119.865 52.865 1.00 113.99 24 GLU E C 1
ATOM 11037 O O . GLU H 3 29 ? 58.242 118.981 52.210 1.00 122.01 24 GLU E O 1
ATOM 11043 N N . ILE H 3 30 ? 59.891 119.617 53.606 1.00 115.71 25 ILE E N 1
ATOM 11044 C CA . ILE H 3 30 ? 60.452 118.270 53.668 1.00 119.07 25 ILE E CA 1
ATOM 11045 C C . ILE H 3 30 ? 59.449 117.311 54.295 1.00 124.67 25 ILE E C 1
ATOM 11046 O O . ILE H 3 30 ? 59.211 116.209 53.782 1.00 121.29 25 ILE E O 1
ATOM 11051 N N . VAL H 3 31 ? 58.837 117.718 55.412 1.00 132.99 26 VAL E N 1
ATOM 11052 C CA . VAL H 3 31 ? 57.870 116.832 56.054 1.00 148.13 26 VAL E CA 1
ATOM 11053 C C . VAL H 3 31 ? 56.616 116.688 55.196 1.00 142.54 26 VAL E C 1
ATOM 11054 O O . VAL H 3 31 ? 55.993 115.617 55.175 1.00 140.68 26 VAL E O 1
ATOM 11058 N N . GLU H 3 32 ? 56.238 117.737 54.458 1.00 142.45 27 GLU E N 1
ATOM 11059 C CA . GLU H 3 32 ? 55.056 117.647 53.606 1.00 136.46 27 GLU E CA 1
ATOM 11060 C C . GLU H 3 32 ? 55.273 116.649 52.475 1.00 132.38 27 GLU E C 1
ATOM 11061 O O . GLU H 3 32 ? 54.413 115.801 52.208 1.00 130.35 27 GLU E O 1
ATOM 11067 N N . THR H 3 33 ? 56.423 116.731 51.801 1.00 128.85 28 THR E N 1
ATOM 11068 C CA . THR H 3 33 ? 56.746 115.752 50.766 1.00 121.92 28 THR E CA 1
ATOM 11069 C C . THR H 3 33 ? 56.822 114.347 51.347 1.00 122.88 28 THR E C 1
ATOM 11070 O O . THR H 3 33 ? 56.193 113.412 50.833 1.00 120.15 28 THR E O 1
ATOM 11074 N N . ALA H 3 34 ? 57.590 114.184 52.430 1.00 123.96 29 ALA E N 1
ATOM 11075 C CA . ALA H 3 34 ? 57.831 112.857 52.987 1.00 128.35 29 ALA E CA 1
ATOM 11076 C C . ALA H 3 34 ? 56.529 112.178 53.393 1.00 140.37 29 ALA E C 1
ATOM 11077 O O . ALA H 3 34 ? 56.269 111.032 53.008 1.00 144.37 29 ALA E O 1
ATOM 11079 N N . LYS H 3 35 ? 55.691 112.870 54.170 1.00 140.98 30 LYS E N 1
ATOM 11080 C CA . LYS H 3 35 ? 54.451 112.243 54.615 1.00 142.39 30 LYS E CA 1
ATOM 11081 C C . LYS H 3 35 ? 53.436 112.127 53.484 1.00 152.88 30 LYS E C 1
ATOM 11082 O O . LYS H 3 35 ? 52.651 111.172 53.457 1.00 143.74 30 LYS E O 1
ATOM 11088 N N . ARG H 3 36 ? 53.431 113.078 52.544 1.00 153.76 31 ARG E N 1
ATOM 11089 C CA . ARG H 3 36 ? 52.513 112.977 51.414 1.00 152.20 31 ARG E CA 1
ATOM 11090 C C . ARG H 3 36 ? 52.845 111.789 50.523 1.00 152.42 31 ARG E C 1
ATOM 11091 O O . ARG H 3 36 ? 51.953 111.246 49.860 1.00 162.88 31 ARG E O 1
ATOM 11099 N N . THR H 3 37 ? 54.107 111.366 50.494 1.00 145.81 32 THR E N 1
ATOM 11100 C CA . THR H 3 37 ? 54.485 110.231 49.662 1.00 150.42 32 THR E CA 1
ATOM 11101 C C . THR H 3 37 ? 54.206 108.888 50.322 1.00 158.93 32 THR E C 1
ATOM 11102 O O . THR H 3 37 ? 54.555 107.850 49.747 1.00 161.63 32 THR E O 1
ATOM 11106 N N . GLY H 3 38 ? 53.597 108.878 51.504 1.00 165.10 33 GLY E N 1
ATOM 11107 C CA . GLY H 3 38 ? 53.202 107.640 52.142 1.00 166.33 33 GLY E CA 1
ATOM 11108 C C . GLY H 3 38 ? 54.197 107.059 53.117 1.00 166.34 33 GLY E C 1
ATOM 11109 O O . GLY H 3 38 ? 54.166 105.847 53.358 1.00 171.63 33 GLY E O 1
ATOM 11110 N N . ALA H 3 39 ? 55.077 107.876 53.689 1.00 154.36 34 ALA E N 1
ATOM 11111 C CA . ALA H 3 39 ? 56.068 107.398 54.642 1.00 148.32 34 ALA E CA 1
ATOM 11112 C C . ALA H 3 39 ? 56.205 108.413 55.765 1.00 158.87 34 ALA E C 1
ATOM 11113 O O . ALA H 3 39 ? 56.349 109.611 55.505 1.00 161.03 34 ALA E O 1
ATOM 11115 N N . GLN H 3 40 ? 56.150 107.935 57.007 1.00 170.63 35 GLN E N 1
ATOM 11116 C CA . GLN H 3 40 ? 56.330 108.815 58.151 1.00 156.45 35 GLN E CA 1
ATOM 11117 C C . GLN H 3 40 ? 57.792 109.246 58.254 1.00 156.76 35 GLN E C 1
ATOM 11118 O O . GLN H 3 40 ? 58.648 108.846 57.460 1.00 150.16 35 GLN E O 1
ATOM 11124 N N . VAL H 3 41 ? 58.081 110.073 59.256 1.00 159.42 36 VAL E N 1
ATOM 11125 C CA . VAL H 3 41 ? 59.402 110.675 59.414 1.00 154.72 36 VAL E CA 1
ATOM 11126 C C . VAL H 3 41 ? 59.632 110.975 60.889 1.00 161.16 36 VAL E C 1
ATOM 11127 O O . VAL H 3 41 ? 58.724 111.426 61.593 1.00 168.39 36 VAL E O 1
ATOM 11131 N N . ARG H 3 42 ? 60.855 110.719 61.353 1.00 153.96 37 ARG E N 1
ATOM 11132 C CA . ARG H 3 42 ? 61.250 111.005 62.728 1.00 155.99 37 ARG E CA 1
ATOM 11133 C C . ARG H 3 42 ? 61.882 112.393 62.769 1.00 153.68 37 ARG E C 1
ATOM 11134 O O . ARG H 3 42 ? 62.951 112.615 62.192 1.00 159.12 37 ARG E O 1
ATOM 11142 N N . GLY H 3 43 ? 61.223 113.323 63.451 1.00 148.89 38 GLY E N 1
ATOM 11143 C CA . GLY H 3 43 ? 61.648 114.712 63.465 1.00 137.91 38 GLY E CA 1
ATOM 11144 C C . GLY H 3 43 ? 60.454 115.612 63.219 1.00 136.59 38 GLY E C 1
ATOM 11145 O O . GLY H 3 43 ? 59.316 115.154 63.303 1.00 141.26 38 GLY E O 1
ATOM 11146 N N . PRO H 3 44 ? 60.696 116.896 62.916 1.00 132.41 39 PRO E N 1
ATOM 11147 C CA . PRO H 3 44 ? 62.003 117.555 62.834 1.00 135.36 39 PRO E CA 1
ATOM 11148 C C . PRO H 3 44 ? 62.451 118.185 64.154 1.00 135.57 39 PRO E C 1
ATOM 11149 O O . PRO H 3 44 ? 61.919 119.215 64.566 1.00 145.74 39 PRO E O 1
ATOM 11153 N N . ILE H 3 45 ? 63.432 117.572 64.808 1.00 123.30 40 ILE E N 1
ATOM 11154 C CA . ILE H 3 45 ? 63.934 118.084 66.080 1.00 121.09 40 ILE E CA 1
ATOM 11155 C C . ILE H 3 45 ? 64.891 119.242 65.819 1.00 116.02 40 ILE E C 1
ATOM 11156 O O . ILE H 3 45 ? 65.897 119.070 65.117 1.00 125.10 40 ILE E O 1
ATOM 11161 N N . PRO H 3 46 ? 64.618 120.429 66.348 1.00 111.19 41 PRO E N 1
ATOM 11162 C CA . PRO H 3 46 ? 65.520 121.567 66.158 1.00 122.21 41 PRO E CA 1
ATOM 11163 C C . PRO H 3 46 ? 66.691 121.498 67.133 1.00 131.26 41 PRO E C 1
ATOM 11164 O O . PRO H 3 46 ? 66.791 120.599 67.967 1.00 141.73 41 PRO E O 1
ATOM 11168 N N . LEU H 3 47 ? 67.575 122.484 67.023 1.00 135.31 42 LEU E N 1
ATOM 11169 C CA . LEU H 3 47 ? 68.808 122.534 67.791 1.00 136.66 42 LEU E CA 1
ATOM 11170 C C . LEU H 3 47 ? 69.053 123.966 68.245 1.00 128.93 42 LEU E C 1
ATOM 11171 O O . LEU H 3 47 ? 68.583 124.910 67.598 1.00 121.04 42 LEU E O 1
ATOM 11176 N N . PRO H 3 48 ? 69.760 124.158 69.375 1.00 121.71 43 PRO E N 1
ATOM 11177 C CA . PRO H 3 48 ? 70.131 125.515 69.800 1.00 116.33 43 PRO E CA 1
ATOM 11178 C C . PRO H 3 48 ? 70.767 126.344 68.695 1.00 105.75 43 PRO E C 1
ATOM 11179 O O . PRO H 3 48 ? 71.347 125.800 67.750 1.00 99.74 43 PRO E O 1
ATOM 11183 N N . THR H 3 49 ? 70.662 127.665 68.806 1.00 105.06 44 THR E N 1
ATOM 11184 C CA . THR H 3 49 ? 71.132 128.569 67.758 1.00 114.01 44 THR E CA 1
ATOM 11185 C C . THR H 3 49 ? 72.608 128.869 67.983 1.00 127.19 44 THR E C 1
ATOM 11186 O O . THR H 3 49 ? 72.974 129.784 68.722 1.00 134.53 44 THR E O 1
ATOM 11190 N N . ARG H 3 50 ? 73.469 128.085 67.338 1.00 138.35 45 ARG E N 1
ATOM 11191 C CA . ARG H 3 50 ? 74.867 128.471 67.234 1.00 133.56 45 ARG E CA 1
ATOM 11192 C C . ARG H 3 50 ? 74.974 129.753 66.416 1.00 132.06 45 ARG E C 1
ATOM 11193 O O . ARG H 3 50 ? 74.046 130.143 65.703 1.00 139.80 45 ARG E O 1
ATOM 11201 N N . LYS H 3 51 ? 76.120 130.419 66.514 1.00 141.39 46 LYS E N 1
ATOM 11202 C CA . LYS H 3 51 ? 76.257 131.717 65.871 1.00 149.49 46 LYS E CA 1
ATOM 11203 C C . LYS H 3 51 ? 77.630 131.873 65.240 1.00 143.96 46 LYS E C 1
ATOM 11204 O O . LYS H 3 51 ? 78.639 131.451 65.811 1.00 150.13 46 LYS E O 1
ATOM 11210 N N . GLU H 3 52 ? 77.656 132.490 64.060 1.00 143.14 47 GLU E N 1
ATOM 11211 C CA . GLU H 3 52 ? 78.887 132.950 63.432 1.00 151.99 47 GLU E CA 1
ATOM 11212 C C . GLU H 3 52 ? 78.855 134.472 63.368 1.00 155.82 47 GLU E C 1
ATOM 11213 O O . GLU H 3 52 ? 77.992 135.057 62.704 1.00 157.62 47 GLU E O 1
ATOM 11219 N N . ARG H 3 53 ? 79.780 135.108 64.085 1.00 162.09 48 ARG E N 1
ATOM 11220 C CA . ARG H 3 53 ? 79.869 136.560 64.139 1.00 164.59 48 ARG E CA 1
ATOM 11221 C C . ARG H 3 53 ? 81.113 137.023 63.395 1.00 164.99 48 ARG E C 1
ATOM 11222 O O . ARG H 3 53 ? 81.899 137.818 63.919 1.00 169.98 48 ARG E O 1
ATOM 11230 N N . PHE H 3 54 ? 81.304 136.521 62.179 1.00 165.38 49 PHE E N 1
ATOM 11231 C CA . PHE H 3 54 ? 82.532 136.777 61.444 1.00 165.99 49 PHE E CA 1
ATOM 11232 C C . PHE H 3 54 ? 82.600 138.223 60.964 1.00 160.93 49 PHE E C 1
ATOM 11233 O O . PHE H 3 54 ? 81.587 138.840 60.627 1.00 164.36 49 PHE E O 1
ATOM 11241 N N . THR H 3 55 ? 83.817 138.762 60.939 1.00 155.15 50 THR E N 1
ATOM 11242 C CA . THR H 3 55 ? 84.056 140.113 60.454 1.00 159.31 50 THR E CA 1
ATOM 11243 C C . THR H 3 55 ? 84.509 140.072 59.001 1.00 159.58 50 THR E C 1
ATOM 11244 O O . THR H 3 55 ? 85.227 139.156 58.586 1.00 159.49 50 THR E O 1
ATOM 11248 N N . VAL H 3 56 ? 84.063 141.059 58.224 1.00 148.40 51 VAL E N 1
ATOM 11249 C CA . VAL H 3 56 ? 84.446 141.198 56.827 1.00 128.37 51 VAL E CA 1
ATOM 11250 C C . VAL H 3 56 ? 84.946 142.618 56.612 1.00 139.83 51 VAL E C 1
ATOM 11251 O O . VAL H 3 56 ? 84.695 143.519 57.414 1.00 145.33 51 VAL E O 1
ATOM 11255 N N . LEU H 3 57 ? 85.666 142.804 55.512 1.00 155.74 52 LEU E N 1
ATOM 11256 C CA . LEU H 3 57 ? 86.237 144.104 55.206 1.00 155.43 52 LEU E CA 1
ATOM 11257 C C . LEU H 3 57 ? 85.151 145.079 54.759 1.00 150.73 52 LEU E C 1
ATOM 11258 O O . LEU H 3 57 ? 84.032 144.691 54.411 1.00 157.31 52 LEU E O 1
ATOM 11263 N N . ILE H 3 58 ? 85.494 146.363 54.786 1.00 148.55 53 ILE E N 1
ATOM 11264 C CA . ILE H 3 58 ? 84.585 147.420 54.360 1.00 150.39 53 ILE E CA 1
ATOM 11265 C C . ILE H 3 58 ? 84.207 147.245 52.892 1.00 159.31 53 ILE E C 1
ATOM 11266 O O . ILE H 3 58 ? 84.928 146.603 52.127 1.00 162.75 53 ILE E O 1
ATOM 11271 N N . ASP H 3 68 ? 81.437 146.065 60.096 1.00 168.54 63 ASP E N 1
ATOM 11272 C CA . ASP H 3 68 ? 82.581 145.303 59.610 1.00 173.11 63 ASP E CA 1
ATOM 11273 C C . ASP H 3 68 ? 82.647 143.931 60.270 1.00 170.88 63 ASP E C 1
ATOM 11274 O O . ASP H 3 68 ? 83.121 142.970 59.671 1.00 177.27 63 ASP E O 1
ATOM 11279 N N . GLN H 3 69 ? 82.164 143.848 61.504 1.00 161.41 64 GLN E N 1
ATOM 11280 C CA . GLN H 3 69 ? 82.178 142.615 62.291 1.00 161.95 64 GLN E CA 1
ATOM 11281 C C . GLN H 3 69 ? 80.740 142.223 62.623 1.00 163.55 64 GLN E C 1
ATOM 11282 O O . GLN H 3 69 ? 80.315 142.277 63.779 1.00 170.00 64 GLN E O 1
ATOM 11288 N N . TYR H 3 70 ? 79.997 141.808 61.602 1.00 163.64 65 TYR E N 1
ATOM 11289 C CA . TYR H 3 70 ? 78.590 141.482 61.775 1.00 171.72 65 TYR E CA 1
ATOM 11290 C C . TYR H 3 70 ? 78.424 140.239 62.649 1.00 177.01 65 TYR E C 1
ATOM 11291 O O . TYR H 3 70 ? 79.354 139.452 62.844 1.00 164.59 65 TYR E O 1
ATOM 11300 N N . GLU H 3 71 ? 77.217 140.076 63.188 1.00 189.29 66 GLU E N 1
ATOM 11301 C CA . GLU H 3 71 ? 76.882 138.928 64.018 1.00 174.16 66 GLU E CA 1
ATOM 11302 C C . GLU H 3 71 ? 75.419 138.593 63.780 1.00 169.57 66 GLU E C 1
ATOM 11303 O O . GLU H 3 71 ? 74.603 139.496 63.564 1.00 176.78 66 GLU E O 1
ATOM 11309 N N . ILE H 3 72 ? 75.090 137.301 63.820 1.00 158.20 67 ILE E N 1
ATOM 11310 C CA . ILE H 3 72 ? 73.736 136.886 63.478 1.00 163.07 67 ILE E CA 1
ATOM 11311 C C . ILE H 3 72 ? 73.457 135.421 63.799 1.00 149.82 67 ILE E C 1
ATOM 11312 O O . ILE H 3 72 ? 74.334 134.560 63.665 1.00 137.29 67 ILE E O 1
ATOM 11317 N N . ARG H 3 73 ? 72.216 135.143 64.201 1.00 148.48 68 ARG E N 1
ATOM 11318 C CA . ARG H 3 73 ? 71.758 133.792 64.498 1.00 145.99 68 ARG E CA 1
ATOM 11319 C C . ARG H 3 73 ? 72.028 132.843 63.337 1.00 140.97 68 ARG E C 1
ATOM 11320 O O . ARG H 3 73 ? 71.976 133.228 62.165 1.00 148.48 68 ARG E O 1
ATOM 11328 N N . THR H 3 74 ? 72.313 131.579 63.673 1.00 142.32 69 THR E N 1
ATOM 11329 C CA . THR H 3 74 ? 72.494 130.506 62.687 1.00 141.79 69 THR E CA 1
ATOM 11330 C C . THR H 3 74 ? 71.708 129.296 63.192 1.00 131.63 69 THR E C 1
ATOM 11331 O O . THR H 3 74 ? 72.248 128.447 63.906 1.00 129.93 69 THR E O 1
ATOM 11335 N N . HIS H 3 75 ? 70.435 129.221 62.814 1.00 110.17 70 HIS E N 1
ATOM 11336 C CA . HIS H 3 75 ? 69.587 128.133 63.274 1.00 104.62 70 HIS E CA 1
ATOM 11337 C C . HIS H 3 75 ? 69.995 126.813 62.626 1.00 104.28 70 HIS E C 1
ATOM 11338 O O . HIS H 3 75 ? 70.591 126.772 61.545 1.00 114.82 70 HIS E O 1
ATOM 11345 N N . LEU H 3 76 ? 69.667 125.720 63.311 1.00 109.44 71 LEU E N 1
ATOM 11346 C CA . LEU H 3 76 ? 69.991 124.380 62.845 1.00 117.30 71 LEU E CA 1
ATOM 11347 C C . LEU H 3 76 ? 68.855 123.434 63.198 1.00 125.72 71 LEU E C 1
ATOM 11348 O O . LEU H 3 76 ? 68.320 123.479 64.309 1.00 144.84 71 LEU E O 1
ATOM 11353 N N . ARG H 3 77 ? 68.489 122.580 62.243 1.00 116.11 72 ARG E N 1
ATOM 11354 C CA . ARG H 3 77 ? 67.469 121.563 62.457 1.00 115.14 72 ARG E CA 1
ATOM 11355 C C . ARG H 3 77 ? 67.909 120.264 61.792 1.00 117.15 72 ARG E C 1
ATOM 11356 O O . ARG H 3 77 ? 68.810 120.245 60.949 1.00 123.31 72 ARG E O 1
ATOM 11364 N N . LEU H 3 78 ? 67.254 119.170 62.181 1.00 122.22 73 LEU E N 1
ATOM 11365 C CA . LEU H 3 78 ? 67.623 117.834 61.730 1.00 141.94 73 LEU E CA 1
ATOM 11366 C C . LEU H 3 78 ? 66.368 116.991 61.555 1.00 140.33 73 LEU E C 1
ATOM 11367 O O . LEU H 3 78 ? 65.467 117.020 62.397 1.00 138.31 73 LEU E O 1
ATOM 11372 N N . VAL H 3 79 ? 66.318 116.236 60.452 1.00 142.77 74 VAL E N 1
ATOM 11373 C CA . VAL H 3 79 ? 65.175 115.402 60.108 1.00 129.89 74 VAL E CA 1
ATOM 11374 C C . VAL H 3 79 ? 65.691 114.030 59.690 1.00 131.66 74 VAL E C 1
ATOM 11375 O O . VAL H 3 79 ? 66.832 113.879 59.247 1.00 144.53 74 VAL E O 1
ATOM 11379 N N . ASP H 3 80 ? 64.845 113.018 59.848 1.00 132.28 75 ASP E N 1
ATOM 11380 C CA . ASP H 3 80 ? 65.145 111.652 59.440 1.00 156.34 75 ASP E CA 1
ATOM 11381 C C . ASP H 3 80 ? 64.182 111.235 58.333 1.00 155.39 75 ASP E C 1
ATOM 11382 O O . ASP H 3 80 ? 63.310 112.001 57.916 1.00 157.39 75 ASP E O 1
ATOM 11387 N N . ILE H 3 81 ? 64.359 110.006 57.847 1.00 159.61 76 ILE E N 1
ATOM 11388 C CA . ILE H 3 81 ? 63.452 109.395 56.884 1.00 153.30 76 ILE E CA 1
ATOM 11389 C C . ILE H 3 81 ? 63.148 107.981 57.347 1.00 159.62 76 ILE E C 1
ATOM 11390 O O . ILE H 3 81 ? 63.997 107.314 57.947 1.00 175.73 76 ILE E O 1
ATOM 11395 N N . VAL H 3 82 ? 61.914 107.534 57.111 1.00 157.02 77 VAL E N 1
ATOM 11396 C CA . VAL H 3 82 ? 61.529 106.152 57.367 1.00 162.74 77 VAL E CA 1
ATOM 11397 C C . VAL H 3 82 ? 60.887 105.590 56.108 1.00 162.05 77 VAL E C 1
ATOM 11398 O O . VAL H 3 82 ? 60.224 106.311 55.356 1.00 158.01 77 VAL E O 1
ATOM 11402 N N . GLU H 3 83 ? 61.094 104.282 55.888 1.00 162.06 78 GLU E N 1
ATOM 11403 C CA . GLU H 3 83 ? 60.650 103.516 54.722 1.00 160.12 78 GLU E CA 1
ATOM 11404 C C . GLU H 3 83 ? 60.526 104.391 53.477 1.00 165.53 78 GLU E C 1
ATOM 11405 O O . GLU H 3 83 ? 59.415 104.605 52.974 1.00 170.79 78 GLU E O 1
ATOM 11411 N N . PRO H 3 84 ? 61.627 104.938 52.965 1.00 167.26 79 PRO E N 1
ATOM 11412 C CA . PRO H 3 84 ? 61.531 105.787 51.775 1.00 175.88 79 PRO E CA 1
ATOM 11413 C C . PRO H 3 84 ? 61.266 104.961 50.529 1.00 184.71 79 PRO E C 1
ATOM 11414 O O . PRO H 3 84 ? 61.666 103.798 50.428 1.00 193.75 79 PRO E O 1
ATOM 11418 N N . THR H 3 85 ? 60.574 105.576 49.576 1.00 177.62 80 THR E N 1
ATOM 11419 C CA . THR H 3 85 ? 60.292 104.974 48.282 1.00 170.45 80 THR E CA 1
ATOM 11420 C C . THR H 3 85 ? 60.964 105.800 47.193 1.00 170.39 80 THR E C 1
ATOM 11421 O O . THR H 3 85 ? 61.448 106.909 47.435 1.00 175.85 80 THR E O 1
ATOM 11425 N N . GLU H 3 86 ? 60.998 105.245 45.979 1.00 166.46 81 GLU E N 1
ATOM 11426 C CA . GLU H 3 86 ? 61.616 105.965 44.868 1.00 163.80 81 GLU E CA 1
ATOM 11427 C C . GLU H 3 86 ? 60.880 107.267 44.580 1.00 156.38 81 GLU E C 1
ATOM 11428 O O . GLU H 3 86 ? 61.502 108.275 44.224 1.00 152.87 81 GLU E O 1
ATOM 11434 N N . LYS H 3 87 ? 59.554 107.266 44.736 1.00 157.34 82 LYS E N 1
ATOM 11435 C CA . LYS H 3 87 ? 58.785 108.487 44.521 1.00 162.01 82 LYS E CA 1
ATOM 11436 C C . LYS H 3 87 ? 59.187 109.569 45.516 1.00 154.38 82 LYS E C 1
ATOM 11437 O O . LYS H 3 87 ? 59.215 110.759 45.174 1.00 162.29 82 LYS E O 1
ATOM 11443 N N . THR H 3 88 ? 59.514 109.174 46.749 1.00 154.79 83 THR E N 1
ATOM 11444 C CA . THR H 3 88 ? 59.979 110.135 47.744 1.00 147.83 83 THR E CA 1
ATOM 11445 C C . THR H 3 88 ? 61.234 110.853 47.265 1.00 141.01 83 THR E C 1
ATOM 11446 O O . THR H 3 88 ? 61.239 112.077 47.100 1.00 131.97 83 THR E O 1
ATOM 11450 N N . VAL H 3 89 ? 62.312 110.099 47.030 1.00 152.06 84 VAL E N 1
ATOM 11451 C CA . VAL H 3 89 ? 63.599 110.707 46.697 1.00 146.66 84 VAL E CA 1
ATOM 11452 C C . VAL H 3 89 ? 63.524 111.447 45.366 1.00 150.68 84 VAL E C 1
ATOM 11453 O O . VAL H 3 89 ? 64.105 112.530 45.212 1.00 143.13 84 VAL E O 1
ATOM 11457 N N . ASP H 3 90 ? 62.812 110.881 44.384 1.00 159.94 85 ASP E N 1
ATOM 11458 C CA . ASP H 3 90 ? 62.599 111.597 43.127 1.00 152.92 85 ASP E CA 1
ATOM 11459 C C . ASP H 3 90 ? 61.913 112.933 43.376 1.00 134.86 85 ASP E C 1
ATOM 11460 O O . ASP H 3 90 ? 62.262 113.949 42.758 1.00 127.51 85 ASP E O 1
ATOM 11465 N N . ALA H 3 91 ? 60.940 112.950 44.289 1.00 132.76 86 ALA E N 1
ATOM 11466 C CA . ALA H 3 91 ? 60.318 114.207 44.685 1.00 137.14 86 ALA E CA 1
ATOM 11467 C C . ALA H 3 91 ? 61.335 115.147 45.322 1.00 126.95 86 ALA E C 1
ATOM 11468 O O . ALA H 3 91 ? 61.342 116.348 45.034 1.00 128.98 86 ALA E O 1
ATOM 11470 N N . LEU H 3 92 ? 62.219 114.613 46.169 1.00 111.67 87 LEU E N 1
ATOM 11471 C CA . LEU H 3 92 ? 63.144 115.454 46.925 1.00 109.47 87 LEU E CA 1
ATOM 11472 C C . LEU H 3 92 ? 64.165 116.120 46.011 1.00 117.13 87 LEU E C 1
ATOM 11473 O O . LEU H 3 92 ? 64.326 117.344 46.030 1.00 116.31 87 LEU E O 1
ATOM 11478 N N . MET H 3 93 ? 64.882 115.329 45.211 1.00 119.95 88 MET E N 1
ATOM 11479 C CA . MET H 3 93 ? 65.873 115.931 44.327 1.00 113.05 88 MET E CA 1
ATOM 11480 C C . MET H 3 93 ? 65.212 116.721 43.207 1.00 125.87 88 MET E C 1
ATOM 11481 O O . MET H 3 93 ? 65.774 117.720 42.744 1.00 123.17 88 MET E O 1
ATOM 11486 N N . ARG H 3 94 ? 64.023 116.301 42.762 1.00 138.79 89 ARG E N 1
ATOM 11487 C CA . ARG H 3 94 ? 63.266 117.129 41.832 1.00 140.77 89 ARG E CA 1
ATOM 11488 C C . ARG H 3 94 ? 62.691 118.365 42.516 1.00 125.79 89 ARG E C 1
ATOM 11489 O O . ARG H 3 94 ? 62.393 119.353 41.837 1.00 118.63 89 ARG E O 1
ATOM 11497 N N . LEU H 3 95 ? 62.535 118.333 43.837 1.00 123.77 90 LEU E N 1
ATOM 11498 C CA . LEU H 3 95 ? 62.148 119.525 44.576 1.00 111.50 90 LEU E CA 1
ATOM 11499 C C . LEU H 3 95 ? 63.283 120.537 44.555 1.00 110.99 90 LEU E C 1
ATOM 11500 O O . LEU H 3 95 ? 64.453 120.187 44.736 1.00 122.98 90 LEU E O 1
ATOM 11505 N N . ASP H 3 96 ? 62.935 121.797 44.336 1.00 111.88 91 ASP E N 1
ATOM 11506 C CA . ASP H 3 96 ? 63.910 122.882 44.360 1.00 114.65 91 ASP E CA 1
ATOM 11507 C C . ASP H 3 96 ? 63.892 123.487 45.758 1.00 97.07 91 ASP E C 1
ATOM 11508 O O . ASP H 3 96 ? 63.019 124.293 46.083 1.00 100.03 91 ASP E O 1
ATOM 11513 N N . LEU H 3 97 ? 64.846 123.068 46.590 1.00 90.61 92 LEU E N 1
ATOM 11514 C CA . LEU H 3 97 ? 64.992 123.634 47.923 1.00 85.42 92 LEU E CA 1
ATOM 11515 C C . LEU H 3 97 ? 65.165 125.143 47.833 1.00 88.81 92 LEU E C 1
ATOM 11516 O O . LEU H 3 97 ? 65.706 125.670 46.856 1.00 106.97 92 LEU E O 1
ATOM 11521 N N . ALA H 3 98 ? 64.670 125.843 48.849 1.00 75.54 93 ALA E N 1
ATOM 11522 C CA . ALA H 3 98 ? 64.834 127.287 48.907 1.00 94.35 93 ALA E CA 1
ATOM 11523 C C . ALA H 3 98 ? 66.315 127.636 48.929 1.00 85.29 93 ALA E C 1
ATOM 11524 O O . ALA H 3 98 ? 67.046 127.204 49.824 1.00 68.46 93 ALA E O 1
ATOM 11526 N N . ALA H 3 99 ? 66.760 128.405 47.936 1.00 99.19 94 ALA E N 1
ATOM 11527 C CA . ALA H 3 99 ? 68.163 128.779 47.850 1.00 103.00 94 ALA E CA 1
ATOM 11528 C C . ALA H 3 99 ? 68.561 129.649 49.045 1.00 101.51 94 ALA E C 1
ATOM 11529 O O . ALA H 3 99 ? 67.718 130.165 49.787 1.00 88.66 94 ALA E O 1
ATOM 11531 N N . GLY H 3 100 ? 69.870 129.797 49.239 1.00 110.75 95 GLY E N 1
ATOM 11532 C CA . GLY H 3 100 ? 70.367 130.498 50.408 1.00 100.62 95 GLY E CA 1
ATOM 11533 C C . GLY H 3 100 ? 70.251 129.719 51.695 1.00 87.35 95 GLY E C 1
ATOM 11534 O O . GLY H 3 100 ? 70.287 130.310 52.777 1.00 70.83 95 GLY E O 1
ATOM 11535 N N . VAL H 3 101 ? 70.101 128.400 51.607 1.00 88.70 96 VAL E N 1
ATOM 11536 C CA . VAL H 3 101 ? 69.975 127.528 52.768 1.00 83.73 96 VAL E CA 1
ATOM 11537 C C . VAL H 3 101 ? 70.887 126.331 52.553 1.00 97.71 96 VAL E C 1
ATOM 11538 O O . VAL H 3 101 ? 70.667 125.541 51.626 1.00 103.37 96 VAL E O 1
ATOM 11542 N N . ASP H 3 102 ? 71.908 126.200 53.397 1.00 104.69 97 ASP E N 1
ATOM 11543 C CA . ASP H 3 102 ? 72.769 125.028 53.336 1.00 112.89 97 ASP E CA 1
ATOM 11544 C C . ASP H 3 102 ? 71.977 123.787 53.726 1.00 100.41 97 ASP E C 1
ATOM 11545 O O . ASP H 3 102 ? 71.142 123.822 54.634 1.00 100.14 97 ASP E O 1
ATOM 11550 N N . VAL H 3 103 ? 72.232 122.683 53.026 1.00 109.23 98 VAL E N 1
ATOM 11551 C CA . VAL H 3 103 ? 71.439 121.470 53.170 1.00 103.90 98 VAL E CA 1
ATOM 11552 C C . VAL H 3 103 ? 72.368 120.274 53.309 1.00 116.96 98 VAL E C 1
ATOM 11553 O O . VAL H 3 103 ? 73.454 120.237 52.726 1.00 118.20 98 VAL E O 1
ATOM 11557 N N . GLN H 3 104 ? 71.933 119.295 54.097 1.00 115.63 99 GLN E N 1
ATOM 11558 C CA . GLN H 3 104 ? 72.696 118.070 54.277 1.00 120.72 99 GLN E CA 1
ATOM 11559 C C . GLN H 3 104 ? 72.778 117.283 52.977 1.00 129.06 99 GLN E C 1
ATOM 11560 O O . GLN H 3 104 ? 71.816 117.215 52.205 1.00 132.94 99 GLN E O 1
ATOM 11566 N N . ILE H 3 105 ? 73.950 116.699 52.734 1.00 128.82 100 ILE E N 1
ATOM 11567 C CA . ILE H 3 105 ? 74.140 115.896 51.536 1.00 132.59 100 ILE E CA 1
ATOM 11568 C C . ILE H 3 105 ? 73.305 114.624 51.610 1.00 144.26 100 ILE E C 1
ATOM 11569 O O . ILE H 3 105 ? 72.627 114.250 50.646 1.00 166.65 100 ILE E O 1
ATOM 11574 N N . SER H 3 106 ? 73.339 113.946 52.751 1.00 139.41 101 SER E N 1
ATOM 11575 C CA . SER H 3 106 ? 72.598 112.707 52.924 1.00 136.36 101 SER E CA 1
ATOM 11576 C C . SER H 3 106 ? 71.664 112.784 54.125 1.00 130.77 101 SER E C 1
ATOM 11577 O O . SER H 3 106 ? 70.666 113.505 54.097 1.00 141.27 101 SER E O 1
ATOM 11580 N N . LEU I 4 3 ? 94.255 158.419 36.007 1.00 168.15 -2 LEU F N 1
ATOM 11581 C CA . LEU I 4 3 ? 93.041 157.799 36.523 1.00 169.75 -2 LEU F CA 1
ATOM 11582 C C . LEU I 4 3 ? 91.988 157.694 35.424 1.00 174.06 -2 LEU F C 1
ATOM 11583 O O . LEU I 4 3 ? 91.538 158.704 34.883 1.00 156.20 -2 LEU F O 1
ATOM 11588 N N . GLY I 4 4 ? 91.595 156.464 35.102 1.00 184.57 -1 GLY F N 1
ATOM 11589 C CA . GLY I 4 4 ? 90.638 156.247 34.037 1.00 155.76 -1 GLY F CA 1
ATOM 11590 C C . GLY I 4 4 ? 89.595 155.187 34.326 1.00 148.99 -1 GLY F C 1
ATOM 11591 O O . GLY I 4 4 ? 89.906 154.124 34.871 1.00 144.41 -1 GLY F O 1
ATOM 11592 N N . SER I 4 5 ? 88.348 155.475 33.962 1.00 149.49 0 SER F N 1
ATOM 11593 C CA . SER I 4 5 ? 87.253 154.515 34.056 1.00 151.32 0 SER F CA 1
ATOM 11594 C C . SER I 4 5 ? 86.446 154.618 32.773 1.00 152.54 0 SER F C 1
ATOM 11595 O O . SER I 4 5 ? 85.892 155.682 32.478 1.00 174.42 0 SER F O 1
ATOM 11598 N N . MET I 4 6 ? 86.385 153.521 32.015 1.00 150.69 1 MET F N 1
ATOM 11599 C CA . MET I 4 6 ? 85.849 153.538 30.653 1.00 144.42 1 MET F CA 1
ATOM 11600 C C . MET I 4 6 ? 86.568 154.587 29.812 1.00 141.93 1 MET F C 1
ATOM 11601 O O . MET I 4 6 ? 85.952 155.348 29.064 1.00 142.69 1 MET F O 1
ATOM 11606 N N . ASP I 4 7 ? 87.897 154.622 29.949 1.00 144.79 2 ASP F N 1
ATOM 11607 C CA . ASP I 4 7 ? 88.706 155.656 29.312 1.00 140.36 2 ASP F CA 1
ATOM 11608 C C . ASP I 4 7 ? 88.526 155.673 27.800 1.00 129.64 2 ASP F C 1
ATOM 11609 O O . ASP I 4 7 ? 88.619 156.737 27.177 1.00 134.19 2 ASP F O 1
ATOM 11614 N N . ALA I 4 8 ? 88.258 154.513 27.196 1.00 117.73 3 ALA F N 1
ATOM 11615 C CA . ALA I 4 8 ? 88.141 154.450 25.744 1.00 114.02 3 ALA F CA 1
ATOM 11616 C C . ALA I 4 8 ? 87.010 155.335 25.240 1.00 124.39 3 ALA F C 1
ATOM 11617 O O . ALA I 4 8 ? 87.152 156.014 24.217 1.00 121.22 3 ALA F O 1
ATOM 11619 N N . GLN I 4 9 ? 85.885 155.353 25.949 1.00 135.16 4 GLN F N 1
ATOM 11620 C CA . GLN I 4 9 ? 84.706 156.076 25.494 1.00 129.44 4 GLN F CA 1
ATOM 11621 C C . GLN I 4 9 ? 84.368 157.283 26.354 1.00 120.98 4 GLN F C 1
ATOM 11622 O O . GLN I 4 9 ? 84.140 158.373 25.822 1.00 122.74 4 GLN F O 1
ATOM 11628 N N . THR I 4 10 ? 84.321 157.121 27.678 1.00 133.60 5 THR F N 1
ATOM 11629 C CA . THR I 4 10 ? 83.898 158.225 28.533 1.00 157.15 5 THR F CA 1
ATOM 11630 C C . THR I 4 10 ? 84.939 159.337 28.550 1.00 143.76 5 THR F C 1
ATOM 11631 O O . THR I 4 10 ? 84.606 160.518 28.384 1.00 155.61 5 THR F O 1
ATOM 11635 N N . ARG I 4 11 ? 86.209 158.979 28.749 1.00 148.19 6 ARG F N 1
ATOM 11636 C CA . ARG I 4 11 ? 87.251 159.997 28.746 1.00 149.28 6 ARG F CA 1
ATOM 11637 C C . ARG I 4 11 ? 87.384 160.663 27.385 1.00 138.19 6 ARG F C 1
ATOM 11638 O O . ARG I 4 11 ? 87.880 161.790 27.308 1.00 142.95 6 ARG F O 1
ATOM 11646 N N . ARG I 4 12 ? 86.951 159.995 26.312 1.00 130.36 7 ARG F N 1
ATOM 11647 C CA . ARG I 4 12 ? 86.781 160.687 25.040 1.00 131.56 7 ARG F CA 1
ATOM 11648 C C . ARG I 4 12 ? 85.770 161.817 25.176 1.00 133.93 7 ARG F C 1
ATOM 11649 O O . ARG I 4 12 ? 86.050 162.963 24.804 1.00 130.65 7 ARG F O 1
ATOM 11657 N N . ARG I 4 13 ? 84.591 161.511 25.728 1.00 139.44 8 ARG F N 1
ATOM 11658 C CA . ARG I 4 13 ? 83.595 162.543 25.999 1.00 147.70 8 ARG F CA 1
ATOM 11659 C C . ARG I 4 13 ? 84.171 163.669 26.846 1.00 155.31 8 ARG F C 1
ATOM 11660 O O . ARG I 4 13 ? 83.809 164.834 26.659 1.00 166.06 8 ARG F O 1
ATOM 11668 N N . GLU I 4 14 ? 85.091 163.351 27.761 1.00 160.10 9 GLU F N 1
ATOM 11669 C CA . GLU I 4 14 ? 85.701 164.406 28.559 1.00 158.43 9 GLU F CA 1
ATOM 11670 C C . GLU I 4 14 ? 86.714 165.205 27.752 1.00 145.60 9 GLU F C 1
ATOM 11671 O O . GLU I 4 14 ? 86.915 166.393 28.022 1.00 144.62 9 GLU F O 1
ATOM 11677 N N . ARG I 4 15 ? 87.363 164.575 26.768 1.00 133.13 10 ARG F N 1
ATOM 11678 C CA . ARG I 4 15 ? 88.324 165.291 25.935 1.00 136.01 10 ARG F CA 1
ATOM 11679 C C . ARG I 4 15 ? 87.610 166.206 24.947 1.00 130.47 10 ARG F C 1
ATOM 11680 O O . ARG I 4 15 ? 87.981 167.376 24.788 1.00 125.51 10 ARG F O 1
ATOM 11688 N N . ARG I 4 16 ? 86.578 165.692 24.273 1.00 133.36 11 ARG F N 1
ATOM 11689 C CA . ARG I 4 16 ? 85.763 166.500 23.374 1.00 140.14 11 ARG F CA 1
ATOM 11690 C C . ARG I 4 16 ? 84.529 167.079 24.061 1.00 156.88 11 ARG F C 1
ATOM 11691 O O . ARG I 4 16 ? 83.540 167.387 23.390 1.00 168.48 11 ARG F O 1
ATOM 11699 N N . ALA I 4 17 ? 84.567 167.237 25.388 1.00 157.03 12 ALA F N 1
ATOM 11700 C CA . ALA I 4 17 ? 83.496 167.927 26.100 1.00 151.63 12 ALA F CA 1
ATOM 11701 C C . ALA I 4 17 ? 83.356 169.371 25.646 1.00 164.67 12 ALA F C 1
ATOM 11702 O O . ALA I 4 17 ? 82.274 169.954 25.777 1.00 179.52 12 ALA F O 1
ATOM 11704 N N . GLU I 4 18 ? 84.434 169.966 25.130 1.00 170.07 13 GLU F N 1
ATOM 11705 C CA . GLU I 4 18 ? 84.353 171.308 24.573 1.00 180.06 13 GLU F CA 1
ATOM 11706 C C . GLU I 4 18 ? 83.373 171.352 23.409 1.00 185.56 13 GLU F C 1
ATOM 11707 O O . GLU I 4 18 ? 82.453 172.174 23.394 1.00 185.90 13 GLU F O 1
ATOM 11713 N N . LYS I 4 19 ? 83.569 170.477 22.417 1.00 191.15 14 LYS F N 1
ATOM 11714 C CA . LYS I 4 19 ? 82.668 170.420 21.268 1.00 187.59 14 LYS F CA 1
ATOM 11715 C C . LYS I 4 19 ? 81.222 170.230 21.704 1.00 187.27 14 LYS F C 1
ATOM 11716 O O . LYS I 4 19 ? 80.313 170.888 21.183 1.00 194.42 14 LYS F O 1
ATOM 11722 N N . GLN I 4 20 ? 80.991 169.332 22.662 1.00 180.44 15 GLN F N 1
ATOM 11723 C CA . GLN I 4 20 ? 79.637 169.078 23.136 1.00 173.48 15 GLN F CA 1
ATOM 11724 C C . GLN I 4 20 ? 79.058 170.285 23.862 1.00 172.58 15 GLN F C 1
ATOM 11725 O O . GLN I 4 20 ? 77.850 170.525 23.786 1.00 169.51 15 GLN F O 1
ATOM 11731 N N . ALA I 4 21 ? 79.893 171.048 24.572 1.00 179.45 16 ALA F N 1
ATOM 11732 C CA . ALA I 4 21 ? 79.407 172.261 25.220 1.00 173.98 16 ALA F CA 1
ATOM 11733 C C . ALA I 4 21 ? 79.061 173.332 24.194 1.00 168.92 16 ALA F C 1
ATOM 11734 O O . ALA I 4 21 ? 78.103 174.091 24.382 1.00 151.98 16 ALA F O 1
ATOM 11736 N N . GLN I 4 22 ? 79.840 173.420 23.111 1.00 184.06 17 GLN F N 1
ATOM 11737 C CA . GLN I 4 22 ? 79.488 174.322 22.019 1.00 185.51 17 GLN F CA 1
ATOM 11738 C C . GLN I 4 22 ? 78.150 173.935 21.410 1.00 166.82 17 GLN F C 1
ATOM 11739 O O . GLN I 4 22 ? 77.236 174.762 21.304 1.00 163.41 17 GLN F O 1
ATOM 11745 N N . TRP I 4 23 ? 78.025 172.673 20.992 1.00 161.50 18 TRP F N 1
ATOM 11746 C CA . TRP I 4 23 ? 76.806 172.232 20.328 1.00 160.84 18 TRP F CA 1
ATOM 11747 C C . TRP I 4 23 ? 75.596 172.298 21.248 1.00 165.37 18 TRP F C 1
ATOM 11748 O O . TRP I 4 23 ? 74.485 172.530 20.771 1.00 162.03 18 TRP F O 1
ATOM 11759 N N . LYS I 4 24 ? 75.781 172.097 22.556 1.00 168.60 19 LYS F N 1
ATOM 11760 C CA . LYS I 4 24 ? 74.638 172.027 23.466 1.00 154.47 19 LYS F CA 1
ATOM 11761 C C . LYS I 4 24 ? 73.792 173.292 23.396 1.00 154.56 19 LYS F C 1
ATOM 11762 O O . LYS I 4 24 ? 72.559 173.226 23.355 1.00 174.83 19 LYS F O 1
ATOM 11768 N N . ALA I 4 25 ? 74.436 174.456 23.400 1.00 144.16 20 ALA F N 1
ATOM 11769 C CA . ALA I 4 25 ? 73.706 175.716 23.348 1.00 144.53 20 ALA F CA 1
ATOM 11770 C C . ALA I 4 25 ? 72.851 175.796 22.082 1.00 154.53 20 ALA F C 1
ATOM 11771 O O . ALA I 4 25 ? 73.316 175.484 20.984 1.00 151.80 20 ALA F O 1
ATOM 11773 N N . ALA I 4 26 ? 71.581 176.181 22.260 1.00 174.26 21 ALA F N 1
ATOM 11774 C CA . ALA I 4 26 ? 70.605 176.356 21.175 1.00 177.65 21 ALA F CA 1
ATOM 11775 C C . ALA I 4 26 ? 70.285 175.029 20.483 1.00 179.78 21 ALA F C 1
ATOM 11776 O O . ALA I 4 26 ? 70.336 174.907 19.252 1.00 183.42 21 ALA F O 1
ATOM 11778 N N . ASN I 4 27 ? 69.922 174.026 21.283 1.00 172.68 22 ASN F N 1
ATOM 11779 C CA . ASN I 4 27 ? 69.702 172.670 20.781 1.00 167.33 22 ASN F CA 1
ATOM 11780 C C . ASN I 4 27 ? 68.731 171.973 21.717 1.00 165.18 22 ASN F C 1
ATOM 11781 O O . ASN I 4 27 ? 68.455 172.478 22.811 1.00 161.99 22 ASN F O 1
ATOM 11786 N N . PRO I 4 28 ? 68.171 170.817 21.314 1.00 160.91 23 PRO F N 1
ATOM 11787 C CA . PRO I 4 28 ? 67.137 170.189 22.156 1.00 145.85 23 PRO F CA 1
ATOM 11788 C C . PRO I 4 28 ? 67.661 169.338 23.305 1.00 156.05 23 PRO F C 1
ATOM 11789 O O . PRO I 4 28 ? 67.579 169.752 24.464 1.00 173.03 23 PRO F O 1
ATOM 11793 N N . LEU I 4 29 ? 68.175 168.144 23.021 1.00 149.64 24 LEU F N 1
ATOM 11794 C CA . LEU I 4 29 ? 68.084 167.173 24.102 1.00 157.94 24 LEU F CA 1
ATOM 11795 C C . LEU I 4 29 ? 68.945 165.925 23.851 1.00 159.21 24 LEU F C 1
ATOM 11796 O O . LEU I 4 29 ? 69.420 165.692 22.736 1.00 156.21 24 LEU F O 1
ATOM 11801 N N . LEU I 4 30 ? 69.144 165.127 24.931 1.00 162.76 25 LEU F N 1
ATOM 11802 C CA . LEU I 4 30 ? 69.727 163.775 24.921 1.00 160.65 25 LEU F CA 1
ATOM 11803 C C . LEU I 4 30 ? 68.661 162.757 25.348 1.00 154.62 25 LEU F C 1
ATOM 11804 O O . LEU I 4 30 ? 68.165 162.818 26.478 1.00 152.91 25 LEU F O 1
ATOM 11809 N N . VAL I 4 31 ? 68.336 161.767 24.455 1.00 153.85 26 VAL F N 1
ATOM 11810 C CA . VAL I 4 31 ? 67.226 160.839 24.688 1.00 147.00 26 VAL F CA 1
ATOM 11811 C C . VAL I 4 31 ? 67.710 159.540 25.316 1.00 134.55 26 VAL F C 1
ATOM 11812 O O . VAL I 4 31 ? 68.873 159.137 25.179 1.00 133.97 26 VAL F O 1
ATOM 11816 N N . GLY I 4 32 ? 66.766 158.847 25.959 1.00 133.94 27 GLY F N 1
ATOM 11817 C CA . GLY I 4 32 ? 66.918 157.474 26.401 1.00 126.39 27 GLY F CA 1
ATOM 11818 C C . GLY I 4 32 ? 65.573 156.771 26.392 1.00 128.89 27 GLY F C 1
ATOM 11819 O O . GLY I 4 32 ? 64.691 157.102 27.190 1.00 134.53 27 GLY F O 1
ATOM 11820 N N . VAL I 4 33 ? 65.392 155.805 25.494 1.00 129.90 28 VAL F N 1
ATOM 11821 C CA . VAL I 4 33 ? 64.074 155.247 25.218 1.00 137.97 28 VAL F CA 1
ATOM 11822 C C . VAL I 4 33 ? 63.986 153.822 25.754 1.00 131.85 28 VAL F C 1
ATOM 11823 O O . VAL I 4 33 ? 64.991 153.137 25.966 1.00 134.56 28 VAL F O 1
ATOM 11827 N N . SER I 4 34 ? 62.750 153.381 25.987 1.00 123.18 29 SER F N 1
ATOM 11828 C CA . SER I 4 34 ? 62.445 151.994 26.331 1.00 132.31 29 SER F CA 1
ATOM 11829 C C . SER I 4 34 ? 61.251 151.557 25.492 1.00 126.24 29 SER F C 1
ATOM 11830 O O . SER I 4 34 ? 60.121 151.993 25.737 1.00 124.96 29 SER F O 1
ATOM 11833 N N . ALA I 4 35 ? 61.496 150.682 24.520 1.00 133.72 30 ALA F N 1
ATOM 11834 C CA . ALA I 4 35 ? 60.584 150.502 23.400 1.00 164.90 30 ALA F CA 1
ATOM 11835 C C . ALA I 4 35 ? 59.773 149.214 23.451 1.00 167.87 30 ALA F C 1
ATOM 11836 O O . ALA I 4 35 ? 59.088 148.900 22.472 1.00 178.87 30 ALA F O 1
ATOM 11838 N N . LYS I 4 36 ? 59.806 148.466 24.556 1.00 156.48 31 LYS F N 1
ATOM 11839 C CA . LYS I 4 36 ? 59.123 147.175 24.643 1.00 165.32 31 LYS F CA 1
ATOM 11840 C C . LYS I 4 36 ? 58.057 147.196 25.735 1.00 182.13 31 LYS F C 1
ATOM 11841 O O . LYS I 4 36 ? 58.266 146.643 26.826 1.00 189.86 31 LYS F O 1
ATOM 11847 N N . PRO I 4 37 ? 56.896 147.808 25.481 1.00 193.53 32 PRO F N 1
ATOM 11848 C CA . PRO I 4 37 ? 55.759 147.635 26.389 1.00 195.24 32 PRO F CA 1
ATOM 11849 C C . PRO I 4 37 ? 54.822 146.509 25.985 1.00 207.96 32 PRO F C 1
ATOM 11850 O O . PRO I 4 37 ? 53.956 146.134 26.786 1.00 219.29 32 PRO F O 1
ATOM 11854 N N . VAL I 4 38 ? 54.965 145.972 24.772 1.00 211.80 33 VAL F N 1
ATOM 11855 C CA . VAL I 4 38 ? 54.119 144.865 24.340 1.00 220.91 33 VAL F CA 1
ATOM 11856 C C . VAL I 4 38 ? 54.540 143.565 25.016 1.00 228.27 33 VAL F C 1
ATOM 11857 O O . VAL I 4 38 ? 53.716 142.665 25.206 1.00 236.13 33 VAL F O 1
ATOM 11861 N N . ASN I 4 39 ? 55.811 143.443 25.392 1.00 218.26 34 ASN F N 1
ATOM 11862 C CA . ASN I 4 39 ? 56.269 142.301 26.173 1.00 214.47 34 ASN F CA 1
ATOM 11863 C C . ASN I 4 39 ? 55.911 142.412 27.650 1.00 216.21 34 ASN F C 1
ATOM 11864 O O . ASN I 4 39 ? 56.242 141.502 28.420 1.00 221.39 34 ASN F O 1
ATOM 11869 N N . ARG I 4 40 ? 55.247 143.498 28.063 1.00 218.95 35 ARG F N 1
ATOM 11870 C CA . ARG I 4 40 ? 54.834 143.608 29.461 1.00 224.31 35 ARG F CA 1
ATOM 11871 C C . ARG I 4 40 ? 53.707 142.642 29.807 1.00 229.76 35 ARG F C 1
ATOM 11872 O O . ARG I 4 40 ? 53.833 141.927 30.819 1.00 226.67 35 ARG F O 1
ATOM 11880 N N . PRO I 4 41 ? 52.587 142.578 29.060 1.00 245.11 36 PRO F N 1
ATOM 11881 C CA . PRO I 4 41 ? 51.498 141.676 29.477 1.00 251.85 36 PRO F CA 1
ATOM 11882 C C . PRO I 4 41 ? 51.923 140.226 29.686 1.00 250.13 36 PRO F C 1
ATOM 11883 O O . PRO I 4 41 ? 51.406 139.572 30.600 1.00 249.64 36 PRO F O 1
ATOM 11887 N N . ILE I 4 42 ? 52.852 139.716 28.878 1.00 247.88 37 ILE F N 1
ATOM 11888 C CA . ILE I 4 42 ? 53.295 138.331 29.018 1.00 226.42 37 ILE F CA 1
ATOM 11889 C C . ILE I 4 42 ? 54.254 138.134 30.192 1.00 207.85 37 ILE F C 1
ATOM 11890 O O . ILE I 4 42 ? 54.321 137.033 30.749 1.00 193.20 37 ILE F O 1
ATOM 11895 N N . LEU I 4 43 ? 54.974 139.179 30.623 1.00 209.26 38 LEU F N 1
ATOM 11896 C CA . LEU I 4 43 ? 56.004 138.972 31.640 1.00 202.09 38 LEU F CA 1
ATOM 11897 C C . LEU I 4 43 ? 55.400 138.693 33.013 1.00 213.98 38 LEU F C 1
ATOM 11898 O O . LEU I 4 43 ? 55.946 137.889 33.777 1.00 202.97 38 LEU F O 1
ATOM 11903 N N . SER I 4 44 ? 54.297 139.355 33.359 1.00 233.58 39 SER F N 1
ATOM 11904 C CA . SER I 4 44 ? 53.694 139.236 34.684 1.00 223.10 39 SER F CA 1
ATOM 11905 C C . SER I 4 44 ? 52.299 138.641 34.560 1.00 214.25 39 SER F C 1
ATOM 11906 O O . SER I 4 44 ? 51.446 139.190 33.855 1.00 214.77 39 SER F O 1
ATOM 11909 N N . LEU I 4 45 ? 52.069 137.528 35.255 1.00 206.53 40 LEU F N 1
ATOM 11910 C CA . LEU I 4 45 ? 50.772 136.872 35.282 1.00 200.90 40 LEU F CA 1
ATOM 11911 C C . LEU I 4 45 ? 50.546 136.259 36.656 1.00 192.26 40 LEU F C 1
ATOM 11912 O O . LEU I 4 45 ? 51.489 135.823 37.322 1.00 192.83 40 LEU F O 1
ATOM 11917 N N . ASN I 4 46 ? 49.281 136.233 37.077 1.00 189.54 41 ASN F N 1
ATOM 11918 C CA . ASN I 4 46 ? 48.884 135.530 38.296 1.00 185.09 41 ASN F CA 1
ATOM 11919 C C . ASN I 4 46 ? 48.686 134.058 37.943 1.00 188.69 41 ASN F C 1
ATOM 11920 O O . ASN I 4 46 ? 47.571 133.572 37.735 1.00 199.53 41 ASN F O 1
ATOM 11925 N N . ARG I 4 47 ? 49.806 133.335 37.872 1.00 173.00 42 ARG F N 1
ATOM 11926 C CA . ARG I 4 47 ? 49.782 131.936 37.465 1.00 172.34 42 ARG F CA 1
ATOM 11927 C C . ARG I 4 47 ? 49.115 131.029 38.489 1.00 180.11 42 ARG F C 1
ATOM 11928 O O . ARG I 4 47 ? 48.913 129.846 38.198 1.00 177.27 42 ARG F O 1
ATOM 11936 N N . LYS I 4 48 ? 48.773 131.549 39.663 1.00 186.49 43 LYS F N 1
ATOM 11937 C CA . LYS I 4 48 ? 48.348 130.737 40.798 1.00 202.07 43 LYS F CA 1
ATOM 11938 C C . LYS I 4 48 ? 49.374 129.615 41.051 1.00 208.02 43 LYS F C 1
ATOM 11939 O O . LYS I 4 48 ? 49.041 128.432 40.917 1.00 217.51 43 LYS F O 1
ATOM 11945 N N . PRO I 4 49 ? 50.599 129.972 41.404 1.00 167.38 44 PRO F N 1
ATOM 11946 C CA . PRO I 4 49 ? 51.656 128.950 41.504 1.00 160.12 44 PRO F CA 1
ATOM 11947 C C . PRO I 4 49 ? 51.354 127.939 42.598 1.00 163.71 44 PRO F C 1
ATOM 11948 O O . PRO I 4 49 ? 51.101 128.298 43.750 1.00 179.16 44 PRO F O 1
ATOM 11952 N N . LYS I 4 50 ? 51.378 126.664 42.222 1.00 157.54 45 LYS F N 1
ATOM 11953 C CA . LYS I 4 50 ? 51.241 125.595 43.194 1.00 158.63 45 LYS F CA 1
ATOM 11954 C C . LYS I 4 50 ? 52.464 125.567 44.104 1.00 146.77 45 LYS F C 1
ATOM 11955 O O . LYS I 4 50 ? 53.507 126.152 43.803 1.00 144.14 45 LYS F O 1
ATOM 11961 N N . SER I 4 51 ? 52.324 124.881 45.235 1.00 147.61 46 SER F N 1
ATOM 11962 C CA . SER I 4 51 ? 53.445 124.728 46.148 1.00 131.78 46 SER F CA 1
ATOM 11963 C C . SER I 4 51 ? 54.599 124.012 45.455 1.00 132.33 46 SER F C 1
ATOM 11964 O O . SER I 4 51 ? 54.401 123.200 44.548 1.00 126.18 46 SER F O 1
ATOM 11967 N N . ARG I 4 52 ? 55.822 124.328 45.883 1.00 141.82 47 ARG F N 1
ATOM 11968 C CA . ARG I 4 52 ? 56.985 123.645 45.330 1.00 156.74 47 ARG F CA 1
ATOM 11969 C C . ARG I 4 52 ? 57.010 122.166 45.687 1.00 152.41 47 ARG F C 1
ATOM 11970 O O . ARG I 4 52 ? 57.812 121.420 45.116 1.00 153.03 47 ARG F O 1
ATOM 11978 N N . VAL I 4 53 ? 56.153 121.734 46.613 1.00 138.50 48 VAL F N 1
ATOM 11979 C CA . VAL I 4 53 ? 55.897 120.310 46.797 1.00 121.82 48 VAL F CA 1
ATOM 11980 C C . VAL I 4 53 ? 55.067 119.771 45.638 1.00 134.64 48 VAL F C 1
ATOM 11981 O O . VAL I 4 53 ? 55.265 118.636 45.186 1.00 133.22 48 VAL F O 1
ATOM 11985 N N . GLU I 4 54 ? 54.131 120.578 45.133 1.00 136.81 49 GLU F N 1
ATOM 11986 C CA . GLU I 4 54 ? 53.285 120.125 44.034 1.00 137.97 49 GLU F CA 1
ATOM 11987 C C . GLU I 4 54 ? 54.092 119.881 42.768 1.00 130.34 49 GLU F C 1
ATOM 11988 O O . GLU I 4 54 ? 53.743 119.001 41.975 1.00 126.17 49 GLU F O 1
ATOM 11994 N N . SER I 4 55 ? 55.166 120.648 42.554 1.00 132.44 50 SER F N 1
ATOM 11995 C CA . SER I 4 55 ? 56.063 120.361 41.439 1.00 135.79 50 SER F CA 1
ATOM 11996 C C . SER I 4 55 ? 56.650 118.964 41.553 1.00 124.81 50 SER F C 1
ATOM 11997 O O . SER I 4 55 ? 56.945 118.326 40.537 1.00 123.00 50 SER F O 1
ATOM 12000 N N . ALA I 4 56 ? 56.831 118.477 42.778 1.00 118.90 51 ALA F N 1
ATOM 12001 C CA . ALA I 4 56 ? 57.191 117.079 42.968 1.00 115.05 51 ALA F CA 1
ATOM 12002 C C . ALA I 4 56 ? 55.995 116.166 42.743 1.00 130.97 51 ALA F C 1
ATOM 12003 O O . ALA I 4 56 ? 56.155 115.052 42.232 1.00 126.04 51 ALA F O 1
ATOM 12005 N N . LEU I 4 57 ? 54.794 116.616 43.113 1.00 140.31 52 LEU F N 1
ATOM 12006 C CA . LEU I 4 57 ? 53.583 115.890 42.749 1.00 151.66 52 LEU F CA 1
ATOM 12007 C C . LEU I 4 57 ? 53.252 116.041 41.267 1.00 151.24 52 LEU F C 1
ATOM 12008 O O . LEU I 4 57 ? 52.501 115.225 40.719 1.00 154.36 52 LEU F O 1
ATOM 12013 N N . ASN I 4 58 ? 53.807 117.055 40.605 1.00 144.44 53 ASN F N 1
ATOM 12014 C CA . ASN I 4 58 ? 53.575 117.322 39.188 1.00 126.04 53 ASN F CA 1
ATOM 12015 C C . ASN I 4 58 ? 54.906 117.216 38.449 1.00 125.39 53 ASN F C 1
ATOM 12016 O O . ASN I 4 58 ? 55.469 118.229 38.010 1.00 122.07 53 ASN F O 1
ATOM 12021 N N . PRO I 4 59 ? 55.435 115.999 38.286 1.00 124.26 54 PRO F N 1
ATOM 12022 C CA . PRO I 4 59 ? 56.813 115.852 37.800 1.00 99.33 54 PRO F CA 1
ATOM 12023 C C . PRO I 4 59 ? 56.943 115.878 36.283 1.00 104.78 54 PRO F C 1
ATOM 12024 O O . PRO I 4 59 ? 57.814 115.203 35.725 1.00 124.12 54 PRO F O 1
ATOM 12028 N N . ILE I 4 60 ? 56.098 116.667 35.616 1.00 86.41 55 ILE F N 1
ATOM 12029 C CA . ILE I 4 60 ? 56.145 116.872 34.169 1.00 86.14 55 ILE F CA 1
ATOM 12030 C C . ILE I 4 60 ? 56.221 115.539 33.432 1.00 75.55 55 ILE F C 1
ATOM 12031 O O . ILE I 4 60 ? 57.033 115.371 32.516 1.00 82.63 55 ILE F O 1
ATOM 12036 N N . ASP I 4 61 ? 55.376 114.587 33.818 1.00 63.27 56 ASP F N 1
ATOM 12037 C CA . ASP I 4 61 ? 55.457 113.242 33.261 1.00 74.04 56 ASP F CA 1
ATOM 12038 C C . ASP I 4 61 ? 54.931 113.226 31.830 1.00 70.93 56 ASP F C 1
ATOM 12039 O O . ASP I 4 61 ? 53.774 113.581 31.582 1.00 77.58 56 ASP F O 1
ATOM 12044 N N . LEU I 4 62 ? 55.779 112.811 30.887 1.00 77.94 57 LEU F N 1
ATOM 12045 C CA . LEU I 4 62 ? 55.371 112.585 29.505 1.00 76.76 57 LEU F CA 1
ATOM 12046 C C . LEU I 4 62 ? 55.377 111.109 29.145 1.00 94.69 57 LEU F C 1
ATOM 12047 O O . LEU I 4 62 ? 55.324 110.770 27.955 1.00 103.68 57 LEU F O 1
ATOM 12052 N N . THR I 4 63 ? 55.454 110.221 30.141 1.00 89.64 58 THR F N 1
ATOM 12053 C CA . THR I 4 63 ? 55.572 108.798 29.846 1.00 93.96 58 THR F CA 1
ATOM 12054 C C . THR I 4 63 ? 54.306 108.261 29.190 1.00 103.28 58 THR F C 1
ATOM 12055 O O . THR I 4 63 ? 54.364 107.250 28.479 1.00 110.75 58 THR F O 1
ATOM 12059 N N . VAL I 4 64 ? 53.164 108.916 29.417 1.00 123.67 59 VAL F N 1
ATOM 12060 C CA . VAL I 4 64 ? 51.916 108.489 28.788 1.00 113.82 59 VAL F CA 1
ATOM 12061 C C . VAL I 4 64 ? 52.017 108.611 27.272 1.00 113.16 59 VAL F C 1
ATOM 12062 O O . VAL I 4 64 ? 51.704 107.672 26.527 1.00 109.70 59 VAL F O 1
ATOM 12066 N N . LEU I 4 65 ? 52.488 109.767 26.798 1.00 114.78 60 LEU F N 1
ATOM 12067 C CA . LEU I 4 65 ? 52.649 109.984 25.365 1.00 113.37 60 LEU F CA 1
ATOM 12068 C C . LEU I 4 65 ? 53.610 108.974 24.756 1.00 123.42 60 LEU F C 1
ATOM 12069 O O . LEU I 4 65 ? 53.365 108.460 23.659 1.00 123.99 60 LEU F O 1
ATOM 12074 N N . ALA I 4 66 ? 54.710 108.677 25.450 1.00 118.87 61 ALA F N 1
ATOM 12075 C CA . ALA I 4 66 ? 55.678 107.713 24.935 1.00 102.53 61 ALA F CA 1
ATOM 12076 C C . ALA I 4 66 ? 55.066 106.321 24.841 1.00 117.18 61 ALA F C 1
ATOM 12077 O O . ALA I 4 66 ? 55.194 105.639 23.816 1.00 124.10 61 ALA F O 1
ATOM 12079 N N . GLU I 4 67 ? 54.398 105.881 25.914 1.00 122.43 62 GLU F N 1
ATOM 12080 C CA . GLU I 4 67 ? 53.672 104.615 25.879 1.00 128.62 62 GLU F CA 1
ATOM 12081 C C . GLU I 4 67 ? 52.726 104.556 24.688 1.00 121.40 62 GLU F C 1
ATOM 12082 O O . GLU I 4 67 ? 52.635 103.529 24.003 1.00 125.58 62 GLU F O 1
ATOM 12088 N N . TYR I 4 68 ? 52.018 105.654 24.422 1.00 103.37 63 TYR F N 1
ATOM 12089 C CA . TYR I 4 68 ? 51.117 105.686 23.276 1.00 118.66 63 TYR F CA 1
ATOM 12090 C C . TYR I 4 68 ? 51.883 105.583 21.963 1.00 117.63 63 TYR F C 1
ATOM 12091 O O . TYR I 4 68 ? 51.424 104.926 21.022 1.00 124.36 63 TYR F O 1
ATOM 12100 N N . HIS I 4 69 ? 53.058 106.213 21.880 1.00 115.46 64 HIS F N 1
ATOM 12101 C CA . HIS I 4 69 ? 53.802 106.224 20.624 1.00 102.58 64 HIS F CA 1
ATOM 12102 C C . HIS I 4 69 ? 54.344 104.838 20.292 1.00 101.01 64 HIS F C 1
ATOM 12103 O O . HIS I 4 69 ? 54.129 104.328 19.185 1.00 107.73 64 HIS F O 1
ATOM 12110 N N . LYS I 4 70 ? 55.060 104.215 21.235 1.00 109.65 65 LYS F N 1
ATOM 12111 C CA . LYS I 4 70 ? 55.527 102.849 21.011 1.00 119.32 65 LYS F CA 1
ATOM 12112 C C . LYS I 4 70 ? 54.351 101.907 20.774 1.00 114.47 65 LYS F C 1
ATOM 12113 O O . LYS I 4 70 ? 54.414 101.017 19.912 1.00 133.09 65 LYS F O 1
ATOM 12119 N N . GLN I 4 71 ? 53.260 102.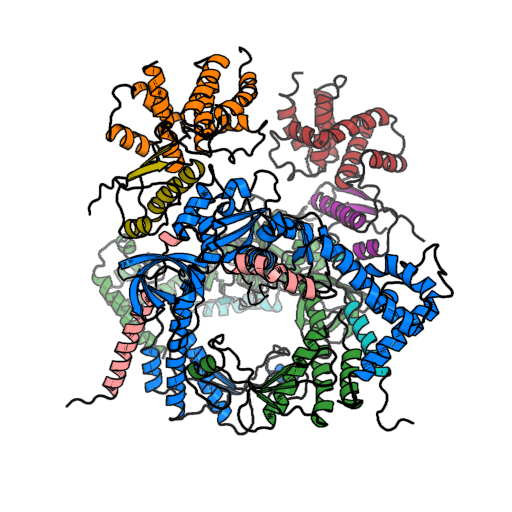108 21.520 1.00 123.03 66 GLN F N 1
ATOM 12120 C CA . GLN I 4 71 ? 52.069 101.281 21.357 1.00 132.13 66 GLN F CA 1
ATOM 12121 C C . GLN I 4 71 ? 51.537 101.351 19.932 1.00 131.60 66 GLN F C 1
ATOM 12122 O O . GLN I 4 71 ? 51.191 100.323 19.340 1.00 136.73 66 GLN F O 1
ATOM 12128 N N . ILE I 4 72 ? 51.474 102.556 19.361 1.00 121.95 67 ILE F N 1
ATOM 12129 C CA . ILE I 4 72 ? 51.073 102.696 17.964 1.00 117.84 67 ILE F CA 1
ATOM 12130 C C . ILE I 4 72 ? 52.067 101.984 17.063 1.00 145.01 67 ILE F C 1
ATOM 12131 O O . ILE I 4 72 ? 51.686 101.238 16.152 1.00 156.46 67 ILE F O 1
ATOM 12136 N N . GLU I 4 73 ? 53.362 102.211 17.306 1.00 149.94 68 GLU F N 1
ATOM 12137 C CA . GLU I 4 73 ? 54.387 101.665 16.424 1.00 160.68 68 GLU F CA 1
ATOM 12138 C C . GLU I 4 73 ? 54.284 100.149 16.315 1.00 166.95 68 GLU F C 1
ATOM 12139 O O . GLU I 4 73 ? 54.488 99.592 15.232 1.00 190.24 68 GLU F O 1
ATOM 12145 N N . SER I 4 74 ? 53.959 99.467 17.418 1.00 165.46 69 SER F N 1
ATOM 12146 C CA . SER I 4 74 ? 53.752 98.020 17.360 1.00 172.31 69 SER F CA 1
ATOM 12147 C C . SER I 4 74 ? 52.731 97.653 16.285 1.00 176.17 69 SER F C 1
ATOM 12148 O O . SER I 4 74 ? 53.010 96.862 15.371 1.00 181.90 69 SER F O 1
ATOM 12151 N N . ASN I 4 75 ? 51.536 98.245 16.376 1.00 171.75 70 ASN F N 1
ATOM 12152 C CA . ASN I 4 75 ? 50.505 98.003 15.374 1.00 171.12 70 ASN F CA 1
ATOM 12153 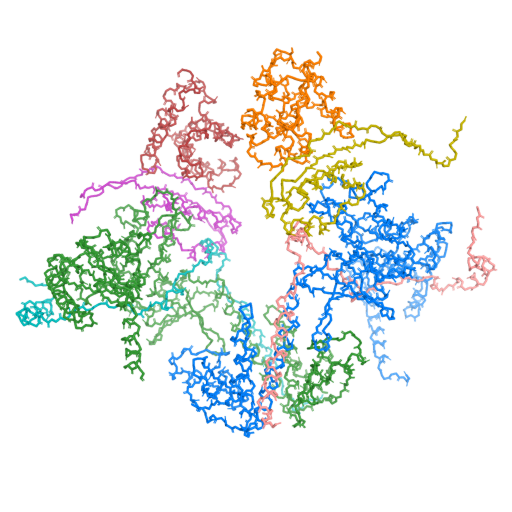C C . ASN I 4 75 ? 50.983 98.389 13.981 1.00 174.05 70 ASN F C 1
ATOM 12154 O O . ASN I 4 75 ? 50.549 97.789 12.990 1.00 174.95 70 ASN F O 1
ATOM 12159 N N . LEU I 4 76 ? 51.874 99.380 13.884 1.00 179.13 71 LEU F N 1
ATOM 12160 C CA . LEU I 4 76 ? 52.435 99.733 12.584 1.00 189.12 71 LEU F CA 1
ATOM 12161 C C . LEU I 4 76 ? 53.335 98.626 12.045 1.00 201.97 71 LEU F C 1
ATOM 12162 O O . LEU I 4 76 ? 53.409 98.430 10.827 1.00 196.29 71 LEU F O 1
ATOM 12167 N N . GLN I 4 77 ? 54.024 97.895 12.928 1.00 215.24 72 GLN F N 1
ATOM 12168 C CA . GLN I 4 77 ? 54.786 96.731 12.491 1.00 214.96 72 GLN F CA 1
ATOM 12169 C C . GLN I 4 77 ? 53.887 95.549 12.162 1.00 205.29 72 GLN F C 1
ATOM 12170 O O . GLN I 4 77 ? 54.299 94.675 11.389 1.00 200.37 72 GLN F O 1
ATOM 12176 N N . ARG I 4 78 ? 52.677 95.497 12.723 1.00 199.10 73 ARG F N 1
ATOM 12177 C CA . ARG I 4 78 ? 51.749 94.422 12.383 1.00 179.90 73 ARG F CA 1
ATOM 12178 C C . ARG I 4 78 ? 51.090 94.618 11.017 1.00 165.45 73 ARG F C 1
ATOM 12179 O O . ARG I 4 78 ? 50.196 93.840 10.662 1.00 149.26 73 ARG F O 1
ATOM 12187 N N . ILE I 4 79 ? 51.505 95.630 10.253 1.00 166.58 74 ILE F N 1
ATOM 12188 C CA . ILE I 4 79 ? 50.901 95.897 8.953 1.00 168.76 74 ILE F CA 1
ATOM 12189 C C . ILE I 4 79 ? 51.245 94.773 7.986 1.00 173.82 74 ILE F C 1
ATOM 12190 O O . ILE I 4 79 ? 52.419 94.421 7.806 1.00 175.87 74 ILE F O 1
ATOM 12195 N N . GLU I 4 80 ? 50.220 94.207 7.360 1.00 171.33 75 GLU F N 1
ATOM 12196 C CA . GLU I 4 80 ? 50.377 93.170 6.355 1.00 177.21 75 GLU F CA 1
ATOM 12197 C C . GLU I 4 80 ? 49.934 93.699 4.998 1.00 195.22 75 GLU F C 1
ATOM 12198 O O . GLU I 4 80 ? 49.016 94.519 4.902 1.00 192.94 75 GLU F O 1
ATOM 12204 N N . ARG I 4 81 ? 50.600 93.230 3.948 1.00 206.03 76 ARG F N 1
ATOM 12205 C CA . ARG I 4 81 ? 50.253 93.657 2.601 1.00 211.09 76 ARG F CA 1
ATOM 12206 C C . ARG I 4 81 ? 48.942 93.013 2.167 1.00 212.42 76 ARG F C 1
ATOM 12207 O O . ARG I 4 81 ? 48.665 91.852 2.482 1.00 204.51 76 ARG F O 1
ATOM 12215 N N . LYS I 4 82 ? 48.130 93.778 1.436 1.00 223.74 77 LYS F N 1
ATOM 12216 C CA . LYS I 4 82 ? 46.809 93.344 1.001 1.00 225.05 77 LYS F CA 1
ATOM 12217 C C . LYS I 4 82 ? 46.828 92.694 -0.378 1.00 231.65 77 LYS F C 1
ATOM 12218 O O . LYS I 4 82 ? 45.797 92.676 -1.061 1.00 223.14 77 LYS F O 1
ATOM 12224 N N . ASN I 4 83 ? 47.974 92.154 -0.795 1.00 241.65 78 ASN F N 1
ATOM 12225 C CA . ASN I 4 83 ? 48.105 91.640 -2.154 1.00 245.37 78 ASN F CA 1
ATOM 12226 C C . ASN I 4 83 ? 47.313 90.351 -2.342 1.00 242.34 78 ASN F C 1
ATOM 12227 O O . ASN I 4 83 ? 46.477 90.252 -3.248 1.00 239.93 78 ASN F O 1
ATOM 12232 N N . GLN I 4 84 ? 47.555 89.354 -1.495 1.00 241.22 79 GLN F N 1
ATOM 12233 C CA . GLN I 4 84 ? 46.897 88.067 -1.665 1.00 244.86 79 GLN F CA 1
ATOM 12234 C C . GLN I 4 84 ? 46.933 87.299 -0.352 1.00 252.08 79 GLN F C 1
ATOM 12235 O O . GLN I 4 84 ? 47.879 87.421 0.431 1.00 251.12 79 GLN F O 1
ATOM 12241 N N . ARG I 4 85 ? 45.883 86.512 -0.127 1.00 260.91 80 ARG F N 1
ATOM 12242 C CA . ARG I 4 85 ? 45.782 85.612 1.012 1.00 261.66 80 ARG F CA 1
ATOM 12243 C C . ARG I 4 85 ? 45.180 84.298 0.539 1.00 264.74 80 ARG F C 1
ATOM 12244 O O . ARG I 4 85 ? 44.278 84.290 -0.303 1.00 266.32 80 ARG F O 1
ATOM 12252 N N . THR I 4 86 ? 45.685 83.193 1.078 1.00 259.76 81 THR F N 1
ATOM 12253 C CA . THR I 4 86 ? 45.205 81.871 0.693 1.00 248.25 81 THR F CA 1
ATOM 12254 C C . THR I 4 86 ? 43.926 81.512 1.444 1.00 240.64 81 THR F C 1
ATOM 12255 O O . THR I 4 86 ? 43.952 80.745 2.406 1.00 236.57 81 THR F O 1
#

Foldseek 3Di:
DDADPVVLVVLVVPPDDPVGDSVVLQVQLQVLQQVVVQVVDPDRFHKGKHDDPVPRDMFIATKAADADDDPPVRHYDYLVQVVVVVSPDDHRDIDDDDTDDRDDDDVSVVVSVVSNVVVVLVVQQVVVVVVCVVQPLAKDKFFWDDDDDQKTKTDDPPRAIEMEGNLQDAVPDDDDGGDIDIWHWHDWDADPSHTHTYTGCQDCSVVVNLLVVLQCCVVVVQKDWDFWFADQHAAIETEIEGPVVPDDPLPRCCDDVNPSVCVSCVVSVVHHYHYFYADDPLFVNLQRLLPPQGADDKAADVVQRAIEEADAPVSQCVSQDPVRCSNVNSCVGSVHHYYYYHVVVVVVVVVVVLVVLLVVVCVQVNPSVLSVVVSVPCVVPRLVRLLVPPLVPSDDPPDDSPPVSVVSNVRSVVVVVVVVVCVPPPPD/DLQVVLVVVLLVQVVVCVVVVDDLVCSVCVVVVVDPDPSYDCVPSVVVSVVPDCVLVVQLVLLPVDDPDDSPVPDPNLSSLVSVLVCCVPVNVPDPLVRSLVVSLVVCVVPPPDSPSVVCNVSSVSSCVVDVVD/DPFWWWWKWKFQDVVLVVVLVVVLQVLCVVVPWHWDWFPKDDKDWDFAQDDDDDDVVGDTTGIIIMTIITTRGADPVSVCVVVVDDRDPPIDTDTD/DCPPDVVVVVCVVCVVVLVVVVPDDDNDDDDDADPVRDDDPDDDDVVPDPCNCVVVPDDPPVVVVVVVVVVVVVVVVVVVVPDDD/DVLLVVLVVLLVVLCDCVQDHSVVLVVLLQVVVQVVVCPPPPARWGKTWDDDPDDPFIWIFTKAAEDCDCPDRRRHDYPVVQCVVPVPDDHGDIDRDDIDDRDDDDVSSVCSVVSVVVVVLVRQQVVVVVVVVVAALAKAKFFFAQQDPFWTFTGRDDNDTAIEGPVQDFPDDDDHGGDIAIFTFHDKDRDGSHTHTYTGCFDCSNLVNLLCVQQVVVVVVQWAWDFWFAGQPEETETEIDGPPPPDDPVCSCQDDPNPNVVVSCVNSPRYHYHYFYADPDLQVNLQRLLPPAHWPDKAADPVQGEIETEHAPVRVDVSQDDPNVSVVRSCVRSVGHYHYDYPVVVVVVCVVVLVVLQVVVCVQPVDDNVVSNVLQVPPDPRDALCVVPDCVVVVVPDDDDVVVVVVNVSNVVVVVVVVVVVD/DCQVVVLVLLVLQLCCVVVVDDQVVSVVVVVVVDDPPDVCVVVRVVLSVVLVVCVVVLCVVQVPDQPDHLVPDDSNLSSLSSSLSSCLPPPPPDDLVCSQVSSLVSCVVVPPHSSSVSSVVVVVVSPVVDPD/DFDKDKKKWKAQDPVLRVVQVVVLQCLQVVVPWHWDDFDWDDWDWDQPAVPVGRRIGTMTMTMIMTDRDDPSSVCCVVVDDRDPRIDIGPD/DDDVCVPVVVCVVCVVVVVVVVPPDDDDDDDDPDPVCVVVVDDPPVDDDPVVCVVVVVDPVVVVCVVVVVVVVVVVDDDPPDDD